Protein AF-0000000072904990 (afdb_homodimer)

pLDDT: mean 93.55, std 6.19, range [60.81, 98.94]

Solvent-accessible surface area (backbone atoms only — not comparable to full-atom va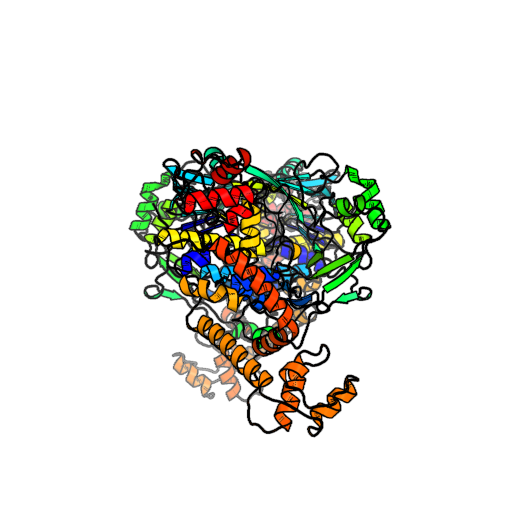lues): 63513 Å² total; per-residue (Å²): 122,60,73,31,51,31,37,27,38,21,38,36,48,10,18,46,27,17,46,50,40,27,10,68,69,68,36,43,26,36,36,30,22,56,42,72,90,55,25,39,53,61,87,66,65,48,59,52,48,26,61,43,32,23,38,34,35,20,39,34,31,22,41,43,46,54,68,19,54,47,45,54,75,18,45,31,25,41,41,72,38,52,73,91,50,56,70,46,58,38,16,47,33,32,32,24,16,41,66,56,36,12,53,50,44,40,34,50,54,65,66,35,65,46,39,46,60,33,45,40,45,68,36,36,69,36,59,62,86,52,28,46,42,28,37,33,31,63,60,68,51,60,36,38,24,59,29,40,37,42,15,51,40,47,18,34,57,9,33,30,32,26,14,92,35,76,42,79,10,34,45,93,57,30,57,44,44,71,48,37,60,55,40,45,48,74,65,68,49,59,70,48,59,40,32,50,66,27,40,33,27,28,39,48,86,36,42,45,64,88,82,42,48,77,45,68,47,62,75,96,54,63,73,67,52,24,90,81,61,56,53,70,64,44,57,70,53,73,68,51,57,31,32,46,43,42,51,36,58,71,31,50,47,57,43,68,76,42,43,68,49,23,29,78,65,52,67,73,46,83,54,39,48,37,82,88,69,46,36,39,63,54,46,48,64,76,42,63,86,54,64,56,48,74,30,37,41,37,57,40,36,91,68,50,49,44,23,38,40,45,69,47,20,32,27,40,30,53,72,55,48,50,52,42,47,30,58,24,76,47,20,62,68,41,44,70,28,32,73,26,28,28,39,32,18,43,24,37,53,31,56,49,31,41,90,48,27,34,35,70,69,32,45,44,36,26,55,16,18,34,28,45,38,38,59,50,63,46,62,10,24,44,35,6,33,47,30,15,43,26,54,42,26,52,76,69,72,44,80,66,75,74,71,44,57,83,64,30,64,61,26,39,52,55,50,47,40,41,53,41,87,76,77,37,50,43,67,75,46,54,82,77,45,94,41,35,81,72,55,24,51,92,45,21,45,74,66,35,23,63,61,12,35,73,75,55,56,29,52,71,71,60,49,49,53,47,53,49,45,54,50,49,38,53,51,50,53,51,48,26,59,73,36,69,48,42,76,84,40,62,61,49,41,51,48,30,57,72,69,71,48,85,74,92,63,65,43,31,48,40,63,52,46,40,39,88,87,45,45,64,66,55,53,48,52,39,48,61,72,67,64,74,81,74,86,78,84,66,58,69,71,50,50,49,48,40,46,50,52,54,50,39,37,70,61,47,53,52,52,48,53,54,41,53,57,47,45,58,32,46,68,38,67,40,63,92,78,60,62,50,82,52,55,73,85,50,52,68,62,26,39,50,47,46,59,67,60,55,48,61,18,48,39,54,44,60,65,30,76,69,35,46,74,64,37,51,54,42,50,47,32,42,76,71,59,79,37,78,106,121,62,72,31,51,31,38,28,39,20,37,36,49,10,20,47,27,16,47,49,40,26,10,68,69,68,36,44,27,36,37,30,21,55,44,72,91,56,26,41,53,60,88,66,64,49,60,52,48,26,60,42,31,23,38,34,34,21,38,32,32,22,39,42,46,55,67,16,56,46,46,55,73,18,44,31,26,40,42,72,41,51,72,91,50,57,69,47,57,39,16,47,32,30,34,25,15,43,66,55,36,13,51,51,45,40,35,50,53,65,68,35,66,47,39,46,60,34,45,39,44,70,35,38,69,37,58,61,86,50,29,45,42,27,37,31,32,62,60,67,50,58,35,37,24,58,30,41,36,45,16,51,41,48,17,34,57,9,34,31,32,25,14,90,36,76,42,77,11,35,46,93,57,31,56,44,42,70,50,35,59,57,40,44,48,74,65,68,50,58,72,49,60,40,32,49,64,26,40,34,26,28,38,47,86,36,41,45,64,87,82,42,47,76,44,67,46,64,76,95,54,62,72,68,52,25,88,79,62,56,53,69,64,44,58,70,52,72,69,51,56,32,32,46,44,44,50,37,59,70,32,49,47,58,43,68,77,42,44,68,48,23,28,79,64,53,65,73,46,82,53,39,47,35,81,88,69,44,36,40,64,56,45,48,63,74,43,60,85,54,62,59,48,73,29,38,42,36,57,38,36,93,68,51,49,44,22,37,41,47,69,46,20,31,27,39,31,52,72,54,47,52,51,42,47,30,57,24,74,47,20,62,68,40,45,70,30,32,73,27,27,28,39,34,19,44,24,37,53,32,54,49,32,40,90,50,28,34,34,70,69,32,45,43,36,27,54,15,21,33,28,44,36,39,57,51,65,44,62,11,24,45,35,6,33,48,29,15,45,27,56,44,28,51,76,67,72,44,80,67,75,73,71,43,57,84,62,30,64,62,25,38,52,54,50,48,40,41,51,42,88,76,78,37,51,43,65,75,46,54,82,76,46,94,40,36,79,73,55,24,50,92,46,20,45,75,67,34,23,62,60,13,37,74,74,55,56,29,51,69,70,60,47,49,52,48,53,49,45,54,49,49,38,53,52,49,53,49,48,27,59,73,35,68,48,44,77,85,40,62,61,50,41,49,48,29,56,73,70,73,48,87,72,94,62,63,41,32,48,40,62,52,44,39,38,89,85,45,46,66,65,56,52,47,53,39,49,62,71,67,64,75,82,75,88,77,85,65,58,69,71,50,50,49,49,40,45,50,52,56,52,39,37,69,61,48,52,53,51,47,54,54,41,55,58,47,44,58,32,46,68,38,68,42,63,92,78,59,63,50,84,53,56,72,82,50,52,69,61,26,41,50,46,46,59,68,60,55,46,59,18,48,39,53,43,60,64,30,75,70,36,48,74,66,36,51,52,42,50,48,32,41,76,69,59,79,37,78,106

Radius of gyration: 35.68 Å; Cα contacts (8 Å, |Δi|>4): 2804; chains: 2; bounding box: 78×119×102 Å

Nearest PDB structures (foldseek):
  3cp8-assembly1_A  TM=9.379E-01  e=1.283E-75  unclassified
  3cp8-assembly2_D  TM=9.480E-01  e=3.274E-68  unclassified
  3ces-assembly1_B  TM=9.425E-01  e=8.306E-63  Escherichia coli
  3ces-assembly1_A  TM=9.396E-01  e=2.523E-62  Escherichia coli
  3g05-assembly1_A  TM=9.430E-01  e=9.443E-57  Escherichia coli O157:H7 str. EDL933

Sequence (1258 aa):
MIEYDVIVVGAGHAGIEASLACARLGFKTAMFTIRLDNIGEMSCNPSIGGPAKSHLVKEIDALGGQMGKNMDKSFIQMRILNTKKGPAVRSLRAQADRKLYANNMKKTVEKQENLDIIQDIVTEILHEGNKVTGIKTKNGLELKTKKLILSTGTFLNGLLYIGDKKLEGGRMGELSAKDLTKSLVELGLEVRRFKTGTSPRIDGRTINFDILEEQPGEIGKPLKYSFSSKDEDVLKRRQLSCYLTRTNQTMHDIVLNNLDKAPMYNGTIHSTGPRYCPSIEDKIVRFSDKSSHHLFLEPEGFDTTEVYISGLSTSFPASYQQQMVNSIKGMENAKIMRYGYAVEYDFVSAQELDYTLETRKVKGLYLAGQINGTSGYEEAAAQGLIAGINASLSLMNKEPLILYRNSSYIATMIDDLITKRIEEPYRMFTARSEYRLILREDNADIRLSKYGHDIGLVSDEEYNKVLEKEKTVKDVVEFLDKTSVGISNTTFRDLLEKYGETTKSGVTLKEFLRRPKVSYEDIKNIVKEMGIGYNLDFRDDIEYQIEVVVKYEGYIKKAYQMIEKAKKLDNWKIPSDFDYDNMKGITGEAKQKLKEKRPYTLGQASNILGVTPADIAVLIMYLDGRLKCMIEYDVIVVGAGHAGIEASLACARLGFKTAMFTIRLDNIGEMSCNPSIGGPAKSHLVKEIDALGGQMGKNMDKSFIQMRILNTKKGPAVRSLRAQADRKLYANNMKKTVEKQENLDIIQDIVTEILHEGNKVTGIKTKNGLELKTKKLILSTGTFLNGLLYIGDKKLEGGRMGELSAKDLTKSLVELGLEVRRFKTGTSPRIDGRTINFDILEEQPGEIGKPLKYSFSSKDEDVLKRRQLSCYLTRTNQTMHDIVLNNLDKAPMYNGTIHSTGPRYCPSIEDKIVRFSDKSSHHLFLEPEGFDTTEVYISGLSTSFPASYQQQMVNSIKGMENAKIMRYGYAVEYDFVSAQELDYTLETRKVKGLYLAGQINGTSGYEEAAAQGLIAGINASLSLMNKEPLILYRNSSYIATMIDDLITKRIEEPYRMFTARSEYRLILREDNADIRLSKYGHDIGLVSDEEYNKVLEKEKTVKDVVEFLDKTSVGISNTTFRDLLEKYGETTKSGVTLKEFLRRPKVSYEDIKNIVKEMGIGYNLDFRDDIEYQIEVVVKYEGYIKKAYQMIEKAKKLDNWKIPSDFDYDNMKGITGEAKQKLKEKRPYTLGQASNILGVTPADIAVLIMYLDGRLKC

InterPro domains:
  IPR002218 tRNA uridine 5-carboxymethylaminomethyl modification enzyme MnmG-related [PTHR11806] (1-623)
  IPR004416 tRNA uridine 5-carboxymethylaminomethyl modification enzyme MnmG [MF_00129] (2-628)
  IPR004416 tRNA uridine 5-carboxymethylaminomethyl modification enzyme MnmG [TIGR00136] (4-624)
  IPR020595 MnmG-related, conserved site [PS01280] (273-287)
  IPR020595 MnmG-related, conserved site [PS01281] (368-391)
  IPR026904 tRNA uridine 5-carboxymethylaminomethyl modification enzyme MnmG, C-terminal [PF13932] (563-624)
  IPR036188 FAD/NAD(P)-binding domain superfamily [G3DSA:3.50.50.60] (1-216)
  IPR036188 FAD/NAD(P)-binding domain superfamily [G3DSA:3.50.50.60] (295-458)
  IPR036188 FAD/NAD(P)-binding domain superfamily [SSF51905] (3-260)
  IPR040131 MnmG, N-terminal domain [PF01134] (5-399)
  IPR044920 tRNA uridine 5-carboxymethylaminomethyl modification enzyme, C-terminal subdomain superfamily [G3DSA:1.10.150.570] (573-624)
  IPR047001 tRNA uridine 5-carboxymethylaminomethyl modification enzyme, C-terminal subdomain [SM01228] (550-621)
  IPR049312 tRNA uridine 5-carboxymethylaminomethyl modification enzyme, C-terminal, N-terninal subdomain [PF21680] (460-558)

Structure (mmCIF, N/CA/C/O backbone):
data_AF-0000000072904990-model_v1
#
loop_
_entity.id
_entity.type
_entity.pdbx_description
1 polymer 'tRNA uridine 5-carboxymethylaminomethyl modification enzyme MnmG'
#
loop_
_atom_site.group_PDB
_atom_site.id
_atom_site.type_symbol
_atom_site.label_atom_id
_atom_site.label_alt_id
_atom_site.label_comp_id
_atom_site.label_asym_id
_atom_site.label_entity_id
_atom_site.label_seq_id
_atom_site.pdbx_PDB_ins_code
_atom_site.Cartn_x
_atom_site.Cartn_y
_atom_site.Cartn_z
_atom_site.occupancy
_atom_site.B_iso_or_equiv
_atom_site.auth_seq_id
_atom_site.auth_comp_id
_atom_site.auth_asym_id
_atom_site.auth_atom_id
_atom_site.pdbx_PDB_model_num
ATOM 1 N N . MET A 1 1 ? 31.734 8.367 5.969 1 61.25 1 MET A N 1
ATOM 2 C CA . MET A 1 1 ? 30.359 8.328 6.445 1 61.25 1 MET A CA 1
ATOM 3 C C . MET A 1 1 ? 29.469 9.219 5.594 1 61.25 1 MET A C 1
ATOM 5 O O . MET A 1 1 ? 29.891 10.289 5.152 1 61.25 1 MET A O 1
ATOM 9 N N . ILE A 1 2 ? 28.266 8.789 5.32 1 83.5 2 ILE A N 1
ATOM 10 C CA . ILE A 1 2 ? 27.328 9.586 4.535 1 83.5 2 ILE A CA 1
ATOM 11 C C . ILE A 1 2 ? 26.797 10.742 5.387 1 83.5 2 ILE A C 1
ATOM 13 O O . ILE A 1 2 ? 26.516 10.562 6.574 1 83.5 2 ILE A O 1
ATOM 17 N N . GLU A 1 3 ? 26.891 11.945 4.848 1 94.38 3 GLU A N 1
ATOM 18 C CA . GLU A 1 3 ? 26.484 13.133 5.594 1 94.38 3 GLU A CA 1
ATOM 19 C C . GLU A 1 3 ? 25.297 13.812 4.93 1 94.38 3 GLU A C 1
ATOM 21 O O . GLU A 1 3 ? 25.234 13.93 3.705 1 94.38 3 GLU A O 1
ATOM 26 N N . TYR A 1 4 ? 24.359 14.172 5.777 1 98.44 4 TYR A N 1
ATOM 27 C CA . TYR A 1 4 ? 23.219 14.969 5.367 1 98.44 4 TYR A CA 1
ATOM 28 C C . TYR A 1 4 ? 23.141 16.266 6.164 1 98.44 4 TYR A C 1
ATOM 30 O O . TYR A 1 4 ? 23.594 16.328 7.309 1 98.44 4 TYR A O 1
ATOM 38 N N . ASP A 1 5 ? 22.578 17.328 5.543 1 98.81 5 ASP A N 1
ATOM 39 C CA . ASP A 1 5 ? 22.312 18.547 6.293 1 98.81 5 ASP A CA 1
ATOM 40 C C . ASP A 1 5 ? 21.234 18.312 7.348 1 98.81 5 ASP A C 1
ATOM 42 O O . ASP A 1 5 ? 21.344 18.812 8.477 1 98.81 5 ASP A O 1
ATOM 46 N N . VAL A 1 6 ? 20.219 17.594 6.934 1 98.94 6 VAL A N 1
ATOM 47 C CA . VAL A 1 6 ? 19.078 17.312 7.809 1 98.94 6 VAL A CA 1
ATOM 48 C C . VAL A 1 6 ? 18.672 15.844 7.691 1 98.94 6 VAL A C 1
ATOM 50 O O . VAL A 1 6 ? 18.625 15.297 6.59 1 98.94 6 VAL A O 1
ATOM 53 N N . ILE A 1 7 ? 18.422 15.188 8.781 1 98.94 7 ILE A N 1
ATOM 54 C CA . ILE A 1 7 ? 17.812 13.859 8.82 1 98.94 7 ILE A CA 1
ATOM 55 C C . ILE A 1 7 ? 16.469 13.93 9.516 1 98.94 7 ILE A C 1
ATOM 57 O O . ILE A 1 7 ? 16.328 14.531 10.586 1 98.94 7 ILE A O 1
ATOM 61 N N . VAL A 1 8 ? 15.461 13.43 8.891 1 98.94 8 VAL A N 1
ATOM 62 C CA . VAL A 1 8 ? 14.117 13.344 9.445 1 98.94 8 VAL A CA 1
ATOM 63 C C . VAL A 1 8 ? 13.781 11.883 9.75 1 98.94 8 VAL A C 1
ATOM 65 O O . VAL A 1 8 ? 13.953 11.008 8.898 1 98.94 8 VAL A O 1
ATOM 68 N N . VAL A 1 9 ? 13.32 11.594 10.969 1 98.88 9 VAL A N 1
ATOM 69 C CA . VAL A 1 9 ? 12.969 10.242 11.383 1 98.88 9 VAL A CA 1
ATOM 70 C C . VAL A 1 9 ? 11.453 10.109 11.477 1 98.88 9 VAL A C 1
ATOM 72 O O . VAL A 1 9 ? 10.828 10.672 12.383 1 98.88 9 VAL A O 1
ATOM 75 N N . GLY A 1 10 ? 10.906 9.344 10.609 1 98.44 10 GLY A N 1
ATOM 76 C CA . GLY A 1 10 ? 9.469 9.188 10.5 1 98.44 10 GLY A CA 1
ATOM 77 C C . GLY A 1 10 ? 8.906 9.75 9.211 1 98.44 10 GLY A C 1
ATOM 78 O O . GLY A 1 10 ? 9.336 10.805 8.75 1 98.44 10 GLY A O 1
ATOM 79 N N . ALA A 1 11 ? 7.949 9.047 8.641 1 98.38 11 ALA A N 1
ATOM 80 C CA . ALA A 1 11 ? 7.391 9.453 7.352 1 98.38 11 ALA A CA 1
ATOM 81 C C . ALA A 1 11 ? 5.871 9.555 7.422 1 98.38 11 ALA A C 1
ATOM 83 O O . ALA A 1 11 ? 5.176 9.258 6.445 1 98.38 11 ALA A O 1
ATOM 84 N N . GLY A 1 12 ? 5.359 9.867 8.609 1 98.12 12 GLY A N 1
ATOM 85 C CA . GLY A 1 12 ? 3.984 10.336 8.719 1 98.12 12 GLY A CA 1
ATOM 86 C C . GLY A 1 12 ? 3.799 11.766 8.234 1 98.12 12 GLY A C 1
ATOM 87 O O . GLY A 1 12 ? 4.652 12.297 7.52 1 98.12 12 GLY A O 1
ATOM 88 N N . HIS A 1 13 ? 2.742 12.375 8.625 1 98.69 13 HIS A N 1
ATOM 89 C CA . HIS A 1 13 ? 2.398 13.703 8.109 1 98.69 13 HIS A CA 1
ATOM 90 C C . HIS A 1 13 ? 3.426 14.742 8.547 1 98.69 13 HIS A C 1
ATOM 92 O O . HIS A 1 13 ? 3.807 15.609 7.754 1 98.69 13 HIS A O 1
ATOM 98 N N . ALA A 1 14 ? 3.879 14.633 9.75 1 98.88 14 ALA A N 1
ATOM 99 C CA . ALA A 1 14 ? 4.887 15.57 10.234 1 98.88 14 ALA A CA 1
ATOM 100 C C . ALA A 1 14 ? 6.203 15.398 9.477 1 98.88 14 ALA A C 1
ATOM 102 O O . ALA A 1 14 ? 6.801 16.375 9.031 1 98.88 14 ALA A O 1
ATOM 103 N N . GLY A 1 15 ? 6.656 14.172 9.352 1 98.94 15 GLY A N 1
ATOM 104 C CA . GLY A 1 15 ? 7.926 13.906 8.695 1 98.94 15 GLY A CA 1
ATOM 105 C C . GLY A 1 15 ? 7.93 14.297 7.227 1 98.94 15 GLY A C 1
ATOM 106 O O . GLY A 1 15 ? 8.938 14.789 6.715 1 98.94 15 GLY A O 1
ATOM 107 N N . ILE A 1 16 ? 6.832 14.078 6.582 1 98.94 16 ILE A N 1
ATOM 108 C CA . ILE A 1 16 ? 6.715 14.406 5.168 1 98.94 16 ILE A CA 1
ATOM 109 C C . ILE A 1 16 ? 6.844 15.914 4.98 1 98.94 16 ILE A C 1
ATOM 111 O O . ILE A 1 16 ? 7.629 16.375 4.148 1 98.94 16 ILE A O 1
ATOM 115 N N . GLU A 1 17 ? 6.082 16.703 5.754 1 98.94 17 GLU A N 1
ATOM 116 C CA . GLU A 1 17 ? 6.137 18.156 5.641 1 98.94 17 GLU A CA 1
ATOM 117 C C . GLU A 1 17 ? 7.527 18.688 5.984 1 98.94 17 GLU A C 1
ATOM 119 O O . GLU A 1 17 ? 8.031 19.609 5.324 1 98.94 17 GLU A O 1
ATOM 124 N N . ALA A 1 18 ? 8.156 18.125 7.027 1 98.94 18 ALA A N 1
ATOM 125 C CA . ALA A 1 18 ? 9.5 18.547 7.426 1 98.94 18 ALA A CA 1
ATOM 126 C C . ALA A 1 18 ? 10.516 18.25 6.32 1 98.94 18 ALA A C 1
ATOM 128 O O . ALA A 1 18 ? 11.312 19.125 5.965 1 98.94 18 ALA A O 1
ATOM 129 N N . SER A 1 19 ? 10.469 17.031 5.797 1 98.94 19 SER A N 1
ATOM 130 C CA . SER A 1 19 ? 11.422 16.625 4.773 1 98.94 19 SER A CA 1
ATOM 131 C C . SER A 1 19 ? 11.281 17.453 3.508 1 98.94 19 SER A C 1
ATOM 133 O O . SER A 1 19 ? 12.281 17.891 2.928 1 98.94 19 SER A O 1
ATOM 135 N N . LEU A 1 20 ? 10.055 17.656 3.107 1 98.94 20 LEU A N 1
ATOM 136 C CA . LEU A 1 20 ? 9.805 18.438 1.896 1 98.94 20 LEU A CA 1
ATOM 137 C C . LEU A 1 20 ? 10.258 19.875 2.072 1 98.94 20 LEU A C 1
ATOM 139 O O . LEU A 1 20 ? 10.844 20.469 1.159 1 98.94 20 LEU A O 1
ATOM 143 N N . ALA A 1 21 ? 9.945 20.453 3.244 1 98.94 21 ALA A N 1
ATOM 144 C CA . ALA A 1 21 ? 10.375 21.828 3.498 1 98.94 21 ALA A CA 1
ATOM 145 C C . ALA A 1 21 ? 11.891 21.969 3.389 1 98.94 21 ALA A C 1
ATOM 147 O O . ALA A 1 21 ? 12.391 22.844 2.684 1 98.94 21 ALA A O 1
ATOM 148 N N . CYS A 1 22 ? 12.633 21.094 4.039 1 98.94 22 CYS A N 1
ATOM 149 C CA . CYS A 1 22 ? 14.094 21.141 4.035 1 98.94 22 CYS A CA 1
ATOM 150 C C . CYS A 1 22 ? 14.641 20.938 2.627 1 98.94 22 CYS A C 1
ATOM 152 O O . CYS A 1 22 ? 15.492 21.703 2.172 1 98.94 22 CYS A O 1
ATOM 154 N N . ALA A 1 23 ? 14.141 19.922 1.959 1 98.94 23 ALA A N 1
ATOM 155 C CA . ALA A 1 23 ? 14.641 19.578 0.629 1 98.94 23 ALA A CA 1
ATOM 156 C C . ALA A 1 23 ? 14.344 20.688 -0.369 1 98.94 23 ALA A C 1
ATOM 158 O O . ALA A 1 23 ? 15.203 21.047 -1.186 1 98.94 23 ALA A O 1
ATOM 159 N N . ARG A 1 24 ? 13.148 21.266 -0.338 1 98.81 24 ARG A N 1
ATOM 160 C CA . ARG A 1 24 ? 12.742 22.312 -1.261 1 98.81 24 ARG A CA 1
ATOM 161 C C . ARG A 1 24 ? 13.547 23.594 -1.027 1 98.81 24 ARG A C 1
ATOM 163 O O . ARG A 1 24 ? 13.719 24.391 -1.944 1 98.81 24 ARG A O 1
ATOM 170 N N . LEU A 1 25 ? 14.016 23.75 0.16 1 98.75 25 LEU A N 1
ATOM 171 C CA . LEU A 1 25 ? 14.836 24.922 0.469 1 98.75 25 LEU A CA 1
ATOM 172 C C . LEU A 1 25 ? 16.297 24.656 0.129 1 98.75 25 LEU A C 1
ATOM 174 O O . LEU A 1 25 ? 17.172 25.484 0.415 1 98.75 25 LEU A O 1
ATOM 178 N N . GLY A 1 26 ? 16.625 23.469 -0.423 1 98.5 26 GLY A N 1
ATOM 179 C CA . GLY A 1 26 ? 17.906 23.203 -1.061 1 98.5 26 GLY A CA 1
ATOM 180 C C . GLY A 1 26 ? 18.844 22.391 -0.202 1 98.5 26 GLY A C 1
ATOM 181 O O . GLY A 1 26 ? 19.984 22.125 -0.592 1 98.5 26 GLY A O 1
ATOM 182 N N . PHE A 1 27 ? 18.422 21.891 0.918 1 98.88 27 PHE A N 1
ATOM 183 C CA . PHE A 1 27 ? 19.312 21.172 1.818 1 98.88 27 PHE A CA 1
ATOM 184 C C . PHE A 1 27 ? 19.281 19.688 1.521 1 98.88 27 PHE A C 1
ATOM 186 O O . PHE A 1 27 ? 18.234 19.125 1.199 1 98.88 27 PHE A O 1
ATOM 193 N N . LYS A 1 28 ? 20.438 19.031 1.598 1 98.69 28 LYS A N 1
ATOM 194 C CA . LYS A 1 28 ? 20.516 17.578 1.481 1 98.69 28 LYS A CA 1
ATOM 195 C C . LYS A 1 28 ? 19.828 16.891 2.65 1 98.69 28 LYS A C 1
ATOM 197 O O . LYS A 1 28 ? 20.328 16.906 3.777 1 98.69 28 LYS A O 1
ATOM 202 N N . THR A 1 29 ? 18.719 16.219 2.359 1 98.88 29 THR A N 1
ATOM 203 C CA . THR A 1 29 ? 17.828 15.703 3.4 1 98.88 29 THR A CA 1
ATOM 204 C C . THR A 1 29 ? 17.625 14.195 3.236 1 98.88 29 THR A C 1
ATOM 206 O O . THR A 1 29 ? 17.484 13.703 2.113 1 98.88 29 THR A O 1
ATOM 209 N N . ALA A 1 30 ? 17.625 13.445 4.34 1 98.81 30 ALA A N 1
ATOM 210 C CA . ALA A 1 30 ? 17.266 12.031 4.352 1 98.81 30 ALA A CA 1
ATOM 211 C C . ALA A 1 30 ? 16.078 11.773 5.273 1 98.81 30 ALA A C 1
ATOM 213 O O . ALA A 1 30 ? 16.016 12.312 6.383 1 98.81 30 ALA A O 1
ATOM 214 N N . MET A 1 31 ? 15.141 11.102 4.781 1 98.81 31 MET A N 1
ATOM 215 C CA . MET A 1 31 ? 13.992 10.68 5.586 1 98.81 31 MET A CA 1
ATOM 216 C C . MET A 1 31 ? 14.031 9.18 5.84 1 98.81 31 MET A C 1
ATOM 218 O O . MET A 1 31 ? 14.133 8.391 4.898 1 98.81 31 MET A O 1
ATOM 222 N N . PHE A 1 32 ? 13.984 8.797 7.09 1 98.69 32 PHE A N 1
ATOM 223 C CA . PHE A 1 32 ? 14 7.395 7.484 1 98.69 32 PHE A CA 1
ATOM 224 C C . PHE A 1 32 ? 12.617 6.941 7.922 1 98.69 32 PHE A C 1
ATOM 226 O O . PHE A 1 32 ? 11.891 7.691 8.586 1 98.69 32 PHE A O 1
ATOM 233 N N . THR A 1 33 ? 12.234 5.793 7.562 1 98.06 33 THR A N 1
ATOM 234 C CA . THR A 1 33 ? 10.992 5.176 8.023 1 98.06 33 THR A CA 1
ATOM 235 C C . THR A 1 33 ? 11.148 3.662 8.125 1 98.06 33 THR A C 1
ATOM 237 O O . THR A 1 33 ? 12.023 3.078 7.484 1 98.06 33 THR A O 1
ATOM 240 N N . ILE A 1 34 ? 10.383 3.082 8.953 1 96.62 34 ILE A N 1
ATOM 241 C CA . ILE A 1 34 ? 10.445 1.646 9.203 1 96.62 34 ILE A CA 1
ATOM 242 C C . ILE A 1 34 ? 10.078 0.89 7.922 1 96.62 34 ILE A C 1
ATOM 244 O O . ILE A 1 34 ? 10.703 -0.124 7.598 1 96.62 34 ILE A O 1
ATOM 248 N N . ARG A 1 35 ? 9.133 1.396 7.203 1 95.81 35 ARG A N 1
ATOM 249 C CA . ARG A 1 35 ? 8.711 0.801 5.938 1 95.81 35 ARG A CA 1
ATOM 250 C C . ARG A 1 35 ? 8.336 1.878 4.926 1 95.81 35 ARG A C 1
ATOM 252 O O . ARG A 1 35 ? 7.473 2.713 5.191 1 95.81 35 ARG A O 1
ATOM 259 N N . LEU A 1 36 ? 8.93 1.813 3.768 1 97 36 LEU A N 1
ATOM 260 C CA . LEU A 1 36 ? 8.711 2.828 2.742 1 97 36 LEU A CA 1
ATOM 261 C C . LEU A 1 36 ? 7.297 2.729 2.174 1 97 36 LEU A C 1
ATOM 263 O O . LEU A 1 36 ? 6.746 3.721 1.69 1 97 36 LEU A O 1
ATOM 267 N N . ASP A 1 37 ? 6.656 1.595 2.33 1 94.88 37 ASP A N 1
ATOM 268 C CA . ASP A 1 37 ? 5.336 1.37 1.755 1 94.88 37 ASP A CA 1
ATOM 269 C C . ASP A 1 37 ? 4.246 2.004 2.619 1 94.88 37 ASP A C 1
ATOM 271 O O . ASP A 1 37 ? 3.094 2.113 2.193 1 94.88 37 ASP A O 1
ATOM 275 N N . ASN A 1 38 ? 4.629 2.529 3.787 1 95.44 38 ASN A N 1
ATOM 276 C CA . ASN A 1 38 ? 3.654 3.088 4.715 1 95.44 38 ASN A CA 1
ATOM 277 C C . ASN A 1 38 ? 3.781 4.605 4.816 1 95.44 38 ASN A C 1
ATOM 279 O O . ASN A 1 38 ? 3.273 5.215 5.762 1 95.44 38 ASN A O 1
ATOM 283 N N . ILE A 1 39 ? 4.441 5.242 3.879 1 97.81 39 ILE A N 1
ATOM 284 C CA . ILE A 1 39 ? 4.602 6.691 3.859 1 97.81 39 ILE A CA 1
ATOM 285 C C . ILE A 1 39 ? 3.236 7.359 3.691 1 97.81 39 ILE A C 1
ATOM 287 O O . ILE A 1 39 ? 2.449 6.969 2.828 1 97.81 39 ILE A O 1
ATOM 291 N N . GLY A 1 40 ? 2.938 8.297 4.523 1 97.56 40 GLY A N 1
ATOM 292 C CA . GLY A 1 40 ? 1.73 9.094 4.398 1 97.56 40 GLY A CA 1
ATOM 293 C C . GLY A 1 40 ? 0.469 8.336 4.762 1 97.56 40 GLY A C 1
ATOM 294 O O . GLY A 1 40 ? -0.631 8.719 4.355 1 97.56 40 GLY A O 1
ATOM 295 N N . GLU A 1 41 ? 0.611 7.281 5.504 1 95.62 41 GLU A N 1
ATOM 296 C CA . GLU A 1 41 ? -0.537 6.465 5.895 1 95.62 41 GLU A CA 1
ATOM 297 C C . GLU A 1 41 ? -1.434 7.215 6.875 1 95.62 41 GLU A C 1
ATOM 299 O O . GLU A 1 41 ? -0.943 7.887 7.785 1 95.62 41 GLU A O 1
ATOM 304 N N . MET A 1 42 ? -2.703 7.152 6.641 1 95.94 42 MET A N 1
ATOM 305 C CA . MET A 1 42 ? -3.705 7.609 7.602 1 95.94 42 MET A CA 1
ATOM 306 C C . MET A 1 42 ? -4.129 6.48 8.531 1 95.94 42 MET A C 1
ATOM 308 O O . MET A 1 42 ? -5.059 5.734 8.219 1 95.94 42 MET A O 1
ATOM 312 N N . SER A 1 43 ? -3.592 6.371 9.602 1 89.81 43 SER A N 1
ATOM 313 C CA . SER A 1 43 ? -3.643 5.195 10.469 1 89.81 43 SER A CA 1
ATOM 314 C C . SER A 1 43 ? -5.02 5.031 11.102 1 89.81 43 SER A C 1
ATOM 316 O O . SER A 1 43 ? -5.438 3.912 11.406 1 89.81 43 SER A O 1
ATOM 318 N N . CYS A 1 44 ? -5.703 6.074 11.391 1 92.12 44 CYS A N 1
ATOM 319 C CA . CYS A 1 44 ? -6.969 6.008 12.109 1 92.12 44 CYS A CA 1
ATOM 320 C C . CYS A 1 44 ? -8.141 6.367 11.195 1 92.12 44 CYS A C 1
ATOM 322 O O . CYS A 1 44 ? -8.578 5.547 10.391 1 92.12 44 CYS A O 1
ATOM 324 N N . ASN A 1 45 ? -8.523 7.602 11.188 1 92.25 45 ASN A N 1
ATOM 325 C CA . ASN A 1 45 ? -9.664 7.996 10.367 1 92.25 45 ASN A CA 1
ATOM 326 C C . ASN A 1 45 ? -9.227 8.406 8.969 1 92.25 45 ASN A C 1
ATOM 328 O O . ASN A 1 45 ? -8.094 8.844 8.766 1 92.25 45 ASN A O 1
ATOM 332 N N . PRO A 1 46 ? -10.078 8.289 7.988 1 96.88 46 PRO A N 1
ATOM 333 C CA . PRO A 1 46 ? -9.742 8.617 6.602 1 96.88 46 PRO A CA 1
ATOM 334 C C . PRO A 1 46 ? -10.094 10.055 6.234 1 96.88 46 PRO A C 1
ATOM 336 O O . PRO A 1 46 ? -10.57 10.312 5.129 1 96.88 46 PRO A O 1
ATOM 339 N N . SER A 1 47 ? -9.938 10.945 7.18 1 97.12 47 SER A N 1
ATOM 340 C CA . SER A 1 47 ? -10.398 12.297 6.879 1 97.12 47 SER A CA 1
ATOM 341 C C . SER A 1 47 ? -9.352 13.336 7.258 1 97.12 47 SER A C 1
ATOM 343 O O . SER A 1 47 ? -8.492 13.078 8.102 1 97.12 47 SER A O 1
ATOM 345 N N . ILE A 1 48 ? -9.406 14.422 6.605 1 97.69 48 ILE A N 1
ATOM 346 C CA . ILE A 1 48 ? -8.633 15.625 6.902 1 97.69 48 ILE A CA 1
ATOM 347 C C . ILE A 1 48 ? -9.57 16.828 6.973 1 97.69 48 ILE A C 1
ATOM 349 O O . ILE A 1 48 ? -10.5 16.953 6.168 1 97.69 48 ILE A O 1
ATOM 353 N N . GLY A 1 49 ? -9.32 17.625 7.965 1 96.88 49 GLY A N 1
ATOM 354 C CA . GLY A 1 49 ? -10.094 18.844 8.086 1 96.88 49 GLY A CA 1
ATOM 355 C C . GLY A 1 49 ? -11.109 18.797 9.211 1 96.88 49 GLY A C 1
ATOM 356 O O . GLY A 1 49 ? -11.016 17.953 10.102 1 96.88 49 GLY A O 1
ATOM 357 N N . GLY A 1 50 ? -12.086 19.719 9.156 1 94.12 50 GLY A N 1
ATOM 358 C CA . GLY A 1 50 ? -13 19.984 10.258 1 94.12 50 GLY A CA 1
ATOM 359 C C . GLY A 1 50 ? -12.641 21.219 11.055 1 94.12 50 GLY A C 1
ATOM 360 O O . GLY A 1 50 ? -11.68 21.922 10.727 1 94.12 50 GLY A O 1
ATOM 361 N N . PRO A 1 51 ? -13.398 21.453 12.023 1 90.56 51 PRO A N 1
ATOM 362 C CA . PRO A 1 51 ? -13.188 22.688 12.781 1 90.56 51 PRO A CA 1
ATOM 363 C C . PRO A 1 51 ? -11.75 22.828 13.289 1 90.56 51 PRO A C 1
ATOM 365 O O . PRO A 1 51 ? -11.227 21.922 13.938 1 90.56 51 PRO A O 1
ATOM 368 N N . ALA A 1 52 ? -11.102 23.922 12.984 1 93.25 52 ALA A N 1
ATOM 369 C CA . ALA A 1 52 ? -9.734 24.297 13.328 1 93.25 52 ALA A CA 1
ATOM 370 C C . ALA A 1 52 ? -8.727 23.484 12.508 1 93.25 52 ALA A C 1
ATOM 372 O O . ALA A 1 52 ? -7.672 24 12.133 1 93.25 52 ALA A O 1
ATOM 373 N N . LYS A 1 53 ? -9.086 22.266 12.234 1 96.56 53 LYS A N 1
ATOM 374 C CA . LYS A 1 53 ? -8.172 21.375 11.508 1 96.56 53 LYS A CA 1
ATOM 375 C C . LYS A 1 53 ? -8.047 21.797 10.047 1 96.56 53 LYS A C 1
ATOM 377 O O . LYS A 1 53 ? -6.957 21.766 9.477 1 96.56 53 LYS A O 1
ATOM 382 N N . SER A 1 54 ? -9.188 22.109 9.461 1 97.12 54 SER A N 1
ATOM 383 C CA . SER A 1 54 ? -9.125 22.594 8.086 1 97.12 54 SER A CA 1
ATOM 384 C C . SER A 1 54 ? -8.359 23.906 7.988 1 97.12 54 SER A C 1
ATOM 386 O O . SER A 1 54 ? -7.688 24.172 6.988 1 97.12 54 SER A O 1
ATOM 388 N N . HIS A 1 55 ? -8.461 24.766 9.031 1 97.12 55 HIS A N 1
ATOM 389 C CA . HIS A 1 55 ? -7.672 25.984 9.094 1 97.12 55 HIS A CA 1
ATOM 390 C C . HIS A 1 55 ? -6.18 25.688 9.055 1 97.12 55 HIS A C 1
ATOM 392 O O . HIS A 1 55 ? -5.43 26.344 8.32 1 97.12 55 HIS A O 1
ATOM 398 N N . LEU A 1 56 ? -5.805 24.672 9.789 1 98.44 56 LEU A N 1
ATOM 399 C CA . LEU A 1 56 ? -4.406 24.266 9.789 1 98.44 56 LEU A CA 1
ATOM 400 C C . LEU A 1 56 ? -3.967 23.828 8.391 1 98.44 56 LEU A C 1
ATOM 402 O O . LEU A 1 56 ? -2.869 24.172 7.949 1 98.44 56 LEU A O 1
ATOM 406 N N . VAL A 1 57 ? -4.824 23.062 7.711 1 98.75 57 VAL A N 1
ATOM 407 C CA . VAL A 1 57 ? -4.484 22.562 6.387 1 98.75 57 VAL A CA 1
ATOM 408 C C . VAL A 1 57 ? -4.285 23.734 5.422 1 98.75 57 VAL A C 1
ATOM 410 O O . VAL A 1 57 ? -3.346 23.734 4.625 1 98.75 57 VAL A O 1
ATOM 413 N N . LYS A 1 58 ? -5.168 24.719 5.496 1 98.19 58 LYS A N 1
ATOM 414 C CA . LYS A 1 58 ? -5.066 25.906 4.645 1 98.19 58 LYS A CA 1
ATOM 415 C C . LYS A 1 58 ? -3.816 26.719 4.977 1 98.19 58 LYS A C 1
ATOM 417 O O . LYS A 1 58 ? -3.184 27.281 4.082 1 98.19 58 LYS A O 1
ATOM 422 N N . GLU A 1 59 ? -3.537 26.797 6.258 1 98.69 59 GLU A N 1
ATOM 423 C CA . GLU A 1 59 ? -2.33 27.516 6.672 1 98.69 59 GLU A CA 1
ATOM 424 C C . GLU A 1 59 ? -1.073 26.781 6.203 1 98.69 59 GLU A C 1
ATOM 426 O O . GLU A 1 59 ? -0.102 27.422 5.789 1 98.69 59 GLU A O 1
ATOM 431 N N . ILE A 1 60 ? -1.042 25.453 6.266 1 98.88 60 ILE A N 1
ATOM 432 C CA . ILE A 1 60 ? 0.049 24.656 5.727 1 98.88 60 ILE A CA 1
ATOM 433 C C . ILE A 1 60 ? 0.233 24.953 4.242 1 98.88 60 ILE A C 1
ATOM 435 O O . ILE A 1 60 ? 1.356 25.156 3.781 1 98.88 60 ILE A O 1
ATOM 439 N N . ASP A 1 61 ? -0.842 25 3.562 1 98.75 61 ASP A N 1
ATOM 440 C CA . ASP A 1 61 ? -0.793 25.281 2.131 1 98.75 61 ASP A CA 1
ATOM 441 C C . ASP A 1 61 ? -0.229 26.688 1.868 1 98.75 61 ASP A C 1
ATOM 443 O O . ASP A 1 61 ? 0.604 26.859 0.978 1 98.75 61 ASP A O 1
ATOM 447 N N . ALA A 1 62 ? -0.701 27.625 2.617 1 98.56 62 ALA A N 1
ATOM 448 C CA . ALA A 1 62 ? -0.286 29.016 2.455 1 98.56 62 ALA A CA 1
ATOM 449 C C . ALA A 1 62 ? 1.219 29.172 2.66 1 98.56 62 ALA A C 1
ATOM 451 O O . ALA A 1 62 ? 1.847 30.047 2.066 1 98.56 62 ALA A O 1
ATOM 452 N N . LEU A 1 63 ? 1.753 28.281 3.465 1 98.75 63 LEU A N 1
ATOM 453 C CA . LEU A 1 63 ? 3.176 28.359 3.775 1 98.75 63 LEU A CA 1
ATOM 454 C C . LEU A 1 63 ? 3.986 27.484 2.826 1 98.75 63 LEU A C 1
ATOM 456 O O . LEU A 1 63 ? 5.215 27.406 2.928 1 98.75 63 LEU A O 1
ATOM 460 N N . GLY A 1 64 ? 3.334 26.797 1.961 1 98.44 64 GLY A N 1
ATOM 461 C CA . GLY A 1 64 ? 4.039 26.016 0.951 1 98.44 64 GLY A CA 1
ATOM 462 C C . GLY A 1 64 ? 4.055 24.531 1.246 1 98.44 64 GLY A C 1
ATOM 463 O O . GLY A 1 64 ? 4.832 23.781 0.645 1 98.44 64 GLY A O 1
ATOM 464 N N . GLY A 1 65 ? 3.217 24.047 2.168 1 98.69 65 GLY A N 1
ATOM 465 C CA . GLY A 1 65 ? 3.17 22.641 2.533 1 98.69 65 GLY A CA 1
ATOM 466 C C . GLY A 1 65 ? 2.451 21.781 1.51 1 98.69 65 GLY A C 1
ATOM 467 O O . GLY A 1 65 ? 1.992 22.281 0.482 1 98.69 65 GLY A O 1
ATOM 468 N N . GLN A 1 66 ? 2.357 20.469 1.757 1 98.81 66 GLN A N 1
ATOM 469 C CA . GLN A 1 66 ? 1.946 19.516 0.74 1 98.81 66 GLN A CA 1
ATOM 470 C C . GLN A 1 66 ? 0.578 18.922 1.064 1 98.81 66 GLN A C 1
ATOM 472 O O . GLN A 1 66 ? -0.133 18.453 0.17 1 98.81 66 GLN A O 1
ATOM 477 N N . MET A 1 67 ? 0.104 18.875 2.281 1 98.81 67 MET A N 1
ATOM 478 C CA . MET A 1 67 ? -1.055 18.125 2.76 1 98.81 67 MET A CA 1
ATOM 479 C C . MET A 1 67 ? -2.307 18.5 1.973 1 98.81 67 MET A C 1
ATOM 481 O O . MET A 1 67 ? -3.031 17.625 1.5 1 98.81 67 MET A O 1
ATOM 485 N N . GLY A 1 68 ? -2.545 19.812 1.842 1 98.56 68 GLY A N 1
ATOM 486 C CA . GLY A 1 68 ? -3.721 20.266 1.118 1 98.56 68 GLY A CA 1
ATOM 487 C C . GLY A 1 68 ? -3.721 19.859 -0.341 1 98.56 68 GLY A C 1
ATOM 488 O O . GLY A 1 68 ? -4.75 19.438 -0.87 1 98.56 68 GLY A O 1
ATOM 489 N N . LYS A 1 69 ? -2.619 20 -1.013 1 98.38 69 LYS A N 1
ATOM 490 C CA . LYS A 1 69 ? -2.469 19.609 -2.412 1 98.38 69 LYS A CA 1
ATOM 491 C C . LYS A 1 69 ? -2.746 18.109 -2.6 1 98.38 69 LYS A C 1
ATOM 493 O O . LYS A 1 69 ? -3.41 17.719 -3.561 1 98.38 69 LYS A O 1
ATOM 498 N N . ASN A 1 70 ? -2.213 17.328 -1.692 1 98.56 70 ASN A N 1
ATOM 499 C CA . ASN A 1 70 ? -2.395 15.875 -1.772 1 98.56 70 ASN A CA 1
ATOM 500 C C . ASN A 1 70 ? -3.852 15.484 -1.55 1 98.56 70 ASN A C 1
ATOM 502 O O . ASN A 1 70 ? -4.367 14.594 -2.227 1 98.56 70 ASN A O 1
ATOM 506 N N . MET A 1 71 ? -4.496 16.094 -0.563 1 98.5 71 MET A N 1
ATOM 507 C CA . MET A 1 71 ? -5.887 15.766 -0.276 1 98.5 71 MET A CA 1
ATOM 508 C C . MET A 1 71 ? -6.777 16.078 -1.473 1 98.5 71 MET A C 1
ATOM 510 O O . MET A 1 71 ? -7.691 15.32 -1.791 1 98.5 71 MET A O 1
ATOM 514 N N . ASP A 1 72 ? -6.52 17.203 -2.154 1 98.12 72 ASP A N 1
ATOM 515 C CA . ASP A 1 72 ? -7.312 17.609 -3.312 1 98.12 72 ASP A CA 1
ATOM 516 C C . ASP A 1 72 ? -7.199 16.578 -4.438 1 98.12 72 ASP A C 1
ATOM 518 O O . ASP A 1 72 ? -8.078 16.5 -5.301 1 98.12 72 ASP A O 1
ATOM 522 N N . LYS A 1 73 ? -6.18 15.75 -4.395 1 97.44 73 LYS A N 1
ATOM 523 C CA . LYS A 1 73 ? -5.969 14.727 -5.414 1 97.44 73 LYS A CA 1
ATOM 524 C C . LYS A 1 73 ? -6.469 13.367 -4.941 1 97.44 73 LYS A C 1
ATOM 526 O O . LYS A 1 73 ? -6.445 12.391 -5.699 1 97.44 73 LYS A O 1
ATOM 531 N N . SER A 1 74 ? -6.949 13.273 -3.691 1 97.88 74 SER A N 1
ATOM 532 C CA . SER A 1 74 ? -7.172 11.938 -3.152 1 97.88 74 SER A CA 1
ATOM 533 C C . SER A 1 74 ? -8.523 11.844 -2.455 1 97.88 74 SER A C 1
ATOM 535 O O . SER A 1 74 ? -8.906 10.766 -1.987 1 97.88 74 SER A O 1
ATOM 537 N N . PHE A 1 75 ? -9.305 12.938 -2.334 1 98 75 PHE A N 1
ATOM 538 C CA . PHE A 1 75 ? -10.531 12.898 -1.549 1 98 75 PHE A CA 1
ATOM 539 C C . PHE A 1 75 ? -11.602 12.07 -2.26 1 98 75 PHE A C 1
ATOM 541 O O . PHE A 1 75 ? -11.57 11.938 -3.484 1 98 75 PHE A O 1
ATOM 548 N N . ILE A 1 76 ? -12.523 11.461 -1.517 1 98 76 ILE A N 1
ATOM 549 C CA . ILE A 1 76 ? -13.664 10.734 -2.053 1 98 76 ILE A CA 1
ATOM 550 C C . ILE A 1 76 ? -14.961 11.406 -1.612 1 98 76 ILE A C 1
ATOM 552 O O . ILE A 1 76 ? -16.047 11.031 -2.053 1 98 76 ILE A O 1
ATOM 556 N N . GLN A 1 77 ? -14.836 12.383 -0.745 1 97.69 77 GLN A N 1
ATOM 557 C CA . GLN A 1 77 ? -15.953 13.234 -0.343 1 97.69 77 GLN A CA 1
ATOM 558 C C . GLN A 1 77 ? -15.453 14.539 0.267 1 97.69 77 GLN A C 1
ATOM 560 O O . GLN A 1 77 ? -14.453 14.547 0.994 1 97.69 77 GLN A O 1
ATOM 565 N N . MET A 1 78 ? -16.141 15.602 0.026 1 96.88 78 MET A N 1
ATOM 566 C CA . MET A 1 78 ? -15.82 16.875 0.659 1 96.88 78 MET A CA 1
ATOM 567 C C . MET A 1 78 ? -17.094 17.641 1.015 1 96.88 78 MET A C 1
ATOM 569 O O . MET A 1 78 ? -18.062 17.641 0.242 1 96.88 78 MET A O 1
ATOM 573 N N . ARG A 1 79 ? -17.078 18.172 2.195 1 95.75 79 ARG A N 1
ATOM 574 C CA . ARG A 1 79 ? -18.203 18.953 2.682 1 95.75 79 ARG A CA 1
ATOM 575 C C . ARG A 1 79 ? -17.734 20.156 3.482 1 95.75 79 ARG A C 1
ATOM 577 O O . ARG A 1 79 ? -16.609 20.172 3.994 1 95.75 79 ARG A O 1
ATOM 584 N N . ILE A 1 80 ? -18.609 21.156 3.514 1 94.81 80 ILE A N 1
ATOM 585 C CA . ILE A 1 80 ? -18.391 22.281 4.41 1 94.81 80 ILE A CA 1
ATOM 586 C C . ILE A 1 80 ? -19.219 22.109 5.68 1 94.81 80 ILE A C 1
ATOM 588 O O . ILE A 1 80 ? -20.438 21.906 5.609 1 94.81 80 ILE A O 1
ATOM 592 N N . LEU A 1 81 ? -18.578 22.172 6.762 1 92.25 81 LEU A N 1
ATOM 593 C CA . LEU A 1 81 ? -19.25 22.062 8.047 1 92.25 81 LEU A CA 1
ATOM 594 C C . LEU A 1 81 ? -19.578 23.438 8.617 1 92.25 81 LEU A C 1
ATOM 596 O O . LEU A 1 81 ? -18.906 24.422 8.289 1 92.25 81 LEU A O 1
ATOM 600 N N . ASN A 1 82 ? -20.625 23.531 9.383 1 89.25 82 ASN A N 1
ATOM 601 C CA . ASN A 1 82 ? -21.031 24.75 10.086 1 89.25 82 ASN A CA 1
ATOM 602 C C . ASN A 1 82 ? -21.438 25.844 9.109 1 89.25 82 ASN A C 1
ATOM 604 O O . ASN A 1 82 ? -21.062 27.016 9.289 1 89.25 82 ASN A O 1
ATOM 608 N N . THR A 1 83 ? -22.219 25.5 8.117 1 85 83 THR A N 1
ATOM 609 C CA . THR A 1 83 ? -22.578 26.422 7.055 1 85 83 THR A CA 1
ATOM 610 C C . THR A 1 83 ? -23.578 27.469 7.562 1 85 83 THR A C 1
ATOM 612 O O . THR A 1 83 ? -23.703 28.547 6.992 1 85 83 THR A O 1
ATOM 615 N N . LYS A 1 84 ? -24.219 27.094 8.555 1 80.81 84 LYS A N 1
ATOM 616 C CA . LYS A 1 84 ? -25.219 28.016 9.102 1 80.81 84 LYS A CA 1
ATOM 617 C C . LYS A 1 84 ? -24.578 29.062 10.008 1 80.81 84 LYS A C 1
ATOM 619 O O . LYS A 1 84 ? -25.203 30.047 10.375 1 80.81 84 LYS A O 1
ATOM 624 N N . LYS A 1 85 ? -23.375 28.797 10.227 1 80.5 85 LYS A N 1
ATOM 625 C CA . LYS A 1 85 ? -22.641 29.734 11.078 1 80.5 85 LYS A CA 1
ATOM 626 C C . LYS A 1 85 ? -21.75 30.656 10.25 1 80.5 85 LYS A C 1
ATOM 628 O O . LYS A 1 85 ? -21.703 30.531 9.016 1 80.5 85 LYS A O 1
ATOM 633 N N . GLY A 1 86 ? -21.141 31.562 10.82 1 79.5 86 GLY A N 1
ATOM 634 C CA . GLY A 1 86 ? -20.297 32.531 10.148 1 79.5 86 GLY A CA 1
ATOM 635 C C . GLY A 1 86 ? -19.031 31.953 9.586 1 79.5 86 GLY A C 1
ATOM 636 O O . GLY A 1 86 ? -18.672 30.812 9.906 1 79.5 86 GLY A O 1
ATOM 637 N N . PRO A 1 87 ? -18.375 32.688 8.734 1 83.19 87 PRO A N 1
ATOM 638 C CA . PRO A 1 87 ? -17.188 32.219 8.039 1 83.19 87 PRO A CA 1
ATOM 639 C C . PRO A 1 87 ? -16.062 31.797 9 1 83.19 87 PRO A C 1
ATOM 641 O O . PRO A 1 87 ? -15.219 30.969 8.648 1 83.19 87 PRO A O 1
ATOM 644 N N . ALA A 1 88 ? -16.125 32.312 10.148 1 81.62 88 ALA A N 1
ATOM 645 C CA . ALA A 1 88 ? -15.062 32.062 11.125 1 81.62 88 ALA A CA 1
ATOM 646 C C . ALA A 1 88 ? -15.031 30.594 11.539 1 81.62 88 ALA A C 1
ATOM 648 O O . ALA A 1 88 ? -13.977 30.047 11.867 1 81.62 88 ALA A O 1
ATOM 649 N N . VAL A 1 89 ? -16.188 29.953 11.414 1 82.94 89 VAL A N 1
ATOM 650 C CA . VAL A 1 89 ? -16.219 28.594 11.938 1 82.94 89 VAL A CA 1
ATOM 651 C C . VAL A 1 89 ? -16.578 27.625 10.828 1 82.94 89 VAL A C 1
ATOM 653 O O . VAL A 1 89 ? -16.656 26.406 11.055 1 82.94 89 VAL A O 1
ATOM 656 N N . ARG A 1 90 ? -16.781 28.125 9.648 1 88.75 90 ARG A N 1
ATOM 657 C CA . ARG A 1 90 ? -16.969 27.234 8.508 1 88.75 90 ARG A CA 1
ATOM 658 C C . ARG A 1 90 ? -15.695 26.438 8.227 1 88.75 90 ARG A C 1
ATOM 660 O O . ARG A 1 90 ? -14.586 26.984 8.297 1 88.75 90 ARG A O 1
ATOM 667 N N . SER A 1 91 ? -15.891 25.156 8.078 1 94.12 91 SER A N 1
ATOM 668 C CA . SER A 1 91 ? -14.703 24.297 7.973 1 94.12 91 SER A CA 1
ATOM 669 C C . SER A 1 91 ? -14.898 23.219 6.906 1 94.12 91 SER A C 1
ATOM 671 O O . SER A 1 91 ? -15.961 22.609 6.816 1 94.12 91 SER A O 1
ATOM 673 N N . LEU A 1 92 ? -13.922 23.125 6.117 1 96.31 92 LEU A N 1
ATOM 674 C CA . LEU A 1 92 ? -13.898 22.062 5.121 1 96.31 92 LEU A CA 1
ATOM 675 C C . LEU A 1 92 ? -13.539 20.719 5.758 1 96.31 92 LEU A C 1
ATOM 677 O O . LEU A 1 92 ? -12.664 20.656 6.625 1 96.31 92 LEU A O 1
ATOM 681 N N . ARG A 1 93 ? -14.219 19.703 5.41 1 97.56 93 ARG A N 1
ATOM 682 C CA . ARG A 1 93 ? -13.875 18.344 5.789 1 97.56 93 ARG A CA 1
ATOM 683 C C . ARG A 1 93 ? -13.891 17.422 4.578 1 97.56 93 ARG A C 1
ATOM 685 O O . ARG A 1 93 ? -14.828 17.438 3.785 1 97.56 93 ARG A O 1
ATOM 692 N N . ALA A 1 94 ? -12.852 16.656 4.438 1 98.06 94 ALA A N 1
ATOM 693 C CA . ALA A 1 94 ? -12.742 15.758 3.299 1 98.06 94 ALA A CA 1
ATOM 694 C C . ALA A 1 94 ? -12.422 14.336 3.754 1 98.06 94 ALA A C 1
ATOM 696 O O . ALA A 1 94 ? -11.617 14.133 4.668 1 98.06 94 ALA A O 1
ATOM 697 N N . GLN A 1 95 ? -13.148 13.367 3.189 1 98.06 95 GLN A N 1
ATOM 698 C CA . GLN A 1 95 ? -12.773 11.961 3.295 1 98.06 95 GLN A CA 1
ATOM 699 C C . GLN A 1 95 ? -11.789 11.57 2.191 1 98.06 95 GLN A C 1
ATOM 701 O O . GLN A 1 95 ? -11.953 11.977 1.039 1 98.06 95 GLN A O 1
ATOM 706 N N . ALA A 1 96 ? -10.828 10.773 2.541 1 98.06 96 ALA A N 1
ATOM 707 C CA . ALA A 1 96 ? -9.789 10.43 1.568 1 98.06 96 ALA A CA 1
ATOM 708 C C . ALA A 1 96 ? -9.906 8.969 1.143 1 98.06 96 ALA A C 1
ATOM 710 O O . ALA A 1 96 ? -10.352 8.125 1.922 1 98.06 96 ALA A O 1
ATOM 711 N N . ASP A 1 97 ? -9.594 8.734 -0.164 1 98 97 ASP A N 1
ATOM 712 C CA . ASP A 1 97 ? -9.086 7.402 -0.482 1 98 97 ASP A CA 1
ATOM 713 C C . ASP A 1 97 ? -7.727 7.164 0.173 1 98 97 ASP A C 1
ATOM 715 O O . ASP A 1 97 ? -6.711 7.688 -0.285 1 98 97 ASP A O 1
ATOM 719 N N . ARG A 1 98 ? -7.684 6.371 1.162 1 97.38 98 ARG A N 1
ATOM 720 C CA . ARG A 1 98 ? -6.508 6.234 2.016 1 97.38 98 ARG A CA 1
ATOM 721 C C . ARG A 1 98 ? -5.312 5.73 1.219 1 97.38 98 ARG A C 1
ATOM 723 O O . ARG A 1 98 ? -4.188 6.199 1.411 1 97.38 98 ARG A O 1
ATOM 730 N N . LYS A 1 99 ? -5.547 4.781 0.389 1 96.38 99 LYS A N 1
ATOM 731 C CA . LYS A 1 99 ? -4.461 4.219 -0.409 1 96.38 99 LYS A CA 1
ATOM 732 C C . LYS A 1 99 ? -3.939 5.238 -1.422 1 96.38 99 LYS A C 1
ATOM 734 O O . LYS A 1 99 ? -2.729 5.387 -1.591 1 96.38 99 LYS A O 1
ATOM 739 N N . LEU A 1 100 ? -4.844 5.895 -2.09 1 96.81 100 LEU A N 1
ATOM 740 C CA . LEU A 1 100 ? -4.449 6.91 -3.061 1 96.81 100 LEU A CA 1
ATOM 741 C C . LEU A 1 100 ? -3.664 8.031 -2.387 1 96.81 100 LEU A C 1
ATOM 743 O O . LEU A 1 100 ? -2.668 8.508 -2.934 1 96.81 100 LEU A O 1
ATOM 747 N N . TYR A 1 101 ? -4.102 8.469 -1.22 1 98.12 101 TYR A N 1
ATOM 748 C CA . TYR A 1 101 ? -3.426 9.516 -0.463 1 98.12 101 TYR A CA 1
ATOM 749 C C . TYR A 1 101 ? -1.99 9.117 -0.142 1 98.12 101 TYR A C 1
ATOM 751 O O . TYR A 1 101 ? -1.053 9.875 -0.417 1 98.12 101 TYR A O 1
ATOM 759 N N . ALA A 1 102 ? -1.804 7.973 0.393 1 97.81 102 ALA A N 1
ATOM 760 C CA . ALA A 1 102 ? -0.483 7.477 0.771 1 97.81 102 ALA A CA 1
ATOM 761 C C . ALA A 1 102 ? 0.413 7.316 -0.454 1 97.81 102 ALA A C 1
ATOM 763 O O . ALA A 1 102 ? 1.578 7.719 -0.437 1 97.81 102 ALA A O 1
ATOM 764 N N . ASN A 1 103 ? -0.11 6.699 -1.533 1 96.81 103 ASN A N 1
ATOM 765 C CA . ASN A 1 103 ? 0.669 6.477 -2.746 1 96.81 103 ASN A CA 1
ATOM 766 C C . ASN A 1 103 ? 1.123 7.793 -3.371 1 96.81 103 ASN A C 1
ATOM 768 O O . ASN A 1 103 ? 2.252 7.902 -3.852 1 96.81 103 ASN A O 1
ATOM 772 N N . ASN A 1 104 ? 0.219 8.781 -3.332 1 97.62 104 ASN A N 1
ATOM 773 C CA . ASN A 1 104 ? 0.565 10.094 -3.877 1 97.62 104 ASN A CA 1
ATOM 774 C C . ASN A 1 104 ? 1.652 10.773 -3.049 1 97.62 104 ASN A C 1
ATOM 776 O O . ASN A 1 104 ? 2.547 11.414 -3.602 1 97.62 104 ASN A O 1
ATOM 780 N N . MET A 1 105 ? 1.532 10.648 -1.761 1 98.38 105 MET A N 1
ATOM 781 C CA . MET A 1 105 ? 2.547 11.25 -0.896 1 98.38 105 MET A CA 1
ATOM 782 C C . MET A 1 105 ? 3.902 10.586 -1.11 1 98.38 105 MET A C 1
ATOM 784 O O . MET A 1 105 ? 4.93 11.266 -1.155 1 98.38 105 MET A O 1
ATOM 788 N N . LYS A 1 106 ? 3.91 9.25 -1.213 1 98.12 106 LYS A N 1
ATOM 789 C CA . LYS A 1 106 ? 5.164 8.539 -1.467 1 98.12 106 LYS A CA 1
ATOM 790 C C . LYS A 1 106 ? 5.793 9 -2.781 1 98.12 106 LYS A C 1
ATOM 792 O O . LYS A 1 106 ? 7 9.234 -2.848 1 98.12 106 LYS A O 1
ATOM 797 N N . LYS A 1 107 ? 4.996 9.055 -3.799 1 97.81 107 LYS A N 1
ATOM 798 C CA . LYS A 1 107 ? 5.477 9.516 -5.098 1 97.81 107 LYS A CA 1
ATOM 799 C C . LYS A 1 107 ? 6.113 10.898 -4.988 1 97.81 107 LYS A C 1
ATOM 801 O O . LYS A 1 107 ? 7.184 11.141 -5.547 1 97.81 107 LYS A O 1
ATOM 806 N N . THR A 1 108 ? 5.465 11.781 -4.207 1 98.5 108 THR A N 1
ATOM 807 C CA . THR A 1 108 ? 5.926 13.156 -4.055 1 98.5 108 THR A CA 1
ATOM 808 C C . THR A 1 108 ? 7.281 13.195 -3.361 1 98.5 108 THR A C 1
ATOM 810 O O . THR A 1 108 ? 8.203 13.859 -3.832 1 98.5 108 THR A O 1
ATOM 813 N N . VAL A 1 109 ? 7.41 12.469 -2.279 1 98.56 109 VAL A N 1
ATOM 814 C CA . VAL A 1 109 ? 8.656 12.547 -1.523 1 98.56 109 VAL A CA 1
ATOM 815 C C . VAL A 1 109 ? 9.766 11.828 -2.287 1 98.56 109 VAL A C 1
ATOM 817 O O . VAL A 1 109 ? 10.93 12.234 -2.225 1 98.56 109 VAL A O 1
ATOM 820 N N . GLU A 1 110 ? 9.453 10.742 -3.021 1 97.69 110 GLU A N 1
ATOM 821 C CA . GLU A 1 110 ? 10.445 10 -3.791 1 97.69 110 GLU A CA 1
ATOM 822 C C . GLU A 1 110 ? 11.031 10.867 -4.906 1 97.69 110 GLU A C 1
ATOM 824 O O . GLU A 1 110 ? 12.211 10.742 -5.238 1 97.69 110 GLU A O 1
ATOM 829 N N . LYS A 1 111 ? 10.25 11.766 -5.43 1 97.56 111 LYS A N 1
ATOM 830 C CA . LYS A 1 111 ? 10.664 12.531 -6.605 1 97.56 111 LYS A CA 1
ATOM 831 C C . LYS A 1 111 ? 11.234 13.883 -6.207 1 97.56 111 LYS A C 1
ATOM 833 O O . LYS A 1 111 ? 11.711 14.641 -7.059 1 97.56 111 LYS A O 1
ATOM 838 N N . GLN A 1 112 ? 11.188 14.203 -4.938 1 98.5 112 GLN A N 1
ATOM 839 C CA . GLN A 1 112 ? 11.648 15.516 -4.477 1 98.5 112 GLN A CA 1
ATOM 840 C C . GLN A 1 112 ? 13.172 15.609 -4.543 1 98.5 112 GLN A C 1
ATOM 842 O O . GLN A 1 112 ? 13.875 14.789 -3.953 1 98.5 112 GLN A O 1
ATOM 847 N N . GLU A 1 113 ? 13.672 16.625 -5.316 1 98 113 GLU A N 1
ATOM 848 C CA . GLU A 1 113 ? 15.109 16.875 -5.363 1 98 113 GLU A CA 1
ATOM 849 C C . GLU A 1 113 ? 15.664 17.141 -3.969 1 98 113 GLU A C 1
ATOM 851 O O . GLU A 1 113 ? 15.016 17.781 -3.143 1 98 113 GLU A O 1
ATOM 856 N N . ASN A 1 114 ? 16.844 16.625 -3.664 1 98.44 114 ASN A N 1
ATOM 857 C CA . ASN A 1 114 ? 17.578 16.812 -2.42 1 98.44 114 ASN A CA 1
ATOM 858 C C . ASN A 1 114 ? 17 15.961 -1.289 1 98.44 114 ASN A C 1
ATOM 860 O O . ASN A 1 114 ? 17.328 16.172 -0.12 1 98.44 114 ASN A O 1
ATOM 864 N N . LEU A 1 115 ? 16.156 15.039 -1.635 1 98.75 115 LEU A N 1
ATOM 865 C CA . LEU A 1 115 ? 15.562 14.195 -0.604 1 98.75 115 LEU A CA 1
ATOM 866 C C . LEU A 1 115 ? 15.82 12.719 -0.89 1 98.75 115 LEU A C 1
ATOM 868 O O . LEU A 1 115 ? 15.453 12.219 -1.951 1 98.75 115 LEU A O 1
ATOM 872 N N . ASP A 1 116 ? 16.5 12.07 0 1 98.38 116 ASP A N 1
ATOM 873 C CA . ASP A 1 116 ? 16.656 10.617 -0.022 1 98.38 116 ASP A CA 1
ATOM 874 C C . ASP A 1 116 ? 15.742 9.945 0.99 1 98.38 116 ASP A C 1
ATOM 876 O O . ASP A 1 116 ? 15.617 10.406 2.127 1 98.38 116 ASP A O 1
ATOM 880 N N . ILE A 1 117 ? 15.039 8.953 0.585 1 98.44 117 ILE A N 1
ATOM 881 C CA . ILE A 1 117 ? 14.195 8.195 1.507 1 98.44 117 ILE A CA 1
ATOM 882 C C . ILE A 1 117 ? 14.789 6.809 1.721 1 98.44 117 ILE A C 1
ATOM 884 O O . ILE A 1 117 ? 15.18 6.137 0.762 1 98.44 117 ILE A O 1
ATOM 888 N N . ILE A 1 118 ? 14.883 6.359 2.963 1 98.25 118 ILE A N 1
ATOM 889 C CA . ILE A 1 118 ? 15.602 5.141 3.311 1 98.25 118 ILE A CA 1
ATOM 890 C C . ILE A 1 118 ? 14.766 4.309 4.277 1 98.25 118 ILE A C 1
ATOM 892 O O . ILE A 1 118 ? 14.227 4.832 5.254 1 98.25 118 ILE A O 1
ATOM 896 N N . GLN A 1 119 ? 14.656 3.059 3.957 1 97.88 119 GLN A N 1
ATOM 897 C CA . GLN A 1 119 ? 13.977 2.145 4.871 1 97.88 119 GLN A CA 1
ATOM 898 C C . GLN A 1 119 ? 14.938 1.627 5.941 1 97.88 119 GLN A C 1
ATOM 900 O O . GLN A 1 119 ? 15.836 0.838 5.648 1 97.88 119 GLN A O 1
ATOM 905 N N . ASP A 1 120 ? 14.703 2.045 7.125 1 97.38 120 ASP A N 1
ATOM 906 C CA . ASP A 1 120 ? 15.5 1.632 8.273 1 97.38 120 ASP A CA 1
ATOM 907 C C . ASP A 1 120 ? 14.898 2.16 9.578 1 97.38 120 ASP A C 1
ATOM 909 O O . ASP A 1 120 ? 14 3.002 9.555 1 97.38 120 ASP A O 1
ATOM 913 N N . ILE A 1 121 ? 15.281 1.555 10.719 1 97.25 121 ILE A N 1
ATOM 914 C CA . ILE A 1 121 ? 14.852 2.012 12.031 1 97.25 121 ILE A CA 1
ATOM 915 C C . ILE A 1 121 ? 16 2.736 12.727 1 97.25 121 ILE A C 1
ATOM 917 O O . ILE A 1 121 ? 17.078 2.168 12.914 1 97.25 121 ILE A O 1
ATOM 921 N N . VAL A 1 122 ? 15.82 3.984 13.023 1 98.38 122 VAL A N 1
ATOM 922 C CA . VAL A 1 122 ? 16.828 4.738 13.766 1 98.38 122 VAL A CA 1
ATOM 923 C C . VAL A 1 122 ? 16.828 4.305 15.227 1 98.38 122 VAL A C 1
ATOM 925 O O . VAL A 1 122 ? 15.781 4.281 15.875 1 98.38 122 VAL A O 1
ATOM 928 N N . THR A 1 123 ? 18.031 4.023 15.805 1 97.81 123 THR A N 1
ATOM 929 C CA . THR A 1 123 ? 18.078 3.406 17.125 1 97.81 123 THR A CA 1
ATOM 930 C C . THR A 1 123 ? 18.766 4.332 18.125 1 97.81 123 THR A C 1
ATOM 932 O O . THR A 1 123 ? 18.562 4.215 19.328 1 97.81 123 THR A O 1
ATOM 935 N N . GLU A 1 124 ? 19.578 5.25 17.594 1 98.44 124 GLU A N 1
ATOM 936 C CA . GLU A 1 124 ? 20.375 6.066 18.5 1 98.44 124 GLU A CA 1
ATOM 937 C C . GLU A 1 124 ? 20.625 7.453 17.922 1 98.44 124 GLU A C 1
ATOM 939 O O . GLU A 1 124 ? 20.828 7.602 16.719 1 98.44 124 GLU A O 1
ATOM 944 N N . ILE A 1 125 ? 20.609 8.469 18.812 1 98.62 125 ILE A N 1
ATOM 945 C CA . ILE A 1 125 ? 21.031 9.82 18.469 1 98.62 125 ILE A CA 1
ATOM 946 C C . ILE A 1 125 ? 22.5 10.023 18.859 1 98.62 125 ILE A C 1
ATOM 948 O O . ILE A 1 125 ? 22.859 9.836 20.031 1 98.62 125 ILE A O 1
ATOM 952 N N . LEU A 1 126 ? 23.281 10.344 17.891 1 98.38 126 LEU A N 1
ATOM 953 C CA . LEU A 1 126 ? 24.672 10.688 18.172 1 98.38 126 LEU A CA 1
ATOM 954 C C . LEU A 1 126 ? 24.797 12.164 18.516 1 98.38 126 LEU A C 1
ATOM 956 O O . LEU A 1 126 ? 24.141 13.016 17.906 1 98.38 126 LEU A O 1
ATOM 960 N N . HIS A 1 127 ? 25.656 12.484 19.531 1 97.75 127 HIS A N 1
ATOM 961 C CA . HIS A 1 127 ? 25.797 13.867 19.969 1 97.75 127 HIS A CA 1
ATOM 962 C C . HIS A 1 127 ? 27.172 14.117 20.578 1 97.75 127 HIS A C 1
ATOM 964 O O . HIS A 1 127 ? 27.844 13.18 21.016 1 97.75 127 HIS A O 1
ATOM 970 N N . GLU A 1 128 ? 27.672 15.211 20.484 1 97.5 128 GLU A N 1
ATOM 971 C CA . GLU A 1 128 ? 28.812 15.766 21.203 1 97.5 128 GLU A CA 1
ATOM 972 C C . GLU A 1 128 ? 28.375 16.844 22.188 1 97.5 128 GLU A C 1
ATOM 974 O O . GLU A 1 128 ? 28.047 17.969 21.781 1 97.5 128 GLU A O 1
ATOM 979 N N . GLY A 1 129 ? 28.453 16.5 23.453 1 94.62 129 GLY A N 1
ATOM 980 C CA . GLY A 1 129 ? 27.812 17.375 24.406 1 94.62 129 GLY A CA 1
ATOM 981 C C . GLY A 1 129 ? 26.312 17.5 24.203 1 94.62 129 GLY A C 1
ATOM 982 O O . GLY A 1 129 ? 25.609 16.5 24.141 1 94.62 129 GLY A O 1
ATOM 983 N N . ASN A 1 130 ? 25.891 18.734 24.031 1 94.69 130 ASN A N 1
ATOM 984 C CA . ASN A 1 130 ? 24.453 18.969 23.844 1 94.69 130 ASN A CA 1
ATOM 985 C C . ASN A 1 130 ? 24.141 19.328 22.406 1 94.69 130 ASN A C 1
ATOM 987 O O . ASN A 1 130 ? 23.25 20.141 22.141 1 94.69 130 ASN A O 1
ATOM 991 N N . LYS A 1 131 ? 24.922 18.797 21.531 1 97.81 131 LYS A N 1
ATOM 992 C CA . LYS A 1 131 ? 24.703 19.047 20.109 1 97.81 131 LYS A CA 1
ATOM 993 C C . LYS A 1 131 ? 24.609 17.734 19.328 1 97.81 131 LYS A C 1
ATOM 995 O O . LYS A 1 131 ? 25.469 16.875 19.453 1 97.81 131 LYS A O 1
ATOM 1000 N N . VAL A 1 132 ? 23.594 17.641 18.531 1 98 132 VAL A N 1
ATOM 1001 C CA . VAL A 1 132 ? 23.422 16.453 17.703 1 98 132 VAL A CA 1
ATOM 1002 C C . VAL A 1 132 ? 24.5 16.406 16.625 1 98 132 VAL A C 1
ATOM 1004 O O . VAL A 1 132 ? 24.859 17.438 16.047 1 98 132 VAL A O 1
ATOM 1007 N N . THR A 1 133 ? 24.984 15.156 16.312 1 98.38 133 THR A N 1
ATOM 1008 C CA . THR A 1 133 ? 26 15.008 15.273 1 98.38 133 THR A CA 1
ATOM 1009 C C . THR A 1 133 ? 25.609 13.922 14.273 1 98.38 133 THR A C 1
ATOM 1011 O O . THR A 1 133 ? 26.203 13.805 13.203 1 98.38 133 THR A O 1
ATOM 1014 N N . GLY A 1 134 ? 24.625 13.109 14.641 1 98.38 134 GLY A N 1
ATOM 1015 C CA . GLY A 1 134 ? 24.25 12.055 13.711 1 98.38 134 GLY A CA 1
ATOM 1016 C C . GLY A 1 134 ? 23.297 11.039 14.312 1 98.38 134 GLY A C 1
ATOM 1017 O O . GLY A 1 134 ? 22.609 11.328 15.305 1 98.38 134 GLY A O 1
ATOM 1018 N N . ILE A 1 135 ? 23.125 9.883 13.57 1 98.56 135 ILE A N 1
ATOM 1019 C CA . ILE A 1 135 ? 22.25 8.82 14.047 1 98.56 135 ILE A CA 1
ATOM 1020 C C . ILE A 1 135 ? 22.875 7.457 13.766 1 98.56 135 ILE A C 1
ATOM 1022 O O . ILE A 1 135 ? 23.812 7.352 12.961 1 98.56 135 ILE A O 1
ATOM 1026 N N . LYS A 1 136 ? 22.438 6.457 14.469 1 97.94 136 LYS A N 1
ATOM 1027 C CA . LYS A 1 136 ? 22.656 5.051 14.133 1 97.94 136 LYS A CA 1
ATOM 1028 C C . LYS A 1 136 ? 21.344 4.352 13.812 1 97.94 136 LYS A C 1
ATOM 1030 O O . LYS A 1 136 ? 20.281 4.77 14.281 1 97.94 136 LYS A O 1
ATOM 1035 N N . THR A 1 137 ? 21.422 3.342 12.977 1 96.75 137 THR A N 1
ATOM 1036 C CA . THR A 1 137 ? 20.219 2.643 12.57 1 96.75 137 THR A CA 1
ATOM 1037 C C . THR A 1 137 ? 20.312 1.152 12.875 1 96.75 137 THR A C 1
ATOM 1039 O O . THR A 1 137 ? 21.391 0.659 13.227 1 96.75 137 THR A O 1
ATOM 1042 N N . LYS A 1 138 ? 19.234 0.499 12.766 1 95.31 138 LYS A N 1
ATOM 1043 C CA . LYS A 1 138 ? 19.125 -0.925 13.07 1 95.31 138 LYS A CA 1
ATOM 1044 C C . LYS A 1 138 ? 19.938 -1.76 12.086 1 95.31 138 LYS A C 1
ATOM 1046 O O . LYS A 1 138 ? 20.484 -2.805 12.445 1 95.31 138 LYS A O 1
ATOM 1051 N N . ASN A 1 139 ? 20.078 -1.276 10.844 1 93.19 139 ASN A N 1
ATOM 1052 C CA . ASN A 1 139 ? 20.828 -1.991 9.82 1 93.19 139 ASN A CA 1
ATOM 1053 C C . ASN A 1 139 ? 22.328 -1.746 9.961 1 93.19 139 ASN A C 1
ATOM 1055 O O . ASN A 1 139 ? 23.125 -2.281 9.188 1 93.19 139 ASN A O 1
ATOM 1059 N N . GLY A 1 140 ? 22.719 -0.906 10.867 1 92.69 140 GLY A N 1
ATOM 1060 C CA . GLY A 1 140 ? 24.125 -0.701 11.172 1 92.69 140 GLY A CA 1
ATOM 1061 C C . GLY A 1 140 ? 24.703 0.534 10.508 1 92.69 140 GLY A C 1
ATOM 1062 O O . GLY A 1 140 ? 25.922 0.699 10.461 1 92.69 140 GLY A O 1
ATOM 1063 N N . LEU A 1 141 ? 23.891 1.379 10.062 1 94.88 141 LEU A N 1
ATOM 1064 C CA . LEU A 1 141 ? 24.359 2.621 9.461 1 94.88 141 LEU A CA 1
ATOM 1065 C C . LEU A 1 141 ? 24.672 3.662 10.531 1 94.88 141 LEU A C 1
ATOM 1067 O O . LEU A 1 141 ? 23.984 3.713 11.562 1 94.88 141 LEU A O 1
ATOM 1071 N N . GLU A 1 142 ? 25.656 4.371 10.336 1 96.5 142 GLU A N 1
ATOM 1072 C CA . GLU A 1 142 ? 26 5.578 11.086 1 96.5 142 GLU A CA 1
ATOM 1073 C C . GLU A 1 142 ? 26.094 6.789 10.164 1 96.5 142 GLU A C 1
ATOM 1075 O O . GLU A 1 142 ? 26.953 6.828 9.273 1 96.5 142 GLU A O 1
ATOM 1080 N N . LEU A 1 143 ? 25.219 7.73 10.367 1 97.81 143 LEU A N 1
ATOM 1081 C CA . LEU A 1 143 ? 25.172 8.898 9.492 1 97.81 143 LEU A CA 1
ATOM 1082 C C . LEU A 1 143 ? 25.375 10.18 10.289 1 97.81 143 LEU A C 1
ATOM 1084 O O . LEU A 1 143 ? 24.922 10.297 11.43 1 97.81 143 LEU A O 1
ATOM 1088 N N . LYS A 1 144 ? 26.031 11.117 9.703 1 98.19 144 LYS A N 1
ATOM 1089 C CA . LYS A 1 144 ? 26.219 12.438 10.289 1 98.19 144 LYS A CA 1
ATOM 1090 C C . LYS A 1 144 ? 25.141 13.414 9.805 1 98.19 144 LYS A C 1
ATOM 1092 O O . LYS A 1 144 ? 24.656 13.297 8.68 1 98.19 144 LYS A O 1
ATOM 1097 N N . THR A 1 145 ? 24.797 14.305 10.648 1 98.62 145 THR A N 1
ATOM 1098 C CA . THR A 1 145 ? 23.844 15.359 10.266 1 98.62 145 THR A CA 1
ATOM 1099 C C . THR A 1 145 ? 24.047 16.594 11.141 1 98.62 145 THR A C 1
ATOM 1101 O O . THR A 1 145 ? 24.578 16.5 12.25 1 98.62 145 THR A O 1
ATOM 1104 N N . LYS A 1 146 ? 23.656 17.703 10.602 1 98.44 146 LYS A N 1
ATOM 1105 C CA . LYS A 1 146 ? 23.703 18.953 11.352 1 98.44 146 LYS A CA 1
ATOM 1106 C C . LYS A 1 146 ? 22.406 19.172 12.125 1 98.44 146 LYS A C 1
ATOM 1108 O O . LYS A 1 146 ? 22.422 19.75 13.219 1 98.44 146 LYS A O 1
ATOM 1113 N N . LYS A 1 147 ? 21.312 18.812 11.531 1 98.88 147 LYS A N 1
ATOM 1114 C CA . LYS A 1 147 ? 19.984 18.922 12.133 1 98.88 147 LYS A CA 1
ATOM 1115 C C . LYS A 1 147 ? 19.25 17.594 12.086 1 98.88 147 LYS A C 1
ATOM 1117 O O . LYS A 1 147 ? 19.328 16.859 11.086 1 98.88 147 LYS A O 1
ATOM 1122 N N . LEU A 1 148 ? 18.625 17.234 13.195 1 98.94 148 LEU A N 1
ATOM 1123 C CA . LEU A 1 148 ? 17.812 16.031 13.312 1 98.94 148 LEU A CA 1
ATOM 1124 C C . LEU A 1 148 ? 16.391 16.359 13.703 1 98.94 148 LEU A C 1
ATOM 1126 O O . LEU A 1 148 ? 16.156 17.078 14.688 1 98.94 148 LEU A O 1
ATOM 1130 N N . ILE A 1 149 ? 15.383 15.938 12.93 1 98.94 149 ILE A N 1
ATOM 1131 C CA . ILE A 1 149 ? 13.969 16.141 13.242 1 98.94 149 ILE A CA 1
ATOM 1132 C C . ILE A 1 149 ? 13.312 14.789 13.523 1 98.94 149 ILE A C 1
ATOM 1134 O O . ILE A 1 149 ? 13.273 13.914 12.656 1 98.94 149 ILE A O 1
ATOM 1138 N N . LEU A 1 150 ? 12.797 14.617 14.719 1 98.94 150 LEU A N 1
ATOM 1139 C CA . LEU A 1 150 ? 12.109 13.383 15.086 1 98.94 150 LEU A CA 1
ATOM 1140 C C . LEU A 1 150 ? 10.594 13.539 14.93 1 98.94 150 LEU A C 1
ATOM 1142 O O . LEU A 1 150 ? 9.992 14.422 15.547 1 98.94 150 LEU A O 1
ATOM 1146 N N . SER A 1 151 ? 10.008 12.82 14.102 1 98.69 151 SER A N 1
ATOM 1147 C CA . SER A 1 151 ? 8.578 12.727 13.844 1 98.69 151 SER A CA 1
ATOM 1148 C C . SER A 1 151 ? 8.094 11.281 13.922 1 98.69 151 SER A C 1
ATOM 1150 O O . SER A 1 151 ? 7.562 10.742 12.945 1 98.69 151 SER A O 1
ATOM 1152 N N . THR A 1 152 ? 8.039 10.68 15.062 1 98.12 152 THR A N 1
ATOM 1153 C CA . THR A 1 152 ? 7.992 9.234 15.242 1 98.12 152 THR A CA 1
ATOM 1154 C C . THR A 1 152 ? 6.562 8.766 15.5 1 98.12 152 THR A C 1
ATOM 1156 O O . THR A 1 152 ? 6.32 7.574 15.688 1 98.12 152 THR A O 1
ATOM 1159 N N . GLY A 1 153 ? 5.602 9.633 15.539 1 96.44 153 GLY A N 1
ATOM 1160 C CA . GLY A 1 153 ? 4.211 9.25 15.727 1 96.44 153 GLY A CA 1
ATOM 1161 C C . GLY A 1 153 ? 3.982 8.422 16.969 1 96.44 153 GLY A C 1
ATOM 1162 O O . GLY A 1 153 ? 4.43 8.789 18.062 1 96.44 153 GLY A O 1
ATOM 1163 N N . THR A 1 154 ? 3.305 7.293 16.875 1 96.12 154 THR A N 1
ATOM 1164 C CA . THR A 1 154 ? 2.953 6.441 18 1 96.12 154 THR A CA 1
ATOM 1165 C C . THR A 1 154 ? 3.928 5.273 18.125 1 96.12 154 THR A C 1
ATOM 1167 O O . THR A 1 154 ? 3.594 4.234 18.703 1 96.12 154 THR A O 1
ATOM 1170 N N . PHE A 1 155 ? 5.051 5.367 17.625 1 97.69 155 PHE A N 1
ATOM 1171 C CA . PHE A 1 155 ? 5.875 4.18 17.422 1 97.69 155 PHE A CA 1
ATOM 1172 C C . PHE A 1 155 ? 6.883 4.031 18.562 1 97.69 155 PHE A C 1
ATOM 1174 O O . PHE A 1 155 ? 7.391 2.936 18.812 1 97.69 155 PHE A O 1
ATOM 1181 N N . LEU A 1 156 ? 7.273 5.156 19.25 1 98.06 156 LEU A N 1
ATOM 1182 C CA . LEU A 1 156 ? 8.25 5.047 20.328 1 98.06 156 LEU A CA 1
ATOM 1183 C C . LEU A 1 156 ? 7.707 4.203 21.469 1 98.06 156 LEU A C 1
ATOM 1185 O O . LEU A 1 156 ? 6.758 4.609 22.141 1 98.06 156 LEU A O 1
ATOM 1189 N N . ASN A 1 157 ? 8.234 3.047 21.641 1 97.44 157 ASN A N 1
ATOM 1190 C CA . ASN A 1 157 ? 7.793 2.078 22.641 1 97.44 157 ASN A CA 1
ATOM 1191 C C . ASN A 1 157 ? 6.285 1.846 22.562 1 97.44 157 ASN A C 1
ATOM 1193 O O . ASN A 1 157 ? 5.602 1.863 23.594 1 97.44 157 ASN A O 1
ATOM 1197 N N . GLY A 1 158 ? 5.848 1.646 21.391 1 96.5 158 GLY A N 1
ATOM 1198 C CA . GLY A 1 158 ? 4.422 1.473 21.156 1 96.5 158 GLY A CA 1
ATOM 1199 C C . GLY A 1 158 ? 3.889 0.154 21.688 1 96.5 158 GLY A C 1
ATOM 1200 O O . GLY A 1 158 ? 4.496 -0.896 21.469 1 96.5 158 GLY A O 1
ATOM 1201 N N . LEU A 1 159 ? 2.742 0.223 22.391 1 95.88 159 LEU A N 1
ATOM 1202 C CA . LEU A 1 159 ? 2.033 -0.938 22.922 1 95.88 159 LEU A CA 1
ATOM 1203 C C . LEU A 1 159 ? 0.558 -0.896 22.547 1 95.88 159 LEU A C 1
ATOM 1205 O O . LEU A 1 159 ? -0.112 0.12 22.734 1 95.88 159 LEU A O 1
ATOM 1209 N N . LEU A 1 160 ? 0.106 -1.976 22 1 95.88 160 LEU A N 1
ATOM 1210 C CA . LEU A 1 160 ? -1.274 -2.068 21.531 1 95.88 160 LEU A CA 1
ATOM 1211 C C . LEU A 1 160 ? -2.111 -2.912 22.484 1 95.88 160 LEU A C 1
ATOM 1213 O O . LEU A 1 160 ? -1.635 -3.92 23.016 1 95.88 160 LEU A O 1
ATOM 1217 N N . TYR A 1 161 ? -3.365 -2.471 22.641 1 95.12 161 TYR A N 1
ATOM 1218 C CA . TYR A 1 161 ? -4.262 -3.158 23.562 1 95.12 161 TYR A CA 1
ATOM 1219 C C . TYR A 1 161 ? -5.578 -3.512 22.891 1 95.12 161 TYR A C 1
ATOM 1221 O O . TYR A 1 161 ? -6.211 -2.658 22.266 1 95.12 161 TYR A O 1
ATOM 1229 N N . ILE A 1 162 ? -6.016 -4.695 23 1 95.44 162 ILE A N 1
ATOM 1230 C CA . ILE A 1 162 ? -7.344 -5.203 22.656 1 95.44 162 ILE A CA 1
ATOM 1231 C C . ILE A 1 162 ? -7.855 -6.102 23.781 1 95.44 162 ILE A C 1
ATOM 1233 O O . ILE A 1 162 ? -7.488 -7.273 23.859 1 95.44 162 ILE A O 1
ATOM 1237 N N . GLY A 1 163 ? -8.766 -5.555 24.516 1 93.69 163 GLY A N 1
ATOM 1238 C CA . GLY A 1 163 ? -9.148 -6.27 25.719 1 93.69 163 GLY A CA 1
ATOM 1239 C C . GLY A 1 163 ? -7.977 -6.547 26.656 1 93.69 163 GLY A C 1
ATOM 1240 O O . GLY A 1 163 ? -7.246 -5.625 27.031 1 93.69 163 GLY A O 1
ATOM 1241 N N . ASP A 1 164 ? -7.719 -7.805 26.922 1 91.88 164 ASP A N 1
ATOM 1242 C CA . ASP A 1 164 ? -6.645 -8.203 27.828 1 91.88 164 ASP A CA 1
ATOM 1243 C C . ASP A 1 164 ? -5.371 -8.531 27.047 1 91.88 164 ASP A C 1
ATOM 1245 O O . ASP A 1 164 ? -4.355 -8.906 27.641 1 91.88 164 ASP A O 1
ATOM 1249 N N . LYS A 1 165 ? -5.43 -8.398 25.781 1 93.62 165 LYS A N 1
ATOM 1250 C CA . LYS A 1 165 ? -4.27 -8.695 24.938 1 93.62 165 LYS A CA 1
ATOM 1251 C C . LYS A 1 165 ? -3.375 -7.469 24.781 1 93.62 165 LYS A C 1
ATOM 1253 O O . LYS A 1 165 ? -3.869 -6.363 24.562 1 93.62 165 LYS A O 1
ATOM 1258 N N . LYS A 1 166 ? -2.098 -7.68 24.969 1 93 166 LYS A N 1
ATOM 1259 C CA . LYS A 1 166 ? -1.073 -6.652 24.812 1 93 166 LYS A CA 1
ATOM 1260 C C . LYS A 1 166 ? -0.044 -7.047 23.766 1 93 166 LYS A C 1
ATOM 1262 O O . LYS A 1 166 ? 0.519 -8.141 23.812 1 93 166 LYS A O 1
ATOM 1267 N N . LEU A 1 167 ? 0.155 -6.145 22.812 1 92.5 167 LEU A N 1
ATOM 1268 C CA . LEU A 1 167 ? 1.102 -6.414 21.734 1 92.5 167 LEU A CA 1
ATOM 1269 C C . LEU A 1 167 ? 2.039 -5.227 21.531 1 92.5 167 LEU A C 1
ATOM 1271 O O . LEU A 1 167 ? 1.622 -4.074 21.641 1 92.5 167 LEU A O 1
ATOM 1275 N N . GLU A 1 168 ? 3.266 -5.551 21.203 1 93.56 168 GLU A N 1
ATOM 1276 C CA . GLU A 1 168 ? 4.188 -4.488 20.812 1 93.56 168 GLU A CA 1
ATOM 1277 C C . GLU A 1 168 ? 3.928 -4.039 19.375 1 93.56 168 GLU A C 1
ATOM 1279 O O . GLU A 1 168 ? 3.727 -4.871 18.484 1 93.56 168 GLU A O 1
ATOM 1284 N N . GLY A 1 169 ? 3.875 -2.746 19.188 1 94.44 169 GLY A N 1
ATOM 1285 C CA . GLY A 1 169 ? 3.674 -2.184 17.859 1 94.44 169 GLY A CA 1
ATOM 1286 C C . GLY A 1 169 ? 3.305 -0.713 17.891 1 94.44 169 GLY A C 1
ATOM 1287 O O . GLY A 1 169 ? 2.676 -0.242 18.844 1 94.44 169 GLY A O 1
ATOM 1288 N N . GLY A 1 170 ? 3.678 -0.031 16.891 1 93.06 170 GLY A N 1
ATOM 1289 C CA . GLY A 1 170 ? 3.238 1.348 16.75 1 93.06 170 GLY A CA 1
ATOM 1290 C C . GLY A 1 170 ? 1.865 1.473 16.109 1 93.06 170 GLY A C 1
ATOM 1291 O O . GLY A 1 170 ? 1.167 2.467 16.312 1 93.06 170 GLY A O 1
ATOM 1292 N N . ARG A 1 171 ? 1.541 0.562 15.258 1 92.25 171 ARG A N 1
ATOM 1293 C CA . ARG A 1 171 ? 0.249 0.296 14.641 1 92.25 171 ARG A CA 1
ATOM 1294 C C . ARG A 1 171 ? -0.018 -1.203 14.547 1 92.25 171 ARG A C 1
ATOM 1296 O O . ARG A 1 171 ? 0.913 -2.01 14.602 1 92.25 171 ARG A O 1
ATOM 1303 N N . MET A 1 172 ? -1.275 -1.487 14.438 1 90.19 172 MET A N 1
ATOM 1304 C CA . MET A 1 172 ? -1.587 -2.912 14.367 1 90.19 172 MET A CA 1
ATOM 1305 C C . MET A 1 172 ? -0.877 -3.57 13.188 1 90.19 172 MET A C 1
ATOM 1307 O O . MET A 1 172 ? -1.027 -3.133 12.047 1 90.19 172 MET A O 1
ATOM 1311 N N . GLY A 1 173 ? -0.075 -4.57 13.492 1 91.25 173 GLY A N 1
ATOM 1312 C CA . GLY A 1 173 ? 0.626 -5.316 12.461 1 91.25 173 GLY A CA 1
ATOM 1313 C C . GLY A 1 173 ? 1.986 -4.734 12.125 1 91.25 173 GLY A C 1
ATOM 1314 O O . GLY A 1 173 ? 2.695 -5.258 11.266 1 91.25 173 GLY A O 1
ATOM 1315 N N . GLU A 1 174 ? 2.428 -3.668 12.766 1 92.88 174 GLU A N 1
ATOM 1316 C CA . GLU A 1 174 ? 3.701 -3.014 12.484 1 92.88 174 GLU A CA 1
ATOM 1317 C C . GLU A 1 174 ? 4.613 -3.037 13.711 1 92.88 174 GLU A C 1
ATOM 1319 O O . GLU A 1 174 ? 4.145 -3.189 14.836 1 92.88 174 GLU A O 1
ATOM 1324 N N . LEU A 1 175 ? 5.855 -2.82 13.477 1 93.12 175 LEU A N 1
ATOM 1325 C CA . LEU A 1 175 ? 6.875 -2.846 14.516 1 93.12 175 LEU A CA 1
ATOM 1326 C C . LEU A 1 175 ? 6.77 -1.614 15.414 1 93.12 175 LEU A C 1
ATOM 1328 O O . LEU A 1 175 ? 6.223 -0.589 15 1 93.12 175 LEU A O 1
ATOM 1332 N N . SER A 1 176 ? 7.273 -1.738 16.594 1 93.5 176 SER A N 1
ATOM 1333 C CA . SER A 1 176 ? 7.543 -0.62 17.484 1 93.5 176 SER A CA 1
ATOM 1334 C C . SER A 1 176 ? 9 -0.185 17.406 1 93.5 176 SER A C 1
ATOM 1336 O O . SER A 1 176 ? 9.875 -0.978 17.031 1 93.5 176 SER A O 1
ATOM 1338 N N . ALA A 1 177 ? 9.234 1.071 17.609 1 94.5 177 ALA A N 1
ATOM 1339 C CA . ALA A 1 177 ? 10.602 1.56 17.75 1 94.5 177 ALA A CA 1
ATOM 1340 C C . ALA A 1 177 ? 11.031 1.564 19.203 1 94.5 177 ALA A C 1
ATOM 1342 O O . ALA A 1 177 ? 10.727 2.5 19.953 1 94.5 177 ALA A O 1
ATOM 1343 N N . LYS A 1 178 ? 11.875 0.697 19.656 1 93.06 178 LYS A N 1
ATOM 1344 C CA . LYS A 1 178 ? 12.109 0.462 21.078 1 93.06 178 LYS A CA 1
ATOM 1345 C C . LYS A 1 178 ? 13.414 1.118 21.531 1 93.06 178 LYS A C 1
ATOM 1347 O O . LYS A 1 178 ? 13.609 1.362 22.719 1 93.06 178 LYS A O 1
ATOM 1352 N N . ASP A 1 179 ? 14.273 1.473 20.688 1 94.94 179 ASP A N 1
ATOM 1353 C CA . ASP A 1 179 ? 15.633 1.812 21.078 1 94.94 179 ASP A CA 1
ATOM 1354 C C . ASP A 1 179 ? 15.812 3.322 21.203 1 94.94 179 ASP A C 1
ATOM 1356 O O . ASP A 1 179 ? 16.578 3.797 22.047 1 94.94 179 ASP A O 1
ATOM 1360 N N . LEU A 1 180 ? 15.078 4.066 20.5 1 97 180 LEU A N 1
ATOM 1361 C CA . LEU A 1 180 ? 15.367 5.488 20.312 1 97 180 LEU A CA 1
ATOM 1362 C C . LEU A 1 180 ? 15.031 6.273 21.578 1 97 180 LEU A C 1
ATOM 1364 O O . LEU A 1 180 ? 15.656 7.301 21.859 1 97 180 LEU A O 1
ATOM 1368 N N . THR A 1 181 ? 14.023 5.848 22.391 1 97.62 181 THR A N 1
ATOM 1369 C CA . THR A 1 181 ? 13.594 6.539 23.594 1 97.62 181 THR A CA 1
ATOM 1370 C C . THR A 1 181 ? 14.758 6.668 24.578 1 97.62 181 THR A C 1
ATOM 1372 O O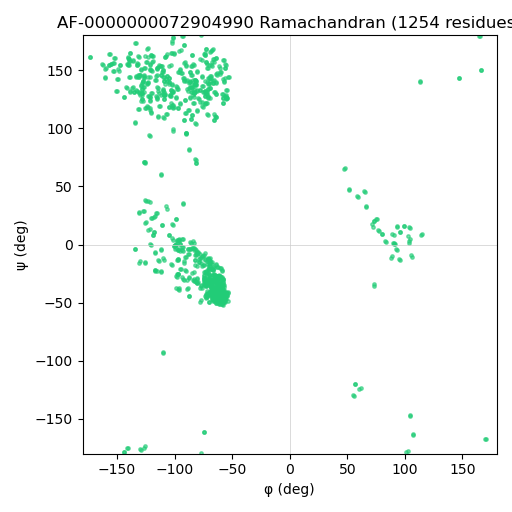 . THR A 1 181 ? 14.875 7.672 25.281 1 97.62 181 THR A O 1
ATOM 1375 N N . LYS A 1 182 ? 15.602 5.707 24.625 1 97.31 182 LYS A N 1
ATOM 1376 C CA . LYS A 1 182 ? 16.766 5.73 25.516 1 97.31 182 LYS A CA 1
ATOM 1377 C C . LYS A 1 182 ? 17.641 6.941 25.25 1 97.31 182 LYS A C 1
ATOM 1379 O O . LYS A 1 182 ? 18.125 7.594 26.172 1 97.31 182 LYS A O 1
ATOM 1384 N N . SER A 1 183 ? 17.859 7.207 24 1 97.25 183 SER A N 1
ATOM 1385 C CA . SER A 1 183 ? 18.656 8.375 23.625 1 97.25 183 SER A CA 1
ATOM 1386 C C . SER A 1 183 ? 18.016 9.664 24.125 1 97.25 183 SER A C 1
ATOM 1388 O O . SER A 1 183 ? 18.703 10.578 24.578 1 97.25 183 SER A O 1
ATOM 1390 N N . LEU A 1 184 ? 16.719 9.766 24.031 1 97.94 184 LEU A N 1
ATOM 1391 C CA . LEU A 1 184 ? 15.984 10.969 24.438 1 97.94 184 LEU A CA 1
ATOM 1392 C C . LEU A 1 184 ? 16.125 11.195 25.938 1 97.94 184 LEU A C 1
ATOM 1394 O O . LEU A 1 184 ? 16.344 12.328 26.375 1 97.94 184 LEU A O 1
ATOM 1398 N N . VAL A 1 185 ? 16.031 10.133 26.672 1 97.69 185 VAL A N 1
ATOM 1399 C CA . VAL A 1 185 ? 16.141 10.211 28.125 1 97.69 185 VAL A CA 1
ATOM 1400 C C . VAL A 1 185 ? 17.578 10.578 28.516 1 97.69 185 VAL A C 1
ATOM 1402 O O . VAL A 1 185 ? 17.797 11.406 29.406 1 97.69 185 VAL A O 1
ATOM 1405 N N . GLU A 1 186 ? 18.516 9.977 27.859 1 96.75 186 GLU A N 1
ATOM 1406 C CA . GLU A 1 186 ? 19.922 10.242 28.141 1 96.75 186 GLU A CA 1
ATOM 1407 C C . GLU A 1 186 ? 20.281 11.703 27.844 1 96.75 186 GLU A C 1
ATOM 1409 O O . GLU A 1 186 ? 21.141 12.273 28.5 1 96.75 186 GLU A O 1
ATOM 1414 N N . LEU A 1 187 ? 19.609 12.273 26.969 1 97.44 187 LEU A N 1
ATOM 1415 C CA . LEU A 1 187 ? 19.844 13.664 26.594 1 97.44 187 LEU A CA 1
ATOM 1416 C C . LEU A 1 187 ? 19.125 14.617 27.547 1 97.44 187 LEU A C 1
ATOM 1418 O O . LEU A 1 187 ? 19.203 15.836 27.375 1 97.44 187 LEU A O 1
ATOM 1422 N N . GLY A 1 188 ? 18.375 14.094 28.484 1 96.69 188 GLY A N 1
ATOM 1423 C CA . GLY A 1 188 ? 17.781 14.883 29.562 1 96.69 188 GLY A CA 1
ATOM 1424 C C . GLY A 1 188 ? 16.391 15.359 29.234 1 96.69 188 GLY A C 1
ATOM 1425 O O . GLY A 1 188 ? 15.859 16.25 29.922 1 96.69 188 GLY A O 1
ATOM 1426 N N . LEU A 1 189 ? 15.727 14.812 28.25 1 97.62 189 LEU A N 1
ATOM 1427 C CA . LEU A 1 189 ? 14.375 15.234 27.875 1 97.62 189 LEU A CA 1
ATOM 1428 C C . LEU A 1 189 ? 13.336 14.508 28.719 1 97.62 189 LEU A C 1
ATOM 1430 O O . LEU A 1 189 ? 13.516 13.344 29.078 1 97.62 189 LEU A O 1
ATOM 1434 N N . GLU A 1 190 ? 12.266 15.195 29.016 1 97.06 190 GLU A N 1
ATOM 1435 C CA . GLU A 1 190 ? 11.172 14.586 29.766 1 97.06 190 GLU A CA 1
ATOM 1436 C C . GLU A 1 190 ? 10.273 13.75 28.859 1 97.06 190 GLU A C 1
ATOM 1438 O O . GLU A 1 190 ? 9.57 14.289 28 1 97.06 190 GLU A O 1
ATOM 1443 N N . VAL A 1 191 ? 10.281 12.477 29.109 1 96.94 191 VAL A N 1
ATOM 1444 C CA . VAL A 1 191 ? 9.484 11.555 28.312 1 96.94 191 VAL A CA 1
ATOM 1445 C C . VAL A 1 191 ? 8.336 11 29.141 1 96.94 191 VAL A C 1
ATOM 1447 O O . VAL A 1 191 ? 8.531 10.594 30.297 1 96.94 191 VAL A O 1
ATOM 1450 N N . ARG A 1 192 ? 7.137 11.062 28.625 1 95.38 192 ARG A N 1
ATOM 1451 C CA . ARG A 1 192 ? 5.926 10.508 29.234 1 95.38 192 ARG A CA 1
ATOM 1452 C C . ARG A 1 192 ? 5.164 9.656 28.219 1 95.38 192 ARG A C 1
ATOM 1454 O O . ARG A 1 192 ? 5.66 9.383 27.125 1 95.38 192 ARG A O 1
ATOM 1461 N N . ARG A 1 193 ? 4.016 9.172 28.641 1 94.62 193 ARG A N 1
ATOM 1462 C CA . ARG A 1 193 ? 3.252 8.297 27.75 1 94.62 193 ARG A CA 1
ATOM 1463 C C . ARG A 1 193 ? 1.813 8.781 27.625 1 94.62 193 ARG A C 1
ATOM 1465 O O . ARG A 1 193 ? 1.223 9.273 28.578 1 94.62 193 ARG A O 1
ATOM 1472 N N . PHE A 1 194 ? 1.294 8.727 26.453 1 94.06 194 PHE A N 1
ATOM 1473 C CA . PHE A 1 194 ? -0.108 8.984 26.141 1 94.06 194 PHE A CA 1
ATOM 1474 C C . PHE A 1 194 ? -0.745 7.762 25.484 1 94.06 194 PHE A C 1
ATOM 1476 O O . PHE A 1 194 ? -0.046 6.824 25.109 1 94.06 194 PHE A O 1
ATOM 1483 N N . LYS A 1 195 ? -2.021 7.742 25.469 1 91.69 195 LYS A N 1
ATOM 1484 C CA . LYS A 1 195 ? -2.781 6.684 24.828 1 91.69 195 LYS A CA 1
ATOM 1485 C C . LYS A 1 195 ? -3.797 7.258 23.844 1 91.69 195 LYS A C 1
ATOM 1487 O O . LYS A 1 195 ? -4.398 8.297 24.094 1 91.69 195 LYS A O 1
ATOM 1492 N N . THR A 1 196 ? -3.961 6.609 22.719 1 90.62 196 THR A N 1
ATOM 1493 C CA . THR A 1 196 ? -5.008 6.918 21.75 1 90.62 196 THR A CA 1
ATOM 1494 C C . THR A 1 196 ? -5.664 5.645 21.234 1 90.62 196 THR A C 1
ATOM 1496 O O . THR A 1 196 ? -5.113 4.551 21.391 1 90.62 196 THR A O 1
ATOM 1499 N N . GLY A 1 197 ? -6.898 5.812 20.734 1 90.44 197 GLY A N 1
ATOM 1500 C CA . GLY A 1 197 ? -7.641 4.66 20.25 1 90.44 197 GLY A CA 1
ATOM 1501 C C . GLY A 1 197 ? -8.094 4.797 18.812 1 90.44 197 GLY A C 1
ATOM 1502 O O . GLY A 1 197 ? -8.203 5.914 18.297 1 90.44 197 GLY A O 1
ATOM 1503 N N . THR A 1 198 ? -8.328 3.646 18.234 1 92.56 198 THR A N 1
ATOM 1504 C CA . THR A 1 198 ? -8.844 3.604 16.875 1 92.56 198 THR A CA 1
ATOM 1505 C C . THR A 1 198 ? -10.078 2.709 16.781 1 92.56 198 THR A C 1
ATOM 1507 O O . THR A 1 198 ? -10.234 1.783 17.578 1 92.56 198 THR A O 1
ATOM 1510 N N . SER A 1 199 ? -10.953 3.025 15.852 1 96.25 199 SER A N 1
ATOM 1511 C CA . SER A 1 199 ? -12.195 2.295 15.617 1 96.25 199 SER A CA 1
ATOM 1512 C C . SER A 1 199 ? -11.953 1.08 14.727 1 96.25 199 SER A C 1
ATOM 1514 O O . SER A 1 199 ? -10.984 1.038 13.969 1 96.25 199 SER A O 1
ATOM 1516 N N . PRO A 1 200 ? -12.844 0.092 14.867 1 97.12 200 PRO A N 1
ATOM 1517 C CA . PRO A 1 200 ? -12.766 -1.024 13.922 1 97.12 200 PRO A CA 1
ATOM 1518 C C . PRO A 1 200 ? -13.094 -0.609 12.484 1 97.12 200 PRO A C 1
ATOM 1520 O O . PRO A 1 200 ? -13.695 0.448 12.273 1 97.12 200 PRO A O 1
ATOM 1523 N N . ARG A 1 201 ? -12.656 -1.408 11.523 1 98.12 201 ARG A N 1
ATOM 1524 C CA . ARG A 1 201 ? -13.07 -1.31 10.125 1 98.12 201 ARG A CA 1
ATOM 1525 C C . ARG A 1 201 ? -13.969 -2.479 9.742 1 98.12 201 ARG A C 1
ATOM 1527 O O . ARG A 1 201 ? -13.727 -3.617 10.141 1 98.12 201 ARG A O 1
ATOM 1534 N N . ILE A 1 202 ? -14.961 -2.115 8.945 1 97.81 202 ILE A N 1
ATOM 1535 C CA . ILE A 1 202 ? -16 -3.098 8.641 1 97.81 202 ILE A CA 1
ATOM 1536 C C . ILE A 1 202 ? -16.047 -3.35 7.137 1 97.81 202 ILE A C 1
ATOM 1538 O O . ILE A 1 202 ? -15.656 -2.49 6.344 1 97.81 202 ILE A O 1
ATOM 1542 N N . ASP A 1 203 ? -16.438 -4.598 6.836 1 98.25 203 ASP A N 1
ATOM 1543 C CA . ASP A 1 203 ? -16.703 -4.922 5.438 1 98.25 203 ASP A CA 1
ATOM 1544 C C . ASP A 1 203 ? -18 -4.254 4.957 1 98.25 203 ASP A C 1
ATOM 1546 O O . ASP A 1 203 ? -19.094 -4.648 5.359 1 98.25 203 ASP A O 1
ATOM 1550 N N . GLY A 1 204 ? -17.875 -3.311 4.07 1 98.12 204 GLY A N 1
ATOM 1551 C CA . GLY A 1 204 ? -19 -2.533 3.584 1 98.12 204 GLY A CA 1
ATOM 1552 C C . GLY A 1 204 ? -20.062 -3.381 2.908 1 98.12 204 GLY A C 1
ATOM 1553 O O . GLY A 1 204 ? -21.234 -3 2.865 1 98.12 204 GLY A O 1
ATOM 1554 N N . ARG A 1 205 ? -19.75 -4.621 2.434 1 97 205 ARG A N 1
ATOM 1555 C CA . ARG A 1 205 ? -20.688 -5.516 1.767 1 97 205 ARG A CA 1
ATOM 1556 C C . ARG A 1 205 ? -21.734 -6.051 2.75 1 97 205 ARG A C 1
ATOM 1558 O O . ARG A 1 205 ? -22.797 -6.523 2.342 1 97 205 ARG A O 1
ATOM 1565 N N . THR A 1 206 ? -21.375 -5.938 3.967 1 97.94 206 THR A N 1
ATOM 1566 C CA . THR A 1 206 ? -22.203 -6.566 4.984 1 97.94 206 THR A CA 1
ATOM 1567 C C . THR A 1 206 ? -23.031 -5.523 5.73 1 97.94 206 THR A C 1
ATOM 1569 O O . THR A 1 206 ? -23.641 -5.828 6.762 1 97.94 206 THR A O 1
ATOM 1572 N N . ILE A 1 207 ? -23.031 -4.285 5.277 1 98.31 207 ILE A N 1
ATOM 1573 C CA . ILE A 1 207 ? -23.812 -3.203 5.855 1 98.31 207 ILE A CA 1
ATOM 1574 C C . ILE A 1 207 ? -25.094 -3.012 5.055 1 98.31 207 ILE A C 1
ATOM 1576 O O . ILE A 1 207 ? -25.078 -3.059 3.82 1 98.31 207 ILE A O 1
ATOM 1580 N N . ASN A 1 208 ? -26.203 -2.881 5.691 1 98.44 208 ASN A N 1
ATOM 1581 C CA . ASN A 1 208 ? -27.469 -2.543 5.035 1 98.44 208 ASN A CA 1
ATOM 1582 C C . ASN A 1 208 ? -27.641 -1.033 4.914 1 98.44 208 ASN A C 1
ATOM 1584 O O . ASN A 1 208 ? -28.422 -0.436 5.652 1 98.44 208 ASN A O 1
ATOM 1588 N N . PHE A 1 209 ? -27.078 -0.437 3.967 1 98 209 PHE A N 1
ATOM 1589 C CA . PHE A 1 209 ? -27.062 1.009 3.783 1 98 209 PHE A CA 1
ATOM 1590 C C . PHE A 1 209 ? -28.453 1.529 3.463 1 98 209 PHE A C 1
ATOM 1592 O O . PHE A 1 209 ? -28.766 2.701 3.703 1 98 209 PHE A O 1
ATOM 1599 N N . ASP A 1 210 ? -29.344 0.734 2.996 1 97.44 210 ASP A N 1
ATOM 1600 C CA . ASP A 1 210 ? -30.656 1.136 2.504 1 97.44 210 ASP A CA 1
ATOM 1601 C C . ASP A 1 210 ? -31.516 1.711 3.631 1 97.44 210 ASP A C 1
ATOM 1603 O O . ASP A 1 210 ? -32.406 2.531 3.385 1 97.44 210 ASP A O 1
ATOM 1607 N N . ILE A 1 211 ? -31.234 1.264 4.785 1 98.06 211 ILE A N 1
ATOM 1608 C CA . ILE A 1 211 ? -32.094 1.673 5.887 1 98.06 211 ILE A CA 1
ATOM 1609 C C . ILE A 1 211 ? -31.453 2.818 6.656 1 98.06 211 ILE A C 1
ATOM 1611 O O . ILE A 1 211 ? -31.969 3.262 7.684 1 98.06 211 ILE A O 1
ATOM 1615 N N . LEU A 1 212 ? -30.234 3.246 6.211 1 98.38 212 LEU A N 1
ATOM 1616 C CA . LEU A 1 212 ? -29.5 4.285 6.922 1 98.38 212 LEU A CA 1
ATOM 1617 C C . LEU A 1 212 ? -29.672 5.637 6.234 1 98.38 212 LEU A C 1
ATOM 1619 O O . LEU A 1 212 ? -30.094 5.703 5.082 1 98.38 212 LEU A O 1
ATOM 1623 N N . GLU A 1 213 ? -29.312 6.66 6.969 1 98 213 GLU A N 1
ATOM 1624 C CA . GLU A 1 213 ? -29.359 8.008 6.41 1 98 213 GLU A CA 1
ATOM 1625 C C . GLU A 1 213 ? -28.094 8.32 5.621 1 98 213 GLU A C 1
ATOM 1627 O O . GLU A 1 213 ? -26.984 8.242 6.16 1 98 213 GLU A O 1
ATOM 1632 N N . GLU A 1 214 ? -28.266 8.617 4.43 1 98 214 GLU A N 1
ATOM 1633 C CA . GLU A 1 214 ? -27.156 8.922 3.547 1 98 214 GLU A CA 1
ATOM 1634 C C . GLU A 1 214 ? -26.688 10.367 3.732 1 98 214 GLU A C 1
ATOM 1636 O O . GLU A 1 214 ? -27.5 11.273 3.9 1 98 214 GLU A O 1
ATOM 1641 N N . GLN A 1 215 ? -25.406 10.562 3.754 1 97 215 GLN A N 1
ATOM 1642 C CA . GLN A 1 215 ? -24.766 11.875 3.762 1 97 215 GLN A CA 1
ATOM 1643 C C . GLN A 1 215 ? -23.828 12.047 2.572 1 97 215 GLN A C 1
ATOM 1645 O O . GLN A 1 215 ? -22.641 11.766 2.678 1 97 215 GLN A O 1
ATOM 1650 N N . PRO A 1 216 ? -24.328 12.602 1.5 1 96.81 216 PRO A N 1
ATOM 1651 C CA . PRO A 1 216 ? -23.5 12.773 0.301 1 96.81 216 PRO A CA 1
ATOM 1652 C C . PRO A 1 216 ? -22.516 13.93 0.422 1 96.81 216 PRO A C 1
ATOM 1654 O O . PRO A 1 216 ? -22.688 14.805 1.274 1 96.81 216 PRO A O 1
ATOM 1657 N N . GLY A 1 217 ? -21.5 13.883 -0.363 1 95.5 217 GLY A N 1
ATOM 1658 C CA . GLY A 1 217 ? -20.625 15.039 -0.489 1 95.5 217 GLY A CA 1
ATOM 1659 C C . GLY A 1 217 ? -21.25 16.188 -1.263 1 95.5 217 GLY A C 1
ATOM 1660 O O . GLY A 1 217 ? -22.328 16.031 -1.852 1 95.5 217 GLY A O 1
ATOM 1661 N N . GLU A 1 218 ? -20.609 17.25 -1.181 1 93.62 218 GLU A N 1
ATOM 1662 C CA . GLU A 1 218 ? -21.109 18.422 -1.922 1 93.62 218 GLU A CA 1
ATOM 1663 C C . GLU A 1 218 ? -20.625 18.375 -3.371 1 93.62 218 GLU A C 1
ATOM 1665 O O . GLU A 1 218 ? -19.438 18.203 -3.637 1 93.62 218 GLU A O 1
ATOM 1670 N N . ILE A 1 219 ? -21.578 18.516 -4.262 1 90.12 219 ILE A N 1
ATOM 1671 C CA . ILE A 1 219 ? -21.266 18.484 -5.688 1 90.12 219 ILE A CA 1
ATOM 1672 C C . ILE A 1 219 ? -21.562 19.844 -6.305 1 90.12 219 ILE A C 1
ATOM 1674 O O . ILE A 1 219 ? -22.406 20.594 -5.793 1 90.12 219 ILE A O 1
ATOM 1678 N N . GLY A 1 220 ? -20.906 20.25 -7.359 1 86.31 220 GLY A N 1
ATOM 1679 C CA . GLY A 1 220 ? -21.203 21.453 -8.109 1 86.31 220 GLY A CA 1
ATOM 1680 C C . GLY A 1 220 ? -20.359 22.641 -7.684 1 86.31 220 GLY A C 1
ATOM 1681 O O . GLY A 1 220 ? -20.375 23.688 -8.344 1 86.31 220 GLY A O 1
ATOM 1682 N N . LYS A 1 221 ? -19.688 22.547 -6.559 1 88.12 221 LYS A N 1
ATOM 1683 C CA . LYS A 1 221 ? -18.781 23.594 -6.109 1 88.12 221 LYS A CA 1
ATOM 1684 C C . LYS A 1 221 ? -17.344 23.062 -6.043 1 88.12 221 LYS A C 1
ATOM 1686 O O . LYS A 1 221 ? -17.109 21.922 -5.645 1 88.12 221 LYS A O 1
ATOM 1691 N N . PRO A 1 222 ? -16.453 23.891 -6.426 1 92.44 222 PRO A N 1
ATOM 1692 C CA . PRO A 1 222 ? -15.055 23.469 -6.387 1 92.44 222 PRO A CA 1
ATOM 1693 C C . PRO A 1 222 ? -14.438 23.594 -4.996 1 92.44 222 PRO A C 1
ATOM 1695 O O . PRO A 1 222 ? -13.531 24.406 -4.797 1 92.44 222 PRO A O 1
ATOM 1698 N N . LEU A 1 223 ? -14.852 22.781 -4.098 1 94.12 223 LEU A N 1
ATOM 1699 C CA . LEU A 1 223 ? -14.25 22.75 -2.768 1 94.12 223 LEU A CA 1
ATOM 1700 C C . LEU A 1 223 ? -12.844 22.156 -2.814 1 94.12 223 LEU A C 1
ATOM 1702 O O . LEU A 1 223 ? -12.625 21.125 -3.436 1 94.12 223 LEU A O 1
ATOM 1706 N N . LYS A 1 224 ? -11.922 22.891 -2.262 1 95.94 224 LYS A N 1
ATOM 1707 C CA . LYS A 1 224 ? -10.539 22.438 -2.277 1 95.94 224 LYS A CA 1
ATOM 1708 C C . LYS A 1 224 ? -9.758 23 -1.097 1 95.94 224 LYS A C 1
ATOM 1710 O O . LYS A 1 224 ? -10.125 24.031 -0.542 1 95.94 224 LYS A O 1
ATOM 1715 N N . TYR A 1 225 ? -8.711 22.328 -0.726 1 97.38 225 TYR A N 1
ATOM 1716 C CA . TYR A 1 225 ? -7.844 22.781 0.353 1 97.38 225 TYR A CA 1
ATOM 1717 C C . TYR A 1 225 ? -6.762 23.719 -0.176 1 97.38 225 TYR A C 1
ATOM 1719 O O . TYR A 1 225 ? -6.473 24.75 0.434 1 97.38 225 TYR A O 1
ATOM 1727 N N . SER A 1 226 ? -6.184 23.328 -1.274 1 97.25 226 SER A N 1
ATOM 1728 C CA . SER A 1 226 ? -5.035 24.078 -1.765 1 97.25 226 SER A CA 1
ATOM 1729 C C . SER A 1 226 ? -5.469 25.203 -2.701 1 97.25 226 SER A C 1
ATOM 1731 O O . SER A 1 226 ? -6.309 25 -3.578 1 97.25 226 SER A O 1
ATOM 1733 N N . PHE A 1 227 ? -4.812 26.312 -2.578 1 91 227 PHE A N 1
ATOM 1734 C CA . PHE A 1 227 ? -5.078 27.453 -3.434 1 91 227 PHE A CA 1
ATOM 1735 C C . PHE A 1 227 ? -4.527 27.234 -4.836 1 91 227 PHE A C 1
ATOM 1737 O O . PHE A 1 227 ? -4.914 27.922 -5.781 1 91 227 PHE A O 1
ATOM 1744 N N . SER A 1 228 ? -3.734 26.25 -4.965 1 91.75 228 SER A N 1
ATOM 1745 C CA . SER A 1 228 ? -3.08 25.984 -6.242 1 91.75 228 SER A CA 1
ATOM 1746 C C . SER A 1 228 ? -3.822 24.922 -7.043 1 91.75 228 SER A C 1
ATOM 1748 O O . SER A 1 228 ? -3.549 24.734 -8.227 1 91.75 228 SER A O 1
ATOM 1750 N N . SER A 1 229 ? -4.734 24.234 -6.43 1 94.12 229 SER A N 1
ATOM 1751 C CA . SER A 1 229 ? -5.484 23.203 -7.137 1 94.12 229 SER A CA 1
ATOM 1752 C C . SER A 1 229 ? -6.449 23.812 -8.148 1 94.12 229 SER A C 1
ATOM 1754 O O . SER A 1 229 ? -7.082 24.844 -7.875 1 94.12 229 SER A O 1
ATOM 1756 N N . LYS A 1 230 ? -6.621 23.172 -9.289 1 92.69 230 LYS A N 1
ATOM 1757 C CA . LYS A 1 230 ? -7.547 23.656 -10.312 1 92.69 230 LYS A CA 1
ATOM 1758 C C . LYS A 1 230 ? -8.977 23.25 -9.992 1 92.69 230 LYS A C 1
ATOM 1760 O O . LYS A 1 230 ? -9.227 22.125 -9.531 1 92.69 230 LYS A O 1
ATOM 1765 N N . ASP A 1 231 ? -9.828 24.156 -10.25 1 92.38 231 ASP A N 1
ATOM 1766 C CA . ASP A 1 231 ? -11.242 23.875 -10 1 92.38 231 ASP A CA 1
ATOM 1767 C C . ASP A 1 231 ? -11.711 22.656 -10.789 1 92.38 231 ASP A C 1
ATOM 1769 O O . ASP A 1 231 ? -12.445 21.812 -10.266 1 92.38 231 ASP A O 1
ATOM 1773 N N . GLU A 1 232 ? -11.289 22.5 -11.984 1 92.25 232 GLU A N 1
ATOM 1774 C CA . GLU A 1 232 ? -11.719 21.422 -12.859 1 92.25 232 GLU A CA 1
ATOM 1775 C C . GLU A 1 232 ? -11.32 20.062 -12.297 1 92.25 232 GLU A C 1
ATOM 1777 O O . GLU A 1 232 ? -12.047 19.078 -12.445 1 92.25 232 GLU A O 1
ATOM 1782 N N . ASP A 1 233 ? -10.219 20.031 -11.641 1 91 233 ASP A N 1
ATOM 1783 C CA . ASP A 1 233 ? -9.695 18.781 -11.117 1 91 233 ASP A CA 1
ATOM 1784 C C . ASP A 1 233 ? -10.531 18.281 -9.945 1 91 233 ASP A C 1
ATOM 1786 O O . ASP A 1 233 ? -10.711 17.062 -9.773 1 91 233 ASP A O 1
ATOM 1790 N N . VAL A 1 234 ? -11.07 19.156 -9.18 1 93.12 234 VAL A N 1
ATOM 1791 C CA . VAL A 1 234 ? -11.828 18.75 -8 1 93.12 234 VAL A CA 1
ATOM 1792 C C . VAL A 1 234 ? -13.297 18.547 -8.375 1 93.12 234 VAL A C 1
ATOM 1794 O O . VAL A 1 234 ? -14 17.766 -7.738 1 93.12 234 VAL A O 1
ATOM 1797 N N . LEU A 1 235 ? -13.812 19.312 -9.391 1 92.81 235 LEU A N 1
ATOM 1798 C CA . LEU A 1 235 ? -15.211 19.234 -9.797 1 92.81 235 LEU A CA 1
ATOM 1799 C C . LEU A 1 235 ? -15.5 17.906 -10.492 1 92.81 235 LEU A C 1
ATOM 1801 O O . LEU A 1 235 ? -16.625 17.391 -10.414 1 92.81 235 LEU A O 1
ATOM 1805 N N . LYS A 1 236 ? -14.578 17.328 -11.141 1 91.81 236 LYS A N 1
ATOM 1806 C CA . LYS A 1 236 ? -14.766 16.125 -11.945 1 91.81 236 LYS A CA 1
ATOM 1807 C C . LYS A 1 236 ? -14.57 14.867 -11.102 1 91.81 236 LYS A C 1
ATOM 1809 O O . LYS A 1 236 ? -14.898 13.758 -11.547 1 91.81 236 LYS A O 1
ATOM 1814 N N . ARG A 1 237 ? -14.219 15.07 -9.93 1 93.31 237 ARG A N 1
ATOM 1815 C CA . ARG A 1 237 ? -13.883 13.891 -9.141 1 93.31 237 ARG A CA 1
ATOM 1816 C C . ARG A 1 237 ? -15.141 13.211 -8.617 1 93.31 237 ARG A C 1
ATOM 1818 O O . ARG A 1 237 ? -16.062 13.875 -8.148 1 93.31 237 ARG A O 1
ATOM 1825 N N . ARG A 1 238 ? -15.211 11.812 -8.789 1 94.25 238 ARG A N 1
ATOM 1826 C CA . ARG A 1 238 ? -16.297 11.016 -8.227 1 94.25 238 ARG A CA 1
ATOM 1827 C C . ARG A 1 238 ? -16.281 11.078 -6.703 1 94.25 238 ARG A C 1
ATOM 1829 O O . ARG A 1 238 ? -15.227 11.203 -6.086 1 94.25 238 ARG A O 1
ATOM 1836 N N . GLN A 1 239 ? -17.484 11.031 -6.078 1 96.81 239 GLN A N 1
ATOM 1837 C CA . GLN A 1 239 ? -17.562 11.062 -4.621 1 96.81 239 GLN A CA 1
ATOM 1838 C C . GLN A 1 239 ? -18.375 9.875 -4.09 1 96.81 239 GLN A C 1
ATOM 1840 O O . GLN A 1 239 ? -19.172 9.281 -4.824 1 96.81 239 GLN A O 1
ATOM 1845 N N . LEU A 1 240 ? -18.078 9.461 -2.906 1 97.75 240 LEU A N 1
ATOM 1846 C CA . LEU A 1 240 ? -18.812 8.445 -2.17 1 97.75 240 LEU A CA 1
ATOM 1847 C C . LEU A 1 240 ? -19.547 9.055 -0.982 1 97.75 240 LEU A C 1
ATOM 1849 O O . LEU A 1 240 ? -19.078 10.023 -0.387 1 97.75 240 LEU A O 1
ATOM 1853 N N . SER A 1 241 ? -20.688 8.477 -0.643 1 98 241 SER A N 1
ATOM 1854 C CA . SER A 1 241 ? -21.453 8.969 0.491 1 98 241 SER A CA 1
ATOM 1855 C C . SER A 1 241 ? -20.984 8.336 1.797 1 98 241 SER A C 1
ATOM 1857 O O . SER A 1 241 ? -20.469 7.215 1.801 1 98 241 SER A O 1
ATOM 1859 N N . CYS A 1 242 ? -21.094 9.047 2.809 1 98 242 CYS A N 1
ATOM 1860 C CA . CYS A 1 242 ? -21.078 8.5 4.16 1 98 242 CYS A CA 1
ATOM 1861 C C . CYS A 1 242 ? -22.5 8.195 4.637 1 98 242 CYS A C 1
ATOM 1863 O O . CYS A 1 242 ? -23.469 8.516 3.949 1 98 242 CYS A O 1
ATOM 1865 N N . TYR A 1 243 ? -22.609 7.543 5.773 1 98.5 243 TYR A N 1
ATOM 1866 C CA . TYR A 1 243 ? -23.922 7.18 6.305 1 98.5 243 TYR A CA 1
ATOM 1867 C C . TYR A 1 243 ? -23.969 7.375 7.816 1 98.5 243 TYR A C 1
ATOM 1869 O O . TYR A 1 243 ? -22.969 7.191 8.508 1 98.5 243 TYR A O 1
ATOM 1877 N N . LEU A 1 244 ? -25.125 7.797 8.234 1 98.06 244 LEU A N 1
ATOM 1878 C CA . LEU A 1 244 ? -25.328 8.07 9.656 1 98.06 244 LEU A CA 1
ATOM 1879 C C . LEU A 1 244 ? -26.109 6.934 10.32 1 98.06 244 LEU A C 1
ATOM 1881 O O . LEU A 1 244 ? -27.062 6.414 9.758 1 98.06 244 LEU A O 1
ATOM 1885 N N . THR A 1 245 ? -25.578 6.5 11.414 1 97.88 245 THR A N 1
ATOM 1886 C CA . THR A 1 245 ? -26.266 5.586 12.32 1 97.88 245 THR A CA 1
ATOM 1887 C C . THR A 1 245 ? -26 5.965 13.773 1 97.88 245 THR A C 1
ATOM 1889 O O . THR A 1 245 ? -25.562 7.078 14.062 1 97.88 245 THR A O 1
ATOM 1892 N N . ARG A 1 246 ? -26.484 5.148 14.719 1 97.75 246 ARG A N 1
ATOM 1893 C CA . ARG A 1 246 ? -26.391 5.523 16.125 1 97.75 246 ARG A CA 1
ATOM 1894 C C . ARG A 1 246 ? -26.25 4.289 17.016 1 97.75 246 ARG A C 1
ATOM 1896 O O . ARG A 1 246 ? -26.719 3.207 16.656 1 97.75 246 ARG A O 1
ATOM 1903 N N . THR A 1 247 ? -25.562 4.516 18.109 1 97.75 247 THR A N 1
ATOM 1904 C CA . THR A 1 247 ? -25.625 3.482 19.141 1 97.75 247 THR A CA 1
ATOM 1905 C C . THR A 1 247 ? -27.016 3.381 19.734 1 97.75 247 THR A C 1
ATOM 1907 O O . THR A 1 247 ? -27.891 4.195 19.422 1 97.75 247 THR A O 1
ATOM 1910 N N . ASN A 1 248 ? -27.281 2.369 20.484 1 97.75 248 ASN A N 1
ATOM 1911 C CA . ASN A 1 248 ? -28.562 2.156 21.125 1 97.75 248 ASN A CA 1
ATOM 1912 C C . ASN A 1 248 ? -28.406 1.524 22.5 1 97.75 248 ASN A C 1
ATOM 1914 O O . ASN A 1 248 ? -27.281 1.299 22.969 1 97.75 248 ASN A O 1
ATOM 1918 N N . GLN A 1 249 ? -29.484 1.285 23.094 1 97 249 GLN A N 1
ATOM 1919 C CA . GLN A 1 249 ? -29.453 0.785 24.469 1 97 249 GLN A CA 1
ATOM 1920 C C . GLN A 1 249 ? -28.828 -0.605 24.531 1 97 249 GLN A C 1
ATOM 1922 O O . GLN A 1 249 ? -28.109 -0.923 25.469 1 97 249 GLN A O 1
ATOM 1927 N N . THR A 1 250 ? -29.125 -1.402 23.641 1 97.5 250 THR A N 1
ATOM 1928 C CA . THR A 1 250 ? -28.562 -2.746 23.609 1 97.5 250 THR A CA 1
ATOM 1929 C C . THR A 1 250 ? -27.031 -2.689 23.594 1 97.5 250 THR A C 1
ATOM 1931 O O . THR A 1 250 ? -26.375 -3.412 24.344 1 97.5 250 THR A O 1
ATOM 1934 N N . MET A 1 251 ? -26.531 -1.844 22.781 1 97.31 251 MET A N 1
ATOM 1935 C CA . MET A 1 251 ? -25.078 -1.68 22.688 1 97.31 251 MET A CA 1
ATOM 1936 C C . MET A 1 251 ? -24.516 -1.127 24 1 97.31 251 MET A C 1
ATOM 1938 O O . MET A 1 251 ? -23.469 -1.574 24.469 1 97.31 251 MET A O 1
ATOM 1942 N N . HIS A 1 252 ? -25.188 -0.142 24.531 1 97.62 252 HIS A N 1
ATOM 1943 C CA . HIS A 1 252 ? -24.75 0.428 25.812 1 97.62 252 HIS A CA 1
ATOM 1944 C C . HIS A 1 252 ? -24.719 -0.634 26.906 1 97.62 252 HIS A C 1
ATOM 1946 O O . HIS A 1 252 ? -23.797 -0.653 27.719 1 97.62 252 HIS A O 1
ATOM 1952 N N . ASP A 1 253 ? -25.672 -1.518 26.891 1 97.12 253 ASP A N 1
ATOM 1953 C CA . ASP A 1 253 ? -25.719 -2.596 27.875 1 97.12 253 ASP A CA 1
ATOM 1954 C C . ASP A 1 253 ? -24.516 -3.533 27.719 1 97.12 253 ASP A C 1
ATOM 1956 O O . ASP A 1 253 ? -23.953 -4.004 28.719 1 97.12 253 ASP A O 1
ATOM 1960 N N . ILE A 1 254 ? -24.188 -3.816 26.5 1 96.88 254 ILE A N 1
ATOM 1961 C CA . ILE A 1 254 ? -23.016 -4.648 26.234 1 96.88 254 ILE A CA 1
ATOM 1962 C C . ILE A 1 254 ? -21.781 -4.012 26.859 1 96.88 254 ILE A C 1
ATOM 1964 O O . ILE A 1 254 ? -20.969 -4.695 27.5 1 96.88 254 ILE A O 1
ATOM 1968 N N . VAL A 1 255 ? -21.641 -2.74 26.719 1 96.69 255 VAL A N 1
ATOM 1969 C CA . VAL A 1 255 ? -20.484 -2.008 27.234 1 96.69 255 VAL A CA 1
ATOM 1970 C C . VAL A 1 255 ? -20.531 -1.97 28.766 1 96.69 255 VAL A C 1
ATOM 1972 O O . VAL A 1 255 ? -19.562 -2.348 29.422 1 96.69 255 VAL A O 1
ATOM 1975 N N . LEU A 1 256 ? -21.656 -1.597 29.312 1 95.94 256 LEU A N 1
ATOM 1976 C CA . LEU A 1 256 ? -21.781 -1.379 30.75 1 95.94 256 LEU A CA 1
ATOM 1977 C C . LEU A 1 256 ? -21.656 -2.691 31.516 1 95.94 256 LEU A C 1
ATOM 1979 O O . LEU A 1 256 ? -21.078 -2.725 32.625 1 95.94 256 LEU A O 1
ATOM 1983 N N . ASN A 1 257 ? -22.141 -3.746 30.938 1 96.31 257 ASN A N 1
ATOM 1984 C CA . ASN A 1 257 ? -22.109 -5.047 31.594 1 96.31 257 ASN A CA 1
ATOM 1985 C C . ASN A 1 257 ? -20.719 -5.68 31.516 1 96.31 257 ASN A C 1
ATOM 1987 O O . ASN A 1 257 ? -20.453 -6.672 32.188 1 96.31 257 ASN A O 1
ATOM 1991 N N . ASN A 1 258 ? -19.828 -5.105 30.688 1 96.12 258 ASN A N 1
ATOM 1992 C CA . ASN A 1 258 ? -18.516 -5.703 30.5 1 96.12 258 ASN A CA 1
ATOM 1993 C C . ASN A 1 258 ? -17.406 -4.668 30.656 1 96.12 258 ASN A C 1
ATOM 1995 O O . ASN A 1 258 ? -16.344 -4.785 30.016 1 96.12 258 ASN A O 1
ATOM 1999 N N . LEU A 1 259 ? -17.562 -3.672 31.359 1 94.06 259 LEU A N 1
ATOM 2000 C CA . LEU A 1 259 ? -16.609 -2.58 31.516 1 94.06 259 LEU A CA 1
ATOM 2001 C C . LEU A 1 259 ? -15.281 -3.094 32.062 1 94.06 259 LEU A C 1
ATOM 2003 O O . LEU A 1 259 ? -14.219 -2.541 31.766 1 94.06 259 LEU A O 1
ATOM 2007 N N . ASP A 1 260 ? -15.367 -4.141 32.781 1 92.44 260 ASP A N 1
ATOM 2008 C CA . ASP A 1 260 ? -14.18 -4.723 33.406 1 92.44 260 ASP A CA 1
ATOM 2009 C C . ASP A 1 260 ? -13.266 -5.359 32.344 1 92.44 260 ASP A C 1
ATOM 2011 O O . ASP A 1 260 ? -12.102 -5.645 32.625 1 92.44 260 ASP A O 1
ATOM 2015 N N . LYS A 1 261 ? -13.742 -5.57 31.203 1 93.25 261 LYS A N 1
ATOM 2016 C CA . LYS A 1 261 ? -12.953 -6.176 30.141 1 93.25 261 LYS A CA 1
ATOM 2017 C C . LYS A 1 261 ? -12.234 -5.113 29.297 1 93.25 261 LYS A C 1
ATOM 2019 O O . LYS A 1 261 ? -11.352 -5.43 28.516 1 93.25 261 LYS A O 1
ATOM 2024 N N . ALA A 1 262 ? -12.555 -3.893 29.469 1 90.31 262 ALA A N 1
ATOM 2025 C CA . ALA A 1 262 ? -11.906 -2.789 28.766 1 90.31 262 ALA A CA 1
ATOM 2026 C C . ALA A 1 262 ? -10.609 -2.387 29.469 1 90.31 262 ALA A C 1
ATOM 2028 O O . ALA A 1 262 ? -10.594 -2.146 30.672 1 90.31 262 ALA A O 1
ATOM 2029 N N . PRO A 1 263 ? -9.586 -2.275 28.688 1 87.69 263 PRO A N 1
ATOM 2030 C CA . PRO A 1 263 ? -8.281 -1.951 29.281 1 87.69 263 PRO A CA 1
ATOM 2031 C C . PRO A 1 263 ? -8.289 -0.639 30.062 1 87.69 263 PRO A C 1
ATOM 2033 O O . PRO A 1 263 ? -7.562 -0.496 31.047 1 87.69 263 PRO A O 1
ATOM 2036 N N . MET A 1 264 ? -9.07 0.274 29.719 1 80 264 MET A N 1
ATOM 2037 C CA . MET A 1 264 ? -9.141 1.574 30.375 1 80 264 MET A CA 1
ATOM 2038 C C . MET A 1 264 ? -9.742 1.447 31.766 1 80 264 MET A C 1
ATOM 2040 O O . MET A 1 264 ? -9.539 2.312 32.625 1 80 264 MET A O 1
ATOM 2044 N N . TYR A 1 265 ? -10.445 0.438 32 1 82.12 265 TYR A N 1
ATOM 2045 C CA . TYR A 1 265 ? -11.211 0.317 33.219 1 82.12 265 TYR A CA 1
ATOM 2046 C C . TYR A 1 265 ? -10.688 -0.828 34.094 1 82.12 265 TYR A C 1
ATOM 2048 O O . TYR A 1 265 ? -11 -0.913 35.281 1 82.12 265 TYR A O 1
ATOM 2056 N N . ASN A 1 266 ? -9.883 -1.624 33.5 1 78.06 266 ASN A N 1
ATOM 2057 C CA . ASN A 1 266 ? -9.438 -2.783 34.25 1 78.06 266 ASN A CA 1
ATOM 2058 C C . ASN A 1 266 ? -8.023 -2.586 34.812 1 78.06 266 ASN A C 1
ATOM 2060 O O . ASN A 1 266 ? -7.395 -3.537 35.25 1 78.06 266 ASN A O 1
ATOM 2064 N N . GLY A 1 267 ? -7.477 -1.431 34.625 1 74.12 267 GLY A N 1
ATOM 2065 C CA . GLY A 1 267 ? -6.188 -1.106 35.219 1 74.12 267 GLY A CA 1
ATOM 2066 C C . GLY A 1 267 ? -5.016 -1.441 34.312 1 74.12 267 GLY A C 1
ATOM 2067 O O . GLY A 1 267 ? -3.859 -1.217 34.656 1 74.12 267 GLY A O 1
ATOM 2068 N N . THR A 1 268 ? -5.254 -1.929 33.188 1 76.75 268 THR A N 1
ATOM 2069 C CA . THR A 1 268 ? -4.191 -2.303 32.281 1 76.75 268 THR A CA 1
ATOM 2070 C C . THR A 1 268 ? -3.514 -1.061 31.703 1 76.75 268 THR A C 1
ATOM 2072 O O . THR A 1 268 ? -2.291 -1.033 31.547 1 76.75 268 THR A O 1
ATOM 2075 N N . ILE A 1 269 ? -4.289 -0.141 31.375 1 77.75 269 ILE A N 1
ATOM 2076 C CA . ILE A 1 269 ? -3.75 1.104 30.844 1 77.75 269 ILE A CA 1
ATOM 2077 C C . ILE A 1 269 ? -3.807 2.193 31.906 1 77.75 269 ILE A C 1
ATOM 2079 O O . ILE A 1 269 ? -4.859 2.436 32.5 1 77.75 269 ILE A O 1
ATOM 2083 N N . HIS A 1 270 ? -2.625 2.779 32.062 1 74.12 270 HIS A N 1
ATOM 2084 C CA . HIS A 1 270 ? -2.561 3.816 33.094 1 74.12 270 HIS A CA 1
ATOM 2085 C C . HIS A 1 270 ? -2.355 5.195 32.469 1 74.12 270 HIS A C 1
ATOM 2087 O O . HIS A 1 270 ? -2.508 6.215 33.125 1 74.12 270 HIS A O 1
ATOM 2093 N N . SER A 1 271 ? -2.207 5.148 31.25 1 79.06 271 SER A N 1
ATOM 2094 C CA . SER A 1 271 ? -1.934 6.422 30.578 1 79.06 271 SER A CA 1
ATOM 2095 C C . SER A 1 271 ? -3.227 7.156 30.25 1 79.06 271 SER A C 1
ATOM 2097 O O . SER A 1 271 ? -4.293 6.543 30.156 1 79.06 271 SER A O 1
ATOM 2099 N N . THR A 1 272 ? -3.127 8.445 30.156 1 75.62 272 THR A N 1
ATOM 2100 C CA . THR A 1 272 ? -4.301 9.289 29.938 1 75.62 272 THR A CA 1
ATOM 2101 C C . THR A 1 272 ? -4.625 9.391 28.438 1 75.62 272 THR A C 1
ATOM 2103 O O . THR A 1 272 ? -3.721 9.523 27.609 1 75.62 272 THR A O 1
ATOM 2106 N N . GLY A 1 273 ? -5.891 9.25 28.172 1 76.06 273 GLY A N 1
ATOM 2107 C CA . GLY A 1 273 ? -6.387 9.406 26.812 1 76.06 273 GLY A CA 1
ATOM 2108 C C . GLY A 1 273 ? -7.039 10.758 26.562 1 76.06 273 GLY A C 1
ATOM 2109 O O . GLY A 1 273 ? -7.121 11.586 27.469 1 76.06 273 GLY A O 1
ATOM 2110 N N . PRO A 1 274 ? -7.453 10.922 25.328 1 70.38 274 PRO A N 1
ATOM 2111 C CA . PRO A 1 274 ? -8.07 12.211 25 1 70.38 274 PRO A CA 1
ATOM 2112 C C . PRO A 1 274 ? -9.43 12.406 25.672 1 70.38 274 PRO A C 1
ATOM 2114 O O . PRO A 1 274 ? -10.258 11.492 25.656 1 70.38 274 PRO A O 1
ATOM 2117 N N . ARG A 1 275 ? -9.703 13.562 26.125 1 61 275 ARG A N 1
ATOM 2118 C CA . ARG A 1 275 ? -10.961 13.906 26.781 1 61 275 ARG A CA 1
ATOM 2119 C C . ARG A 1 275 ? -12.055 14.188 25.766 1 61 275 ARG A C 1
ATOM 2121 O O . ARG A 1 275 ? -13.219 13.844 25.984 1 61 275 ARG A O 1
ATOM 2128 N N . TYR A 1 276 ? -11.609 14.703 24.688 1 63.47 276 TYR A N 1
ATOM 2129 C CA . TYR A 1 276 ? -12.594 15.219 23.75 1 63.47 276 TYR A CA 1
ATOM 2130 C C . TYR A 1 276 ? -13.008 14.148 22.75 1 63.47 276 TYR A C 1
ATOM 2132 O O . TYR A 1 276 ? -14.031 14.273 22.078 1 63.47 276 TYR A O 1
ATOM 2140 N N . CYS A 1 277 ? -12.266 13.211 22.547 1 71.19 277 CYS A N 1
ATOM 2141 C CA . CYS A 1 277 ? -12.602 12.055 21.719 1 71.19 277 CYS A CA 1
ATOM 2142 C C . CYS A 1 277 ? -12.398 10.758 22.5 1 71.19 277 CYS A C 1
ATOM 2144 O O . CYS A 1 277 ? -11.586 9.914 22.109 1 71.19 277 CYS A O 1
ATOM 2146 N N . PRO A 1 278 ? -13.211 10.586 23.375 1 78.5 278 PRO A N 1
ATOM 2147 C CA . PRO A 1 278 ? -13.07 9.398 24.219 1 78.5 278 PRO A CA 1
ATOM 2148 C C . PRO A 1 278 ? -13.469 8.109 23.5 1 78.5 278 PRO A C 1
ATOM 2150 O O . PRO A 1 278 ? -14.133 8.156 22.453 1 78.5 278 PRO A O 1
ATOM 2153 N N . SER A 1 279 ? -13.047 7.086 24.078 1 90.75 279 SER A N 1
ATOM 2154 C CA . SER A 1 279 ? -13.523 5.793 23.609 1 90.75 279 SER A CA 1
ATOM 2155 C C . SER A 1 279 ? -15.023 5.645 23.828 1 90.75 279 SER A C 1
ATOM 2157 O O . SER A 1 279 ? -15.617 6.398 24.594 1 90.75 279 SER A O 1
ATOM 2159 N N . ILE A 1 280 ? -15.586 4.781 23.141 1 93.81 280 ILE A N 1
ATOM 2160 C CA . ILE A 1 280 ? -17.031 4.621 23.234 1 93.81 280 ILE A CA 1
ATOM 2161 C C . ILE A 1 280 ? -17.422 4.188 24.641 1 93.81 280 ILE A C 1
ATOM 2163 O O . ILE A 1 280 ? -18.484 4.555 25.156 1 93.81 280 ILE A O 1
ATOM 2167 N N . GLU A 1 281 ? -16.625 3.371 25.312 1 93.19 281 GLU A N 1
ATOM 2168 C CA . GLU A 1 281 ? -16.906 2.975 26.688 1 93.19 281 GLU A CA 1
ATOM 2169 C C . GLU A 1 281 ? -16.859 4.176 27.625 1 93.19 281 GLU A C 1
ATOM 2171 O O . GLU A 1 281 ? -17.734 4.324 28.484 1 93.19 281 GLU A O 1
ATOM 2176 N N . ASP A 1 282 ? -15.844 5.051 27.422 1 89.88 282 ASP A N 1
ATOM 2177 C CA . ASP A 1 282 ? -15.758 6.27 28.234 1 89.88 282 ASP A CA 1
ATOM 2178 C C . ASP A 1 282 ? -16.938 7.191 27.969 1 89.88 282 ASP A C 1
ATOM 2180 O O . ASP A 1 282 ? -17.453 7.832 28.891 1 89.88 282 ASP A O 1
ATOM 2184 N N . LYS A 1 283 ? -17.312 7.309 26.75 1 90.56 283 LYS A N 1
ATOM 2185 C CA . LYS A 1 283 ? -18.438 8.164 26.375 1 90.56 283 LYS A CA 1
ATOM 2186 C C . LYS A 1 283 ? -19.719 7.691 27.031 1 90.56 283 LYS A C 1
ATOM 2188 O O . LYS A 1 283 ? -20.5 8.508 27.531 1 90.56 283 LYS A O 1
ATOM 2193 N N . ILE A 1 284 ? -19.969 6.426 27.016 1 93.62 284 ILE A N 1
ATOM 2194 C CA . ILE A 1 284 ? -21.188 5.844 27.562 1 93.62 284 ILE A CA 1
ATOM 2195 C C . ILE A 1 284 ? -21.203 6.031 29.078 1 93.62 284 ILE A C 1
ATOM 2197 O O . ILE A 1 284 ? -22.25 6.301 29.672 1 93.62 284 ILE A O 1
ATOM 2201 N N . VAL A 1 285 ? -20.047 5.91 29.719 1 90.81 285 VAL A N 1
ATOM 2202 C CA . VAL A 1 285 ? -19.953 6.07 31.156 1 90.81 285 VAL A CA 1
ATOM 2203 C C . VAL A 1 285 ? -20.125 7.539 31.531 1 90.81 285 VAL A C 1
ATOM 2205 O O . VAL A 1 285 ? -20.859 7.863 32.469 1 90.81 285 VAL A O 1
ATOM 2208 N N . ARG A 1 286 ? -19.484 8.422 30.828 1 89.25 286 ARG A N 1
ATOM 2209 C CA . ARG A 1 286 ? -19.516 9.852 31.125 1 89.25 286 ARG A CA 1
ATOM 2210 C C . ARG A 1 286 ? -20.891 10.438 30.875 1 89.25 286 ARG A C 1
ATOM 2212 O O . ARG A 1 286 ? -21.344 11.312 31.609 1 89.25 286 ARG A O 1
ATOM 2219 N N . PHE A 1 287 ? -21.516 9.984 29.781 1 90.69 287 PHE A N 1
ATOM 2220 C CA . PHE A 1 287 ? -22.828 10.484 29.406 1 90.69 287 PHE A CA 1
ATOM 2221 C C . PHE A 1 287 ? -23.891 9.398 29.562 1 90.69 287 PHE A C 1
ATOM 2223 O O . PHE A 1 287 ? -24.609 9.094 28.609 1 90.69 287 PHE A O 1
ATOM 2230 N N . SER A 1 288 ? -24.047 8.945 30.672 1 89.06 288 SER A N 1
ATOM 2231 C CA . SER A 1 288 ? -24.891 7.793 30.984 1 89.06 288 SER A CA 1
ATOM 2232 C C . SER A 1 288 ? -26.359 8.125 30.797 1 89.06 288 SER A C 1
ATOM 2234 O O . SER A 1 288 ? -27.188 7.227 30.672 1 89.06 288 SER A O 1
ATOM 2236 N N . ASP A 1 289 ? -26.609 9.391 30.719 1 90.5 289 ASP A N 1
ATOM 2237 C CA . ASP A 1 289 ? -27.984 9.828 30.547 1 90.5 289 ASP A CA 1
ATOM 2238 C C . ASP A 1 289 ? -28.438 9.727 29.094 1 90.5 289 ASP A C 1
ATOM 2240 O O . ASP A 1 289 ? -29.625 9.734 28.812 1 90.5 289 ASP A O 1
ATOM 2244 N N . LYS A 1 290 ? -27.516 9.641 28.219 1 92.56 290 LYS A N 1
ATOM 2245 C CA . LYS A 1 290 ? -27.844 9.547 26.797 1 92.56 290 LYS A CA 1
ATOM 2246 C C . LYS A 1 290 ? -28.078 8.094 26.375 1 92.56 290 LYS A C 1
ATOM 2248 O O . LYS A 1 290 ? -27.328 7.199 26.781 1 92.56 290 LYS A O 1
ATOM 2253 N N . SER A 1 291 ? -29.094 7.914 25.641 1 93.75 291 SER A N 1
ATOM 2254 C CA . SER A 1 291 ? -29.438 6.555 25.234 1 93.75 291 SER A CA 1
ATOM 2255 C C . SER A 1 291 ? -28.828 6.219 23.875 1 93.75 291 SER A C 1
ATOM 2257 O O . SER A 1 291 ? -28.891 5.078 23.422 1 93.75 291 SER A O 1
ATOM 2259 N N . SER A 1 292 ? -28.219 7.246 23.312 1 96.25 292 SER A N 1
ATOM 2260 C CA . SER A 1 292 ? -27.672 7.012 21.984 1 96.25 292 SER A CA 1
ATOM 2261 C C . SER A 1 292 ? -26.609 8.039 21.641 1 96.25 292 SER A C 1
ATOM 2263 O O . SER A 1 292 ? -26.594 9.148 22.188 1 96.25 292 SER A O 1
ATOM 2265 N N . HIS A 1 293 ? -25.703 7.633 20.828 1 95.56 293 HIS A N 1
ATOM 2266 C CA . HIS A 1 293 ? -24.672 8.492 20.266 1 95.56 293 HIS A CA 1
ATOM 2267 C C . HIS A 1 293 ? -24.578 8.336 18.75 1 95.56 293 HIS A C 1
ATOM 2269 O O . HIS A 1 293 ? -24.734 7.227 18.234 1 95.56 293 HIS A O 1
ATOM 2275 N N . HIS A 1 294 ? -24.266 9.391 18.062 1 95.56 294 HIS A N 1
ATOM 2276 C CA . HIS A 1 294 ? -24.141 9.367 16.609 1 95.56 294 HIS A CA 1
ATOM 2277 C C . HIS A 1 294 ? -22.891 8.633 16.172 1 95.56 294 HIS A C 1
ATOM 2279 O O . HIS A 1 294 ? -21.844 8.758 16.797 1 95.56 294 HIS A O 1
ATOM 2285 N N . LEU A 1 295 ? -22.984 7.879 15.148 1 97.5 295 LEU A N 1
ATOM 2286 C CA . LEU A 1 295 ? -21.875 7.238 14.445 1 97.5 295 LEU A CA 1
ATOM 2287 C C . LEU A 1 295 ? -21.922 7.559 12.953 1 97.5 295 LEU A C 1
ATOM 2289 O O . LEU A 1 295 ? -23 7.664 12.367 1 97.5 295 LEU A O 1
ATOM 2293 N N . PHE A 1 296 ? -20.828 7.727 12.336 1 97.5 296 PHE A N 1
ATOM 2294 C CA . PHE A 1 296 ? -20.734 7.926 10.891 1 97.5 296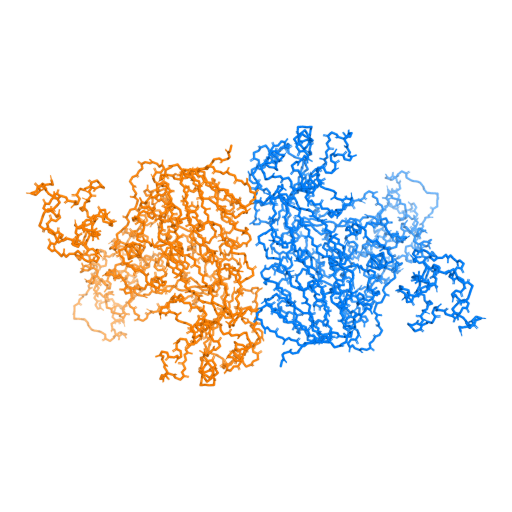 PHE A CA 1
ATOM 2295 C C . PHE A 1 296 ? -19.984 6.77 10.234 1 97.5 296 PHE A C 1
ATOM 2297 O O . PHE A 1 296 ? -18.906 6.383 10.695 1 97.5 296 PHE A O 1
ATOM 2304 N N . LEU A 1 297 ? -20.562 6.148 9.281 1 98.56 297 LEU A N 1
ATOM 2305 C CA . LEU A 1 297 ? -19.906 5.141 8.461 1 98.56 297 LEU A CA 1
ATOM 2306 C C . LEU A 1 297 ? -19.203 5.789 7.27 1 98.56 297 LEU A C 1
ATOM 2308 O O . LEU A 1 297 ? -19.859 6.355 6.395 1 98.56 297 LEU A O 1
ATOM 2312 N N . GLU A 1 298 ? -17.891 5.66 7.258 1 98.44 298 GLU A N 1
ATOM 2313 C CA . GLU A 1 298 ? -17.078 6.387 6.289 1 98.44 298 GLU A CA 1
ATOM 2314 C C . GLU A 1 298 ? -16.281 5.43 5.41 1 98.44 298 GLU A C 1
ATOM 2316 O O . GLU A 1 298 ? -15.305 4.816 5.875 1 98.44 298 GLU A O 1
ATOM 2321 N N . PRO A 1 299 ? -16.594 5.371 4.082 1 98.12 299 PRO A N 1
ATOM 2322 C CA . PRO A 1 299 ? -15.797 4.531 3.184 1 98.12 299 PRO A CA 1
ATOM 2323 C C . PRO A 1 299 ? -14.328 4.938 3.141 1 98.12 299 PRO A C 1
ATOM 2325 O O . PRO A 1 299 ? -14.016 6.129 3.191 1 98.12 299 PRO A O 1
ATOM 2328 N N . GLU A 1 300 ? -13.43 3.986 2.934 1 97.56 300 GLU A N 1
ATOM 2329 C CA . GLU A 1 300 ? -12 4.273 3.014 1 97.56 300 GLU A CA 1
ATOM 2330 C C . GLU A 1 300 ? -11.391 4.438 1.625 1 97.56 300 GLU A C 1
ATOM 2332 O O . GLU A 1 300 ? -10.188 4.648 1.493 1 97.56 300 GLU A O 1
ATOM 2337 N N . GLY A 1 301 ? -12.18 4.281 0.558 1 97.19 301 GLY A N 1
ATOM 2338 C CA . GLY A 1 301 ? -11.664 4.473 -0.788 1 97.19 301 GLY A CA 1
ATOM 2339 C C . GLY A 1 301 ? -12.57 3.898 -1.861 1 97.19 301 GLY A C 1
ATOM 2340 O O . GLY A 1 301 ? -13.586 3.281 -1.555 1 97.19 301 GLY A O 1
ATOM 2341 N N . PHE A 1 302 ? -12.164 4.047 -3.154 1 96.44 302 PHE A N 1
ATOM 2342 C CA . PHE A 1 302 ? -12.945 3.6 -4.301 1 96.44 302 PHE A CA 1
ATOM 2343 C C . PHE A 1 302 ? -12.773 2.102 -4.523 1 96.44 302 PHE A C 1
ATOM 2345 O O . PHE A 1 302 ? -13.68 1.43 -5.016 1 96.44 302 PHE A O 1
ATOM 2352 N N . ASP A 1 303 ? -11.602 1.596 -4.133 1 94.69 303 ASP A N 1
ATOM 2353 C CA . ASP A 1 303 ? -11.258 0.235 -4.539 1 94.69 303 ASP A CA 1
ATOM 2354 C C . ASP A 1 303 ? -11.141 -0.686 -3.326 1 94.69 303 ASP A C 1
ATOM 2356 O O . ASP A 1 303 ? -10.336 -1.619 -3.324 1 94.69 303 ASP A O 1
ATOM 2360 N N . THR A 1 304 ? -11.828 -0.393 -2.277 1 97.19 304 THR A N 1
ATOM 2361 C CA . THR A 1 304 ? -11.906 -1.216 -1.075 1 97.19 304 THR A CA 1
ATOM 2362 C C . THR A 1 304 ? -13.328 -1.229 -0.521 1 97.19 304 THR A C 1
ATOM 2364 O O . THR A 1 304 ? -14.102 -0.309 -0.774 1 97.19 304 THR A O 1
ATOM 2367 N N . THR A 1 305 ? -13.656 -2.252 0.186 1 97.5 305 THR A N 1
ATOM 2368 C CA . THR A 1 305 ? -14.969 -2.346 0.805 1 97.5 305 THR A CA 1
ATOM 2369 C C . THR A 1 305 ? -14.914 -1.919 2.27 1 97.5 305 THR A C 1
ATOM 2371 O O . THR A 1 305 ? -15.922 -1.951 2.971 1 97.5 305 THR A O 1
ATOM 2374 N N . GLU A 1 306 ? -13.758 -1.486 2.729 1 97.75 306 GLU A N 1
ATOM 2375 C CA . GLU A 1 306 ? -13.586 -1.137 4.133 1 97.75 306 GLU A CA 1
ATOM 2376 C C . GLU A 1 306 ? -14.344 0.14 4.484 1 97.75 306 GLU A C 1
ATOM 2378 O O . GLU A 1 306 ? -14.359 1.094 3.703 1 97.75 306 GLU A O 1
ATOM 2383 N N . VAL A 1 307 ? -14.961 0.109 5.598 1 98.56 307 VAL A N 1
ATOM 2384 C CA . VAL A 1 307 ? -15.703 1.251 6.117 1 98.56 307 VAL A CA 1
ATOM 2385 C C . VAL A 1 307 ? -15.266 1.55 7.547 1 98.56 307 VAL A C 1
ATOM 2387 O O . VAL A 1 307 ? -15.25 0.657 8.398 1 98.56 307 VAL A O 1
ATOM 2390 N N . TYR A 1 308 ? -14.867 2.74 7.777 1 98.31 308 TYR A N 1
ATOM 2391 C CA . TYR A 1 308 ? -14.492 3.24 9.094 1 98.31 308 TYR A CA 1
ATOM 2392 C C . TYR A 1 308 ? -15.727 3.662 9.891 1 98.31 308 TYR A C 1
ATOM 2394 O O . TYR A 1 308 ? -16.609 4.332 9.359 1 98.31 308 TYR A O 1
ATOM 2402 N N . ILE A 1 309 ? -15.742 3.316 11.172 1 98.06 309 ILE A N 1
ATOM 2403 C CA . ILE A 1 309 ? -16.844 3.75 12.023 1 98.06 309 ILE A CA 1
ATOM 2404 C C . ILE A 1 309 ? -16.406 4.938 12.875 1 98.06 309 ILE A C 1
ATOM 2406 O O . ILE A 1 309 ? -15.891 4.758 13.984 1 98.06 309 ILE A O 1
ATOM 2410 N N . SER A 1 310 ? -16.734 6.07 12.445 1 96.69 310 SER A N 1
ATOM 2411 C CA . SER A 1 310 ? -16.422 7.258 13.234 1 96.69 310 SER A CA 1
ATOM 2412 C C . SER A 1 310 ? -17.25 7.324 14.508 1 96.69 310 SER A C 1
ATOM 2414 O O . SER A 1 310 ? -18.484 7.195 14.453 1 96.69 310 SER A O 1
ATOM 2416 N N . GLY A 1 311 ? -16.609 7.453 15.602 1 94.94 311 GLY A N 1
ATOM 2417 C CA . GLY A 1 311 ? -17.312 7.594 16.875 1 94.94 311 GLY A CA 1
ATOM 2418 C C . GLY A 1 311 ? -17.297 6.324 17.703 1 94.94 311 GLY A C 1
ATOM 2419 O O . GLY A 1 311 ? -17.797 6.309 18.828 1 94.94 311 GLY A O 1
ATOM 2420 N N . LEU A 1 312 ? -16.641 5.281 17.188 1 96.88 312 LEU A N 1
ATOM 2421 C CA . LEU A 1 312 ? -16.672 4.016 17.906 1 96.88 312 LEU A CA 1
ATOM 2422 C C . LEU A 1 312 ? -15.266 3.551 18.266 1 96.88 312 LEU A C 1
ATOM 2424 O O . LEU A 1 312 ? -14.938 2.375 18.109 1 96.88 312 LEU A O 1
ATOM 2428 N N . SER A 1 313 ? -14.422 4.438 18.594 1 95.25 313 SER A N 1
ATOM 2429 C CA . SER A 1 313 ? -13.109 4.043 19.094 1 95.25 313 SER A CA 1
ATOM 2430 C C . SER A 1 313 ? -13.219 3.154 20.328 1 95.25 313 SER A C 1
ATOM 2432 O O . SER A 1 313 ? -13.945 3.482 21.266 1 95.25 313 SER A O 1
ATOM 2434 N N . THR A 1 314 ? -12.531 2.025 20.297 1 95.44 314 THR A N 1
ATOM 2435 C CA . THR A 1 314 ? -12.672 1.08 21.391 1 95.44 314 THR A CA 1
ATOM 2436 C C . THR A 1 314 ? -11.453 0.168 21.484 1 95.44 314 THR A C 1
ATOM 2438 O O . THR A 1 314 ? -10.711 0.018 20.5 1 95.44 314 THR A O 1
ATOM 2441 N N . SER A 1 315 ? -11.219 -0.339 22.672 1 94.69 315 SER A N 1
ATOM 2442 C CA . SER A 1 315 ? -10.18 -1.333 22.891 1 94.69 315 SER A CA 1
ATOM 2443 C C . SER A 1 315 ? -10.734 -2.58 23.562 1 94.69 315 SER A C 1
ATOM 2445 O O . SER A 1 315 ? -9.992 -3.328 24.219 1 94.69 315 SER A O 1
ATOM 2447 N N . PHE A 1 316 ? -12.062 -2.773 23.5 1 95.69 316 PHE A N 1
ATOM 2448 C CA . PHE A 1 316 ? -12.703 -3.977 24.016 1 95.69 316 PHE A CA 1
ATOM 2449 C C . PHE A 1 316 ? -12.117 -5.223 23.359 1 95.69 316 PHE A C 1
ATOM 2451 O O . PHE A 1 316 ? -11.516 -5.148 22.297 1 95.69 316 PHE A O 1
ATOM 2458 N N . PRO A 1 317 ? -12.32 -6.328 24.078 1 95.81 317 PRO A N 1
ATOM 2459 C CA . PRO A 1 317 ? -11.938 -7.57 23.391 1 95.81 317 PRO A CA 1
ATOM 2460 C C . PRO A 1 317 ? -12.641 -7.75 22.047 1 95.81 317 PRO A C 1
ATOM 2462 O O . PRO A 1 317 ? -13.781 -7.309 21.891 1 95.81 317 PRO A O 1
ATOM 2465 N N . ALA A 1 318 ? -12.031 -8.43 21.156 1 95.88 318 ALA A N 1
ATOM 2466 C CA . ALA A 1 318 ? -12.469 -8.562 19.766 1 95.88 318 ALA A CA 1
ATOM 2467 C C . ALA A 1 318 ? -13.898 -9.102 19.703 1 95.88 318 ALA A C 1
ATOM 2469 O O . ALA A 1 318 ? -14.719 -8.609 18.922 1 95.88 318 ALA A O 1
ATOM 2470 N N . SER A 1 319 ? -14.219 -10.102 20.484 1 94.88 319 SER A N 1
ATOM 2471 C CA . SER A 1 319 ? -15.547 -10.711 20.453 1 94.88 319 SER A CA 1
ATOM 2472 C C . SER A 1 319 ? -16.625 -9.719 20.844 1 94.88 319 SER A C 1
ATOM 2474 O O . SER A 1 319 ? -17.719 -9.703 20.266 1 94.88 319 SER A O 1
ATOM 2476 N N . TYR A 1 320 ? -16.297 -8.859 21.828 1 96.12 320 TYR A N 1
ATOM 2477 C CA . TYR A 1 320 ? -17.25 -7.855 22.281 1 96.12 320 TYR A CA 1
ATOM 2478 C C . TYR A 1 320 ? -17.406 -6.746 21.25 1 96.12 320 TYR A C 1
ATOM 2480 O O . TYR A 1 320 ? -18.484 -6.18 21.094 1 96.12 320 TYR A O 1
ATOM 2488 N N . GLN A 1 321 ? -16.297 -6.43 20.594 1 97.5 321 GLN A N 1
ATOM 2489 C CA . GLN A 1 321 ? -16.406 -5.449 19.516 1 97.5 321 GLN A CA 1
ATOM 2490 C C . GLN A 1 321 ? -17.391 -5.91 18.453 1 97.5 321 GLN A C 1
ATOM 2492 O O . GLN A 1 321 ? -18.203 -5.117 17.969 1 97.5 321 GLN A O 1
ATOM 2497 N N . GLN A 1 322 ? -17.328 -7.191 18.078 1 97 322 GLN A N 1
ATOM 2498 C CA . GLN A 1 322 ? -18.25 -7.746 17.094 1 97 322 GLN A CA 1
ATOM 2499 C C . GLN A 1 322 ? -19.703 -7.645 17.578 1 97 322 GLN A C 1
ATOM 2501 O O . GLN A 1 322 ? -20.594 -7.301 16.797 1 97 322 GLN A O 1
ATOM 2506 N N . GLN A 1 323 ? -19.906 -7.957 18.859 1 96.88 323 GLN A N 1
ATOM 2507 C CA . GLN A 1 323 ? -21.234 -7.867 19.438 1 96.88 323 GLN A CA 1
ATOM 2508 C C . GLN A 1 323 ? -21.75 -6.434 19.391 1 96.88 323 GLN A C 1
ATOM 2510 O O . GLN A 1 323 ? -22.922 -6.195 19.047 1 96.88 323 GLN A O 1
ATOM 2515 N N . MET A 1 324 ? -20.891 -5.484 19.797 1 97.88 324 MET A N 1
ATOM 2516 C CA . MET A 1 324 ? -21.25 -4.07 19.781 1 97.88 324 MET A CA 1
ATOM 2517 C C . MET A 1 324 ? -21.688 -3.641 18.375 1 97.88 324 MET A C 1
ATOM 2519 O O . MET A 1 324 ? -22.766 -3.057 18.203 1 97.88 324 MET A O 1
ATOM 2523 N N . VAL A 1 325 ? -20.891 -4.035 17.391 1 98.19 325 VAL A N 1
ATOM 2524 C CA . VAL A 1 325 ? -21.125 -3.639 16 1 98.19 325 VAL A CA 1
ATOM 2525 C C . VAL A 1 325 ? -22.438 -4.25 15.508 1 98.19 325 VAL A C 1
ATOM 2527 O O . VAL A 1 325 ? -23.25 -3.566 14.883 1 98.19 325 VAL A O 1
ATOM 2530 N N . ASN A 1 326 ? -22.688 -5.473 15.836 1 98.12 326 ASN A N 1
ATOM 2531 C CA . ASN A 1 326 ? -23.859 -6.188 15.328 1 98.12 326 ASN A CA 1
ATOM 2532 C C . ASN A 1 326 ? -25.141 -5.738 16.031 1 98.12 326 ASN A C 1
ATOM 2534 O O . ASN A 1 326 ? -26.234 -6.094 15.609 1 98.12 326 ASN A O 1
ATOM 2538 N N . SER A 1 327 ? -25.016 -4.973 17.078 1 98.06 327 SER A N 1
ATOM 2539 C CA . SER A 1 327 ? -26.188 -4.453 17.781 1 98.06 327 SER A CA 1
ATOM 2540 C C . SER A 1 327 ? -26.656 -3.133 17.172 1 98.06 327 SER A C 1
ATOM 2542 O O . SER A 1 327 ? -27.719 -2.633 17.516 1 98.06 327 SER A O 1
ATOM 2544 N N . ILE A 1 328 ? -25.938 -2.555 16.281 1 98.12 328 ILE A N 1
ATOM 2545 C CA . ILE A 1 328 ? -26.219 -1.23 15.727 1 98.12 328 ILE A CA 1
ATOM 2546 C C . ILE A 1 328 ? -27.078 -1.357 14.477 1 98.12 328 ILE A C 1
ATOM 2548 O O . ILE A 1 328 ? -26.859 -2.258 13.656 1 98.12 328 ILE A O 1
ATOM 2552 N N . LYS A 1 329 ? -27.969 -0.429 14.305 1 98.06 329 LYS A N 1
ATOM 2553 C CA . LYS A 1 329 ? -28.859 -0.409 13.148 1 98.06 329 LYS A CA 1
ATOM 2554 C C . LYS A 1 329 ? -28.078 -0.415 11.844 1 98.06 329 LYS A C 1
ATOM 2556 O O . LYS A 1 329 ? -27.172 0.408 11.648 1 98.06 329 LYS A O 1
ATOM 2561 N N . GLY A 1 330 ? -28.391 -1.319 10.938 1 98.25 330 GLY A N 1
ATOM 2562 C CA . GLY A 1 330 ? -27.766 -1.43 9.633 1 98.25 330 GLY A CA 1
ATOM 2563 C C . GLY A 1 330 ? -26.531 -2.32 9.641 1 98.25 330 GLY A C 1
ATOM 2564 O O . GLY A 1 330 ? -26.031 -2.715 8.586 1 98.25 330 GLY A O 1
ATOM 2565 N N . MET A 1 331 ? -26.094 -2.676 10.836 1 98.25 331 MET A N 1
ATOM 2566 C CA . MET A 1 331 ? -24.844 -3.424 10.945 1 98.25 331 MET A CA 1
ATOM 2567 C C . MET A 1 331 ? -25.062 -4.77 11.625 1 98.25 331 MET A C 1
ATOM 2569 O O . MET A 1 331 ? -24.141 -5.355 12.188 1 98.25 331 MET A O 1
ATOM 2573 N N . GLU A 1 332 ? -26.234 -5.293 11.617 1 98.12 332 GLU A N 1
ATOM 2574 C CA . GLU A 1 332 ? -26.609 -6.523 12.305 1 98.12 332 GLU A CA 1
ATOM 2575 C C . GLU A 1 332 ? -25.812 -7.711 11.797 1 98.12 332 GLU A C 1
ATOM 2577 O O . GLU A 1 332 ? -25.531 -8.648 12.547 1 98.12 332 GLU A O 1
ATOM 2582 N N . ASN A 1 333 ? -25.375 -7.645 10.586 1 96.56 333 ASN A N 1
ATOM 2583 C CA . ASN A 1 333 ? -24.609 -8.734 9.984 1 96.56 333 ASN A CA 1
ATOM 2584 C C . ASN A 1 333 ? -23.203 -8.281 9.594 1 96.56 333 ASN A C 1
ATOM 2586 O O . ASN A 1 333 ? -22.5 -8.977 8.852 1 96.56 333 ASN A O 1
ATOM 2590 N N . ALA A 1 334 ? -22.844 -7.098 10.055 1 97.5 334 ALA A N 1
ATOM 2591 C CA . ALA A 1 334 ? -21.578 -6.508 9.641 1 97.5 334 ALA A CA 1
ATOM 2592 C C . ALA A 1 334 ? -20.391 -7.312 10.172 1 97.5 334 ALA A C 1
ATOM 2594 O O . ALA A 1 334 ? -20.422 -7.797 11.305 1 97.5 334 ALA A O 1
ATOM 2595 N N . LYS A 1 335 ? -19.406 -7.469 9.344 1 97.19 335 LYS A N 1
ATOM 2596 C CA . LYS A 1 335 ? -18.188 -8.195 9.703 1 97.19 335 LYS A CA 1
ATOM 2597 C C . LYS A 1 335 ? -17 -7.25 9.852 1 97.19 335 LYS A C 1
ATOM 2599 O O . LYS A 1 335 ? -16.766 -6.406 8.992 1 97.19 335 LYS A O 1
ATOM 2604 N N . ILE A 1 336 ? -16.297 -7.434 10.969 1 97.81 336 ILE A N 1
ATOM 2605 C CA . ILE A 1 336 ? -15.133 -6.586 11.227 1 97.81 336 ILE A CA 1
ATOM 2606 C C . ILE A 1 336 ? -13.914 -7.129 10.484 1 97.81 336 ILE A C 1
ATOM 2608 O O . ILE A 1 336 ? -13.617 -8.328 10.562 1 97.81 336 ILE A O 1
ATOM 2612 N N . MET A 1 337 ? -13.195 -6.281 9.758 1 98.06 337 MET A N 1
ATOM 2613 C CA . MET A 1 337 ? -11.977 -6.633 9.039 1 98.06 337 MET A CA 1
ATOM 2614 C C . MET A 1 337 ? -10.742 -6.289 9.859 1 98.06 337 MET A C 1
ATOM 2616 O O . MET A 1 337 ? -9.727 -6.992 9.789 1 98.06 337 MET A O 1
ATOM 2620 N N . ARG A 1 338 ? -10.805 -5.184 10.555 1 97.75 338 ARG A N 1
ATOM 2621 C CA . ARG A 1 338 ? -9.797 -4.711 11.492 1 97.75 338 ARG A CA 1
ATOM 2622 C C . ARG A 1 338 ? -10.43 -4.359 12.836 1 97.75 338 ARG A C 1
ATOM 2624 O O . ARG A 1 338 ? -11.305 -3.5 12.914 1 97.75 338 ARG A O 1
ATOM 2631 N N . TYR A 1 339 ? -9.977 -4.93 13.852 1 97.56 339 TYR A N 1
ATOM 2632 C CA . TYR A 1 339 ? -10.531 -4.633 15.164 1 97.56 339 TYR A CA 1
ATOM 2633 C C . TYR A 1 339 ? -9.953 -3.342 15.727 1 97.56 339 TYR A C 1
ATOM 2635 O O . TYR A 1 339 ? -8.82 -2.969 15.398 1 97.56 339 TYR A O 1
ATOM 2643 N N . GLY A 1 340 ? -10.773 -2.648 16.516 1 96.94 340 GLY A N 1
ATOM 2644 C CA . GLY A 1 340 ? -10.297 -1.464 17.219 1 96.94 340 GLY A CA 1
ATOM 2645 C C . GLY A 1 340 ? -9.281 -1.775 18.297 1 96.94 340 GLY A C 1
ATOM 2646 O O . GLY A 1 340 ? -9.25 -2.891 18.812 1 96.94 340 GLY A O 1
ATOM 2647 N N . TYR A 1 341 ? -8.43 -0.8 18.594 1 95.75 341 TYR A N 1
ATOM 2648 C CA . TYR A 1 341 ? -7.41 -0.993 19.609 1 95.75 341 TYR A CA 1
ATOM 2649 C C . TYR A 1 341 ? -6.961 0.343 20.188 1 95.75 341 TYR A C 1
ATOM 2651 O O . TYR A 1 341 ? -7.27 1.402 19.641 1 95.75 341 TYR A O 1
ATOM 2659 N N . ALA A 1 342 ? -6.328 0.296 21.281 1 94.56 342 ALA A N 1
ATOM 2660 C CA . ALA A 1 342 ? -5.633 1.443 21.859 1 94.56 342 ALA A CA 1
ATOM 2661 C C . ALA A 1 342 ? -4.121 1.296 21.719 1 94.56 342 ALA A C 1
ATOM 2663 O O . ALA A 1 342 ? -3.594 0.181 21.75 1 94.56 342 ALA A O 1
ATOM 2664 N N . VAL A 1 343 ? -3.459 2.354 21.516 1 94.75 343 VAL A N 1
ATOM 2665 C CA . VAL A 1 343 ? -2.002 2.354 21.438 1 94.75 343 VAL A CA 1
ATOM 2666 C C . VAL A 1 343 ? -1.425 3.299 22.484 1 94.75 343 VAL A C 1
ATOM 2668 O O . VAL A 1 343 ? -1.896 4.43 22.641 1 94.75 343 VAL A O 1
ATOM 2671 N N . GLU A 1 344 ? -0.545 2.826 23.234 1 95.12 344 GLU A N 1
ATOM 2672 C CA . GLU A 1 344 ? 0.257 3.619 24.156 1 95.12 344 GLU A CA 1
ATOM 2673 C C . GLU A 1 344 ? 1.658 3.863 23.609 1 95.12 344 GLU A C 1
ATOM 2675 O O . GLU A 1 344 ? 2.266 2.967 23.031 1 95.12 344 GLU A O 1
ATOM 2680 N N . TYR A 1 345 ? 2.143 5.055 23.766 1 96.25 345 TYR A N 1
ATOM 2681 C CA . TYR A 1 345 ? 3.42 5.414 23.156 1 96.25 345 TYR A CA 1
ATOM 2682 C C . TYR A 1 345 ? 4.117 6.508 23.953 1 96.25 345 TYR A C 1
ATOM 2684 O O . TYR A 1 345 ? 3.475 7.23 24.719 1 96.25 345 TYR A O 1
ATOM 2692 N N . ASP A 1 346 ? 5.371 6.633 23.75 1 97.38 346 ASP A N 1
ATOM 2693 C CA . ASP A 1 346 ? 6.164 7.672 24.406 1 97.38 346 ASP A CA 1
ATOM 2694 C C . ASP A 1 346 ? 6.062 8.992 23.641 1 97.38 346 ASP A C 1
ATOM 2696 O O . ASP A 1 346 ? 6.055 9.016 22.406 1 97.38 346 ASP A O 1
ATOM 2700 N N . PHE A 1 347 ? 5.922 10.062 24.391 1 97.12 347 PHE A N 1
ATOM 2701 C CA . PHE A 1 347 ? 6.051 11.406 23.844 1 97.12 347 PHE A CA 1
ATOM 2702 C C . PHE A 1 347 ? 6.98 12.258 24.703 1 97.12 347 PHE A C 1
ATOM 2704 O O . PHE A 1 347 ? 7.355 11.844 25.797 1 97.12 347 PHE A O 1
ATOM 2711 N N . VAL A 1 348 ? 7.48 13.336 24.172 1 97.94 348 VAL A N 1
ATOM 2712 C CA . VAL A 1 348 ? 8.336 14.289 24.875 1 97.94 348 VAL A CA 1
ATOM 2713 C C . VAL A 1 348 ? 7.527 15.531 25.25 1 97.94 348 VAL A C 1
ATOM 2715 O O . VAL A 1 348 ? 6.801 16.078 24.422 1 97.94 348 VAL A O 1
ATOM 2718 N N . SER A 1 349 ? 7.676 15.945 26.5 1 96 349 SER A N 1
ATOM 2719 C CA . SER A 1 349 ? 7 17.172 26.891 1 96 349 SER A CA 1
ATOM 2720 C C . SER A 1 349 ? 7.387 18.328 25.969 1 96 349 SER A C 1
ATOM 2722 O O . SER A 1 349 ? 8.57 18.656 25.844 1 96 349 SER A O 1
ATOM 2724 N N . ALA A 1 350 ? 6.344 18.969 25.438 1 95.5 350 ALA A N 1
ATOM 2725 C CA . ALA A 1 350 ? 6.613 20.047 24.484 1 95.5 350 ALA A CA 1
ATOM 2726 C C . ALA A 1 350 ? 7.219 21.266 25.188 1 95.5 350 ALA A C 1
ATOM 2728 O O . ALA A 1 350 ? 7.77 22.141 24.547 1 95.5 350 ALA A O 1
ATOM 2729 N N . GLN A 1 351 ? 7.152 21.25 26.438 1 92.38 351 GLN A N 1
ATOM 2730 C CA . GLN A 1 351 ? 7.762 22.328 27.203 1 92.38 351 GLN A CA 1
ATOM 2731 C C . GLN A 1 351 ? 9.281 22.297 27.078 1 92.38 351 GLN A C 1
ATOM 2733 O O . GLN A 1 351 ? 9.961 23.266 27.422 1 92.38 351 GLN A O 1
ATOM 2738 N N . GLU A 1 352 ? 9.789 21.203 26.641 1 94.62 352 GLU A N 1
ATOM 2739 C CA . GLU A 1 352 ? 11.219 21.062 26.375 1 94.62 352 GLU A CA 1
ATOM 2740 C C . GLU A 1 352 ? 11.625 21.797 25.109 1 94.62 352 GLU A C 1
ATOM 2742 O O . GLU A 1 352 ? 12.82 21.969 24.844 1 94.62 352 GLU A O 1
ATOM 2747 N N . LEU A 1 353 ? 10.68 22.312 24.359 1 97 353 LEU A N 1
ATOM 2748 C CA . LEU A 1 353 ? 10.953 22.906 23.047 1 97 353 LEU A CA 1
ATOM 2749 C C . LEU A 1 353 ? 10.898 24.438 23.125 1 97 353 LEU A C 1
ATOM 2751 O O . LEU A 1 353 ? 10.289 25 24.031 1 97 353 LEU A O 1
ATOM 2755 N N . ASP A 1 354 ? 11.609 25.031 22.234 1 94.06 354 ASP A N 1
ATOM 2756 C CA . ASP A 1 354 ? 11.383 26.438 21.953 1 94.06 354 ASP A CA 1
ATOM 2757 C 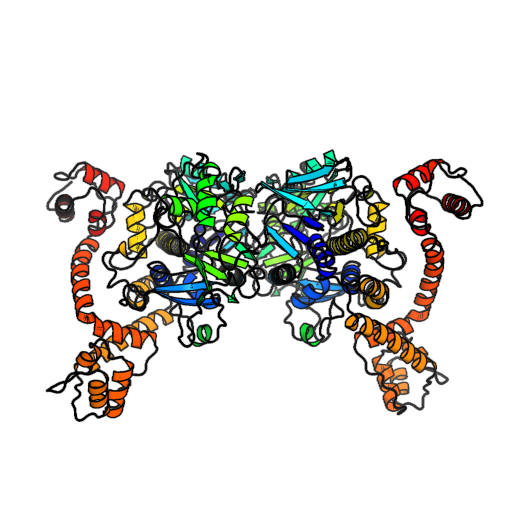C . ASP A 1 354 ? 10.398 26.641 20.812 1 94.06 354 ASP A C 1
ATOM 2759 O O . ASP A 1 354 ? 9.891 25.656 20.25 1 94.06 354 ASP A O 1
ATOM 2763 N N . TYR A 1 355 ? 10.07 27.875 20.438 1 94.12 355 TYR A N 1
ATOM 2764 C CA . TYR A 1 355 ? 9.016 28.188 19.484 1 94.12 355 TYR A CA 1
ATOM 2765 C C . TYR A 1 355 ? 9.43 27.781 18.062 1 94.12 355 TYR A C 1
ATOM 2767 O O . TYR A 1 355 ? 8.586 27.719 17.156 1 94.12 355 TYR A O 1
ATOM 2775 N N . THR A 1 356 ? 10.68 27.469 17.859 1 97.44 356 THR A N 1
ATOM 2776 C CA . THR A 1 356 ? 11.148 26.938 16.578 1 97.44 356 THR A CA 1
ATOM 2777 C C . THR A 1 356 ? 10.891 25.438 16.469 1 97.44 356 THR A C 1
ATOM 2779 O O . THR A 1 356 ? 11.031 24.859 15.398 1 97.44 356 THR A O 1
ATOM 2782 N N . LEU A 1 357 ? 10.562 24.781 17.547 1 98.56 357 LEU A N 1
ATOM 2783 C CA . LEU A 1 357 ? 10.344 23.359 17.766 1 98.56 357 LEU A CA 1
ATOM 2784 C C . LEU A 1 357 ? 11.672 22.625 17.938 1 98.56 357 LEU A C 1
ATOM 2786 O O . LEU A 1 357 ? 11.711 21.391 17.938 1 98.56 357 LEU A O 1
ATOM 2790 N N . GLU A 1 358 ? 12.766 23.391 18.047 1 98.62 358 GLU A N 1
ATOM 2791 C CA . GLU A 1 358 ? 14.039 22.828 18.5 1 98.62 358 GLU A CA 1
ATOM 2792 C C . GLU A 1 358 ? 14.031 22.609 20.016 1 98.62 358 GLU A C 1
ATOM 2794 O O . GLU A 1 358 ? 13.453 23.406 20.766 1 98.62 358 GLU A O 1
ATOM 2799 N N . THR A 1 359 ? 14.664 21.562 20.438 1 98.12 359 THR A N 1
ATOM 2800 C CA . THR A 1 359 ? 14.766 21.328 21.875 1 98.12 359 THR A CA 1
ATOM 2801 C C . THR A 1 359 ? 15.672 22.375 22.531 1 98.12 359 THR A C 1
ATOM 2803 O O . THR A 1 359 ? 16.672 22.797 21.938 1 98.12 359 THR A O 1
ATOM 2806 N N . ARG A 1 360 ? 15.352 22.75 23.719 1 94.94 360 ARG A N 1
ATOM 2807 C CA . ARG A 1 360 ? 16.141 23.734 24.453 1 94.94 360 ARG A CA 1
ATOM 2808 C C . ARG A 1 360 ? 17.438 23.125 24.953 1 94.94 360 ARG A C 1
ATOM 2810 O O . ARG A 1 360 ? 18.469 23.812 25.016 1 94.94 360 ARG A O 1
ATOM 2817 N N . LYS A 1 361 ? 17.453 21.875 25.266 1 96 361 LYS A N 1
ATOM 2818 C CA . LYS A 1 361 ? 18.578 21.203 25.922 1 96 361 LYS A CA 1
ATOM 2819 C C . LYS A 1 361 ? 19.578 20.688 24.891 1 96 361 LYS A C 1
ATOM 2821 O O . LYS A 1 361 ? 20.766 20.547 25.203 1 96 361 LYS A O 1
ATOM 2826 N N . VAL A 1 362 ? 19.109 20.391 23.75 1 97.62 362 VAL A N 1
ATOM 2827 C CA . VAL A 1 362 ? 19.969 19.766 22.75 1 97.62 362 VAL A CA 1
ATOM 2828 C C . VAL A 1 362 ? 19.922 20.578 21.453 1 97.62 362 VAL A C 1
ATOM 2830 O O . VAL A 1 362 ? 18.891 20.625 20.781 1 97.62 362 VAL A O 1
ATOM 2833 N N . LYS A 1 363 ? 21.078 21.125 21.047 1 97.94 363 LYS A N 1
ATOM 2834 C CA . LYS A 1 363 ? 21.156 21.922 19.828 1 97.94 363 LYS A CA 1
ATOM 2835 C C . LYS A 1 363 ? 21.062 21.031 18.594 1 97.94 363 LYS A C 1
ATOM 2837 O O . LYS A 1 363 ? 21.703 19.984 18.516 1 97.94 363 LYS A O 1
ATOM 2842 N N . GLY A 1 364 ? 20.172 21.438 17.656 1 98.62 364 GLY A N 1
ATOM 2843 C CA . GLY A 1 364 ? 20.062 20.719 16.406 1 98.62 364 GLY A CA 1
ATOM 2844 C C . GLY A 1 364 ? 19 19.641 16.422 1 98.62 364 GLY A C 1
ATOM 2845 O O . GLY A 1 364 ? 18.734 19.016 15.391 1 98.62 364 GLY A O 1
ATOM 2846 N N . LEU A 1 365 ? 18.391 19.422 17.547 1 98.88 365 LEU A N 1
ATOM 2847 C CA . LEU A 1 365 ? 17.344 18.406 17.672 1 98.88 365 LEU A CA 1
ATOM 2848 C C . LEU A 1 365 ? 15.961 19.047 17.656 1 98.88 365 LEU A C 1
ATOM 2850 O O . LEU A 1 365 ? 15.641 19.859 18.547 1 98.88 365 LEU A O 1
ATOM 2854 N N . TYR A 1 366 ? 15.172 18.719 16.672 1 98.94 366 TYR A N 1
ATOM 2855 C CA . TYR A 1 366 ? 13.797 19.188 16.531 1 98.94 366 TYR A CA 1
ATOM 2856 C C . TYR A 1 366 ? 12.805 18.047 16.719 1 98.94 366 TYR A C 1
ATOM 2858 O O . TYR A 1 366 ? 13.102 16.906 16.375 1 98.94 366 TYR A O 1
ATOM 2866 N N . LEU A 1 367 ? 11.664 18.328 17.281 1 98.88 367 LEU A N 1
ATOM 2867 C CA . LEU A 1 367 ? 10.57 17.375 17.422 1 98.88 367 LEU A CA 1
ATOM 2868 C C . LEU A 1 367 ? 9.297 17.906 16.781 1 98.88 367 LEU A C 1
ATOM 2870 O O . LEU A 1 367 ? 8.992 19.094 16.906 1 98.88 367 LEU A O 1
ATOM 2874 N N . ALA A 1 368 ? 8.539 17.031 16.094 1 98.81 368 ALA A N 1
ATOM 2875 C CA . ALA A 1 368 ? 7.336 17.484 15.406 1 98.81 368 ALA A CA 1
ATOM 2876 C C . ALA A 1 368 ? 6.301 16.359 15.32 1 98.81 368 ALA A C 1
ATOM 2878 O O . ALA A 1 368 ? 6.617 15.242 14.914 1 98.81 368 ALA A O 1
ATOM 2879 N N . GLY A 1 369 ? 5.105 16.688 15.664 1 98.31 369 GLY A N 1
ATOM 2880 C CA . GLY A 1 369 ? 4 15.75 15.531 1 98.31 369 GLY A CA 1
ATOM 2881 C C . GLY A 1 369 ? 3.57 15.148 16.859 1 98.31 369 GLY A C 1
ATOM 2882 O O . GLY A 1 369 ? 3.613 15.812 17.891 1 98.31 369 GLY A O 1
ATOM 2883 N N . GLN A 1 370 ? 3.137 13.938 16.797 1 96.88 370 GLN A N 1
ATOM 2884 C CA . GLN A 1 370 ? 2.547 13.281 17.969 1 96.88 370 GLN A CA 1
ATOM 2885 C C . GLN A 1 370 ? 3.588 13.078 19.062 1 96.88 370 GLN A C 1
ATOM 2887 O O . GLN A 1 370 ? 3.238 12.938 20.234 1 96.88 370 GLN A O 1
ATOM 2892 N N . ILE A 1 371 ? 4.836 13.109 18.719 1 98.19 371 ILE A N 1
ATOM 2893 C CA . ILE A 1 371 ? 5.906 13.008 19.703 1 98.19 371 ILE A CA 1
ATOM 2894 C C . ILE A 1 371 ? 5.859 14.203 20.641 1 98.19 371 ILE A C 1
ATOM 2896 O O . ILE A 1 371 ? 6.41 14.148 21.75 1 98.19 371 ILE A O 1
ATOM 2900 N N . ASN A 1 372 ? 5.16 15.273 20.266 1 98.12 372 ASN A N 1
ATOM 2901 C CA . ASN A 1 372 ? 5.023 16.453 21.109 1 98.12 372 ASN A CA 1
ATOM 2902 C C . ASN A 1 372 ? 3.721 16.422 21.891 1 98.12 372 ASN A C 1
ATOM 2904 O O . ASN A 1 372 ? 3.34 17.422 22.516 1 98.12 372 ASN A O 1
ATOM 2908 N N . GLY A 1 373 ? 2.969 15.344 21.766 1 96.06 373 GLY A N 1
ATOM 2909 C CA . GLY A 1 373 ? 1.765 15.172 22.562 1 96.06 373 GLY A CA 1
ATOM 2910 C C . GLY A 1 373 ? 0.504 15.617 21.844 1 96.06 373 GLY A C 1
ATOM 2911 O O . GLY A 1 373 ? -0.547 15.781 22.469 1 96.06 373 GLY A O 1
ATOM 2912 N N . THR A 1 374 ? 0.591 15.875 20.609 1 95.69 374 THR A N 1
ATOM 2913 C CA . THR A 1 374 ? -0.596 16.219 19.828 1 95.69 374 THR A CA 1
ATOM 2914 C C . THR A 1 374 ? -1.216 14.969 19.203 1 95.69 374 THR A C 1
ATOM 2916 O O . THR A 1 374 ? -0.551 13.938 19.078 1 95.69 374 THR A O 1
ATOM 2919 N N . SER A 1 375 ? -2.473 15.094 18.922 1 92.56 375 SER A N 1
ATOM 2920 C CA . SER A 1 375 ? -3.145 14.039 18.172 1 92.56 375 SER A CA 1
ATOM 2921 C C . SER A 1 375 ? -3.936 14.602 17 1 92.56 375 SER A C 1
ATOM 2923 O O . SER A 1 375 ? -4.824 15.438 17.188 1 92.56 375 SER A O 1
ATOM 2925 N N . GLY A 1 376 ? -3.535 14.227 15.82 1 94.81 376 GLY A N 1
ATOM 2926 C CA . GLY A 1 376 ? -4.145 14.672 14.578 1 94.81 376 GLY A CA 1
ATOM 2927 C C . GLY A 1 376 ? -3.15 14.797 13.438 1 94.81 376 GLY A C 1
ATOM 2928 O O . GLY A 1 376 ? -2.01 15.211 13.648 1 94.81 376 GLY A O 1
ATOM 2929 N N . TYR A 1 377 ? -3.658 14.445 12.281 1 97.81 377 TYR A N 1
ATOM 2930 C CA . TYR A 1 377 ? -2.803 14.531 11.109 1 97.81 377 TYR A CA 1
ATOM 2931 C C . TYR A 1 377 ? -2.408 15.969 10.82 1 97.81 377 TYR A C 1
ATOM 2933 O O . TYR A 1 377 ? -1.254 16.25 10.484 1 97.81 377 TYR A O 1
ATOM 2941 N N . GLU A 1 378 ? -3.389 16.891 10.922 1 98.5 378 GLU A N 1
ATOM 2942 C CA . GLU A 1 378 ? -3.182 18.297 10.594 1 98.5 378 GLU A CA 1
ATOM 2943 C C . GLU A 1 378 ? -2.217 18.953 11.578 1 98.5 378 GLU A C 1
ATOM 2945 O O . GLU A 1 378 ? -1.321 19.688 11.172 1 98.5 378 GLU A O 1
ATOM 2950 N N . GLU A 1 379 ? -2.434 18.656 12.875 1 98.19 379 GLU A N 1
ATOM 2951 C CA . GLU A 1 379 ? -1.512 19.141 13.898 1 98.19 379 GLU A CA 1
ATOM 2952 C C . GLU A 1 379 ? -0.088 18.672 13.633 1 98.19 379 GLU A C 1
ATOM 2954 O O . GLU A 1 379 ? 0.863 19.453 13.727 1 98.19 379 GLU A O 1
ATOM 2959 N N . ALA A 1 380 ? 0.008 17.391 13.305 1 98.62 380 ALA A N 1
ATOM 2960 C CA . ALA A 1 380 ? 1.318 16.812 13.039 1 98.62 380 ALA A CA 1
ATOM 2961 C C . ALA A 1 380 ? 1.97 17.469 11.82 1 98.62 380 ALA A C 1
ATOM 2963 O O . ALA A 1 380 ? 3.141 17.844 11.867 1 98.62 380 ALA A O 1
ATOM 2964 N N . ALA A 1 381 ? 1.241 17.609 10.781 1 98.88 381 ALA A N 1
ATOM 2965 C CA . ALA A 1 381 ? 1.762 18.188 9.539 1 98.88 381 ALA A CA 1
ATOM 2966 C C . ALA A 1 381 ? 2.229 19.625 9.766 1 98.88 381 ALA A C 1
ATOM 2968 O O . ALA A 1 381 ? 3.283 20.016 9.266 1 98.88 381 ALA A O 1
ATOM 2969 N N . ALA A 1 382 ? 1.441 20.359 10.477 1 98.88 382 ALA A N 1
ATOM 2970 C CA . ALA A 1 382 ? 1.783 21.75 10.75 1 98.88 382 ALA A CA 1
ATOM 2971 C C . ALA A 1 382 ? 3.1 21.859 11.516 1 98.88 382 ALA A C 1
ATOM 2973 O O . ALA A 1 382 ? 3.955 22.688 11.188 1 98.88 382 ALA A O 1
ATOM 2974 N N . GLN A 1 383 ? 3.236 21.031 12.516 1 98.88 383 GLN A N 1
ATOM 2975 C CA . GLN A 1 383 ? 4.477 21.016 13.281 1 98.88 383 GLN A CA 1
ATOM 2976 C C . GLN A 1 383 ? 5.664 20.641 12.398 1 98.88 383 GLN A C 1
ATOM 2978 O O . GLN A 1 383 ? 6.734 21.234 12.5 1 98.88 383 GLN A O 1
ATOM 2983 N N . GLY A 1 384 ? 5.434 19.625 11.578 1 98.94 384 GLY A N 1
ATOM 2984 C CA . GLY A 1 384 ? 6.496 19.188 10.68 1 98.94 384 GLY A CA 1
ATOM 2985 C C . GLY A 1 384 ? 6.984 20.312 9.766 1 98.94 384 GLY A C 1
ATOM 2986 O O . GLY A 1 384 ? 8.188 20.5 9.602 1 98.94 384 GLY A O 1
ATOM 2987 N N . LEU A 1 385 ? 6.055 20.984 9.172 1 98.94 385 LEU A N 1
ATOM 2988 C CA . LEU A 1 385 ? 6.383 22.094 8.281 1 98.94 385 LEU A CA 1
ATOM 2989 C C . LEU A 1 385 ? 7.219 23.141 9 1 98.94 385 LEU A C 1
ATOM 2991 O O . LEU A 1 385 ? 8.258 23.578 8.5 1 98.94 385 LEU A O 1
ATOM 2995 N N . ILE A 1 386 ? 6.801 23.531 10.195 1 98.94 386 ILE A N 1
ATOM 2996 C CA . ILE A 1 386 ? 7.477 24.594 10.953 1 98.94 386 ILE A CA 1
ATOM 2997 C C . ILE A 1 386 ? 8.859 24.109 11.375 1 98.94 386 ILE A C 1
ATOM 2999 O O . ILE A 1 386 ? 9.836 24.859 11.289 1 98.94 386 ILE A O 1
ATOM 3003 N N . ALA A 1 387 ? 8.961 22.844 11.836 1 98.94 387 ALA A N 1
ATOM 3004 C CA . ALA A 1 387 ? 10.258 22.281 12.219 1 98.94 387 ALA A CA 1
ATOM 3005 C C . ALA A 1 387 ? 11.227 22.266 11.039 1 98.94 387 ALA A C 1
ATOM 3007 O O . ALA A 1 387 ? 12.391 22.641 11.18 1 98.94 387 ALA A O 1
ATOM 3008 N N . GLY A 1 388 ? 10.734 21.828 9.883 1 98.94 388 GLY A N 1
ATOM 3009 C CA . GLY A 1 388 ? 11.57 21.812 8.688 1 98.94 388 GLY A CA 1
ATOM 3010 C C . GLY A 1 388 ? 12.039 23.203 8.273 1 98.94 388 GLY A C 1
ATOM 3011 O O . GLY A 1 388 ? 13.203 23.391 7.93 1 98.94 388 GLY A O 1
ATOM 3012 N N . ILE A 1 389 ? 11.133 24.141 8.289 1 98.94 389 ILE A N 1
ATOM 3013 C CA . ILE A 1 389 ? 11.438 25.531 7.941 1 98.94 389 ILE A CA 1
ATOM 3014 C C . ILE A 1 389 ? 12.531 26.062 8.867 1 98.94 389 ILE A C 1
ATOM 3016 O O . ILE A 1 389 ? 13.547 26.578 8.398 1 98.94 389 ILE A O 1
ATOM 3020 N N . ASN A 1 390 ? 12.32 25.906 10.141 1 98.88 390 ASN A N 1
ATOM 3021 C CA . ASN A 1 390 ? 13.234 26.531 11.094 1 98.88 390 ASN A CA 1
ATOM 3022 C C . ASN A 1 390 ? 14.578 25.797 11.133 1 98.88 390 ASN A C 1
ATOM 3024 O O . ASN A 1 390 ? 15.625 26.422 11.336 1 98.88 390 ASN A O 1
ATOM 3028 N N . ALA A 1 391 ? 14.578 24.469 10.977 1 98.94 391 ALA A N 1
ATOM 3029 C CA . ALA A 1 391 ? 15.852 23.766 10.812 1 98.94 391 ALA A CA 1
ATOM 3030 C C . ALA A 1 391 ? 16.625 24.328 9.625 1 98.94 391 ALA A C 1
ATOM 3032 O O . ALA A 1 391 ? 17.844 24.547 9.711 1 98.94 391 ALA A O 1
ATOM 3033 N N . SER A 1 392 ? 15.969 24.578 8.547 1 98.88 392 SER A N 1
ATOM 3034 C CA . SER A 1 392 ? 16.594 25.094 7.332 1 98.88 392 SER A CA 1
ATOM 3035 C C . SER A 1 392 ? 17.094 26.516 7.527 1 98.88 392 SER A C 1
ATOM 3037 O O . SER A 1 392 ? 18.203 26.844 7.121 1 98.88 392 SER A O 1
ATOM 3039 N N . LEU A 1 393 ? 16.219 27.359 8.117 1 98.81 393 LEU A N 1
ATOM 3040 C CA . LEU A 1 393 ? 16.609 28.734 8.367 1 98.81 393 LEU A CA 1
ATOM 3041 C C . LEU A 1 393 ? 17.844 28.797 9.266 1 98.81 393 LEU A C 1
ATOM 3043 O O . LEU A 1 393 ? 18.719 29.641 9.062 1 98.81 393 LEU A O 1
ATOM 3047 N N . SER A 1 394 ? 17.844 27.938 10.25 1 98.62 394 SER A N 1
ATOM 3048 C CA . SER A 1 394 ? 19.016 27.859 11.117 1 98.62 394 SER A CA 1
ATOM 3049 C C . SER A 1 394 ? 20.281 27.516 10.328 1 98.62 394 SER A C 1
ATOM 3051 O O . SER A 1 394 ? 21.344 28.078 10.562 1 98.62 394 SER A O 1
ATOM 3053 N N . LEU A 1 395 ? 20.188 26.594 9.414 1 98.56 395 LEU A N 1
ATOM 3054 C CA . LEU A 1 395 ? 21.312 26.203 8.562 1 98.56 395 LEU A CA 1
ATOM 3055 C C . LEU A 1 395 ? 21.766 27.375 7.688 1 98.56 395 LEU A C 1
ATOM 3057 O O . LEU A 1 395 ? 22.938 27.469 7.34 1 98.56 395 LEU A O 1
ATOM 3061 N N . MET A 1 396 ? 20.828 28.25 7.375 1 98.06 396 MET A N 1
ATOM 3062 C CA . MET A 1 396 ? 21.125 29.422 6.551 1 98.06 396 MET A CA 1
ATOM 3063 C C . MET A 1 396 ? 21.609 30.578 7.406 1 98.06 396 MET A C 1
ATOM 3065 O O . MET A 1 396 ? 21.906 31.656 6.887 1 98.06 396 MET A O 1
ATOM 3069 N N . ASN A 1 397 ? 21.625 30.422 8.68 1 97.56 397 ASN A N 1
ATOM 3070 C CA . ASN A 1 397 ? 21.953 31.484 9.625 1 97.56 397 ASN A CA 1
ATOM 3071 C C . ASN A 1 397 ? 21 32.656 9.484 1 97.56 397 ASN A C 1
ATOM 3073 O O . ASN A 1 397 ? 21.438 33.812 9.461 1 97.56 397 ASN A O 1
ATOM 3077 N N . LYS A 1 398 ? 19.797 32.344 9.312 1 97.69 398 LYS A N 1
ATOM 3078 C CA . LYS A 1 398 ? 18.734 33.344 9.242 1 97.69 398 LYS A CA 1
ATOM 3079 C C . LYS A 1 398 ? 17.859 33.312 10.5 1 97.69 398 LYS A C 1
ATOM 3081 O O . LYS A 1 398 ? 17.891 32.344 11.258 1 97.69 398 LYS A O 1
ATOM 3086 N N . GLU A 1 399 ? 17.141 34.406 10.688 1 95.44 399 GLU A N 1
ATOM 3087 C CA . GLU A 1 399 ? 16.188 34.438 11.805 1 95.44 399 GLU A CA 1
ATOM 3088 C C . GLU A 1 399 ? 15.086 33.406 11.633 1 95.44 399 GLU A C 1
ATOM 3090 O O . GLU A 1 399 ? 14.617 33.188 10.516 1 95.44 399 GLU A O 1
ATOM 3095 N N . PRO A 1 400 ? 14.719 32.781 12.711 1 96.75 400 PRO A N 1
ATOM 3096 C CA . PRO A 1 400 ? 13.656 31.781 12.602 1 96.75 400 PRO A CA 1
ATOM 3097 C C . PRO A 1 400 ? 12.305 32.375 12.258 1 96.75 400 PRO A C 1
ATOM 3099 O O . PRO A 1 400 ? 12.102 33.594 12.414 1 96.75 400 PRO A O 1
ATOM 3102 N N . LEU A 1 401 ? 11.484 31.562 11.711 1 97.25 401 LEU A N 1
ATOM 3103 C CA . LEU A 1 401 ? 10.094 31.938 11.5 1 97.25 401 LEU A CA 1
ATOM 3104 C C . LEU A 1 401 ? 9.258 31.656 12.742 1 97.25 401 LEU A C 1
ATOM 3106 O O . LEU A 1 401 ? 9.016 30.5 13.086 1 97.25 401 LEU A O 1
ATOM 3110 N N . ILE A 1 402 ? 8.875 32.688 13.398 1 94.81 402 ILE A N 1
ATOM 3111 C CA . ILE A 1 402 ? 8 32.594 14.562 1 94.81 402 ILE A CA 1
ATOM 3112 C C . ILE A 1 402 ? 6.656 33.25 14.25 1 94.81 402 ILE A C 1
ATOM 3114 O O . ILE A 1 402 ? 6.582 34.469 14.078 1 94.81 402 ILE A O 1
ATOM 3118 N N . LEU A 1 403 ? 5.668 32.406 14.164 1 94.12 403 LEU A N 1
ATOM 3119 C CA . LEU A 1 403 ? 4.32 32.938 13.938 1 94.12 403 LEU A CA 1
ATOM 3120 C C . LEU A 1 403 ? 3.666 33.344 15.25 1 94.12 403 LEU A C 1
ATOM 3122 O O . LEU A 1 403 ? 4.086 32.875 16.328 1 94.12 403 LEU A O 1
ATOM 3126 N N . TYR A 1 404 ? 2.637 34.125 15.117 1 90.12 404 TYR A N 1
ATOM 3127 C CA . TYR A 1 404 ? 1.991 34.625 16.328 1 90.12 404 TYR A CA 1
ATOM 3128 C C . TYR A 1 404 ? 0.539 34.188 16.391 1 90.12 404 TYR A C 1
ATOM 3130 O O . TYR A 1 404 ? -0.071 33.844 15.375 1 90.12 404 TYR A O 1
ATOM 3138 N N . ARG A 1 405 ? -0.005 34.156 17.531 1 90.31 405 ARG A N 1
ATOM 3139 C CA . ARG A 1 405 ? -1.355 33.656 17.781 1 90.31 405 ARG A CA 1
ATOM 3140 C C . ARG A 1 405 ? -2.381 34.438 16.953 1 90.31 405 ARG A C 1
ATOM 3142 O O . ARG A 1 405 ? -3.391 33.875 16.531 1 90.31 405 ARG A O 1
ATOM 3149 N N . ASN A 1 406 ? -2.064 35.688 16.719 1 90.56 406 ASN A N 1
ATOM 3150 C CA . ASN A 1 406 ? -3.018 36.531 15.984 1 90.56 406 ASN A CA 1
ATOM 3151 C C . ASN A 1 406 ? -2.863 36.344 14.477 1 90.56 406 ASN A C 1
ATOM 3153 O O . ASN A 1 406 ? -3.627 36.906 13.695 1 90.56 406 ASN A O 1
ATOM 3157 N N . SER A 1 407 ? -1.998 35.469 14.078 1 92.44 407 SER A N 1
ATOM 3158 C CA . SER A 1 407 ? -1.769 35.312 12.648 1 92.44 407 SER A CA 1
ATOM 3159 C C . SER A 1 407 ? -2.156 33.906 12.172 1 92.44 407 SER A C 1
ATOM 3161 O O . SER A 1 407 ? -2.391 33.719 10.977 1 92.44 407 SER A O 1
ATOM 3163 N N . SER A 1 408 ? -2.164 32.969 13.102 1 96.06 408 SER A N 1
ATOM 3164 C CA . SER A 1 408 ? -2.418 31.625 12.602 1 96.06 408 SER A CA 1
ATOM 3165 C C . SER A 1 408 ? -2.83 30.688 13.734 1 96.06 408 SER A C 1
ATOM 3167 O O . SER A 1 408 ? -2.484 30.906 14.891 1 96.06 408 SER A O 1
ATOM 3169 N N . TYR A 1 409 ? -3.551 29.641 13.383 1 96.94 409 TYR A N 1
ATOM 3170 C CA . TYR A 1 409 ? -3.838 28.531 14.281 1 96.94 409 TYR A CA 1
ATOM 3171 C C . TYR A 1 409 ? -2.578 27.719 14.57 1 96.94 409 TYR A C 1
ATOM 3173 O O . TYR A 1 409 ? -2.42 27.172 15.664 1 96.94 409 TYR A O 1
ATOM 3181 N N . ILE A 1 410 ? -1.624 27.656 13.641 1 98.44 410 ILE A N 1
ATOM 3182 C CA . ILE A 1 410 ? -0.346 26.984 13.852 1 98.44 410 ILE A CA 1
ATOM 3183 C C . ILE A 1 410 ? 0.361 27.594 15.062 1 98.44 410 ILE A C 1
ATOM 3185 O O . ILE A 1 410 ? 0.845 26.859 15.93 1 98.44 410 ILE A O 1
ATOM 3189 N N . ALA A 1 411 ? 0.372 28.906 15.102 1 96.62 411 ALA A N 1
ATOM 3190 C CA . ALA A 1 411 ? 1.022 29.594 16.219 1 96.62 411 ALA A CA 1
ATOM 3191 C C . ALA A 1 411 ? 0.291 29.328 17.531 1 96.62 411 ALA A C 1
ATOM 3193 O O . ALA A 1 411 ? 0.921 29.188 18.578 1 96.62 411 ALA A O 1
ATOM 3194 N N . THR A 1 412 ? -1.045 29.328 17.438 1 94.5 412 THR A N 1
ATOM 3195 C CA . THR A 1 412 ? -1.839 29.031 18.625 1 94.5 412 THR A CA 1
ATOM 3196 C C . THR A 1 412 ? -1.485 27.656 19.188 1 94.5 412 THR A C 1
ATOM 3198 O O . THR A 1 412 ? -1.271 27.516 20.391 1 94.5 412 THR A O 1
ATOM 3201 N N . MET A 1 413 ? -1.423 26.719 18.359 1 96.88 413 MET A N 1
ATOM 3202 C CA . MET A 1 413 ? -1.106 25.344 18.75 1 96.88 413 MET A CA 1
ATOM 3203 C C . MET A 1 413 ? 0.282 25.266 19.375 1 96.88 413 MET A C 1
ATOM 3205 O O . MET A 1 413 ? 0.448 24.703 20.469 1 96.88 413 MET A O 1
ATOM 3209 N N . ILE A 1 414 ? 1.302 25.812 18.688 1 97.12 414 ILE A N 1
ATOM 3210 C CA . ILE A 1 414 ? 2.68 25.719 19.156 1 97.12 414 ILE A CA 1
ATOM 3211 C C . ILE A 1 414 ? 2.811 26.453 20.5 1 97.12 414 ILE A C 1
ATOM 3213 O O . ILE A 1 414 ? 3.457 25.953 21.422 1 97.12 414 ILE A O 1
ATOM 3217 N N . ASP A 1 415 ? 2.162 27.594 20.625 1 94 415 ASP A N 1
ATOM 3218 C CA . ASP A 1 415 ? 2.191 28.359 21.859 1 94 415 ASP A CA 1
ATOM 3219 C C . ASP A 1 415 ? 1.567 27.562 23.016 1 94 415 ASP A C 1
ATOM 3221 O O . ASP A 1 415 ? 2.119 27.516 24.109 1 94 415 ASP A O 1
ATOM 3225 N N . ASP A 1 416 ? 0.406 26.984 22.781 1 92.44 416 ASP A N 1
ATOM 3226 C CA . ASP A 1 416 ? -0.253 26.172 23.781 1 92.44 416 ASP A CA 1
ATOM 3227 C C . ASP A 1 416 ? 0.644 25.016 24.219 1 92.44 416 ASP A C 1
ATOM 3229 O O . ASP A 1 416 ? 0.752 24.719 25.422 1 92.44 416 ASP A O 1
ATOM 3233 N N . LEU A 1 417 ? 1.241 24.344 23.312 1 94.5 417 LEU A N 1
ATOM 3234 C CA . LEU A 1 417 ? 2.072 23.172 23.594 1 94.5 417 LEU A CA 1
ATOM 3235 C C . LEU A 1 417 ? 3.25 23.547 24.484 1 94.5 417 LEU A C 1
ATOM 3237 O O . LEU A 1 417 ? 3.605 22.797 25.391 1 94.5 417 LEU A O 1
ATOM 3241 N N . ILE A 1 418 ? 3.838 24.641 24.203 1 92.69 418 ILE A N 1
ATOM 3242 C CA . ILE A 1 418 ? 5.07 25.031 24.875 1 92.69 418 ILE A CA 1
ATOM 3243 C C . ILE A 1 418 ? 4.746 25.641 26.25 1 92.69 418 ILE A C 1
ATOM 3245 O O . ILE A 1 418 ? 5.484 25.438 27.203 1 92.69 418 ILE A O 1
ATOM 3249 N N . THR A 1 419 ? 3.621 26.328 26.344 1 88.12 419 THR A N 1
ATOM 3250 C CA . THR A 1 419 ? 3.359 27.125 27.531 1 88.12 419 THR A CA 1
ATOM 3251 C C . THR A 1 419 ? 2.477 26.359 28.516 1 88.12 419 THR A C 1
ATOM 3253 O O . THR A 1 419 ? 2.502 26.625 29.719 1 88.12 419 THR A O 1
ATOM 3256 N N . LYS A 1 420 ? 1.711 25.438 28 1 83.5 420 LYS A N 1
ATOM 3257 C CA . LYS A 1 420 ? 0.791 24.703 28.859 1 83.5 420 LYS A CA 1
ATOM 3258 C C . LYS A 1 420 ? 1.269 23.266 29.094 1 83.5 420 LYS A C 1
ATOM 3260 O O . LYS A 1 420 ? 1.88 22.672 28.203 1 83.5 420 LYS A O 1
ATOM 3265 N N . ARG A 1 421 ? 1.081 22.828 30.297 1 80.69 421 ARG A N 1
ATOM 3266 C CA . ARG A 1 421 ? 1.343 21.406 30.547 1 80.69 421 ARG A CA 1
ATOM 3267 C C . ARG A 1 421 ? 0.23 20.531 29.984 1 80.69 421 ARG A C 1
ATOM 3269 O O . ARG A 1 421 ? -0.918 20.625 30.422 1 80.69 421 ARG A O 1
ATOM 3276 N N . ILE A 1 422 ? 0.588 19.734 29.109 1 84 422 ILE A N 1
ATOM 3277 C CA . ILE A 1 422 ? -0.396 18.906 28.422 1 84 422 ILE A CA 1
ATOM 3278 C C . ILE A 1 422 ? -0.555 17.578 29.156 1 84 422 ILE A C 1
ATOM 3280 O O . ILE A 1 422 ? 0.416 16.828 29.344 1 84 422 ILE A O 1
ATOM 3284 N N . GLU A 1 423 ? -1.761 17.281 29.531 1 86 423 GLU A N 1
ATOM 3285 C CA . GLU A 1 423 ? -2.027 16.078 30.312 1 86 423 GLU A CA 1
ATOM 3286 C C . GLU A 1 423 ? -2.777 15.039 29.484 1 86 423 GLU A C 1
ATOM 3288 O O . GLU A 1 423 ? -2.957 13.898 29.922 1 86 423 GLU A O 1
ATOM 3293 N N . GLU A 1 424 ? -3.215 15.438 28.438 1 87 424 GLU A N 1
ATOM 3294 C CA . GLU A 1 424 ? -3.857 14.57 27.453 1 87 424 GLU A CA 1
ATOM 3295 C C . GLU A 1 424 ? -3.461 14.969 26.031 1 87 424 GLU A C 1
ATOM 3297 O O . GLU A 1 424 ? -3 16.078 25.797 1 87 424 GLU A O 1
ATOM 3302 N N . PRO A 1 425 ? -3.639 14.102 25.172 1 90.62 425 PRO A N 1
ATOM 3303 C CA . PRO A 1 425 ? -3.254 14.477 23.797 1 90.62 425 PRO A CA 1
ATOM 3304 C C . PRO A 1 425 ? -3.934 15.758 23.328 1 90.62 425 PRO A C 1
ATOM 3306 O O . PRO A 1 425 ? -5.164 15.852 23.344 1 90.62 425 PRO A O 1
ATOM 3309 N N . TYR A 1 426 ? -3.176 16.703 22.891 1 92.5 426 TYR A N 1
ATOM 3310 C CA . TYR A 1 426 ? -3.637 18.031 22.484 1 92.5 426 TYR A CA 1
ATOM 3311 C C . TYR A 1 426 ? -4.324 17.969 21.125 1 92.5 426 TYR A C 1
ATOM 3313 O O . TYR A 1 426 ? -3.795 17.375 20.188 1 92.5 426 TYR A O 1
ATOM 3321 N N . ARG A 1 427 ? -5.496 18.562 21.031 1 88.94 427 ARG A N 1
ATOM 3322 C CA . ARG A 1 427 ? -6.223 18.703 19.781 1 88.94 427 ARG A CA 1
ATOM 3323 C C . ARG A 1 427 ? -6.605 20.172 19.531 1 88.94 427 ARG A C 1
ATOM 3325 O O . ARG A 1 427 ? -6.965 20.875 20.469 1 88.94 427 ARG A O 1
ATOM 3332 N N . MET A 1 428 ? -6.574 20.5 18.266 1 89.75 428 MET A N 1
ATOM 3333 C CA . MET A 1 428 ? -6.918 21.875 17.922 1 89.75 428 MET A CA 1
ATOM 3334 C C . MET A 1 428 ? -8.43 22.047 17.781 1 89.75 428 MET A C 1
ATOM 3336 O O . MET A 1 428 ? -9.102 21.188 17.203 1 89.75 428 MET A O 1
ATOM 3340 N N . PHE A 1 429 ? -8.961 23.031 18.391 1 85.19 429 PHE A N 1
ATOM 3341 C CA . PHE A 1 429 ? -10.336 23.469 18.234 1 85.19 429 PHE A CA 1
ATOM 3342 C C . PHE A 1 429 ? -10.398 24.984 18.047 1 85.19 429 PHE A C 1
ATOM 3344 O O . PHE A 1 429 ? -9.477 25.703 18.438 1 85.19 429 PHE A O 1
ATOM 3351 N N . THR A 1 430 ? -11.438 25.406 17.438 1 81.62 430 THR A N 1
ATOM 3352 C CA . THR A 1 430 ? -11.547 26.828 17.125 1 81.62 430 THR A CA 1
ATOM 3353 C C . THR A 1 430 ? -11.57 27.672 18.391 1 81.62 430 THR A C 1
ATOM 3355 O O . THR A 1 430 ? -11.094 28.797 18.406 1 81.62 430 THR A O 1
ATOM 3358 N N . ALA A 1 431 ? -12.016 27.109 19.422 1 77.69 431 ALA A N 1
ATOM 3359 C CA . ALA A 1 431 ? -12.188 27.844 20.672 1 77.69 431 ALA A CA 1
ATOM 3360 C C . ALA A 1 431 ? -10.828 28.188 21.281 1 77.69 431 ALA A C 1
ATOM 3362 O O . ALA A 1 431 ? -10.734 29.062 22.141 1 77.69 431 ALA A O 1
ATOM 3363 N N . ARG A 1 432 ? -9.875 27.594 20.875 1 82.44 432 ARG A N 1
ATOM 3364 C CA . ARG A 1 432 ? -8.555 27.828 21.453 1 82.44 432 ARG A CA 1
ATOM 3365 C C . ARG A 1 432 ? -7.969 29.156 20.969 1 82.44 432 ARG A C 1
ATOM 3367 O O . ARG A 1 432 ? -7.035 29.688 21.562 1 82.44 432 ARG A O 1
ATOM 3374 N N . SER A 1 433 ? -8.5 29.688 19.891 1 87.44 433 SER A N 1
ATOM 3375 C CA . SER A 1 433 ? -7.961 30.938 19.328 1 87.44 433 SER A CA 1
ATOM 3376 C C . SER A 1 433 ? -8.781 32.125 19.781 1 87.44 433 SER A C 1
ATOM 3378 O O . SER A 1 433 ? -10.008 32.125 19.688 1 87.44 433 SER A O 1
ATOM 3380 N N . GLU A 1 434 ? -8.086 33.188 20.172 1 84.25 434 GLU A N 1
ATOM 3381 C CA . GLU A 1 434 ? -8.711 34.438 20.547 1 84.25 434 GLU A CA 1
ATOM 3382 C C . GLU A 1 434 ? -9.07 35.281 19.312 1 84.25 434 GLU A C 1
ATOM 3384 O O . GLU A 1 434 ? -9.852 36.219 19.406 1 84.25 434 GLU A O 1
ATOM 3389 N N . TYR A 1 435 ? -8.648 34.844 18.188 1 88.75 435 TYR A N 1
ATOM 3390 C CA . TYR A 1 435 ? -8.773 35.656 16.984 1 88.75 435 TYR A CA 1
ATOM 3391 C C . TYR A 1 435 ? -9.5 34.875 15.883 1 88.75 435 TYR A C 1
ATOM 3393 O O . TYR A 1 435 ? -9.141 35 14.703 1 88.75 435 TYR A O 1
ATOM 3401 N N . ARG A 1 436 ? -10.469 34.125 16.203 1 86 436 ARG A N 1
ATOM 3402 C CA . ARG A 1 436 ? -11.141 33.219 15.289 1 86 436 ARG A CA 1
ATOM 3403 C C . ARG A 1 436 ? -11.805 34 14.148 1 86 436 ARG A C 1
ATOM 3405 O O . ARG A 1 436 ? -11.953 33.469 13.039 1 86 436 ARG A O 1
ATOM 3412 N N . LEU A 1 437 ? -12.18 35.25 14.375 1 86.31 437 LEU A N 1
ATOM 3413 C CA . LEU A 1 437 ? -12.875 36.031 13.352 1 86.31 437 LEU A CA 1
ATOM 3414 C C . LEU A 1 437 ? 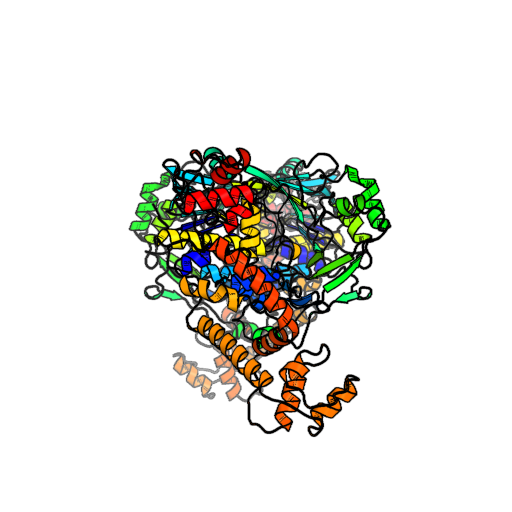-11.922 36.406 12.219 1 86.31 437 LEU A C 1
ATOM 3416 O O . LEU A 1 437 ? -12.367 36.656 11.094 1 86.31 437 LEU A O 1
ATOM 3420 N N . ILE A 1 438 ? -10.672 36.438 12.578 1 90.62 438 ILE A N 1
ATOM 3421 C CA . ILE A 1 438 ? -9.672 36.844 11.594 1 90.62 438 ILE A CA 1
ATOM 3422 C C . ILE A 1 438 ? -9.016 35.594 11.008 1 90.62 438 ILE A C 1
ATOM 3424 O O . ILE A 1 438 ? -8.695 35.531 9.812 1 90.62 438 ILE A O 1
ATOM 3428 N N . LEU A 1 439 ? -8.789 34.562 11.812 1 93.69 439 LEU A N 1
ATOM 3429 C CA . LEU A 1 439 ? -8.086 33.375 11.398 1 93.69 439 LEU A CA 1
ATOM 3430 C C . LEU A 1 439 ? -9.031 32.406 10.664 1 93.69 439 LEU A C 1
ATOM 3432 O O . LEU A 1 439 ? -9.359 31.344 11.18 1 93.69 439 LEU A O 1
ATOM 3436 N N . ARG A 1 440 ? -9.352 32.781 9.477 1 93.75 440 ARG A N 1
ATOM 3437 C CA . ARG A 1 440 ? -10.312 32 8.703 1 93.75 440 ARG A CA 1
ATOM 3438 C C . ARG A 1 440 ? -9.609 31.156 7.656 1 93.75 440 ARG A C 1
ATOM 3440 O O . ARG A 1 440 ? -8.445 31.391 7.328 1 93.75 440 ARG A O 1
ATOM 3447 N N . GLU A 1 441 ? -10.352 30.172 7.105 1 93.38 441 GLU A N 1
ATOM 3448 C CA . GLU A 1 441 ? -9.828 29.297 6.059 1 93.38 441 GLU A CA 1
ATOM 3449 C C . GLU A 1 441 ? -9.602 30.062 4.762 1 93.38 441 GLU A C 1
ATOM 3451 O O . GLU A 1 441 ? -8.594 29.859 4.074 1 93.38 441 GLU A O 1
ATOM 3456 N N . ASP A 1 442 ? -10.477 31 4.465 1 92.19 442 ASP A N 1
ATOM 3457 C CA . ASP A 1 442 ? -10.547 31.625 3.146 1 92.19 442 ASP A CA 1
ATOM 3458 C C . ASP A 1 442 ? -9.453 32.688 2.979 1 92.19 442 ASP A C 1
ATOM 3460 O O . ASP A 1 442 ? -9.18 33.125 1.863 1 92.19 442 ASP A O 1
ATOM 3464 N N . ASN A 1 443 ? -8.797 33.062 4.102 1 94.94 443 ASN A N 1
ATOM 3465 C CA . ASN A 1 443 ? -7.801 34.125 3.979 1 94.94 443 ASN A CA 1
ATOM 3466 C C . ASN A 1 443 ? -6.434 33.656 4.477 1 94.94 443 ASN A C 1
ATOM 3468 O O . ASN A 1 443 ? -5.574 34.5 4.793 1 94.94 443 ASN A O 1
ATOM 3472 N N . ALA A 1 444 ? -6.277 32.375 4.684 1 97.19 444 ALA A N 1
ATOM 3473 C CA . ALA A 1 444 ? -5 31.859 5.152 1 97.19 444 ALA A CA 1
ATOM 3474 C C . ALA A 1 444 ? -3.857 32.312 4.242 1 97.19 444 ALA A C 1
ATOM 3476 O O . ALA A 1 444 ? -2.756 32.594 4.715 1 97.19 444 ALA A O 1
ATOM 3477 N N . ASP A 1 445 ? -4.109 32.281 2.945 1 97.19 445 ASP A N 1
ATOM 3478 C CA . ASP A 1 445 ? -3.088 32.688 1.985 1 97.19 445 ASP A CA 1
ATOM 3479 C C . ASP A 1 445 ? -2.717 34.156 2.18 1 97.19 445 ASP A C 1
ATOM 3481 O O . ASP A 1 445 ? -1.533 34.5 2.213 1 97.19 445 ASP A O 1
ATOM 3485 N N . ILE A 1 446 ? -3.703 34.969 2.365 1 95.94 446 ILE A N 1
ATOM 3486 C CA . ILE A 1 446 ? -3.48 36.406 2.568 1 95.94 446 ILE A CA 1
ATOM 3487 C C . ILE A 1 446 ? -2.654 36.625 3.834 1 95.94 446 ILE A C 1
ATOM 3489 O O . ILE A 1 446 ? -1.763 37.469 3.861 1 95.94 446 ILE A O 1
ATOM 3493 N N . ARG A 1 447 ? -2.885 35.875 4.824 1 96.12 447 ARG A N 1
ATOM 3494 C CA . ARG A 1 447 ? -2.244 36.031 6.121 1 96.12 447 ARG A CA 1
ATOM 3495 C C . ARG A 1 447 ? -0.817 35.5 6.109 1 96.12 447 ARG A C 1
ATOM 3497 O O . ARG A 1 447 ? 0.068 36.062 6.762 1 96.12 447 ARG A O 1
ATOM 3504 N N . LEU A 1 448 ? -0.563 34.406 5.363 1 98.31 448 LEU A N 1
ATOM 3505 C CA . LEU A 1 448 ? 0.652 33.656 5.684 1 98.31 448 LEU A CA 1
ATOM 3506 C C . LEU A 1 448 ? 1.523 33.5 4.441 1 98.31 448 LEU A C 1
ATOM 3508 O O . LEU A 1 448 ? 2.709 33.156 4.551 1 98.31 448 LEU A O 1
ATOM 3512 N N . SER A 1 449 ? 1.021 33.719 3.219 1 98.31 449 SER A N 1
ATOM 3513 C CA . SER A 1 449 ? 1.766 33.375 2.01 1 98.31 449 SER A CA 1
ATOM 3514 C C . SER A 1 449 ? 3.025 34.219 1.883 1 98.31 449 SER A C 1
ATOM 3516 O O . SER A 1 449 ? 4.023 33.781 1.309 1 98.31 449 SER A O 1
ATOM 3518 N N . LYS A 1 450 ? 2.953 35.469 2.434 1 97.94 450 LYS A N 1
ATOM 3519 C CA . LYS A 1 450 ? 4.141 36.312 2.408 1 97.94 450 LYS A CA 1
ATOM 3520 C C . LYS A 1 450 ? 5.316 35.625 3.107 1 97.94 450 LYS A C 1
ATOM 3522 O O . LYS A 1 450 ? 6.441 35.656 2.602 1 97.94 450 LYS A O 1
ATOM 3527 N N . TYR A 1 451 ? 5.086 35.031 4.262 1 98.19 451 TYR A N 1
ATOM 3528 C CA . TYR A 1 451 ? 6.133 34.344 4.996 1 98.19 451 TYR A CA 1
ATOM 3529 C C . TYR A 1 451 ? 6.676 33.156 4.184 1 98.19 451 TYR A C 1
ATOM 3531 O O . TYR A 1 451 ? 7.891 32.969 4.102 1 98.19 451 TYR A O 1
ATOM 3539 N N . GLY A 1 452 ? 5.766 32.344 3.557 1 98.38 452 GLY A N 1
ATOM 3540 C CA . GLY A 1 452 ? 6.195 31.25 2.713 1 98.38 452 GLY A CA 1
ATOM 3541 C C . GLY A 1 452 ? 7.051 31.688 1.54 1 98.38 452 GLY A C 1
ATOM 3542 O O . GLY A 1 452 ? 8.016 31.016 1.179 1 98.38 452 GLY A O 1
ATOM 3543 N N . HIS A 1 453 ? 6.641 32.812 0.97 1 98.44 453 HIS A N 1
ATOM 3544 C CA . HIS A 1 453 ? 7.383 33.375 -0.154 1 98.44 453 HIS A CA 1
ATOM 3545 C C . HIS A 1 453 ? 8.758 33.844 0.285 1 98.44 453 HIS A C 1
ATOM 3547 O O . HIS A 1 453 ? 9.766 33.562 -0.373 1 98.44 453 HIS A O 1
ATOM 3553 N N . ASP A 1 454 ? 8.781 34.594 1.44 1 98.06 454 ASP A N 1
ATOM 3554 C CA . ASP A 1 454 ? 10.031 35.156 1.95 1 98.06 454 ASP A CA 1
ATOM 3555 C C . ASP A 1 454 ? 11.047 34.031 2.242 1 98.06 454 ASP A C 1
ATOM 3557 O O . ASP A 1 454 ? 12.242 34.219 2.02 1 98.06 454 ASP A O 1
ATOM 3561 N N . ILE A 1 455 ? 10.625 32.938 2.654 1 97.88 455 ILE A N 1
ATOM 3562 C CA . ILE A 1 455 ? 11.492 31.828 3.041 1 97.88 455 ILE A CA 1
ATOM 3563 C C . ILE A 1 455 ? 11.906 31.031 1.801 1 97.88 455 ILE A C 1
ATOM 3565 O O . ILE A 1 455 ? 12.938 30.359 1.807 1 97.88 455 ILE A O 1
ATOM 3569 N N . GLY A 1 456 ? 11.023 31.016 0.757 1 98 456 GLY A N 1
ATOM 3570 C CA . GLY A 1 456 ? 11.391 30.359 -0.487 1 98 456 GLY A CA 1
ATOM 3571 C C . GLY A 1 456 ? 10.547 29.141 -0.786 1 98 456 GLY A C 1
ATOM 3572 O O . GLY A 1 456 ? 10.82 28.406 -1.74 1 98 456 GLY A O 1
ATOM 3573 N N . LEU A 1 457 ? 9.516 28.859 -0.063 1 98.62 457 LEU A N 1
ATOM 3574 C CA . LEU A 1 457 ? 8.703 27.656 -0.254 1 98.62 457 LEU A CA 1
ATOM 3575 C C . LEU A 1 457 ? 7.5 27.969 -1.147 1 98.62 457 LEU A C 1
ATOM 3577 O O . LEU A 1 457 ? 6.867 27.047 -1.675 1 98.62 457 LEU A O 1
ATOM 3581 N N . VAL A 1 458 ? 7.113 29.203 -1.267 1 98.38 458 VAL A N 1
ATOM 3582 C CA . VAL A 1 458 ? 6.039 29.641 -2.154 1 98.38 458 VAL A CA 1
ATOM 3583 C C . VAL A 1 458 ? 6.625 30.406 -3.34 1 98.38 458 VAL A C 1
ATOM 3585 O O . VAL A 1 458 ? 7.371 31.375 -3.158 1 98.38 458 VAL A O 1
ATOM 3588 N N . SER A 1 459 ? 6.254 30.031 -4.5 1 97.5 459 SER A N 1
ATOM 3589 C CA . SER A 1 459 ? 6.836 30.609 -5.707 1 97.5 459 SER A CA 1
ATOM 3590 C C . SER A 1 459 ? 6.324 32.031 -5.949 1 97.5 459 SER A C 1
ATOM 3592 O O . SER A 1 459 ? 5.316 32.438 -5.375 1 97.5 459 SER A O 1
ATOM 3594 N N . ASP A 1 460 ? 7.035 32.719 -6.82 1 97.75 460 ASP A N 1
ATOM 3595 C CA . ASP A 1 460 ? 6.602 34.062 -7.234 1 97.75 460 ASP A CA 1
ATOM 3596 C C . ASP A 1 460 ? 5.223 34 -7.883 1 97.75 460 ASP A C 1
ATOM 3598 O O . ASP A 1 460 ? 4.379 34.875 -7.625 1 97.75 460 ASP A O 1
ATOM 3602 N N . GLU A 1 461 ? 5.043 33.031 -8.641 1 96.88 461 GLU A N 1
ATOM 3603 C CA . GLU A 1 461 ? 3.777 32.875 -9.352 1 96.88 461 GLU A CA 1
ATOM 3604 C C . GLU A 1 461 ? 2.613 32.719 -8.375 1 96.88 461 GLU A C 1
ATOM 3606 O O . GLU A 1 461 ? 1.59 33.406 -8.508 1 96.88 461 GLU A O 1
ATOM 3611 N N . GLU A 1 462 ? 2.801 31.906 -7.418 1 96 462 GLU A N 1
ATOM 3612 C CA . GLU A 1 462 ? 1.745 31.656 -6.441 1 96 462 GLU A CA 1
ATOM 3613 C C . GLU A 1 462 ? 1.513 32.875 -5.559 1 96 462 GLU A C 1
ATOM 3615 O O . GLU A 1 462 ? 0.369 33.219 -5.238 1 96 462 GLU A O 1
ATOM 3620 N N . TYR A 1 463 ? 2.545 33.5 -5.172 1 97.75 463 TYR A N 1
ATOM 3621 C CA . TYR A 1 463 ? 2.414 34.656 -4.309 1 97.75 463 TYR A CA 1
ATOM 3622 C C . TYR A 1 463 ? 1.774 35.844 -5.062 1 97.75 463 TYR A C 1
ATOM 3624 O O . TYR A 1 463 ? 0.994 36.594 -4.488 1 97.75 463 TYR A O 1
ATOM 3632 N N . ASN A 1 464 ? 2.064 35.969 -6.328 1 97.62 464 ASN A N 1
ATOM 3633 C CA . ASN A 1 464 ? 1.455 37 -7.145 1 97.62 464 ASN A CA 1
ATOM 3634 C C . ASN A 1 464 ? -0.06 36.844 -7.23 1 97.62 464 ASN A C 1
ATOM 3636 O O . ASN A 1 464 ? -0.795 37.812 -7.301 1 97.62 464 ASN A O 1
ATOM 3640 N N . LYS A 1 465 ? -0.457 35.625 -7.223 1 96.12 465 LYS A N 1
ATOM 3641 C CA . LYS A 1 465 ? -1.896 35.375 -7.215 1 96.12 465 LYS A CA 1
ATOM 3642 C C . LYS A 1 465 ? -2.539 35.906 -5.938 1 96.12 465 LYS A C 1
ATOM 3644 O O . LYS A 1 465 ? -3.672 36.406 -5.961 1 96.12 465 LYS A O 1
ATOM 3649 N N . VAL A 1 466 ? -1.865 35.781 -4.852 1 97.06 466 VAL A N 1
ATOM 3650 C CA . VAL A 1 466 ? -2.365 36.281 -3.572 1 97.06 466 VAL A CA 1
ATOM 3651 C C . VAL A 1 466 ? -2.436 37.812 -3.596 1 97.06 466 VAL A C 1
ATOM 3653 O O . VAL A 1 466 ? -3.424 38.406 -3.154 1 97.06 466 VAL A O 1
ATOM 3656 N N . LEU A 1 467 ? -1.436 38.406 -4.113 1 97.5 467 LEU A N 1
ATOM 3657 C CA . LEU A 1 467 ? -1.399 39.875 -4.215 1 97.5 467 LEU A CA 1
ATOM 3658 C C . LEU A 1 467 ? -2.52 40.375 -5.117 1 97.5 467 LEU A C 1
ATOM 3660 O O . LEU A 1 467 ? -3.154 41.375 -4.812 1 97.5 467 LEU A O 1
ATOM 3664 N N . GLU A 1 468 ? -2.711 39.688 -6.176 1 96.62 468 GLU A N 1
ATOM 3665 C CA . GLU A 1 468 ? -3.795 40.062 -7.086 1 96.62 468 GLU A CA 1
ATOM 3666 C C . GLU A 1 468 ? -5.152 39.938 -6.402 1 96.62 468 GLU A C 1
ATOM 3668 O O . GLU A 1 468 ? -6.035 40.75 -6.602 1 96.62 468 GLU A O 1
ATOM 3673 N N . LYS A 1 469 ? -5.293 38.906 -5.715 1 96.25 469 LYS A N 1
ATOM 3674 C CA . LYS A 1 469 ? -6.523 38.719 -4.953 1 96.25 469 LYS A CA 1
ATOM 3675 C C . LYS A 1 469 ? -6.762 39.875 -3.984 1 96.25 469 LYS A C 1
ATOM 3677 O O . LYS A 1 469 ? -7.867 40.406 -3.922 1 96.25 469 LYS A O 1
ATOM 3682 N N . GLU A 1 470 ? -5.777 40.188 -3.264 1 96.25 470 GLU A N 1
ATOM 3683 C CA . GLU A 1 470 ? -5.875 41.281 -2.299 1 96.25 470 GLU A CA 1
ATOM 3684 C C . GLU A 1 470 ? -6.242 42.594 -2.986 1 96.25 470 GLU A C 1
ATOM 3686 O O . GLU A 1 470 ? -7.102 43.312 -2.506 1 96.25 470 GLU A O 1
ATOM 3691 N N . LYS A 1 471 ? -5.594 42.812 -4.055 1 97.44 471 LYS A N 1
ATOM 3692 C CA . LYS A 1 471 ? -5.844 44.062 -4.809 1 97.44 471 LYS A CA 1
ATOM 3693 C C . LYS A 1 471 ? -7.266 44.062 -5.367 1 97.44 471 LYS A C 1
ATOM 3695 O O . LYS A 1 471 ? -7.965 45.094 -5.262 1 97.44 471 LYS A O 1
ATOM 3700 N N . THR A 1 472 ? -7.66 43 -5.93 1 97.44 472 THR A N 1
ATOM 3701 C CA . THR A 1 472 ? -8.992 42.906 -6.523 1 97.44 472 THR A CA 1
ATOM 3702 C C . THR A 1 472 ? -10.07 43.125 -5.469 1 97.44 472 THR A C 1
ATOM 3704 O O . THR A 1 472 ? -11.031 43.875 -5.699 1 97.44 472 THR A O 1
ATOM 3707 N N . VAL A 1 473 ? -9.914 42.5 -4.387 1 97.12 473 VAL A N 1
ATOM 3708 C CA . VAL A 1 473 ? -10.891 42.625 -3.307 1 97.12 473 VAL A CA 1
ATOM 3709 C C . VAL A 1 473 ? -10.984 44.094 -2.867 1 97.12 473 VAL A C 1
ATOM 3711 O O . VAL A 1 473 ? -12.078 44.625 -2.715 1 97.12 473 VAL A O 1
ATOM 3714 N N . LYS A 1 474 ? -9.859 44.719 -2.682 1 96.56 474 LYS A N 1
ATOM 3715 C CA . LYS A 1 474 ? -9.812 46.125 -2.271 1 96.56 474 LYS A CA 1
ATOM 3716 C C . LYS A 1 474 ? -10.5 47.031 -3.299 1 96.56 474 LYS A C 1
ATOM 3718 O O . LYS A 1 474 ? -11.32 47.875 -2.943 1 96.56 474 LYS A O 1
ATOM 3723 N N . ASP A 1 475 ? -10.203 46.812 -4.523 1 97.62 475 ASP A N 1
ATOM 3724 C CA . ASP A 1 475 ? -10.742 47.625 -5.605 1 97.62 475 ASP A CA 1
ATOM 3725 C C . ASP A 1 475 ? -12.258 47.438 -5.715 1 97.62 475 ASP A C 1
ATOM 3727 O O . ASP A 1 475 ? -12.984 48.438 -5.902 1 97.62 475 ASP A O 1
ATOM 3731 N N . VAL A 1 476 ? -12.664 46.25 -5.648 1 97.69 476 VAL A N 1
ATOM 3732 C CA . VAL A 1 476 ? -14.086 45.969 -5.801 1 97.69 476 VAL A CA 1
ATOM 3733 C C . VAL A 1 476 ? -14.852 46.562 -4.613 1 97.69 476 VAL A C 1
ATOM 3735 O O . VAL A 1 476 ? -15.93 47.125 -4.785 1 97.69 476 VAL A O 1
ATOM 3738 N N . VAL A 1 477 ? -14.375 46.406 -3.445 1 97.19 477 VAL A N 1
ATOM 3739 C CA . VAL A 1 477 ? -15.039 46.938 -2.26 1 97.19 477 VAL A CA 1
ATOM 3740 C C . VAL A 1 477 ? -15.141 48.469 -2.371 1 97.19 477 VAL A C 1
ATOM 3742 O O . VAL A 1 477 ? -16.156 49.031 -2.004 1 97.19 477 VAL A O 1
ATOM 3745 N N . GLU A 1 478 ? -14.117 49.094 -2.855 1 96.88 478 GLU A N 1
ATOM 3746 C CA . GLU A 1 478 ? -14.141 50.531 -3.07 1 96.88 478 GLU A CA 1
ATOM 3747 C C . GLU A 1 478 ? -15.195 50.938 -4.109 1 96.88 478 GLU A C 1
ATOM 3749 O O . GLU A 1 478 ? -15.922 51.906 -3.928 1 96.88 478 GLU A O 1
ATOM 3754 N N . PHE A 1 479 ? -15.234 50.188 -5.113 1 97.12 479 PHE A N 1
ATOM 3755 C CA . PHE A 1 479 ? -16.234 50.406 -6.148 1 97.12 479 PHE A CA 1
ATOM 3756 C C . PHE A 1 479 ? -17.641 50.312 -5.578 1 97.12 479 PHE A C 1
ATOM 3758 O O . PHE A 1 479 ? -18.5 51.156 -5.859 1 97.12 479 PHE A O 1
ATOM 3765 N N . LEU A 1 480 ? -17.875 49.219 -4.77 1 97.69 480 LEU A N 1
ATOM 3766 C CA . LEU A 1 480 ? -19.188 49 -4.18 1 97.69 480 LEU A CA 1
ATOM 3767 C C . LEU A 1 480 ? -19.562 50.125 -3.229 1 97.69 480 LEU A C 1
ATOM 3769 O O . LEU A 1 480 ? -20.734 50.469 -3.1 1 97.69 480 LEU A O 1
ATOM 3773 N N . ASP A 1 481 ? -18.578 50.656 -2.619 1 96.69 481 ASP A N 1
ATOM 3774 C CA . ASP A 1 481 ? -18.781 51.719 -1.655 1 96.69 481 ASP A CA 1
ATOM 3775 C C . ASP A 1 481 ? -19.125 53.031 -2.361 1 96.69 481 ASP A C 1
ATOM 3777 O O . ASP A 1 481 ? -19.828 53.875 -1.811 1 96.69 481 ASP A O 1
ATOM 3781 N N . LYS A 1 482 ? -18.688 53.281 -3.574 1 96.38 482 LYS A N 1
ATOM 3782 C CA . LYS A 1 482 ? -18.844 54.531 -4.305 1 96.38 482 LYS A CA 1
ATOM 3783 C C . LYS A 1 482 ? -20.031 54.469 -5.246 1 96.38 482 LYS A C 1
ATOM 3785 O O . LYS A 1 482 ? -20.484 55.5 -5.758 1 96.38 482 LYS A O 1
ATOM 3790 N N . THR A 1 483 ? -20.547 53.312 -5.441 1 96.38 483 THR A N 1
ATOM 3791 C CA . THR A 1 483 ? -21.641 53.156 -6.395 1 96.38 483 THR A CA 1
ATOM 3792 C C . THR A 1 483 ? -22.969 53 -5.668 1 96.38 483 THR A C 1
ATOM 3794 O O . THR A 1 483 ? -23.109 52.125 -4.812 1 96.38 483 THR A O 1
ATOM 3797 N N . SER A 1 484 ? -23.938 53.812 -6.078 1 95.88 484 SER A N 1
ATOM 3798 C CA . SER A 1 484 ? -25.25 53.75 -5.453 1 95.88 484 SER A CA 1
ATOM 3799 C C . SER A 1 484 ? -26.312 53.219 -6.434 1 95.88 484 SER A C 1
ATOM 3801 O O . SER A 1 484 ? -26.141 53.344 -7.652 1 95.88 484 SER A O 1
ATOM 3803 N N . VAL A 1 485 ? -27.297 52.656 -5.855 1 94.81 485 VAL A N 1
ATOM 3804 C CA . VAL A 1 485 ? -28.422 52.156 -6.645 1 94.81 485 VAL A CA 1
ATOM 3805 C C . VAL A 1 485 ? -29.734 52.594 -6.012 1 94.81 485 VAL A C 1
ATOM 3807 O O . VAL A 1 485 ? -29.844 52.688 -4.785 1 94.81 485 VAL A O 1
ATOM 3810 N N . GLY A 1 486 ? -30.672 52.875 -6.871 1 92.88 486 GLY A N 1
ATOM 3811 C CA . GLY A 1 486 ? -31.984 53.281 -6.414 1 92.88 486 GLY A CA 1
ATOM 3812 C C . GLY A 1 486 ? -33.094 52.438 -7 1 92.88 486 GLY A C 1
ATOM 3813 O O . GLY A 1 486 ? -32.875 51.5 -7.766 1 92.88 486 GLY A O 1
ATOM 3814 N N . ILE A 1 487 ? -34.312 52.875 -6.707 1 90.81 487 ILE A N 1
ATOM 3815 C CA . ILE A 1 487 ? -35.531 52.094 -7.027 1 90.81 487 ILE A CA 1
ATOM 3816 C C . ILE A 1 487 ? -35.75 52.094 -8.539 1 90.81 487 ILE A C 1
ATOM 3818 O O . ILE A 1 487 ? -36.531 51.312 -9.055 1 90.81 487 ILE A O 1
ATOM 3822 N N . SER A 1 488 ? -35 52.969 -9.219 1 91.31 488 SER A N 1
ATOM 3823 C CA . SER A 1 488 ? -35.125 52.969 -10.672 1 91.31 488 SER A CA 1
ATOM 3824 C C . SER A 1 488 ? -34.531 51.719 -11.289 1 91.31 488 SER A C 1
ATOM 3826 O O . SER A 1 488 ? -34.875 51.344 -12.422 1 91.31 488 SER A O 1
ATOM 3828 N N . ASN A 1 489 ? -33.625 51.125 -10.656 1 94.56 489 ASN A N 1
ATOM 3829 C CA . ASN A 1 489 ? -33.094 49.812 -11.086 1 94.56 489 ASN A CA 1
ATOM 3830 C C . ASN A 1 489 ? -34.062 48.688 -10.812 1 94.56 489 ASN A C 1
ATOM 3832 O O . ASN A 1 489 ? -34.438 48.469 -9.656 1 94.56 489 ASN A O 1
ATOM 3836 N N . THR A 1 490 ? -34.469 47.969 -11.82 1 95.25 490 THR A N 1
ATOM 3837 C CA . THR A 1 490 ? -35.531 46.969 -11.719 1 95.25 490 THR A CA 1
ATOM 3838 C C . THR A 1 490 ? -35.062 45.781 -10.891 1 95.25 490 THR A C 1
ATOM 3840 O O . THR A 1 490 ? -35.812 45.219 -10.102 1 95.25 490 THR A O 1
ATOM 3843 N N . THR A 1 491 ? -33.844 45.344 -11.141 1 95.88 491 THR A N 1
ATOM 3844 C CA . THR A 1 491 ? -33.281 44.219 -10.398 1 95.88 491 THR A CA 1
ATOM 3845 C C . THR A 1 491 ? -33.25 44.531 -8.906 1 95.88 491 THR A C 1
ATOM 3847 O O . THR A 1 491 ? -33.625 43.688 -8.078 1 95.88 491 THR A O 1
ATOM 3850 N N . PHE A 1 492 ? -32.844 45.719 -8.578 1 94.88 492 PHE A N 1
ATOM 3851 C CA . PHE A 1 492 ? -32.781 46.156 -7.199 1 94.88 492 PHE A CA 1
ATOM 3852 C C . PHE A 1 492 ? -34.156 46.156 -6.559 1 94.88 492 PHE A C 1
ATOM 3854 O O . PHE A 1 492 ? -34.344 45.656 -5.453 1 94.88 492 PHE A O 1
ATOM 3861 N N . ARG A 1 493 ? -35.062 46.688 -7.23 1 93.38 493 ARG A N 1
ATOM 3862 C CA . ARG A 1 493 ? -36.406 46.75 -6.738 1 93.38 493 ARG A CA 1
ATOM 3863 C C . ARG A 1 493 ? -37 45.344 -6.516 1 93.38 493 ARG A C 1
ATOM 3865 O O . ARG A 1 493 ? -37.656 45.094 -5.496 1 93.38 493 ARG A O 1
ATOM 3872 N N . ASP A 1 494 ? -36.75 44.531 -7.43 1 95.5 494 ASP A N 1
ATOM 3873 C CA . ASP A 1 494 ? -37.25 43.156 -7.344 1 95.5 494 ASP A CA 1
ATOM 3874 C C . ASP A 1 494 ? -36.656 42.438 -6.148 1 95.5 494 ASP A C 1
ATOM 3876 O O . ASP A 1 494 ? -37.344 41.656 -5.488 1 95.5 494 ASP A O 1
ATOM 3880 N N . LEU A 1 495 ? -35.375 42.656 -5.953 1 94.88 495 LEU A N 1
ATOM 3881 C CA . LEU A 1 495 ? -34.688 42 -4.84 1 94.88 495 LEU A CA 1
ATOM 3882 C C . LEU A 1 495 ? -35.219 42.531 -3.506 1 94.88 495 LEU A C 1
ATOM 3884 O O . LEU A 1 495 ? -35.344 41.75 -2.547 1 94.88 495 LEU A O 1
ATOM 3888 N N . LEU A 1 496 ? -35.5 43.781 -3.416 1 93.44 496 LEU A N 1
ATOM 3889 C CA . LEU A 1 496 ? -36.062 44.344 -2.213 1 93.44 496 LEU A CA 1
ATOM 3890 C C . LEU A 1 496 ? -37.438 43.688 -1.896 1 93.44 496 LEU A C 1
ATOM 3892 O O . LEU A 1 496 ? -37.719 43.375 -0.738 1 93.44 496 LEU A O 1
ATOM 3896 N N . GLU A 1 497 ? -38.125 43.562 -2.887 1 92.81 497 GLU A N 1
ATOM 3897 C CA . GLU A 1 497 ? -39.438 42.938 -2.723 1 92.81 497 GLU A CA 1
ATOM 3898 C C . GLU A 1 497 ? -39.281 41.469 -2.303 1 92.81 497 GLU A C 1
ATOM 3900 O O . GLU A 1 497 ? -40 41 -1.413 1 92.81 497 GLU A O 1
ATOM 3905 N N . LYS A 1 498 ? -38.438 40.844 -3 1 94.38 498 LYS A N 1
ATOM 3906 C CA . LYS A 1 498 ? -38.188 39.438 -2.734 1 94.38 498 LYS A CA 1
ATOM 3907 C C . LYS A 1 498 ? -37.75 39.219 -1.288 1 94.38 498 LYS A C 1
ATOM 3909 O O . LYS A 1 498 ? -38.156 38.219 -0.661 1 94.38 498 LYS A O 1
ATOM 3914 N N . TYR A 1 499 ? -36.969 40.094 -0.791 1 93.12 499 TYR A N 1
ATOM 3915 C CA . TYR A 1 499 ? -36.406 39.906 0.542 1 93.12 499 TYR A CA 1
ATOM 3916 C C . TYR A 1 499 ? -37.25 40.656 1.59 1 93.12 499 TYR A C 1
ATOM 3918 O O . TYR A 1 499 ? -36.906 40.656 2.775 1 93.12 499 TYR A O 1
ATOM 3926 N N . GLY A 1 500 ? -38.312 41.25 1.223 1 89.38 500 GLY A N 1
ATOM 3927 C CA . GLY A 1 500 ? -39.219 41.969 2.119 1 89.38 500 GLY A CA 1
ATOM 3928 C C . GLY A 1 500 ? -38.625 43.188 2.746 1 89.38 500 GLY A C 1
ATOM 3929 O O . GLY A 1 500 ? -38.812 43.469 3.93 1 89.38 500 GLY A O 1
ATOM 3930 N N . GLU A 1 501 ? -37.781 43.75 1.992 1 88.56 501 GLU A N 1
ATOM 3931 C CA . GLU A 1 501 ? -37.125 44.969 2.488 1 88.56 501 GLU A CA 1
ATOM 3932 C C . GLU A 1 501 ? -37.562 46.219 1.73 1 88.56 501 GLU A C 1
ATOM 3934 O O . GLU A 1 501 ? -38.25 46.094 0.697 1 88.56 501 GLU A O 1
ATOM 3939 N N . THR A 1 502 ? -37.469 47.375 2.414 1 82.81 502 THR A N 1
ATOM 3940 C CA . THR A 1 502 ? -37.781 48.656 1.776 1 82.81 502 THR A CA 1
ATOM 3941 C C . THR A 1 502 ? -36.688 49.688 2.02 1 82.81 502 THR A C 1
ATOM 3943 O O . THR A 1 502 ? -35.844 49.5 2.92 1 82.81 502 THR A O 1
ATOM 3946 N N . THR A 1 503 ? -36.5 50.5 1.027 1 85.06 503 THR A N 1
ATOM 3947 C CA . THR A 1 503 ? -35.562 51.594 1.237 1 85.06 503 THR A CA 1
ATOM 3948 C C . THR A 1 503 ? -36.156 52.906 0.732 1 85.06 503 THR A C 1
ATOM 3950 O O . THR A 1 503 ? -36.875 52.938 -0.262 1 85.06 503 THR A O 1
ATOM 3953 N N . LYS A 1 504 ? -36.062 53.906 1.494 1 79.31 504 LYS A N 1
ATOM 3954 C CA . LYS A 1 504 ? -36.594 55.188 1.131 1 79.31 504 LYS A CA 1
ATOM 3955 C C . LYS A 1 504 ? -35.688 55.906 0.143 1 79.31 504 LYS A C 1
ATOM 3957 O O . LYS A 1 504 ? -36.125 56.781 -0.606 1 79.31 504 LYS A O 1
ATOM 3962 N N . SER A 1 505 ? -34.406 55.812 0.262 1 84.25 505 SER A N 1
ATOM 3963 C CA . SER A 1 505 ? -33.406 56.469 -0.59 1 84.25 505 SER A CA 1
ATOM 3964 C C . SER A 1 505 ? -32.469 55.438 -1.214 1 84.25 505 SER A C 1
ATOM 3966 O O . SER A 1 505 ? -32.469 54.25 -0.858 1 84.25 505 SER A O 1
ATOM 3968 N N . GLY A 1 506 ? -31.828 55.875 -2.244 1 89.5 506 GLY A N 1
ATOM 3969 C CA . GLY A 1 506 ? -30.781 55.062 -2.832 1 89.5 506 GLY A CA 1
ATOM 3970 C C . GLY A 1 506 ? -29.734 54.625 -1.825 1 89.5 506 GLY A C 1
ATOM 3971 O O . GLY A 1 506 ? -29.484 55.312 -0.83 1 89.5 506 GLY A O 1
ATOM 3972 N N . VAL A 1 507 ? -29.203 53.438 -1.942 1 94.62 507 VAL A N 1
ATOM 3973 C CA . VAL A 1 507 ? -28.156 52.906 -1.07 1 94.62 507 VAL A CA 1
ATOM 3974 C C . VAL A 1 507 ? -26.938 52.531 -1.899 1 94.62 507 VAL A C 1
ATOM 3976 O O . VAL A 1 507 ? -27.031 52.312 -3.109 1 94.62 507 VAL A O 1
ATOM 3979 N N . THR A 1 508 ? -25.797 52.531 -1.21 1 96.62 508 THR A N 1
ATOM 3980 C CA . THR A 1 508 ? -24.625 52.062 -1.917 1 96.62 508 THR A CA 1
ATOM 3981 C C . THR A 1 508 ? -24.703 50.531 -2.109 1 96.62 508 THR A C 1
ATOM 3983 O O . THR A 1 508 ? -25.375 49.844 -1.347 1 96.62 508 THR A O 1
ATOM 3986 N N . LEU A 1 509 ? -24.016 50.062 -3.133 1 97.44 509 LEU A N 1
ATOM 3987 C CA . LEU A 1 509 ? -23.984 48.625 -3.379 1 97.44 509 LEU A CA 1
ATOM 3988 C C . LEU A 1 509 ? -23.375 47.906 -2.193 1 97.44 509 LEU A C 1
ATOM 3990 O O . LEU A 1 509 ? -23.766 46.781 -1.888 1 97.44 509 LEU A O 1
ATOM 3994 N N . LYS A 1 510 ? -22.391 48.469 -1.5 1 97.56 510 LYS A N 1
ATOM 3995 C CA . LYS A 1 510 ? -21.766 47.906 -0.31 1 97.56 510 LYS A CA 1
ATOM 3996 C C . LYS A 1 510 ? -22.766 47.75 0.82 1 97.56 510 LYS A C 1
ATOM 3998 O O . LYS A 1 510 ? -22.828 46.688 1.468 1 97.56 510 LYS A O 1
ATOM 4003 N N . GLU A 1 511 ? -23.609 48.75 0.994 1 95.5 511 GLU A N 1
ATOM 4004 C CA . GLU A 1 511 ? -24.641 48.688 2.027 1 95.5 511 GLU A CA 1
ATOM 4005 C C . GLU A 1 511 ? -25.672 47.625 1.729 1 95.5 511 GLU A C 1
ATOM 4007 O O . GLU A 1 511 ? -26.156 46.938 2.643 1 95.5 511 GLU A O 1
ATOM 4012 N N . PHE A 1 512 ? -25.938 47.531 0.498 1 96 512 PHE A N 1
ATOM 4013 C CA . PHE A 1 512 ? -26.922 46.5 0.111 1 96 512 PHE A CA 1
ATOM 4014 C C . PHE A 1 512 ? -26.344 45.125 0.322 1 96 512 PHE A C 1
ATOM 4016 O O . PHE A 1 512 ? -27.031 44.219 0.828 1 96 512 PHE A O 1
ATOM 4023 N N . LEU A 1 513 ? -25.109 44.906 -0.031 1 96.56 513 LEU A N 1
ATOM 4024 C CA . LEU A 1 513 ? -24.469 43.625 0.102 1 96.56 513 LEU A CA 1
ATOM 4025 C C . LEU A 1 513 ? -24.328 43.219 1.569 1 96.56 513 LEU A C 1
ATOM 4027 O O . LEU A 1 513 ? -24.312 42.031 1.896 1 96.56 513 LEU A O 1
ATOM 4031 N N . ARG A 1 514 ? -24.266 44.094 2.449 1 94.75 514 ARG A N 1
ATOM 4032 C CA . ARG A 1 514 ? -24.109 43.844 3.877 1 94.75 514 ARG A CA 1
ATOM 4033 C C . ARG A 1 514 ? -25.344 43.156 4.457 1 94.75 514 ARG A C 1
ATOM 4035 O O . ARG A 1 514 ? -25.281 42.562 5.531 1 94.75 514 ARG A O 1
ATOM 4042 N N . ARG A 1 515 ? -26.422 43.312 3.768 1 92.5 515 ARG A N 1
ATOM 4043 C CA . ARG A 1 515 ? -27.656 42.688 4.242 1 92.5 515 ARG A CA 1
ATOM 4044 C C . ARG A 1 515 ? -27.547 41.156 4.191 1 92.5 515 ARG A C 1
ATOM 4046 O O . ARG A 1 515 ? -27.016 40.594 3.24 1 92.5 515 ARG A O 1
ATOM 4053 N N . PRO A 1 516 ? -28.078 40.469 5.16 1 88.5 516 PRO A N 1
ATOM 4054 C CA . PRO A 1 516 ? -27.859 39.031 5.328 1 88.5 516 PRO A CA 1
ATOM 4055 C C . PRO A 1 516 ? -28.406 38.219 4.156 1 88.5 516 PRO A C 1
ATOM 4057 O O . PRO A 1 516 ? -27.812 37.188 3.791 1 88.5 516 PRO A O 1
ATOM 4060 N N . LYS A 1 517 ? -29.391 38.625 3.535 1 92.38 517 LYS A N 1
ATOM 4061 C CA . LYS A 1 517 ? -30.031 37.812 2.516 1 92.38 517 LYS A CA 1
ATOM 4062 C C . LYS A 1 517 ? -29.469 38.094 1.131 1 92.38 517 LYS A C 1
AT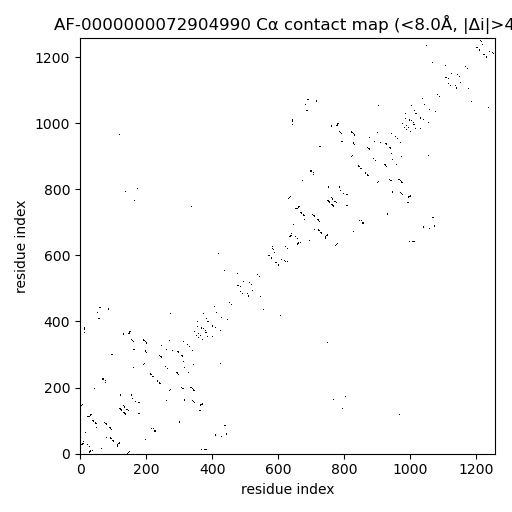OM 4064 O O . LYS A 1 517 ? -29.703 37.344 0.185 1 92.38 517 LYS A O 1
ATOM 4069 N N . VAL A 1 518 ? -28.734 39.188 0.984 1 94.62 518 VAL A N 1
ATOM 4070 C CA . VAL A 1 518 ? -28.219 39.594 -0.312 1 94.62 518 VAL A CA 1
ATOM 4071 C C . VAL A 1 518 ? -26.906 38.875 -0.61 1 94.62 518 VAL A C 1
ATOM 4073 O O . VAL A 1 518 ? -26.031 38.781 0.255 1 94.62 518 VAL A O 1
ATOM 4076 N N . SER A 1 519 ? -26.766 38.375 -1.817 1 94.88 519 SER A N 1
ATOM 4077 C CA . SER A 1 519 ? -25.562 37.656 -2.221 1 94.88 519 SER A CA 1
ATOM 4078 C C . SER A 1 519 ? -24.719 38.5 -3.178 1 94.88 519 SER A C 1
ATOM 4080 O O . SER A 1 519 ? -25.203 39.5 -3.719 1 94.88 519 SER A O 1
ATOM 4082 N N . TYR A 1 520 ? -23.484 38.094 -3.301 1 96 520 TYR A N 1
ATOM 4083 C CA . TYR A 1 520 ? -22.625 38.719 -4.277 1 96 520 TYR A CA 1
ATOM 4084 C C . TYR A 1 520 ? -23.203 38.625 -5.684 1 96 520 TYR A C 1
ATOM 4086 O O . TYR A 1 520 ? -23.078 39.531 -6.488 1 96 520 TYR A O 1
ATOM 4094 N N . GLU A 1 521 ? -23.812 37.562 -5.961 1 95.31 521 GLU A N 1
ATOM 4095 C CA . GLU A 1 521 ? -24.453 37.375 -7.258 1 95.31 521 GLU A CA 1
ATOM 4096 C C . GLU A 1 521 ? -25.547 38.406 -7.492 1 95.31 521 GLU A C 1
ATOM 4098 O O . GLU A 1 521 ? -25.734 38.875 -8.617 1 95.31 521 GLU A O 1
ATOM 4103 N N . ASP A 1 522 ? -26.266 38.719 -6.508 1 96.38 522 ASP A N 1
ATOM 4104 C CA . ASP A 1 522 ? -27.281 39.781 -6.605 1 96.38 522 ASP A CA 1
ATOM 4105 C C . ASP A 1 522 ? -26.656 41.094 -7.035 1 96.38 522 ASP A C 1
ATOM 4107 O O . ASP A 1 522 ? -27.234 41.812 -7.863 1 96.38 522 ASP A O 1
ATOM 4111 N N . ILE A 1 523 ? -25.547 41.375 -6.418 1 97.12 523 ILE A N 1
ATOM 4112 C CA . ILE A 1 523 ? -24.859 42.625 -6.727 1 97.12 523 ILE A CA 1
ATOM 4113 C C . ILE A 1 523 ? -24.406 42.625 -8.188 1 97.12 523 ILE A C 1
ATOM 4115 O O . ILE A 1 523 ? -24.5 43.625 -8.883 1 97.12 523 ILE A O 1
ATOM 4119 N N . LYS A 1 524 ? -23.875 41.469 -8.594 1 96.5 524 LYS A N 1
ATOM 4120 C CA . LYS A 1 524 ? -23.453 41.344 -9.984 1 96.5 524 LYS A CA 1
ATOM 4121 C C . LYS A 1 524 ? -24.609 41.656 -10.938 1 96.5 524 LYS A C 1
ATOM 4123 O O . LYS A 1 524 ? -24.438 42.344 -11.93 1 96.5 524 LYS A O 1
ATOM 4128 N N . ASN A 1 525 ? -25.781 41.188 -10.625 1 95.69 525 ASN A N 1
ATOM 4129 C CA . ASN A 1 525 ? -26.953 41.375 -11.453 1 95.69 525 ASN A CA 1
ATOM 4130 C C . ASN A 1 525 ? -27.406 42.844 -11.484 1 95.69 525 ASN A C 1
ATOM 4132 O O . ASN A 1 525 ? -27.844 43.344 -12.523 1 95.69 525 ASN A O 1
ATOM 4136 N N . ILE A 1 526 ? -27.344 43.469 -10.453 1 96.25 526 ILE A N 1
ATOM 4137 C CA . ILE A 1 526 ? -27.703 44.875 -10.359 1 96.25 526 ILE A CA 1
ATOM 4138 C C . ILE A 1 526 ? -26.75 45.688 -11.234 1 96.25 526 ILE A C 1
ATOM 4140 O O . ILE A 1 526 ? -27.203 46.562 -12.008 1 96.25 526 ILE A O 1
ATOM 4144 N N . VAL A 1 527 ? -25.5 45.438 -11.102 1 96.31 527 VAL A N 1
ATOM 4145 C CA . VAL A 1 527 ? -24.484 46.219 -11.812 1 96.31 527 VAL A CA 1
ATOM 4146 C C . VAL A 1 527 ? -24.609 45.969 -13.312 1 96.31 527 VAL A C 1
ATOM 4148 O O . VAL A 1 527 ? -24.391 46.875 -14.125 1 96.31 527 VAL A O 1
ATOM 4151 N N . LYS A 1 528 ? -24.859 44.75 -13.633 1 95.06 528 LYS A N 1
ATOM 4152 C CA . LYS A 1 528 ? -25.094 44.438 -15.039 1 95.06 528 LYS A CA 1
ATOM 4153 C C . LYS A 1 528 ? -26.203 45.312 -15.625 1 95.06 528 LYS A C 1
ATOM 4155 O O . LYS A 1 528 ? -26.078 45.781 -16.75 1 95.06 528 LYS A O 1
ATOM 4160 N N . GLU A 1 529 ? -27.219 45.469 -14.922 1 94.56 529 GLU A N 1
ATOM 4161 C CA . GLU A 1 529 ? -28.344 46.281 -15.367 1 94.56 529 GLU A CA 1
ATOM 4162 C C . GLU A 1 529 ? -27.953 47.75 -15.422 1 94.56 529 GLU A C 1
ATOM 4164 O O . GLU A 1 529 ? -28.453 48.5 -16.266 1 94.56 529 GLU A O 1
ATOM 4169 N N . MET A 1 530 ? -27.188 48.188 -14.562 1 93.56 530 MET A N 1
ATOM 4170 C CA . MET A 1 530 ? -26.75 49.562 -14.508 1 93.56 530 MET A CA 1
ATOM 4171 C C . MET A 1 530 ? -25.969 49.938 -15.766 1 93.56 530 MET A C 1
ATOM 4173 O O . MET A 1 530 ? -25.922 51.125 -16.141 1 93.56 530 MET A O 1
ATOM 4177 N N . GLY A 1 531 ? -25.266 49.062 -16.391 1 88 531 GLY A N 1
ATOM 4178 C CA . GLY A 1 531 ? -24.516 49.312 -17.625 1 88 531 GLY A CA 1
ATOM 4179 C C . GLY A 1 531 ? -23.25 50.094 -17.391 1 88 531 GLY A C 1
ATOM 4180 O O . GLY A 1 531 ? -22.797 50.812 -18.297 1 88 531 GLY A O 1
ATOM 4181 N N . ILE A 1 532 ? -22.703 50.125 -16.297 1 88.75 532 ILE A N 1
ATOM 4182 C CA . ILE A 1 532 ? -21.531 50.906 -15.953 1 88.75 532 ILE A CA 1
ATOM 4183 C C . ILE A 1 532 ? -20.266 50.25 -16.469 1 88.75 532 ILE A C 1
ATOM 4185 O O . ILE A 1 532 ? -19.172 50.812 -16.422 1 88.75 532 ILE A O 1
ATOM 4189 N N . GLY A 1 533 ? -20.266 49.125 -16.969 1 87.56 533 GLY A N 1
ATOM 4190 C CA . GLY A 1 533 ? -19.141 48.438 -17.609 1 87.56 533 GLY A CA 1
ATOM 4191 C C . GLY A 1 533 ? -18.094 48 -16.609 1 87.56 533 GLY A C 1
ATOM 4192 O O . GLY A 1 533 ? -16.922 47.844 -16.969 1 87.56 533 GLY A O 1
ATOM 4193 N N . TYR A 1 534 ? -18.281 47.906 -15.375 1 91.88 534 TYR A N 1
ATOM 4194 C CA . TYR A 1 534 ? -17.344 47.406 -14.383 1 91.88 534 TYR A CA 1
ATOM 4195 C C . TYR A 1 534 ? -17.469 45.875 -14.25 1 91.88 534 TYR A C 1
ATOM 4197 O O . TYR A 1 534 ? -18.562 45.344 -14.039 1 91.88 534 TYR A O 1
ATOM 4205 N N . ASN A 1 535 ? -16.328 45.188 -14.406 1 93.75 535 ASN A N 1
ATOM 4206 C CA . ASN A 1 535 ? -16.328 43.719 -14.336 1 93.75 535 ASN A CA 1
ATOM 4207 C C . ASN A 1 535 ? -16.375 43.219 -12.898 1 93.75 535 ASN A C 1
ATOM 4209 O O . ASN A 1 535 ? -15.484 43.562 -12.102 1 93.75 535 ASN A O 1
ATOM 4213 N N . LEU A 1 536 ? -17.359 42.375 -12.609 1 95.5 536 LEU A N 1
ATOM 4214 C CA . LEU A 1 536 ? -17.5 41.844 -11.258 1 95.5 536 LEU A CA 1
ATOM 4215 C C . LEU A 1 536 ? -17.359 40.344 -11.25 1 95.5 536 LEU A C 1
ATOM 4217 O O . LEU A 1 536 ? -17.578 39.688 -10.219 1 95.5 536 LEU A O 1
ATOM 4221 N N . ASP A 1 537 ? -16.969 39.781 -12.375 1 94.69 537 ASP A N 1
ATOM 4222 C CA . ASP A 1 537 ? -16.781 38.344 -12.469 1 94.69 537 ASP A CA 1
ATOM 4223 C C . ASP A 1 537 ? -15.352 37.938 -12.117 1 94.69 537 ASP A C 1
ATOM 4225 O O . ASP A 1 537 ? -14.406 38.312 -12.812 1 94.69 537 ASP A O 1
ATOM 4229 N N . PHE A 1 538 ? -15.227 37.25 -11.047 1 94.06 538 PHE A N 1
ATOM 4230 C CA . PHE A 1 538 ? -13.922 36.781 -10.586 1 94.06 538 PHE A CA 1
ATOM 4231 C C . PHE A 1 538 ? -13.984 35.312 -10.172 1 94.06 538 PHE A C 1
ATOM 4233 O O . PHE A 1 538 ? -15.039 34.688 -10.273 1 94.06 538 PHE A O 1
ATOM 4240 N N . ARG A 1 539 ? -12.797 34.781 -9.875 1 89.06 539 ARG A N 1
ATOM 4241 C CA . ARG A 1 539 ? -12.742 33.438 -9.305 1 89.06 539 ARG A CA 1
ATOM 4242 C C . ARG A 1 539 ? -13.594 33.344 -8.047 1 89.06 539 ARG A C 1
ATOM 4244 O O . ARG A 1 539 ? -13.719 34.312 -7.297 1 89.06 539 ARG A O 1
ATOM 4251 N N . ASP A 1 540 ? -14.047 32.188 -7.719 1 88.69 540 ASP A N 1
ATOM 4252 C CA . ASP A 1 540 ? -14.977 31.969 -6.613 1 88.69 540 ASP A CA 1
ATOM 4253 C C . ASP A 1 540 ? -14.367 32.406 -5.289 1 88.69 540 ASP A C 1
ATOM 4255 O O . ASP A 1 540 ? -15.062 32.969 -4.438 1 88.69 540 ASP A O 1
ATOM 4259 N N . ASP A 1 541 ? -13.125 32.156 -5.105 1 89.69 541 ASP A N 1
ATOM 4260 C CA . ASP A 1 541 ? -12.5 32.469 -3.828 1 89.69 541 ASP A CA 1
ATOM 4261 C C . ASP A 1 541 ? -12.391 34 -3.641 1 89.69 541 ASP A C 1
ATOM 4263 O O . ASP A 1 541 ? -12.477 34.5 -2.516 1 89.69 541 ASP A O 1
ATOM 4267 N N . ILE A 1 542 ? -12.25 34.75 -4.68 1 93.38 542 ILE A N 1
ATOM 4268 C CA . ILE A 1 542 ? -12.188 36.188 -4.629 1 93.38 542 ILE A CA 1
ATOM 4269 C C . ILE A 1 542 ? -13.578 36.75 -4.332 1 93.38 542 ILE A C 1
ATOM 4271 O O . ILE A 1 542 ? -13.719 37.625 -3.479 1 93.38 542 ILE A O 1
ATOM 4275 N N . GLU A 1 543 ? -14.539 36.219 -5.035 1 94.69 543 GLU A N 1
ATOM 4276 C CA . GLU A 1 543 ? -15.914 36.688 -4.824 1 94.69 543 GLU A CA 1
ATOM 4277 C C . GLU A 1 543 ? -16.375 36.406 -3.393 1 94.69 543 GLU A C 1
ATOM 4279 O O . GLU A 1 543 ? -17.031 37.25 -2.783 1 94.69 543 GLU A O 1
ATOM 4284 N N . TYR A 1 544 ? -15.961 35.281 -2.973 1 92.62 544 TYR A N 1
ATOM 4285 C CA . TYR A 1 544 ? -16.297 34.938 -1.594 1 92.62 544 TYR A CA 1
ATOM 4286 C C . TYR A 1 544 ? -15.625 35.906 -0.617 1 92.62 544 TYR A C 1
ATOM 4288 O O . TYR A 1 544 ? -16.25 36.344 0.354 1 92.62 544 TYR A O 1
ATOM 4296 N N . GLN A 1 545 ? -14.43 36.219 -0.812 1 93.69 545 GLN A N 1
ATOM 4297 C CA . GLN A 1 545 ? -13.688 37.125 0.055 1 93.69 545 GLN A CA 1
ATOM 4298 C C . GLN A 1 545 ? -14.328 38.531 0.069 1 93.69 545 GLN A C 1
ATOM 4300 O O . GLN A 1 545 ? -14.391 39.188 1.114 1 93.69 545 GLN A O 1
ATOM 4305 N N . ILE A 1 546 ? -14.812 38.969 -1.073 1 95.62 546 ILE A N 1
ATOM 4306 C CA . ILE A 1 546 ? -15.492 40.25 -1.174 1 95.62 546 ILE A CA 1
ATOM 4307 C C . ILE A 1 546 ? -16.734 40.25 -0.291 1 95.62 546 ILE A C 1
ATOM 4309 O O . ILE A 1 546 ? -16.953 41.188 0.479 1 95.62 546 ILE A O 1
ATOM 4313 N N . GLU A 1 547 ? -17.422 39.25 -0.464 1 95 547 GLU A N 1
ATOM 4314 C CA . GLU A 1 547 ? -18.672 39.125 0.303 1 95 547 GLU A CA 1
ATOM 4315 C C . GLU A 1 547 ? -18.391 39.125 1.803 1 95 547 GLU A C 1
ATOM 4317 O O . GLU A 1 547 ? -19.047 39.812 2.562 1 95 547 GLU A O 1
ATOM 4322 N N . VAL A 1 548 ? -17.406 38.375 2.242 1 92.5 548 VAL A N 1
ATOM 4323 C CA . VAL A 1 548 ? -17.078 38.219 3.658 1 92.5 548 VAL A CA 1
ATOM 4324 C C . VAL A 1 548 ? -16.578 39.531 4.215 1 92.5 548 VAL A C 1
ATOM 4326 O O . VAL A 1 548 ? -16.984 39.969 5.297 1 92.5 548 VAL A O 1
ATOM 4329 N N . VAL A 1 549 ? -15.703 40.188 3.5 1 92.56 549 VAL A N 1
ATOM 4330 C CA . VAL A 1 549 ? -15.102 41.438 3.949 1 92.56 549 VAL A CA 1
ATOM 4331 C C . VAL A 1 549 ? -16.172 42.5 4.125 1 92.56 549 VAL A C 1
ATOM 4333 O O . VAL A 1 549 ? -16.141 43.281 5.078 1 92.56 549 VAL A O 1
ATOM 4336 N N . VAL A 1 550 ? -17.156 42.5 3.238 1 95.19 550 VAL A N 1
ATOM 4337 C CA . VAL A 1 550 ? -18.203 43.5 3.273 1 95.19 550 VAL A CA 1
ATOM 4338 C C . VAL A 1 550 ? -19.203 43.188 4.383 1 95.19 550 VAL A C 1
ATOM 4340 O O . VAL A 1 550 ? -19.516 44.031 5.207 1 95.19 550 VAL A O 1
ATOM 4343 N N . LYS A 1 551 ? -19.625 42 4.445 1 93.44 551 LYS A N 1
ATOM 4344 C CA . LYS A 1 551 ? -20.688 41.594 5.367 1 93.44 551 LYS A CA 1
ATOM 4345 C C . LYS A 1 551 ? -20.203 41.656 6.812 1 93.44 551 LYS A C 1
ATOM 4347 O O . LYS A 1 551 ? -20.984 41.938 7.727 1 93.44 551 LYS A O 1
ATOM 4352 N N . TYR A 1 552 ? -18.938 41.438 6.996 1 91.25 552 TYR A N 1
ATOM 4353 C CA . TYR A 1 552 ? -18.438 41.344 8.359 1 91.25 552 TYR A CA 1
ATOM 4354 C C . TYR A 1 552 ? -17.438 42.438 8.664 1 91.25 552 TYR A C 1
ATOM 4356 O O . TYR A 1 552 ? -16.594 42.281 9.547 1 91.25 552 TYR A O 1
ATOM 4364 N N . GLU A 1 553 ? -17.5 43.438 8.016 1 90.94 553 GLU A N 1
ATOM 4365 C CA . GLU A 1 553 ? -16.562 44.562 8.102 1 90.94 553 GLU A CA 1
ATOM 4366 C C . GLU A 1 553 ? -16.438 45.062 9.539 1 90.94 553 GLU A C 1
ATOM 4368 O O . GLU A 1 553 ? -15.336 45.281 10.039 1 90.94 553 GLU A O 1
ATOM 4373 N N . GLY A 1 554 ? -17.547 45.281 10.188 1 87.38 554 GLY A N 1
ATOM 4374 C CA . GLY A 1 554 ? -17.531 45.781 11.555 1 87.38 554 GLY A CA 1
ATOM 4375 C C . GLY A 1 554 ? -16.797 44.844 12.508 1 87.38 554 GLY A C 1
ATOM 4376 O O . GLY A 1 554 ? -15.977 45.312 13.312 1 87.38 554 GLY A O 1
ATOM 4377 N N . TYR A 1 555 ? -17.141 43.625 12.438 1 86.75 555 TYR A N 1
ATOM 4378 C CA . TYR A 1 555 ? -16.5 42.625 13.289 1 86.75 555 TYR A CA 1
ATOM 4379 C C . TYR A 1 555 ? -15.016 42.531 12.984 1 86.75 555 TYR A C 1
ATOM 4381 O O . TYR A 1 555 ? -14.195 42.406 13.906 1 86.75 555 TYR A O 1
ATOM 4389 N N . ILE A 1 556 ? -14.711 42.594 11.758 1 88.38 556 ILE A N 1
ATOM 4390 C CA . ILE A 1 556 ? -13.328 42.469 11.312 1 88.38 556 ILE A CA 1
ATOM 4391 C C . ILE A 1 556 ? -12.516 43.656 11.797 1 88.38 556 ILE A C 1
ATOM 4393 O O . ILE A 1 556 ? -11.391 43.5 12.281 1 88.38 556 ILE A O 1
ATOM 4397 N N . LYS A 1 557 ? -13.086 44.781 11.68 1 88.31 557 LYS A N 1
ATOM 4398 C CA . LYS A 1 557 ? -12.414 46 12.141 1 88.31 557 LYS A CA 1
ATOM 4399 C C . LYS A 1 557 ? -12.141 45.938 13.641 1 88.31 557 LYS A C 1
ATOM 4401 O O . LYS A 1 557 ? -11.047 46.281 14.094 1 88.31 557 LYS A O 1
ATOM 4406 N N . LYS A 1 558 ? -13.07 45.5 14.32 1 86.62 558 LYS A N 1
ATOM 4407 C CA . LYS A 1 558 ? -12.906 45.344 15.766 1 86.62 558 LYS A CA 1
ATOM 4408 C C . LYS A 1 558 ? -11.836 44.344 16.109 1 86.62 558 LYS A C 1
ATOM 4410 O O . LYS A 1 558 ? -11.031 44.531 17.016 1 86.62 558 LYS A O 1
ATOM 4415 N N . ALA A 1 559 ? -11.891 43.281 15.438 1 86.75 559 ALA A N 1
ATOM 4416 C CA . ALA A 1 559 ? -10.891 42.219 15.656 1 86.75 559 ALA A CA 1
ATOM 4417 C C . ALA A 1 559 ? -9.484 42.719 15.359 1 86.75 559 ALA A C 1
ATOM 4419 O O . ALA A 1 559 ? -8.531 42.406 16.078 1 86.75 559 ALA A O 1
ATOM 4420 N N . TYR A 1 560 ? -9.383 43.531 14.344 1 88.88 560 TYR A N 1
ATOM 4421 C CA . TYR A 1 560 ? -8.078 44.062 13.992 1 88.88 560 TYR A CA 1
ATOM 4422 C C . TYR A 1 560 ? -7.59 45.031 15.047 1 88.88 560 TYR A C 1
ATOM 4424 O O . TYR A 1 560 ? -6.387 45.125 15.305 1 88.88 560 TYR A O 1
ATOM 4432 N N . GLN A 1 561 ? -8.438 45.719 15.641 1 86.25 561 GLN A N 1
ATOM 4433 C CA . GLN A 1 561 ? -8.055 46.594 16.734 1 86.25 561 GLN A CA 1
ATOM 4434 C C . GLN A 1 561 ? -7.453 45.812 17.891 1 86.25 561 GLN A C 1
ATOM 4436 O O . GLN A 1 561 ? -6.457 46.25 18.484 1 86.25 561 GLN A O 1
ATOM 4441 N N . MET A 1 562 ? -8.047 44.75 18.141 1 82.38 562 MET A N 1
ATOM 4442 C CA . MET A 1 562 ? -7.508 43.875 19.188 1 82.38 562 MET A CA 1
ATOM 4443 C C . MET A 1 562 ? -6.129 43.375 18.797 1 82.38 562 MET A C 1
ATOM 4445 O O . MET A 1 562 ? -5.223 43.312 19.625 1 82.38 562 MET A O 1
ATOM 4449 N N . ILE A 1 563 ? -6.027 43.062 17.594 1 86.56 563 ILE A N 1
ATOM 4450 C CA . ILE A 1 563 ? -4.777 42.5 17.078 1 86.56 563 ILE A CA 1
ATOM 4451 C C . ILE A 1 563 ? -3.684 43.562 17.125 1 86.56 563 ILE A C 1
ATOM 4453 O O . ILE A 1 563 ? -2.527 43.281 17.438 1 86.56 563 ILE A O 1
ATOM 4457 N N . GLU A 1 564 ? -4.074 44.719 16.781 1 85.94 564 GLU A N 1
ATOM 4458 C CA . GLU A 1 564 ? -3.1 45.812 16.797 1 85.94 564 GLU A CA 1
ATOM 4459 C C . GLU A 1 564 ? -2.523 46 18.188 1 85.94 564 GLU A C 1
ATOM 4461 O O . GLU A 1 564 ? -1.331 46.281 18.344 1 85.94 564 GLU A O 1
ATOM 4466 N N . LYS A 1 565 ? -3.283 45.844 19.109 1 79.44 565 LYS A N 1
ATOM 4467 C CA . LYS A 1 565 ? -2.816 45.938 20.484 1 79.44 565 LYS A CA 1
ATOM 4468 C C . LYS A 1 565 ? -1.873 44.781 20.828 1 79.44 565 LYS A C 1
ATOM 4470 O O . LYS A 1 565 ? -0.838 45 21.453 1 79.44 565 LYS A O 1
ATOM 4475 N N . ALA A 1 566 ? -2.266 43.688 20.375 1 80.5 566 ALA A N 1
ATOM 4476 C CA . ALA A 1 566 ? -1.458 42.469 20.625 1 80.5 566 ALA A CA 1
ATOM 4477 C C . ALA A 1 566 ? -0.139 42.531 19.859 1 80.5 566 ALA A C 1
ATOM 4479 O O . ALA A 1 566 ? 0.895 42.094 20.359 1 80.5 566 ALA A O 1
ATOM 4480 N N . LYS A 1 567 ? -0.24 43.031 18.688 1 84.56 567 LYS A N 1
ATOM 4481 C CA . LYS A 1 567 ? 0.938 43.125 17.828 1 84.56 567 LYS A CA 1
ATOM 4482 C C . LYS A 1 567 ? 2.006 44.031 18.469 1 84.56 567 LYS A C 1
ATOM 4484 O O . LYS A 1 567 ? 3.203 43.781 18.312 1 84.56 567 LYS A O 1
ATOM 4489 N N . LYS A 1 568 ? 1.593 44.969 19.125 1 81.5 568 LYS A N 1
ATOM 4490 C CA . LYS A 1 568 ? 2.543 45.844 19.812 1 81.5 568 LYS A CA 1
ATOM 4491 C C . LYS A 1 568 ? 3.387 45.062 20.812 1 81.5 568 LYS A C 1
ATOM 4493 O O . LYS A 1 568 ? 4.598 45.281 20.906 1 81.5 568 LYS A O 1
ATOM 4498 N N . LEU A 1 569 ? 2.732 44.188 21.422 1 80.5 569 LEU A N 1
ATOM 4499 C CA . LEU A 1 569 ? 3.441 43.344 22.375 1 80.5 569 LEU A CA 1
ATOM 4500 C C . LEU A 1 569 ? 4.301 42.312 21.656 1 80.5 569 LEU A C 1
ATOM 4502 O O . LEU A 1 569 ? 5.41 42 22.094 1 80.5 569 LEU A O 1
ATOM 4506 N N . ASP A 1 570 ? 3.83 41.875 20.547 1 85.12 570 ASP A N 1
ATOM 4507 C CA . ASP A 1 570 ? 4.531 40.844 19.797 1 85.12 570 ASP A CA 1
ATOM 4508 C C . ASP A 1 570 ? 5.766 41.406 19.094 1 85.12 570 ASP A C 1
ATOM 4510 O O . ASP A 1 570 ? 6.73 40.688 18.844 1 85.12 570 ASP A O 1
ATOM 4514 N N . ASN A 1 571 ? 5.695 42.625 18.828 1 84.25 571 ASN A N 1
ATOM 4515 C CA . ASN A 1 571 ? 6.816 43.281 18.156 1 84.25 571 ASN A CA 1
ATOM 4516 C C . ASN A 1 571 ? 7.949 43.594 19.125 1 84.25 571 ASN A C 1
ATOM 4518 O O . ASN A 1 571 ? 9.078 43.875 18.719 1 84.25 571 ASN A O 1
ATOM 4522 N N . TRP A 1 572 ? 7.629 43.531 20.344 1 84.12 572 TRP A N 1
ATOM 4523 C CA . TRP A 1 572 ? 8.664 43.719 21.359 1 84.12 572 TRP A CA 1
ATOM 4524 C C . TRP A 1 572 ? 9.453 42.438 21.594 1 84.12 572 TRP A C 1
ATOM 4526 O O . TRP A 1 572 ? 9.031 41.562 22.359 1 84.12 572 TRP A O 1
ATOM 4536 N N . LYS A 1 573 ? 10.578 42.438 21.062 1 88.56 573 LYS A N 1
ATOM 4537 C CA . LYS A 1 573 ? 11.414 41.25 21.141 1 88.56 573 LYS A CA 1
ATOM 4538 C C . LYS A 1 573 ? 12.164 41.188 22.469 1 88.56 573 LYS A C 1
ATOM 4540 O O . LYS A 1 573 ? 12.594 42.188 22.984 1 88.56 573 LYS A O 1
ATOM 4545 N N . ILE A 1 574 ? 12.258 40.062 22.953 1 88.75 574 ILE A N 1
ATOM 4546 C CA . ILE A 1 574 ? 13.078 39.781 24.125 1 88.75 574 ILE A CA 1
ATOM 4547 C C . ILE A 1 574 ? 14.391 39.125 23.719 1 88.75 574 ILE A C 1
ATOM 4549 O O . ILE A 1 574 ? 14.391 38.094 23.078 1 88.75 574 ILE A O 1
ATOM 4553 N N . PRO A 1 575 ? 15.492 39.75 24.031 1 85.06 575 PRO A N 1
ATOM 4554 C CA . PRO A 1 575 ? 16.766 39.125 23.656 1 85.06 575 PRO A CA 1
ATOM 4555 C C . PRO A 1 575 ? 16.922 37.719 24.219 1 85.06 575 PRO A C 1
ATOM 4557 O O . PRO A 1 575 ? 16.531 37.438 25.359 1 85.06 575 PRO A O 1
ATOM 4560 N N . SER A 1 576 ? 17.531 36.844 23.438 1 82.69 576 SER A N 1
ATOM 4561 C CA . SER A 1 576 ? 17.672 35.438 23.797 1 82.69 576 SER A CA 1
ATOM 4562 C C . SER A 1 576 ? 18.516 35.281 25.062 1 82.69 576 SER A C 1
ATOM 4564 O O . SER A 1 576 ? 18.359 34.312 25.797 1 82.69 576 SER A O 1
ATOM 4566 N N . ASP A 1 577 ? 19.375 36.25 25.25 1 82.94 577 ASP A N 1
ATOM 4567 C CA . ASP A 1 577 ? 20.281 36.156 26.375 1 82.94 577 ASP A CA 1
ATOM 4568 C C . ASP A 1 577 ? 19.812 37.062 27.531 1 82.94 577 ASP A C 1
ATOM 4570 O O . ASP A 1 577 ? 20.594 37.406 28.422 1 82.94 577 ASP A O 1
ATOM 4574 N N . PHE A 1 578 ? 18.578 37.438 27.453 1 89.38 578 PHE A N 1
ATOM 4575 C CA . PHE A 1 578 ? 18.031 38.281 28.516 1 89.38 578 PHE A CA 1
ATOM 4576 C C . PHE A 1 578 ? 18.234 37.625 29.875 1 89.38 578 PHE A C 1
ATOM 4578 O O . PHE A 1 578 ? 18 36.406 30.031 1 89.38 578 PHE A O 1
ATOM 4585 N N . ASP A 1 579 ? 18.688 38.344 30.812 1 88.69 579 ASP A N 1
ATOM 4586 C CA . ASP A 1 579 ? 18.969 37.812 32.156 1 88.69 579 ASP A CA 1
ATOM 4587 C C . ASP A 1 579 ? 17.734 37.938 33.062 1 88.69 579 ASP A C 1
ATOM 4589 O O . ASP A 1 579 ? 17.594 38.938 33.75 1 88.69 579 ASP A O 1
ATOM 4593 N N . TYR A 1 580 ? 17.016 36.938 33.156 1 90.19 580 TYR A N 1
ATOM 4594 C CA . TYR A 1 580 ? 15.805 36.969 33.969 1 90.19 580 TYR A CA 1
ATOM 4595 C C . TYR A 1 580 ? 16.141 36.938 35.469 1 90.19 580 TYR A C 1
ATOM 4597 O O . TYR A 1 580 ? 15.375 37.406 36.281 1 90.19 580 TYR A O 1
ATOM 4605 N N . ASP A 1 581 ? 17.266 36.438 35.812 1 86.62 581 ASP A N 1
ATOM 4606 C CA . ASP A 1 581 ? 17.641 36.219 37.219 1 86.62 581 ASP A CA 1
ATOM 4607 C C . ASP A 1 581 ? 17.781 37.531 37.969 1 86.62 581 ASP A C 1
ATOM 4609 O O . ASP A 1 581 ? 17.484 37.625 39.156 1 86.62 581 ASP A O 1
ATOM 4613 N N . ASN A 1 582 ? 18.203 38.438 37.25 1 84.56 582 ASN A N 1
ATOM 4614 C CA . ASN A 1 582 ? 18.516 39.719 37.906 1 84.56 582 ASN A CA 1
ATOM 4615 C C . ASN A 1 582 ? 17.344 40.688 37.875 1 84.56 582 ASN A C 1
ATOM 4617 O O . ASN A 1 582 ? 17.453 41.844 38.281 1 84.56 582 ASN A O 1
ATOM 4621 N N . MET A 1 583 ? 16.359 40.219 37.406 1 88.12 583 MET A N 1
ATOM 4622 C CA . MET A 1 583 ? 15.172 41.062 37.375 1 88.12 583 MET A CA 1
ATOM 4623 C C . MET A 1 583 ? 14.586 41.219 38.781 1 88.12 583 MET A C 1
ATOM 4625 O O . MET A 1 583 ? 14.43 40.25 39.5 1 88.12 583 MET A O 1
ATOM 4629 N N . LYS A 1 584 ? 14.336 42.469 39.156 1 85 584 LYS A N 1
ATOM 4630 C CA . LYS A 1 584 ? 13.664 42.781 40.438 1 85 584 LYS A CA 1
ATOM 4631 C C . LYS A 1 584 ? 12.258 43.312 40.188 1 85 584 LYS A C 1
ATOM 4633 O O . LYS A 1 584 ? 11.953 43.844 39.094 1 85 584 LYS A O 1
ATOM 4638 N N . GLY A 1 585 ? 11.391 43.062 41.125 1 85.06 585 GLY A N 1
ATOM 4639 C CA . GLY A 1 585 ? 10.039 43.562 41 1 85.06 585 GLY A CA 1
ATOM 4640 C C . GLY A 1 585 ? 9.102 42.625 40.281 1 85.06 585 GLY A C 1
ATOM 4641 O O . GLY A 1 585 ? 8.016 43 39.844 1 85.06 585 GLY A O 1
ATOM 4642 N N . ILE A 1 586 ? 9.547 41.375 40 1 88.56 586 ILE A N 1
ATOM 4643 C CA . ILE A 1 586 ? 8.75 40.344 39.375 1 88.56 586 ILE A CA 1
ATOM 4644 C C . ILE A 1 586 ? 8.539 39.188 40.344 1 88.56 586 ILE A C 1
ATOM 4646 O O . ILE A 1 586 ? 9.344 38.969 41.25 1 88.56 586 ILE A O 1
ATOM 4650 N N . THR A 1 587 ? 7.414 38.625 40.219 1 86.31 587 THR A N 1
ATOM 4651 C CA . THR A 1 587 ? 7.156 37.5 41.094 1 86.31 587 THR A CA 1
ATOM 4652 C C . THR A 1 587 ? 8.141 36.375 40.812 1 86.31 587 THR A C 1
ATOM 4654 O O . THR A 1 587 ? 8.609 36.188 39.688 1 86.31 587 THR A O 1
ATOM 4657 N N . GLY A 1 588 ? 8.469 35.656 41.875 1 84.44 588 GLY A N 1
ATOM 4658 C CA . GLY A 1 588 ? 9.359 34.5 41.719 1 84.44 588 GLY A CA 1
ATOM 4659 C C . GLY A 1 588 ? 8.859 33.5 40.719 1 84.44 588 GLY A C 1
ATOM 4660 O O . GLY A 1 588 ? 9.648 32.938 39.938 1 84.44 588 GLY A O 1
ATOM 4661 N N . GLU A 1 589 ? 7.641 33.281 40.781 1 86.88 589 GLU A N 1
ATOM 4662 C CA . GLU A 1 589 ? 7.027 32.344 39.844 1 86.88 589 GLU A CA 1
ATOM 4663 C C . GLU A 1 589 ? 7.172 32.812 38.406 1 86.88 589 GLU A C 1
ATOM 4665 O O . GLU A 1 589 ? 7.531 32.031 37.5 1 86.88 589 GLU A O 1
ATOM 4670 N N . ALA A 1 590 ? 6.82 34.031 38.188 1 87.94 590 ALA A N 1
ATOM 4671 C CA . ALA A 1 590 ? 6.926 34.594 36.844 1 87.94 590 ALA A CA 1
ATOM 4672 C C . ALA A 1 590 ? 8.367 34.562 36.375 1 87.94 590 ALA A C 1
ATOM 4674 O O . ALA A 1 590 ? 8.625 34.25 35.188 1 87.94 590 ALA A O 1
ATOM 4675 N N . LYS A 1 591 ? 9.273 34.938 37.188 1 88.94 591 LYS A N 1
ATOM 4676 C CA . LYS A 1 591 ? 10.695 34.906 36.844 1 88.94 591 LYS A CA 1
ATOM 4677 C C . LYS A 1 591 ? 11.141 33.5 36.438 1 88.94 591 LYS A C 1
ATOM 4679 O O . LYS A 1 591 ? 11.836 33.344 35.438 1 88.94 591 LYS A O 1
ATOM 4684 N N . GLN A 1 592 ? 10.719 32.656 37.219 1 87.12 592 GLN A N 1
ATOM 4685 C CA . GLN A 1 592 ? 11.07 31.266 36.969 1 87.12 592 GLN A CA 1
ATOM 4686 C C . GLN A 1 592 ? 10.484 30.797 35.625 1 87.12 592 GLN A C 1
ATOM 4688 O O . GLN A 1 592 ? 11.18 30.172 34.844 1 87.12 592 GLN A O 1
ATOM 4693 N N . LYS A 1 593 ? 9.273 31.062 35.406 1 87.38 593 LYS A N 1
ATOM 4694 C CA . LYS A 1 593 ? 8.586 30.641 34.219 1 87.38 593 LYS A CA 1
ATOM 4695 C C . LYS A 1 593 ? 9.18 31.312 32.969 1 87.38 593 LYS A C 1
ATOM 4697 O O . LYS A 1 593 ? 9.328 30.672 31.922 1 87.38 593 LYS A O 1
ATOM 4702 N N . LEU A 1 594 ? 9.43 32.562 33.094 1 88.62 594 LEU A N 1
ATOM 4703 C CA . LEU A 1 594 ? 10.023 33.281 31.984 1 88.62 594 LEU A CA 1
ATOM 4704 C C . LEU A 1 594 ? 11.422 32.75 31.672 1 88.62 594 LEU A C 1
ATOM 4706 O O . LEU A 1 594 ? 11.797 32.656 30.5 1 88.62 594 LEU A O 1
ATOM 4710 N N . LYS A 1 595 ? 12.141 32.438 32.656 1 86 595 LYS A N 1
ATOM 4711 C CA . LYS A 1 595 ? 13.469 31.875 32.5 1 86 595 LYS A CA 1
ATOM 4712 C C . LYS A 1 595 ? 13.391 30.5 31.828 1 86 595 LYS A C 1
ATOM 4714 O O . LYS A 1 595 ? 14.227 30.156 30.984 1 86 595 LYS A O 1
ATOM 4719 N N . GLU A 1 596 ? 12.383 29.844 32.25 1 83.19 596 GLU A N 1
ATOM 4720 C CA . GLU A 1 596 ? 12.203 28.484 31.781 1 83.19 596 GLU A CA 1
ATOM 4721 C C . GLU A 1 596 ? 11.742 28.469 30.312 1 83.19 596 GLU A C 1
ATOM 4723 O O . GLU A 1 596 ? 12.227 27.656 29.516 1 83.19 596 GLU A O 1
ATOM 4728 N N . LYS A 1 597 ? 10.852 29.297 29.969 1 83.88 597 LYS A N 1
ATOM 4729 C CA . LYS A 1 597 ? 10.203 29.25 28.672 1 83.88 597 LYS A CA 1
ATOM 4730 C C . LYS A 1 597 ? 10.922 30.141 27.672 1 83.88 597 LYS A C 1
ATOM 4732 O O . LYS A 1 597 ? 10.836 29.922 26.453 1 83.88 597 LYS A O 1
ATOM 4737 N N . ARG A 1 598 ? 11.539 31.188 28.156 1 83.94 598 ARG A N 1
ATOM 4738 C CA . ARG A 1 598 ? 12.312 32.156 27.375 1 83.94 598 ARG A CA 1
ATOM 4739 C C . ARG A 1 598 ? 11.555 32.594 26.125 1 83.94 598 ARG A C 1
ATOM 4741 O O . ARG A 1 598 ? 12.008 32.344 25 1 83.94 598 ARG A O 1
ATOM 4748 N N . PRO A 1 599 ? 10.477 33.25 26.344 1 87.06 599 PRO A N 1
ATOM 4749 C CA . PRO A 1 599 ? 9.68 33.719 25.203 1 87.06 599 PRO A CA 1
ATOM 4750 C C . PRO A 1 599 ? 10.453 34.688 24.297 1 87.06 599 PRO A C 1
ATOM 4752 O O . PRO A 1 599 ? 11.375 35.375 24.766 1 87.06 599 PRO A O 1
ATOM 4755 N N . TYR A 1 600 ? 10.086 34.75 23.016 1 86.38 600 TYR A N 1
ATOM 4756 C CA . TYR A 1 600 ? 10.758 35.594 22.031 1 86.38 600 TYR A CA 1
ATOM 4757 C C . TYR A 1 600 ? 10.195 37 22.078 1 86.38 600 TYR A C 1
ATOM 4759 O O . TYR A 1 600 ? 10.859 37.969 21.641 1 86.38 600 TYR A O 1
ATOM 4767 N N . THR A 1 601 ? 8.945 37.125 22.547 1 87.38 601 THR A N 1
ATOM 4768 C CA . THR A 1 601 ? 8.281 38.406 22.531 1 87.38 601 THR A CA 1
ATOM 4769 C C . THR A 1 601 ? 7.512 38.625 23.828 1 87.38 601 THR A C 1
ATOM 4771 O O . THR A 1 601 ? 7.312 37.688 24.609 1 87.38 601 THR A O 1
ATOM 4774 N N . LEU A 1 602 ? 7.172 39.906 23.984 1 86.88 602 LEU A N 1
ATOM 4775 C CA . LEU A 1 602 ? 6.352 40.219 25.156 1 86.88 602 LEU A CA 1
ATOM 4776 C C . LEU A 1 602 ? 4.977 39.594 25.047 1 86.88 602 LEU A C 1
ATOM 4778 O O . LEU A 1 602 ? 4.383 39.219 26.062 1 86.88 602 LEU A O 1
ATOM 4782 N N . GLY A 1 603 ? 4.488 39.469 23.859 1 83 603 GLY A N 1
ATOM 4783 C CA . GLY A 1 603 ? 3.225 38.781 23.656 1 83 603 GLY A CA 1
ATOM 4784 C C . GLY A 1 603 ? 3.238 37.344 24.141 1 83 603 GLY A C 1
ATOM 4785 O O . GLY A 1 603 ? 2.322 36.906 24.844 1 83 603 GLY A O 1
ATOM 4786 N N . GLN A 1 604 ? 4.211 36.688 23.797 1 86.5 604 GLN A N 1
ATOM 4787 C CA . GLN A 1 604 ? 4.379 35.312 24.25 1 86.5 604 GLN A CA 1
ATOM 4788 C C . GLN A 1 604 ? 4.52 35.25 25.766 1 86.5 604 GLN A C 1
ATOM 4790 O O . GLN A 1 604 ? 3.969 34.344 26.391 1 86.5 604 GLN A O 1
ATOM 4795 N N . ALA A 1 605 ? 5.285 36.156 26.25 1 86.81 605 ALA A N 1
ATOM 4796 C CA . ALA A 1 605 ? 5.492 36.188 27.703 1 86.81 605 ALA A CA 1
ATOM 4797 C C . ALA A 1 605 ? 4.168 36.344 28.438 1 86.81 605 ALA A C 1
ATOM 4799 O O . ALA A 1 605 ? 3.975 35.75 29.5 1 86.81 605 ALA A O 1
ATOM 4800 N N . SER A 1 606 ? 3.297 37 27.859 1 84.25 606 SER A N 1
ATOM 4801 C CA . SER A 1 606 ? 2.016 37.312 28.484 1 84.25 606 SER A CA 1
ATOM 4802 C C . SER A 1 606 ? 1.124 36.062 28.516 1 84.25 606 SER A C 1
ATOM 4804 O O . SER A 1 606 ? 0.17 36 29.297 1 84.25 606 SER A O 1
ATOM 4806 N N . ASN A 1 607 ? 1.444 35.094 27.734 1 80.81 607 ASN A N 1
ATOM 4807 C CA . ASN A 1 607 ? 0.619 33.875 27.625 1 80.81 607 ASN A CA 1
ATOM 4808 C C . ASN A 1 607 ? 1.127 32.781 28.531 1 80.81 607 ASN A C 1
ATOM 4810 O O . ASN A 1 607 ? 0.5 31.719 28.641 1 80.81 607 ASN A O 1
ATOM 4814 N N . ILE A 1 608 ? 2.223 33.031 29.141 1 82.62 608 ILE A N 1
ATOM 4815 C CA . ILE A 1 608 ? 2.797 32.031 30.031 1 82.62 608 ILE A CA 1
ATOM 4816 C C . ILE A 1 608 ? 2.012 32 31.344 1 82.62 608 ILE A C 1
ATOM 4818 O O . ILE A 1 608 ? 1.816 33.031 31.984 1 82.62 608 ILE A O 1
ATOM 4822 N N . LEU A 1 609 ? 1.528 30.766 31.594 1 76.31 609 LEU A N 1
ATOM 4823 C CA . LEU A 1 609 ? 0.798 30.625 32.844 1 76.31 609 LEU A CA 1
ATOM 4824 C C . LEU A 1 609 ? 1.673 31.016 34.031 1 76.31 609 LEU A C 1
ATOM 4826 O O . LEU A 1 609 ? 2.799 30.531 34.156 1 76.31 609 LEU A O 1
ATOM 4830 N N . GLY A 1 610 ? 1.22 31.922 34.875 1 73.12 610 GLY A N 1
ATOM 4831 C CA . GLY A 1 610 ? 1.973 32.344 36.031 1 73.12 610 GLY A CA 1
ATOM 4832 C C . GLY A 1 610 ? 2.582 33.75 35.875 1 73.12 610 GLY A C 1
ATOM 4833 O O . GLY A 1 610 ? 3.064 34.344 36.844 1 73.12 610 GLY A O 1
ATOM 4834 N N . VAL A 1 611 ? 2.508 34.219 34.688 1 84.12 611 VAL A N 1
ATOM 4835 C CA . VAL A 1 611 ? 3.006 35.562 34.406 1 84.12 611 VAL A CA 1
ATOM 4836 C C . VAL A 1 611 ? 1.839 36.562 34.344 1 84.12 611 VAL A C 1
ATOM 4838 O O . VAL A 1 611 ? 0.968 36.438 33.469 1 84.12 611 VAL A O 1
ATOM 4841 N N . THR A 1 612 ? 1.854 37.531 35.219 1 81.62 612 THR A N 1
ATOM 4842 C CA . THR A 1 612 ? 0.745 38.469 35.344 1 81.62 612 THR A CA 1
ATOM 4843 C C . THR A 1 612 ? 1.021 39.719 34.5 1 81.62 612 THR A C 1
ATOM 4845 O O . THR A 1 612 ? 2.154 39.969 34.094 1 81.62 612 THR A O 1
ATOM 4848 N N . PRO A 1 613 ? -0.046 40.5 34.344 1 81.19 613 PRO A N 1
ATOM 4849 C CA . PRO A 1 613 ? 0.162 41.781 33.656 1 81.19 613 PRO A CA 1
ATOM 4850 C C . PRO A 1 613 ? 1.165 42.688 34.344 1 81.19 613 PRO A C 1
ATOM 4852 O O . PRO A 1 613 ? 1.915 43.406 33.688 1 81.19 613 PRO A O 1
ATOM 4855 N N . ALA A 1 614 ? 1.212 42.625 35.625 1 82.75 614 ALA A N 1
ATOM 4856 C CA . ALA A 1 614 ? 2.189 43.406 36.375 1 82.75 614 ALA A CA 1
ATOM 4857 C C . ALA A 1 614 ? 3.611 42.938 36.094 1 82.75 614 ALA A C 1
ATOM 4859 O O . ALA A 1 614 ? 4.527 43.75 35.969 1 82.75 614 ALA A O 1
ATOM 4860 N N . ASP A 1 615 ? 3.674 41.688 36 1 88.81 615 ASP A N 1
ATOM 4861 C CA . ASP A 1 615 ? 4.98 41.125 35.656 1 88.81 615 ASP A CA 1
ATOM 4862 C C . ASP A 1 615 ? 5.434 41.594 34.281 1 88.81 615 ASP A C 1
ATOM 4864 O O . ASP A 1 615 ? 6.617 41.906 34.062 1 88.81 615 ASP A O 1
ATOM 4868 N N . ILE A 1 616 ? 4.512 41.594 33.344 1 88.12 616 ILE A N 1
ATOM 4869 C CA . ILE A 1 616 ? 4.805 42.062 32 1 88.12 616 ILE A CA 1
ATOM 4870 C C . ILE A 1 616 ? 5.234 43.5 32 1 88.12 616 ILE A C 1
ATOM 4872 O O . ILE A 1 616 ? 6.152 43.906 31.281 1 88.12 616 ILE A O 1
ATOM 4876 N N . ALA A 1 617 ? 4.621 44.312 32.812 1 84.38 617 ALA A N 1
ATOM 4877 C CA . ALA A 1 617 ? 4.98 45.719 32.938 1 84.38 617 ALA A CA 1
ATOM 4878 C C . ALA A 1 617 ? 6.414 45.875 33.438 1 84.38 617 ALA A C 1
ATOM 4880 O O . ALA A 1 617 ? 7.164 46.719 32.938 1 84.38 617 ALA A O 1
ATOM 4881 N N . VAL A 1 618 ? 6.75 45.062 34.375 1 88.44 618 VAL A N 1
ATOM 4882 C CA . VAL A 1 618 ? 8.109 45.094 34.906 1 88.44 618 VAL A CA 1
ATOM 4883 C C . VAL A 1 618 ? 9.094 44.688 33.812 1 88.44 618 VAL A C 1
ATOM 4885 O O . VAL A 1 618 ? 10.156 45.281 33.656 1 88.44 618 VAL A O 1
ATOM 4888 N N . LEU A 1 619 ? 8.734 43.656 33.094 1 90.5 619 LEU A N 1
ATOM 4889 C CA . LEU A 1 619 ? 9.586 43.156 32.031 1 90.5 619 LEU A CA 1
ATOM 4890 C C . LEU A 1 619 ? 9.805 44.25 30.984 1 90.5 619 LEU A C 1
ATOM 4892 O O . LEU A 1 619 ? 10.922 44.438 30.484 1 90.5 619 LEU A O 1
ATOM 4896 N N . ILE A 1 620 ? 8.758 44.969 30.719 1 88 620 ILE A N 1
ATOM 4897 C CA . ILE A 1 620 ? 8.836 46.094 29.781 1 88 620 ILE A CA 1
ATOM 4898 C C . ILE A 1 620 ? 9.828 47.125 30.281 1 88 620 ILE A C 1
ATOM 4900 O O . ILE A 1 620 ? 10.625 47.656 29.516 1 88 620 ILE A O 1
ATOM 4904 N N . MET A 1 621 ? 9.82 47.406 31.516 1 86.94 621 MET A N 1
ATOM 4905 C CA . MET A 1 621 ? 10.711 48.375 32.125 1 86.94 621 MET A CA 1
ATOM 4906 C C . MET A 1 621 ? 12.172 47.969 31.984 1 86.94 621 MET A C 1
ATOM 4908 O O . MET A 1 621 ? 13.055 48.781 31.797 1 86.94 621 MET A O 1
ATOM 4912 N N . TYR A 1 622 ? 12.414 46.719 32.094 1 88.75 622 TYR A N 1
ATOM 4913 C CA . TYR A 1 622 ? 13.766 46.219 31.938 1 88.75 622 TYR A CA 1
ATOM 4914 C C . TYR A 1 622 ? 14.203 46.281 30.469 1 88.75 622 TYR A C 1
ATOM 4916 O O . TYR A 1 622 ? 15.344 46.656 30.172 1 88.75 622 TYR A O 1
ATOM 4924 N N . LEU A 1 623 ? 13.32 45.969 29.578 1 87.81 623 LEU A N 1
ATOM 4925 C CA . LEU A 1 623 ? 13.641 45.938 28.141 1 87.81 623 LEU A CA 1
ATOM 4926 C C . LEU A 1 623 ? 13.812 47.344 27.594 1 87.81 623 LEU A C 1
ATOM 4928 O O . LEU A 1 623 ? 14.586 47.562 26.672 1 87.81 623 LEU A O 1
ATOM 4932 N N . ASP A 1 624 ? 13.07 48.281 28.266 1 81.25 624 ASP A N 1
ATOM 4933 C CA . ASP A 1 624 ? 13.148 49.688 27.875 1 81.25 624 ASP A CA 1
ATOM 4934 C C . ASP A 1 624 ? 14.336 50.375 28.547 1 81.25 624 ASP A C 1
ATOM 4936 O O . ASP A 1 624 ? 14.617 51.562 28.281 1 81.25 624 ASP A O 1
ATOM 4940 N N . GLY A 1 625 ? 15.039 49.688 29.375 1 77.94 625 GLY A N 1
ATOM 4941 C CA . GLY A 1 625 ? 16.219 50.25 30.016 1 77.94 625 GLY A CA 1
ATOM 4942 C C . GLY A 1 625 ? 15.898 51.062 31.234 1 77.94 625 GLY A C 1
ATOM 4943 O O . GLY A 1 625 ? 16.781 51.719 31.828 1 77.94 625 GLY A O 1
ATOM 4944 N N . ARG A 1 626 ? 14.648 51.156 31.641 1 71.69 626 ARG A N 1
ATOM 4945 C CA . ARG A 1 626 ? 14.281 51.938 32.812 1 71.69 626 ARG A CA 1
ATOM 4946 C C . ARG A 1 626 ? 14.766 51.219 34.094 1 71.69 626 ARG A C 1
ATOM 4948 O O . ARG A 1 626 ? 14.984 51.875 35.125 1 71.69 626 ARG A O 1
ATOM 4955 N N . LEU A 1 627 ? 14.688 49.906 33.938 1 71.38 627 LEU A N 1
ATOM 4956 C CA . LEU A 1 627 ? 15.273 49.062 34.969 1 71.38 627 LEU A CA 1
ATOM 4957 C C . LEU A 1 627 ? 16.469 48.281 34.438 1 71.38 627 LEU A C 1
ATOM 4959 O O . LEU A 1 627 ? 16.547 48 33.219 1 71.38 627 LEU A O 1
ATOM 4963 N N . LYS A 1 628 ? 17.484 48.312 35.094 1 73.56 628 LYS A N 1
ATOM 4964 C CA . LYS A 1 628 ? 18.688 47.594 34.656 1 73.56 628 LYS A CA 1
ATOM 4965 C C . LYS A 1 628 ? 18.906 46.344 35.469 1 73.56 628 LYS A C 1
ATOM 4967 O O . LYS A 1 628 ? 18.656 46.344 36.688 1 73.56 628 LYS A O 1
ATOM 4972 N N . CYS A 1 629 ? 19.328 45.094 34.844 1 71.25 629 CYS A N 1
ATOM 4973 C CA . CYS A 1 629 ? 19.688 43.844 35.469 1 71.25 629 CYS A CA 1
ATOM 4974 C C . CYS A 1 629 ? 21.078 43.938 36.094 1 71.25 629 CYS A C 1
ATOM 4976 O O . CYS A 1 629 ? 21.938 44.656 35.594 1 71.25 629 CYS A O 1
ATOM 4978 N N . MET B 1 1 ? -19.344 -19.078 18.828 1 61.22 1 MET B N 1
ATOM 4979 C CA . MET B 1 1 ? -18.078 -18.938 18.109 1 61.22 1 MET B CA 1
ATOM 4980 C C . MET B 1 1 ? -18.312 -18.812 16.609 1 61.22 1 MET B C 1
ATOM 4982 O O . MET B 1 1 ? -19.234 -19.438 16.062 1 61.22 1 MET B O 1
ATOM 4986 N N . ILE B 1 2 ? -17.578 -17.969 15.93 1 83.19 2 ILE B N 1
ATOM 4987 C CA . ILE B 1 2 ? -17.719 -17.812 14.492 1 83.19 2 ILE B CA 1
ATOM 4988 C C . ILE B 1 2 ? -17.125 -19.016 13.773 1 83.19 2 ILE B C 1
ATOM 4990 O O . ILE B 1 2 ? -16.062 -19.531 14.172 1 83.19 2 ILE B O 1
ATOM 4994 N N . GLU B 1 3 ? -17.906 -19.609 12.898 1 94.44 3 GLU B N 1
ATOM 4995 C CA . GLU B 1 3 ? -17.484 -20.828 12.203 1 94.44 3 GLU B CA 1
ATOM 4996 C C . GLU B 1 3 ? -17.328 -20.578 10.703 1 94.44 3 GLU B C 1
ATOM 4998 O O . GLU B 1 3 ? -18.156 -19.891 10.094 1 94.44 3 GLU B O 1
ATOM 5003 N N . TYR B 1 4 ? -16.234 -21.078 10.188 1 98.44 4 TYR B N 1
ATOM 5004 C CA . TYR B 1 4 ? -15.984 -21.078 8.758 1 98.44 4 TYR B CA 1
ATOM 5005 C C . TYR B 1 4 ? -15.766 -22.5 8.234 1 98.44 4 TYR B C 1
ATOM 5007 O O . TYR B 1 4 ? -15.305 -23.359 8.977 1 98.44 4 TYR B O 1
ATOM 5015 N N . ASP B 1 5 ? -16.141 -22.719 6.973 1 98.81 5 ASP B N 1
ATOM 5016 C CA . ASP B 1 5 ? -15.812 -24 6.352 1 98.81 5 ASP B CA 1
ATOM 5017 C C . ASP B 1 5 ? -14.297 -24.156 6.18 1 98.81 5 ASP B C 1
ATOM 5019 O O . ASP B 1 5 ? -13.75 -25.234 6.418 1 98.81 5 ASP B O 1
ATOM 5023 N N . VAL B 1 6 ? -13.688 -23.078 5.762 1 98.94 6 VAL B N 1
ATOM 5024 C CA . VAL B 1 6 ? -12.25 -23.078 5.504 1 98.94 6 VAL B CA 1
ATOM 5025 C C . VAL B 1 6 ? -11.625 -21.797 6.074 1 98.94 6 VAL B C 1
ATOM 5027 O O . VAL B 1 6 ? -12.18 -20.719 5.926 1 98.94 6 VAL B O 1
ATOM 5030 N N . ILE B 1 7 ? -10.523 -21.906 6.758 1 98.94 7 ILE B N 1
ATOM 5031 C CA . ILE B 1 7 ? -9.695 -20.766 7.168 1 98.94 7 ILE B CA 1
ATOM 5032 C C . ILE B 1 7 ? -8.336 -20.844 6.48 1 98.94 7 ILE B C 1
ATOM 5034 O O . ILE B 1 7 ? -7.699 -21.906 6.461 1 98.94 7 ILE B O 1
ATOM 5038 N N . VAL B 1 8 ? -7.945 -19.812 5.84 1 98.94 8 VAL B N 1
ATOM 5039 C CA . VAL B 1 8 ? -6.637 -19.688 5.207 1 98.94 8 VAL B CA 1
ATOM 5040 C C . VAL B 1 8 ? -5.773 -18.688 5.988 1 98.94 8 VAL B C 1
ATOM 5042 O O . VAL B 1 8 ? -6.211 -17.578 6.281 1 98.94 8 VAL B O 1
ATOM 5045 N N . VAL B 1 9 ? -4.551 -19.078 6.352 1 98.88 9 VAL B N 1
ATOM 5046 C CA . VAL B 1 9 ? -3.633 -18.219 7.098 1 98.88 9 VAL B CA 1
ATOM 5047 C C . VAL B 1 9 ? -2.512 -17.734 6.184 1 98.88 9 VAL B C 1
ATOM 5049 O O . VAL B 1 9 ? -1.646 -18.531 5.781 1 98.88 9 VAL B O 1
ATOM 5052 N N . GLY B 1 10 ? -2.508 -16.5 5.93 1 98.44 10 GLY B N 1
ATOM 5053 C CA . GLY B 1 10 ? -1.573 -15.891 4.996 1 98.44 10 GLY B CA 1
ATOM 5054 C C . GLY B 1 10 ? -2.244 -15.352 3.746 1 98.44 10 GLY B C 1
ATOM 5055 O O . GLY B 1 10 ? -3.166 -15.969 3.213 1 98.44 10 GLY B O 1
ATOM 5056 N N . ALA B 1 11 ? -1.785 -14.203 3.299 1 98.38 11 ALA B N 1
ATOM 5057 C CA . ALA B 1 11 ? -2.408 -13.547 2.15 1 98.38 11 ALA B CA 1
ATOM 5058 C C . ALA B 1 11 ? -1.373 -13.227 1.075 1 98.38 11 ALA B C 1
ATOM 5060 O O . ALA B 1 11 ? -1.483 -12.211 0.383 1 98.38 11 ALA B O 1
ATOM 5061 N N . GLY B 1 12 ? -0.316 -14.031 1.017 1 98.12 12 GLY B N 1
ATOM 5062 C CA . GLY B 1 12 ? 0.54 -14.039 -0.158 1 98.12 12 GLY B CA 1
ATOM 5063 C C . GLY B 1 12 ? -0.085 -14.742 -1.35 1 98.12 12 GLY B C 1
ATOM 5064 O O . GLY B 1 12 ? -1.299 -14.953 -1.383 1 98.12 12 GLY B O 1
ATOM 5065 N N . HIS B 1 13 ? 0.71 -15.117 -2.283 1 98.69 13 HIS B N 1
ATOM 5066 C CA . HIS B 1 13 ? 0.203 -15.68 -3.529 1 98.69 13 HIS B CA 1
ATOM 5067 C C . HIS B 1 13 ? -0.499 -17.016 -3.289 1 98.69 13 HIS B C 1
ATOM 5069 O O . HIS B 1 13 ? -1.546 -17.281 -3.881 1 98.69 13 HIS B O 1
ATOM 5075 N N . ALA B 1 14 ? 0.049 -17.797 -2.422 1 98.88 14 ALA B N 1
ATOM 5076 C CA . ALA B 1 14 ? -0.576 -19.078 -2.111 1 98.88 14 ALA B CA 1
ATOM 5077 C C . ALA B 1 14 ? -1.922 -18.891 -1.42 1 98.88 14 ALA B C 1
ATOM 5079 O O . ALA B 1 14 ? -2.916 -19.516 -1.794 1 98.88 14 ALA B O 1
ATOM 5080 N N . GLY B 1 15 ? -1.95 -18.047 -0.415 1 98.94 15 GLY B N 1
ATOM 5081 C CA . GLY B 1 15 ? -3.172 -17.828 0.342 1 98.94 15 GLY B CA 1
ATOM 5082 C C . GLY B 1 15 ? -4.285 -17.219 -0.49 1 98.94 15 GLY B C 1
ATOM 5083 O O . GLY B 1 15 ? -5.457 -17.562 -0.319 1 98.94 15 GLY B O 1
ATOM 5084 N N . ILE B 1 16 ? -3.926 -16.344 -1.364 1 98.94 16 ILE B N 1
ATOM 5085 C CA . ILE B 1 16 ? -4.91 -15.688 -2.225 1 98.94 16 ILE B CA 1
ATOM 5086 C C . ILE B 1 16 ? -5.57 -16.719 -3.129 1 98.94 16 ILE B C 1
ATOM 5088 O O . ILE B 1 16 ? -6.801 -16.781 -3.213 1 98.94 16 ILE B O 1
ATOM 5092 N N . GLU B 1 17 ? -4.766 -17.547 -3.816 1 98.94 17 GLU B N 1
ATOM 5093 C CA . GLU B 1 17 ? -5.309 -18.562 -4.711 1 98.94 17 GLU B CA 1
ATOM 5094 C C . GLU B 1 17 ? -6.164 -19.578 -3.945 1 98.94 17 GLU B C 1
ATOM 5096 O O . GLU B 1 17 ? -7.219 -20 -4.426 1 98.94 17 GLU B O 1
ATOM 5101 N N . ALA B 1 18 ? -5.703 -19.984 -2.744 1 98.94 18 ALA B N 1
ATOM 5102 C CA . ALA B 1 18 ? -6.457 -20.922 -1.926 1 98.94 18 ALA B CA 1
ATOM 5103 C C . ALA B 1 18 ? -7.805 -20.344 -1.511 1 98.94 18 ALA B C 1
ATOM 5105 O O . ALA B 1 18 ? -8.836 -21 -1.637 1 98.94 18 ALA B O 1
ATOM 5106 N N . SER B 1 19 ? -7.773 -19.109 -1.008 1 98.94 19 SER B N 1
ATOM 5107 C CA . SER B 1 19 ? -8.984 -18.469 -0.522 1 98.94 19 SER B CA 1
ATOM 5108 C C . SER B 1 19 ? -10 -18.266 -1.646 1 98.94 19 SER B C 1
ATOM 5110 O O . SER B 1 19 ? -11.188 -18.531 -1.465 1 98.94 19 SER B O 1
ATOM 5112 N N . LEU B 1 20 ? -9.508 -17.812 -2.764 1 98.94 20 LEU B N 1
ATOM 5113 C CA . LEU B 1 20 ? -10.398 -17.578 -3.896 1 98.94 20 LEU B CA 1
ATOM 5114 C C . LEU B 1 20 ? -11.008 -18.875 -4.395 1 98.94 20 LEU B C 1
ATOM 5116 O O . LEU B 1 20 ? -12.195 -18.938 -4.723 1 98.94 20 LEU B O 1
ATOM 5120 N N . ALA B 1 21 ? -10.172 -19.922 -4.484 1 98.94 21 ALA B N 1
ATOM 5121 C CA . ALA B 1 21 ? -10.688 -21.219 -4.93 1 98.94 21 ALA B CA 1
ATOM 5122 C C . ALA B 1 21 ? -11.82 -21.703 -4.023 1 98.94 21 ALA B C 1
ATOM 5124 O O . ALA B 1 21 ? -12.891 -22.062 -4.504 1 98.94 21 ALA B O 1
ATOM 5125 N N . CYS B 1 22 ? -11.609 -21.672 -2.715 1 98.94 22 CYS B N 1
ATOM 5126 C CA . CYS B 1 22 ? -12.609 -22.125 -1.754 1 98.94 22 CYS B CA 1
ATOM 5127 C C . CYS B 1 22 ? -13.875 -21.281 -1.832 1 98.94 22 CYS B C 1
ATOM 5129 O O . CYS B 1 22 ? -14.984 -21.828 -1.9 1 98.94 22 CYS B O 1
ATOM 5131 N N . ALA B 1 23 ? -13.695 -19.969 -1.821 1 98.94 23 ALA B N 1
ATOM 5132 C CA . ALA B 1 23 ? -14.836 -19.062 -1.813 1 98.94 23 ALA B CA 1
ATOM 5133 C C . ALA B 1 23 ? -15.656 -19.188 -3.098 1 98.94 23 ALA B C 1
ATOM 5135 O O . ALA B 1 23 ? -16.891 -19.203 -3.059 1 98.94 23 ALA B O 1
ATOM 5136 N N . ARG B 1 24 ? -15 -19.281 -4.246 1 98.88 24 ARG B N 1
ATOM 5137 C CA . ARG B 1 24 ? -15.664 -19.375 -5.539 1 98.88 24 ARG B CA 1
ATOM 5138 C C . ARG B 1 24 ? -16.422 -20.703 -5.672 1 98.88 24 ARG B C 1
ATOM 5140 O O . ARG B 1 24 ? -17.391 -20.797 -6.422 1 98.88 24 ARG B O 1
ATOM 5147 N N . LEU B 1 25 ? -15.977 -21.688 -4.969 1 98.75 25 LEU B N 1
ATOM 5148 C CA . LEU B 1 25 ? -16.656 -22.969 -4.988 1 98.75 25 LEU B CA 1
ATOM 5149 C C . LEU B 1 25 ? -17.797 -23 -3.967 1 98.75 25 LEU B C 1
ATOM 5151 O O . LEU B 1 25 ? -18.422 -24.031 -3.768 1 98.75 25 LEU B O 1
ATOM 5155 N N . GLY B 1 26 ? -18.016 -21.875 -3.252 1 98.5 26 GLY B N 1
ATOM 5156 C CA . GLY B 1 26 ? -19.234 -21.688 -2.482 1 98.5 26 GLY B CA 1
ATOM 5157 C C . GLY B 1 26 ? -19.031 -21.875 -0.991 1 98.5 26 GLY B C 1
ATOM 5158 O O . GLY B 1 26 ? -20 -21.797 -0.216 1 98.5 26 GLY B O 1
ATOM 5159 N N . PHE B 1 27 ? -17.844 -22.078 -0.526 1 98.88 27 PHE B N 1
ATOM 5160 C CA . PHE B 1 27 ? -17.625 -22.344 0.887 1 98.88 27 PHE B CA 1
ATOM 5161 C C . PHE B 1 27 ? -17.359 -21.062 1.658 1 98.88 27 PHE B C 1
ATOM 5163 O O . PHE B 1 27 ? -16.719 -20.141 1.151 1 98.88 27 PHE B O 1
ATOM 5170 N N . LYS B 1 28 ? -17.891 -20.953 2.867 1 98.69 28 LYS B N 1
ATOM 5171 C CA . LYS B 1 28 ? -17.609 -19.844 3.76 1 98.69 28 LYS B CA 1
ATOM 5172 C C . LYS B 1 28 ? -16.141 -19.828 4.18 1 98.69 28 LYS B C 1
ATOM 5174 O O . LYS B 1 28 ? -15.711 -20.688 4.969 1 98.69 28 LYS B O 1
ATOM 5179 N N . THR B 1 29 ? -15.391 -18.844 3.711 1 98.88 29 THR B N 1
ATOM 5180 C CA . THR B 1 29 ? -13.938 -18.828 3.844 1 98.88 29 THR B CA 1
ATOM 5181 C C . THR B 1 29 ? -13.461 -17.562 4.547 1 98.88 29 THR B C 1
ATOM 5183 O O . THR B 1 29 ? -13.992 -16.484 4.301 1 98.88 29 THR B O 1
ATOM 5186 N N . ALA B 1 30 ? -12.5 -17.688 5.461 1 98.81 30 ALA B N 1
ATOM 5187 C CA . ALA B 1 30 ? -11.828 -16.547 6.078 1 98.81 30 ALA B CA 1
ATOM 5188 C C . ALA B 1 30 ? -10.328 -16.562 5.797 1 98.81 30 ALA B C 1
ATOM 5190 O O . ALA B 1 30 ? -9.695 -17.609 5.887 1 98.81 30 ALA B O 1
ATOM 5191 N N . MET B 1 31 ? -9.836 -15.492 5.363 1 98.81 31 MET B N 1
ATOM 5192 C CA . MET B 1 31 ? -8.398 -15.336 5.168 1 98.81 31 MET B CA 1
ATOM 5193 C C . MET B 1 31 ? -7.809 -14.391 6.211 1 98.81 31 MET B C 1
ATOM 5195 O O . MET B 1 31 ? -8.281 -13.273 6.379 1 98.81 31 MET B O 1
ATOM 5199 N N . PHE B 1 32 ? -6.812 -14.859 6.922 1 98.69 32 PHE B N 1
ATOM 5200 C CA . PHE B 1 32 ? -6.137 -14.07 7.945 1 98.69 32 PHE B CA 1
ATOM 5201 C C . PHE B 1 32 ? -4.773 -13.594 7.453 1 98.69 32 PHE B C 1
ATOM 5203 O O . PHE B 1 32 ? -4.059 -14.336 6.777 1 98.69 32 PHE B O 1
ATOM 5210 N N . THR B 1 33 ? -4.426 -12.422 7.746 1 98.12 33 THR B N 1
ATOM 5211 C CA . THR B 1 33 ? -3.098 -11.883 7.465 1 98.12 33 THR B CA 1
ATOM 5212 C C . THR B 1 33 ? -2.686 -10.875 8.531 1 98.12 33 THR B C 1
ATOM 5214 O O . THR B 1 33 ? -3.535 -10.312 9.227 1 98.12 33 THR B O 1
ATOM 5217 N N . ILE B 1 34 ? -1.431 -10.719 8.695 1 96.62 34 ILE B N 1
ATOM 5218 C CA . ILE B 1 34 ? -0.882 -9.828 9.711 1 96.62 34 ILE B CA 1
ATOM 5219 C C . ILE B 1 34 ? -1.282 -8.391 9.406 1 96.62 34 ILE B C 1
ATOM 5221 O O . ILE B 1 34 ? -1.621 -7.625 10.312 1 96.62 34 ILE B O 1
ATOM 5225 N N . ARG B 1 35 ? -1.29 -8.047 8.156 1 95.88 35 ARG B N 1
ATOM 5226 C CA . ARG B 1 35 ? -1.698 -6.719 7.719 1 95.88 35 ARG B CA 1
ATOM 5227 C C . ARG B 1 35 ? -2.453 -6.785 6.395 1 95.88 35 ARG B C 1
ATOM 5229 O O . ARG B 1 35 ? -1.934 -7.301 5.402 1 95.88 35 ARG B O 1
ATOM 5236 N N . LEU B 1 36 ? -3.617 -6.211 6.371 1 97 36 LEU B N 1
ATOM 5237 C CA . LEU B 1 36 ? -4.465 -6.266 5.188 1 97 36 LEU B CA 1
ATOM 5238 C C . LEU B 1 36 ? -3.879 -5.43 4.055 1 97 36 LEU B C 1
ATOM 5240 O O . LEU B 1 36 ? -4.133 -5.703 2.879 1 97 36 LEU B O 1
ATOM 5244 N N . ASP B 1 37 ? -3.02 -4.496 4.371 1 94.88 37 ASP B N 1
ATOM 5245 C CA . ASP B 1 37 ? -2.457 -3.59 3.373 1 94.88 37 ASP B CA 1
ATOM 5246 C C . ASP B 1 37 ? -1.33 -4.262 2.594 1 94.88 37 ASP B C 1
ATOM 5248 O O . ASP B 1 37 ? -0.884 -3.748 1.567 1 94.88 37 ASP B O 1
ATOM 5252 N N . ASN B 1 38 ? -0.948 -5.473 3.014 1 95.5 38 ASN B N 1
ATOM 5253 C CA . ASN B 1 38 ? 0.174 -6.164 2.385 1 95.5 38 ASN B CA 1
ATOM 5254 C C . ASN B 1 38 ? -0.289 -7.379 1.59 1 95.5 38 ASN B C 1
ATOM 5256 O O . ASN B 1 38 ? 0.516 -8.25 1.251 1 95.5 38 ASN B O 1
ATOM 5260 N N . ILE B 1 39 ? -1.555 -7.477 1.271 1 97.81 39 ILE B N 1
ATOM 5261 C CA . ILE B 1 39 ? -2.1 -8.578 0.49 1 97.81 39 ILE B CA 1
ATOM 5262 C C . ILE B 1 39 ? -1.496 -8.57 -0.912 1 97.81 39 ILE B C 1
ATOM 5264 O O . ILE B 1 39 ? -1.443 -7.523 -1.564 1 97.81 39 ILE B O 1
ATOM 5268 N N . GLY B 1 40 ? -1.008 -9.68 -1.353 1 97.62 40 GLY B N 1
ATOM 5269 C CA . GLY B 1 40 ? -0.52 -9.836 -2.713 1 97.62 40 GLY B CA 1
ATOM 5270 C C . GLY B 1 40 ? 0.799 -9.133 -2.961 1 97.62 40 GLY B C 1
ATOM 5271 O O . GLY B 1 40 ? 1.149 -8.844 -4.105 1 97.62 40 GLY B O 1
ATOM 5272 N N . GLU B 1 41 ? 1.514 -8.844 -1.913 1 95.69 41 GLU B N 1
ATOM 5273 C CA . GLU B 1 41 ? 2.789 -8.141 -2.041 1 95.69 41 GLU B CA 1
ATOM 5274 C C . GLU B 1 41 ? 3.84 -9.023 -2.705 1 95.69 41 GLU B C 1
ATOM 5276 O O . GLU B 1 41 ? 3.936 -10.219 -2.404 1 95.69 41 GLU B O 1
ATOM 5281 N N . MET B 1 42 ? 4.547 -8.469 -3.627 1 95.94 42 MET B N 1
ATOM 5282 C CA . MET B 1 42 ? 5.734 -9.102 -4.199 1 95.94 42 MET B CA 1
ATOM 5283 C C . MET B 1 42 ? 6.984 -8.711 -3.42 1 95.94 42 MET B C 1
ATOM 5285 O O . MET B 1 42 ? 7.621 -7.699 -3.723 1 95.94 42 MET B O 1
ATOM 5289 N N . SER B 1 43 ? 7.395 -9.438 -2.561 1 89.88 43 SER B N 1
ATOM 5290 C CA . SER B 1 43 ? 8.359 -9.086 -1.524 1 89.88 43 SER B CA 1
ATOM 5291 C C . SER B 1 43 ? 9.766 -8.945 -2.102 1 89.88 43 SER B C 1
ATOM 5293 O O . SER B 1 43 ? 10.578 -8.18 -1.58 1 89.88 43 SER B O 1
ATOM 5295 N N . CYS B 1 44 ? 10.117 -9.68 -3.084 1 92.06 44 CYS B N 1
ATOM 5296 C CA . CYS B 1 44 ? 11.477 -9.688 -3.613 1 92.06 44 CYS B CA 1
ATOM 5297 C C . CYS B 1 44 ? 11.531 -9.047 -4.996 1 92.06 44 CYS B C 1
ATOM 5299 O O . CYS B 1 44 ? 11.508 -7.824 -5.117 1 92.06 44 CYS B O 1
ATOM 5301 N N . ASN B 1 45 ? 11.414 -9.836 -6.016 1 92.25 45 ASN B N 1
ATOM 5302 C CA . ASN B 1 45 ? 11.5 -9.289 -7.363 1 92.25 45 ASN B CA 1
ATOM 5303 C C . ASN B 1 45 ? 10.133 -8.867 -7.891 1 92.25 45 ASN B C 1
ATOM 5305 O O . ASN B 1 45 ? 9.109 -9.398 -7.461 1 92.25 45 ASN B O 1
ATOM 5309 N N . PRO B 1 46 ? 10.07 -7.945 -8.797 1 96.88 46 PRO B N 1
ATOM 5310 C CA . PRO B 1 46 ? 8.812 -7.441 -9.336 1 96.88 46 PRO B CA 1
ATOM 5311 C C . PRO B 1 46 ? 8.375 -8.18 -10.594 1 96.88 46 PRO B C 1
ATOM 5313 O O . PRO B 1 46 ? 7.859 -7.555 -11.531 1 96.88 46 PRO B O 1
ATOM 5316 N N . SER B 1 47 ? 8.648 -9.445 -10.648 1 97.12 47 SER B N 1
ATOM 5317 C CA . SER B 1 47 ? 8.352 -10.125 -11.906 1 97.12 47 SER B CA 1
ATOM 5318 C C . SER B 1 47 ? 7.605 -11.43 -11.672 1 97.12 47 SER B C 1
ATOM 5320 O O . SER B 1 47 ? 7.684 -12.008 -10.586 1 97.12 47 SER B O 1
ATOM 5322 N N . ILE B 1 48 ? 6.879 -11.828 -12.625 1 97.69 48 ILE B N 1
ATOM 5323 C CA . ILE B 1 48 ? 6.211 -13.117 -12.711 1 97.69 48 ILE B CA 1
ATOM 5324 C C . ILE B 1 48 ? 6.523 -13.781 -14.055 1 97.69 48 ILE B C 1
ATOM 5326 O O . ILE B 1 48 ? 6.559 -13.109 -15.086 1 97.69 48 ILE B O 1
ATOM 5330 N N . GLY B 1 49 ? 6.801 -15.031 -13.961 1 96.88 49 GLY B N 1
ATOM 5331 C CA . GLY B 1 49 ? 7.039 -15.773 -15.188 1 96.88 49 GLY B CA 1
ATOM 5332 C C . GLY B 1 49 ? 8.5 -16.125 -15.398 1 96.88 49 GLY B C 1
ATOM 5333 O O . GLY B 1 49 ? 9.297 -16.078 -14.461 1 96.88 49 GLY B O 1
ATOM 5334 N N . GLY B 1 50 ? 8.836 -16.5 -16.641 1 94.06 50 GLY B N 1
ATOM 5335 C CA . GLY B 1 50 ? 10.125 -17.094 -16.984 1 94.06 50 GLY B CA 1
ATOM 5336 C C . GLY B 1 50 ? 10.062 -18.594 -17.172 1 94.06 50 GLY B C 1
ATOM 5337 O O . GLY B 1 50 ? 8.984 -19.188 -17.062 1 94.06 50 GLY B O 1
ATOM 5338 N N . PRO B 1 51 ? 11.156 -19.141 -17.422 1 90.44 51 PRO B N 1
ATOM 5339 C CA . PRO B 1 51 ? 11.164 -20.562 -17.719 1 90.44 51 PRO B CA 1
ATOM 5340 C C . PRO B 1 51 ? 10.5 -21.406 -16.625 1 90.44 51 PRO B C 1
ATOM 5342 O O . PRO B 1 51 ? 10.867 -21.281 -15.445 1 90.44 51 PRO B O 1
ATOM 5345 N N . ALA B 1 52 ? 9.539 -22.219 -16.969 1 93.19 52 ALA B N 1
ATOM 5346 C CA . ALA B 1 52 ? 8.75 -23.094 -16.109 1 93.19 52 ALA B CA 1
ATOM 5347 C C . ALA B 1 52 ? 7.754 -22.297 -15.281 1 93.19 52 ALA B C 1
ATOM 5349 O O . ALA B 1 52 ? 6.633 -22.75 -15.039 1 93.19 52 ALA B O 1
ATOM 5350 N N . LYS B 1 53 ? 8.172 -21.125 -14.891 1 96.5 53 LYS B N 1
ATOM 5351 C CA . LYS B 1 53 ? 7.328 -20.297 -14.023 1 96.5 53 LYS B CA 1
ATOM 5352 C C . LYS B 1 53 ? 6.129 -19.75 -14.797 1 96.5 53 LYS B C 1
ATOM 5354 O O . LYS B 1 53 ? 5.016 -19.703 -14.266 1 96.5 53 LYS B O 1
ATOM 5359 N N . SER B 1 54 ? 6.402 -19.297 -16 1 97.12 54 SER B N 1
ATOM 5360 C CA . SER B 1 54 ? 5.281 -18.828 -16.812 1 97.12 54 SER B CA 1
ATOM 5361 C C . SER B 1 54 ? 4.309 -19.953 -17.125 1 97.12 54 SER B C 1
ATOM 5363 O O . SER B 1 54 ? 3.104 -19.734 -17.234 1 97.12 54 SER B O 1
ATOM 5365 N N . HIS B 1 55 ? 4.828 -21.203 -17.281 1 97.12 55 HIS B N 1
ATOM 5366 C CA . HIS B 1 55 ? 3.98 -22.375 -17.469 1 97.12 55 HIS B CA 1
ATOM 5367 C C . HIS B 1 55 ? 3.039 -22.562 -16.297 1 97.12 55 HIS B C 1
ATOM 5369 O O . HIS B 1 55 ? 1.849 -22.828 -16.469 1 97.12 55 HIS B O 1
ATOM 5375 N N . LEU B 1 56 ? 3.59 -22.375 -15.125 1 98.44 56 LEU B N 1
ATOM 5376 C CA . LEU B 1 56 ? 2.777 -22.484 -13.914 1 98.44 56 LEU B CA 1
ATOM 5377 C C . LEU B 1 56 ? 1.66 -21.438 -13.922 1 98.44 56 LEU B C 1
ATOM 5379 O O . LEU B 1 56 ? 0.521 -21.75 -13.562 1 98.44 56 LEU B O 1
ATOM 5383 N N . VAL B 1 57 ? 1.997 -20.219 -14.32 1 98.75 57 VAL B N 1
ATOM 5384 C CA . VAL B 1 57 ? 1.015 -19.141 -14.312 1 98.75 57 VAL B CA 1
ATOM 5385 C C . VAL B 1 57 ? -0.119 -19.469 -15.281 1 98.75 57 VAL B C 1
ATOM 5387 O O . VAL B 1 57 ? -1.293 -19.266 -14.969 1 98.75 57 VAL B O 1
ATOM 5390 N N . LYS B 1 58 ? 0.229 -19.984 -16.453 1 98.19 58 LYS B N 1
ATOM 5391 C CA . LYS B 1 58 ? -0.766 -20.359 -17.453 1 98.19 58 LYS B CA 1
ATOM 5392 C C . LYS B 1 58 ? -1.62 -21.531 -16.953 1 98.19 58 LYS B C 1
ATOM 5394 O O . LYS B 1 58 ? -2.82 -21.578 -17.234 1 98.19 58 LYS B O 1
ATOM 5399 N N . GLU B 1 59 ? -0.958 -22.453 -16.297 1 98.69 59 GLU B N 1
ATOM 5400 C CA . GLU B 1 59 ? -1.695 -23.594 -15.742 1 98.69 59 GLU B CA 1
ATOM 5401 C C . GLU B 1 59 ? -2.641 -23.141 -14.633 1 98.69 59 GLU B C 1
ATOM 5403 O O . GLU B 1 59 ? -3.762 -23.641 -14.531 1 98.69 59 GLU B O 1
ATOM 5408 N N . ILE B 1 60 ? -2.229 -22.203 -13.781 1 98.88 60 ILE B N 1
ATOM 5409 C CA . ILE B 1 60 ? -3.09 -21.609 -12.766 1 98.88 60 ILE B CA 1
ATOM 5410 C C . ILE B 1 60 ? -4.312 -20.984 -13.43 1 98.88 60 ILE B C 1
ATOM 5412 O O . ILE B 1 60 ? -5.445 -21.188 -12.977 1 98.88 60 ILE B O 1
ATOM 5416 N N . ASP B 1 61 ? -4.07 -20.281 -14.477 1 98.75 61 ASP B N 1
ATOM 5417 C CA . ASP B 1 61 ? -5.164 -19.625 -15.195 1 98.75 61 ASP B CA 1
ATOM 5418 C C . ASP B 1 61 ? -6.133 -20.672 -15.766 1 98.75 61 ASP B C 1
ATOM 5420 O O . ASP B 1 61 ? -7.352 -20.5 -15.672 1 98.75 61 ASP B O 1
ATOM 5424 N N . ALA B 1 62 ? -5.586 -21.688 -16.359 1 98.56 62 ALA B N 1
ATOM 5425 C CA . ALA B 1 62 ? -6.383 -22.734 -16.984 1 98.56 62 ALA B CA 1
ATOM 5426 C C . ALA B 1 62 ? -7.297 -23.406 -15.969 1 98.56 62 ALA B C 1
ATOM 5428 O O . ALA B 1 62 ? -8.383 -23.875 -16.312 1 98.56 62 ALA B O 1
ATOM 5429 N N . LEU B 1 63 ? -6.836 -23.406 -14.742 1 98.75 63 LEU B N 1
ATOM 5430 C CA . LEU B 1 63 ? -7.602 -24.062 -13.695 1 98.75 63 LEU B CA 1
ATOM 5431 C C . LEU B 1 63 ? -8.531 -23.078 -12.992 1 98.75 63 LEU B C 1
ATOM 5433 O O . LEU B 1 63 ? -9.266 -23.469 -12.078 1 98.75 63 LEU B O 1
ATOM 5437 N N . GLY B 1 64 ? -8.484 -21.859 -13.367 1 98.44 64 GLY B N 1
ATOM 5438 C CA . GLY B 1 64 ? -9.414 -20.891 -12.82 1 98.44 64 GLY B CA 1
ATOM 5439 C C . GLY B 1 64 ? -8.789 -19.969 -11.781 1 98.44 64 GLY B C 1
ATOM 5440 O O . GLY B 1 64 ? -9.5 -19.297 -11.039 1 98.44 64 GLY B O 1
ATOM 5441 N N . GLY B 1 65 ? -7.453 -19.922 -11.688 1 98.69 65 GLY B N 1
ATOM 5442 C CA . GLY B 1 65 ? -6.758 -19.094 -10.711 1 98.69 65 GLY B CA 1
ATOM 5443 C C . GLY B 1 65 ? -6.719 -17.625 -11.102 1 98.69 65 GLY B C 1
ATOM 5444 O O . GLY B 1 65 ? -7.266 -17.234 -12.133 1 98.69 65 GLY B O 1
ATOM 5445 N N . GLN B 1 66 ? -6.094 -16.797 -10.266 1 98.81 66 GLN B N 1
ATOM 5446 C CA . GLN B 1 66 ? -6.227 -15.344 -10.383 1 98.81 66 GLN B CA 1
ATOM 5447 C C . GLN B 1 66 ? -4.914 -14.703 -10.82 1 98.81 66 GLN B C 1
ATOM 5449 O O . GLN B 1 66 ? -4.91 -13.602 -11.391 1 98.81 66 GLN B O 1
ATOM 5454 N N . MET B 1 67 ? -3.758 -15.281 -10.633 1 98.81 67 MET B N 1
ATOM 5455 C CA . MET B 1 67 ? -2.436 -14.68 -10.773 1 98.81 67 MET B CA 1
ATOM 5456 C C . MET B 1 67 ? -2.242 -14.109 -12.172 1 98.81 67 MET B C 1
ATOM 5458 O O . MET B 1 67 ? -1.817 -12.961 -12.32 1 98.81 67 MET B O 1
ATOM 5462 N N . GLY B 1 68 ? -2.559 -14.914 -13.18 1 98.56 68 GLY B N 1
ATOM 5463 C CA . GLY B 1 68 ? -2.402 -14.461 -14.555 1 98.56 68 GLY B CA 1
ATOM 5464 C C . GLY B 1 68 ? -3.271 -13.266 -14.898 1 98.56 68 GLY B C 1
ATOM 5465 O O . GLY B 1 68 ? -2.816 -12.328 -15.555 1 98.56 68 GLY B O 1
ATOM 5466 N N . LYS B 1 69 ? -4.512 -13.289 -14.5 1 98.31 69 LYS B N 1
ATOM 5467 C CA . LYS B 1 69 ? -5.449 -12.188 -14.727 1 98.31 69 LYS B CA 1
ATOM 5468 C C . LYS B 1 69 ? -4.949 -10.898 -14.086 1 98.31 69 LYS B C 1
ATOM 5470 O O . LYS B 1 69 ? -5.043 -9.828 -14.68 1 98.31 69 LYS B O 1
ATOM 5475 N N . ASN B 1 70 ? -4.453 -11.039 -12.867 1 98.56 70 ASN B N 1
ATOM 5476 C CA . ASN B 1 70 ? -3.959 -9.867 -12.148 1 98.56 70 ASN B CA 1
ATOM 5477 C C . ASN B 1 70 ? -2.717 -9.281 -12.805 1 98.56 70 ASN B C 1
ATOM 5479 O O . ASN B 1 70 ? -2.568 -8.062 -12.891 1 98.56 70 ASN B O 1
ATOM 5483 N N . MET B 1 71 ? -1.794 -10.148 -13.227 1 98.44 71 MET B N 1
ATOM 5484 C CA . MET B 1 71 ? -0.569 -9.664 -13.859 1 98.44 71 MET B CA 1
ATOM 5485 C C . MET B 1 71 ? -0.883 -8.906 -15.148 1 98.44 71 MET B C 1
ATOM 5487 O O . MET B 1 71 ? -0.265 -7.883 -15.43 1 98.44 71 MET B O 1
ATOM 5491 N N . ASP B 1 72 ? -1.853 -9.383 -15.922 1 98.06 72 ASP B N 1
ATOM 5492 C CA . ASP B 1 72 ? -2.23 -8.742 -17.172 1 98.06 72 ASP B CA 1
ATOM 5493 C C . ASP B 1 72 ? -2.77 -7.336 -16.938 1 98.06 72 ASP B C 1
ATOM 5495 O O . ASP B 1 72 ? -2.742 -6.492 -17.828 1 98.06 72 ASP B O 1
ATOM 5499 N N . LYS B 1 73 ? -3.178 -7.055 -15.719 1 97.44 73 LYS B N 1
ATOM 5500 C CA . LYS B 1 73 ? -3.713 -5.742 -15.367 1 97.44 73 LYS B CA 1
ATOM 5501 C C . LYS B 1 73 ? -2.654 -4.883 -14.688 1 97.44 73 LYS B C 1
ATOM 5503 O O . LYS B 1 73 ? -2.898 -3.713 -14.383 1 97.44 73 LYS B O 1
ATOM 5508 N N . SER B 1 74 ? -1.456 -5.445 -14.445 1 97.88 74 SER B N 1
ATOM 5509 C CA . SER B 1 74 ? -0.545 -4.723 -13.562 1 97.88 74 SER B CA 1
ATOM 5510 C C . SER B 1 74 ? 0.865 -4.676 -14.141 1 97.88 74 SER B C 1
ATOM 5512 O O . SER B 1 74 ? 1.761 -4.059 -13.562 1 97.88 74 SER B O 1
ATOM 5514 N N . PHE B 1 75 ? 1.147 -5.324 -15.297 1 98 75 PHE B N 1
ATOM 5515 C CA . PHE B 1 75 ? 2.52 -5.406 -15.781 1 98 75 PHE B CA 1
ATOM 5516 C C . PHE B 1 75 ? 2.994 -4.055 -16.297 1 98 75 PHE B C 1
ATOM 5518 O O . PHE B 1 75 ? 2.182 -3.217 -16.703 1 98 75 PHE B O 1
ATOM 5525 N N . ILE B 1 76 ? 4.293 -3.779 -16.25 1 98 76 ILE B N 1
ATOM 5526 C CA . ILE B 1 76 ? 4.906 -2.58 -16.812 1 98 76 ILE B CA 1
ATOM 5527 C C . ILE B 1 76 ? 5.879 -2.965 -17.922 1 98 76 ILE B C 1
ATOM 5529 O O . ILE B 1 76 ? 6.43 -2.096 -18.594 1 98 76 ILE B O 1
ATOM 5533 N N . GLN B 1 77 ? 6.098 -4.25 -18.078 1 97.69 77 GLN B N 1
ATOM 5534 C CA . GLN B 1 77 ? 6.867 -4.797 -19.188 1 97.69 77 GLN B CA 1
ATOM 5535 C C . GLN B 1 77 ? 6.562 -6.277 -19.391 1 97.69 77 GLN B C 1
ATOM 5537 O O . GLN B 1 77 ? 6.387 -7.02 -18.438 1 97.69 77 GLN B O 1
ATOM 5542 N N . MET B 1 78 ? 6.535 -6.707 -20.609 1 96.88 78 MET B N 1
ATOM 5543 C CA . MET B 1 78 ? 6.379 -8.125 -20.922 1 96.88 78 MET B CA 1
ATOM 5544 C C . MET B 1 78 ? 7.25 -8.523 -22.109 1 96.88 78 MET B C 1
ATOM 5546 O O . MET B 1 78 ? 7.367 -7.773 -23.078 1 96.88 78 MET B O 1
ATOM 5550 N N . ARG B 1 79 ? 7.898 -9.641 -21.922 1 95.81 79 ARG B N 1
ATOM 5551 C CA . ARG B 1 79 ? 8.758 -10.18 -22.969 1 95.81 79 ARG B CA 1
ATOM 5552 C C . ARG B 1 79 ? 8.625 -11.703 -23.062 1 95.81 79 ARG B C 1
ATOM 5554 O O . ARG B 1 79 ? 8.219 -12.352 -22.094 1 95.81 79 ARG B O 1
ATOM 5561 N N . ILE B 1 80 ? 8.938 -12.195 -24.266 1 94.81 80 ILE B N 1
ATOM 5562 C CA . ILE B 1 80 ? 9.062 -13.641 -24.422 1 94.81 80 ILE B CA 1
ATOM 5563 C C . ILE B 1 80 ? 10.539 -14.039 -24.375 1 94.81 80 ILE B C 1
ATOM 5565 O O . ILE B 1 80 ? 11.359 -13.484 -25.109 1 94.81 80 ILE B O 1
ATOM 5569 N N . LEU B 1 81 ? 10.82 -14.938 -23.531 1 92.25 81 LEU B N 1
ATOM 5570 C CA . LEU B 1 81 ? 12.188 -15.438 -23.406 1 92.25 81 LEU B CA 1
ATOM 5571 C C . LEU B 1 81 ? 12.383 -16.703 -24.234 1 92.25 81 LEU B C 1
ATOM 5573 O O . LEU B 1 81 ? 11.422 -17.422 -24.5 1 92.25 81 LEU B O 1
ATOM 5577 N N . ASN B 1 82 ? 13.578 -16.938 -24.688 1 89.19 82 ASN B N 1
ATOM 5578 C CA . ASN B 1 82 ? 13.984 -18.125 -25.422 1 89.19 82 ASN B CA 1
ATOM 5579 C C . ASN B 1 82 ? 13.258 -18.234 -26.766 1 89.19 82 ASN B C 1
ATOM 5581 O O . ASN B 1 82 ? 12.789 -19.312 -27.141 1 89.19 82 ASN B O 1
ATOM 5585 N N . THR B 1 83 ? 13.195 -17.156 -27.484 1 85.06 83 THR B N 1
ATOM 5586 C CA . THR B 1 83 ? 12.445 -17.094 -28.719 1 85.06 83 THR B CA 1
ATOM 5587 C C . THR B 1 83 ? 13.148 -17.875 -29.828 1 85.06 83 THR B C 1
ATOM 5589 O O . THR B 1 83 ? 12.523 -18.297 -30.797 1 85.06 83 THR B O 1
ATOM 5592 N N . LYS B 1 84 ? 14.352 -18.016 -29.641 1 80.69 84 LYS B N 1
ATOM 5593 C CA . LYS B 1 84 ? 15.125 -18.719 -30.656 1 80.69 84 LYS B CA 1
ATOM 5594 C C . LYS B 1 84 ? 15.016 -20.234 -30.484 1 80.69 84 LYS B C 1
ATOM 5596 O O . LYS B 1 84 ? 15.398 -21 -31.375 1 80.69 84 LYS B O 1
ATOM 5601 N N . LYS B 1 85 ? 14.43 -20.531 -29.406 1 80.5 85 LYS B N 1
ATOM 5602 C CA . LYS B 1 85 ? 14.242 -21.953 -29.125 1 80.5 85 LYS B CA 1
ATOM 5603 C C . LYS B 1 85 ? 12.812 -22.391 -29.422 1 80.5 85 LYS B C 1
ATOM 5605 O O . LYS B 1 85 ? 11.977 -21.578 -29.812 1 80.5 85 LYS B O 1
ATOM 5610 N N . GLY B 1 86 ? 12.531 -23.594 -29.344 1 79.38 86 GLY B N 1
ATOM 5611 C CA . GLY B 1 86 ? 11.227 -24.141 -29.641 1 79.38 86 GLY B CA 1
ATOM 5612 C C . GLY B 1 86 ? 10.164 -23.734 -28.641 1 79.38 86 GLY B C 1
ATOM 5613 O O . GLY B 1 86 ? 10.477 -23.203 -27.578 1 79.38 86 GLY B O 1
ATOM 5614 N N . PRO B 1 87 ? 8.922 -23.953 -28.984 1 83.06 87 PRO B N 1
ATOM 5615 C CA . PRO B 1 87 ? 7.793 -23.531 -28.156 1 83.06 87 PRO B CA 1
ATOM 5616 C C . PRO B 1 87 ? 7.824 -24.141 -26.766 1 83.06 87 PRO B C 1
ATOM 5618 O O . PRO B 1 87 ? 7.266 -23.562 -25.828 1 83.06 87 PRO B O 1
ATOM 5621 N N . ALA B 1 88 ? 8.492 -25.188 -26.641 1 81.62 88 ALA B N 1
ATOM 5622 C CA . ALA B 1 88 ? 8.531 -25.906 -25.359 1 81.62 88 ALA B CA 1
ATOM 5623 C C . ALA B 1 88 ? 9.219 -25.078 -24.281 1 81.62 88 ALA B C 1
ATOM 5625 O O . ALA B 1 88 ? 8.891 -25.203 -23.094 1 81.62 88 ALA B O 1
ATOM 5626 N N . VAL B 1 89 ? 10.094 -24.203 -24.734 1 82.94 89 VAL B N 1
ATOM 5627 C CA . VAL B 1 89 ? 10.883 -23.516 -23.719 1 82.94 89 VAL B CA 1
ATOM 5628 C C . VAL B 1 89 ? 10.648 -22 -23.812 1 82.94 89 VAL B C 1
ATOM 5630 O O . VAL B 1 89 ? 11.203 -21.234 -23.031 1 82.94 89 VAL B O 1
ATOM 5633 N N . ARG B 1 90 ? 9.82 -21.609 -24.75 1 88.81 90 ARG B N 1
ATOM 5634 C CA . ARG B 1 90 ? 9.438 -20.203 -24.797 1 88.81 90 ARG B CA 1
ATOM 5635 C C . ARG B 1 90 ? 8.625 -19.812 -23.562 1 88.81 90 ARG B C 1
ATOM 5637 O O . ARG B 1 90 ? 7.773 -20.578 -23.109 1 88.81 90 ARG B O 1
ATOM 5644 N N . SER B 1 91 ? 9.039 -18.719 -22.969 1 94.19 91 SER B N 1
ATOM 5645 C CA . SER B 1 91 ? 8.43 -18.375 -21.688 1 94.19 91 SER B CA 1
ATOM 5646 C C . SER B 1 91 ? 8.148 -16.875 -21.594 1 94.19 91 SER B C 1
ATOM 5648 O O . SER B 1 91 ? 8.984 -16.062 -21.984 1 94.19 91 SER B O 1
ATOM 5650 N N . LEU B 1 92 ? 6.988 -16.609 -21.203 1 96.31 92 LEU B N 1
ATOM 5651 C CA . LEU B 1 92 ? 6.605 -15.219 -20.938 1 96.31 92 LEU B CA 1
ATOM 5652 C C . LEU B 1 92 ? 7.199 -14.734 -19.625 1 96.31 92 LEU B C 1
ATOM 5654 O O . LEU B 1 92 ? 7.223 -15.469 -18.641 1 96.31 92 LEU B O 1
ATOM 5658 N N . ARG B 1 93 ? 7.715 -13.578 -19.609 1 97.56 93 ARG B N 1
ATOM 5659 C CA . ARG B 1 93 ? 8.148 -12.906 -18.391 1 97.56 93 ARG B CA 1
ATOM 5660 C C . ARG B 1 93 ? 7.605 -11.484 -18.328 1 97.56 93 ARG B C 1
ATOM 5662 O O . ARG B 1 93 ? 7.703 -10.734 -19.312 1 97.56 93 ARG B O 1
ATOM 5669 N N . ALA B 1 94 ? 7.027 -11.141 -17.219 1 98.06 94 ALA B N 1
ATOM 5670 C CA . ALA B 1 94 ? 6.449 -9.812 -17.062 1 98.06 94 ALA B CA 1
ATOM 5671 C C . ALA B 1 94 ? 6.961 -9.141 -15.797 1 98.06 94 ALA B C 1
ATOM 5673 O O . ALA B 1 94 ? 7.098 -9.781 -14.758 1 98.06 94 ALA B O 1
ATOM 5674 N N . GLN B 1 95 ? 7.355 -7.871 -15.938 1 98.06 95 GLN B N 1
ATOM 5675 C CA . GLN B 1 95 ? 7.586 -7.012 -14.773 1 98.06 95 GLN B CA 1
ATOM 5676 C C . GLN B 1 95 ? 6.297 -6.34 -14.32 1 98.06 95 GLN B C 1
ATOM 5678 O O . GLN B 1 95 ? 5.496 -5.895 -15.148 1 98.06 95 GLN B O 1
ATOM 5683 N N . ALA B 1 96 ? 6.129 -6.258 -13.039 1 98.06 96 ALA B N 1
ATOM 5684 C CA . ALA B 1 96 ? 4.875 -5.715 -12.516 1 98.06 96 ALA B CA 1
ATOM 5685 C C . ALA B 1 96 ? 5.098 -4.344 -11.883 1 98.06 96 ALA B C 1
ATOM 5687 O O . ALA B 1 96 ? 6.176 -4.066 -11.352 1 98.06 96 ALA B O 1
ATOM 5688 N N . ASP B 1 97 ? 4.066 -3.457 -12.055 1 98 97 ASP B N 1
ATOM 5689 C CA . ASP B 1 97 ? 3.902 -2.43 -11.031 1 98 97 ASP B CA 1
ATOM 5690 C C . ASP B 1 97 ? 3.51 -3.049 -9.688 1 98 97 ASP B C 1
ATOM 5692 O O . ASP B 1 97 ? 2.361 -3.453 -9.5 1 98 97 ASP B O 1
ATOM 5696 N N . ARG B 1 98 ? 4.391 -3.082 -8.781 1 97.38 98 ARG B N 1
ATOM 5697 C CA . ARG B 1 98 ? 4.219 -3.844 -7.547 1 97.38 98 ARG B CA 1
ATOM 5698 C C . ARG B 1 98 ? 3.021 -3.336 -6.75 1 97.38 98 ARG B C 1
ATOM 5700 O O . ARG B 1 98 ? 2.26 -4.129 -6.191 1 97.38 98 ARG B O 1
ATOM 5707 N N . LYS B 1 99 ? 2.9 -2.062 -6.68 1 96.38 99 LYS B N 1
ATOM 5708 C CA . LYS B 1 99 ? 1.793 -1.482 -5.922 1 96.38 99 LYS B CA 1
ATOM 5709 C C . LYS B 1 99 ? 0.455 -1.774 -6.598 1 96.38 99 LYS B C 1
ATOM 5711 O O . LYS B 1 99 ? -0.515 -2.145 -5.93 1 96.38 99 LYS B O 1
ATOM 5716 N N . LEU B 1 100 ? 0.407 -1.594 -7.879 1 96.81 100 LEU B N 1
ATOM 5717 C CA . LEU B 1 100 ? -0.816 -1.869 -8.625 1 96.81 100 LEU B CA 1
ATOM 5718 C C . LEU B 1 100 ? -1.214 -3.336 -8.492 1 96.81 100 LEU B C 1
ATOM 5720 O O . LEU B 1 100 ? -2.395 -3.65 -8.328 1 96.81 100 LEU B O 1
ATOM 5724 N N . TYR B 1 101 ? -0.254 -4.246 -8.586 1 98.12 101 TYR B N 1
ATOM 5725 C CA . TYR B 1 101 ? -0.501 -5.676 -8.453 1 98.12 101 TYR B CA 1
ATOM 5726 C C . TYR B 1 101 ? -1.127 -6 -7.102 1 98.12 101 TYR B C 1
ATOM 5728 O O . TYR B 1 101 ? -2.164 -6.664 -7.035 1 98.12 101 TYR B O 1
ATOM 5736 N N . ALA B 1 102 ? -0.549 -5.523 -6.055 1 97.81 102 ALA B N 1
ATOM 5737 C CA . ALA B 1 102 ? -1.031 -5.777 -4.703 1 97.81 102 ALA B CA 1
ATOM 5738 C C . ALA B 1 102 ? -2.418 -5.18 -4.492 1 97.81 102 ALA B C 1
ATOM 5740 O O . ALA B 1 102 ? -3.307 -5.832 -3.938 1 97.81 102 ALA B O 1
ATOM 5741 N N . ASN B 1 103 ? -2.617 -3.912 -4.91 1 96.75 103 ASN B N 1
ATOM 5742 C CA . ASN B 1 103 ? -3.9 -3.24 -4.734 1 96.75 103 ASN B CA 1
ATOM 5743 C C . ASN B 1 103 ? -5.016 -3.963 -5.48 1 96.75 103 ASN B C 1
ATOM 5745 O O . ASN B 1 103 ? -6.133 -4.082 -4.973 1 96.75 103 ASN B O 1
ATOM 5749 N N . ASN B 1 104 ? -4.684 -4.453 -6.688 1 97.62 104 ASN B N 1
ATOM 5750 C CA . ASN B 1 104 ? -5.672 -5.188 -7.469 1 97.62 104 ASN B CA 1
ATOM 5751 C C . ASN B 1 104 ? -6.039 -6.512 -6.805 1 97.62 104 ASN B C 1
ATOM 5753 O O . ASN B 1 104 ? -7.207 -6.91 -6.809 1 97.62 104 ASN B O 1
ATOM 5757 N N . MET B 1 105 ? -5.047 -7.18 -6.281 1 98.38 105 MET B N 1
ATOM 5758 C CA . MET B 1 105 ? -5.316 -8.445 -5.605 1 98.38 105 MET B CA 1
ATOM 5759 C C . MET B 1 105 ? -6.176 -8.227 -4.363 1 98.38 105 MET B C 1
ATOM 5761 O O . MET B 1 105 ? -7.094 -9 -4.098 1 98.38 105 MET B O 1
ATOM 5765 N N . LYS B 1 106 ? -5.848 -7.176 -3.59 1 98.06 106 LYS B N 1
ATOM 5766 C CA . LYS B 1 106 ? -6.652 -6.875 -2.41 1 98.06 106 LYS B CA 1
ATOM 5767 C C . LYS B 1 106 ? -8.102 -6.598 -2.791 1 98.06 106 LYS B C 1
ATOM 5769 O O . LYS B 1 106 ? -9.023 -7.09 -2.141 1 98.06 106 LYS B O 1
ATOM 5774 N N . LYS B 1 107 ? -8.281 -5.781 -3.781 1 97.81 107 LYS B N 1
ATOM 5775 C CA . LYS B 1 107 ? -9.625 -5.473 -4.262 1 97.81 107 LYS B CA 1
ATOM 5776 C C . LYS B 1 107 ? -10.383 -6.746 -4.633 1 97.81 107 LYS B C 1
ATOM 5778 O O . LYS B 1 107 ? -11.555 -6.902 -4.273 1 97.81 107 LYS B O 1
ATOM 5783 N N . THR B 1 108 ? -9.68 -7.676 -5.289 1 98.5 108 THR B N 1
ATOM 5784 C CA . THR B 1 108 ? -10.289 -8.922 -5.75 1 98.5 108 THR B CA 1
ATOM 5785 C C . THR B 1 108 ? -10.742 -9.773 -4.57 1 98.5 108 THR B C 1
ATOM 5787 O O . THR B 1 108 ? -11.875 -10.25 -4.539 1 98.5 108 THR B O 1
ATOM 5790 N N . VAL B 1 109 ? -9.875 -9.93 -3.6 1 98.56 109 VAL B N 1
ATOM 5791 C CA . VAL B 1 109 ? -10.211 -10.812 -2.49 1 98.56 109 VAL B CA 1
ATOM 5792 C C . VAL B 1 109 ? -11.273 -10.156 -1.607 1 98.56 109 VAL B C 1
ATOM 5794 O O . VAL B 1 109 ? -12.125 -10.836 -1.034 1 98.56 109 VAL B O 1
ATOM 5797 N N . GLU B 1 110 ? -11.234 -8.805 -1.464 1 97.69 110 GLU B N 1
ATOM 5798 C CA . GLU B 1 110 ? -12.203 -8.086 -0.648 1 97.69 110 GLU B CA 1
ATOM 5799 C C . GLU B 1 110 ? -13.617 -8.219 -1.225 1 97.69 110 GLU B C 1
ATOM 5801 O O . GLU B 1 110 ? -14.594 -8.266 -0.479 1 97.69 110 GLU B O 1
ATOM 5806 N N . LYS B 1 111 ? -13.711 -8.336 -2.518 1 97.56 111 LYS B N 1
ATOM 5807 C CA . LYS B 1 111 ? -15.016 -8.305 -3.18 1 97.56 111 LYS B CA 1
ATOM 5808 C C . LYS B 1 111 ? -15.531 -9.711 -3.455 1 97.56 111 LYS B C 1
ATOM 5810 O O . LYS B 1 111 ? -16.656 -9.891 -3.936 1 97.56 111 LYS B O 1
ATOM 5815 N N . GLN B 1 112 ? -14.727 -10.711 -3.168 1 98.56 112 GLN B N 1
ATOM 5816 C CA . GLN B 1 112 ? -15.109 -12.086 -3.463 1 98.56 112 GLN B CA 1
ATOM 5817 C C . GLN B 1 112 ? -16.203 -12.57 -2.512 1 98.56 112 GLN B C 1
ATOM 5819 O O . GLN B 1 112 ? -16.031 -12.523 -1.291 1 98.56 112 GLN B O 1
ATOM 5824 N N . GLU B 1 113 ? -17.359 -12.992 -3.096 1 98 113 GLU B N 1
ATOM 5825 C CA . GLU B 1 113 ? -18.438 -13.578 -2.297 1 98 113 GLU B CA 1
ATOM 5826 C C . GLU B 1 113 ? -17.922 -14.789 -1.507 1 98 113 GLU B C 1
ATOM 5828 O O . GLU B 1 113 ? -17.109 -15.57 -2.008 1 98 113 GLU B O 1
ATOM 5833 N N . ASN B 1 114 ? -18.359 -14.93 -0.256 1 98.44 114 ASN B N 1
ATOM 5834 C CA . ASN B 1 114 ? -18.062 -16.047 0.628 1 98.44 114 ASN B CA 1
ATOM 5835 C C . ASN B 1 114 ? -16.656 -15.938 1.221 1 98.44 114 ASN B C 1
ATOM 5837 O O . ASN B 1 114 ? -16.141 -16.906 1.792 1 98.44 114 ASN B O 1
ATOM 5841 N N . LEU B 1 115 ? -16.047 -14.797 1.055 1 98.75 115 LEU B N 1
ATOM 5842 C CA . LEU B 1 115 ? -14.703 -14.625 1.577 1 98.75 115 LEU B CA 1
ATOM 5843 C C . LEU B 1 115 ? -14.633 -13.438 2.533 1 98.75 115 LEU B C 1
ATOM 5845 O O . LEU B 1 115 ? -14.961 -12.312 2.154 1 98.75 115 LEU B O 1
ATOM 5849 N N . ASP B 1 116 ? -14.289 -13.695 3.756 1 98.38 116 ASP B N 1
ATOM 5850 C CA . ASP B 1 116 ? -13.984 -12.664 4.742 1 98.38 116 ASP B CA 1
ATOM 5851 C C . ASP B 1 116 ? -12.484 -12.508 4.934 1 98.38 116 ASP B C 1
ATOM 5853 O O . ASP B 1 116 ? -11.758 -13.5 5.023 1 98.38 116 ASP B O 1
ATOM 5857 N N . ILE B 1 117 ? -11.992 -11.328 4.895 1 98.44 117 ILE B N 1
ATOM 5858 C CA . ILE B 1 117 ? -10.586 -11.086 5.16 1 98.44 117 ILE B CA 1
ATOM 5859 C C . ILE B 1 117 ? -10.43 -10.367 6.5 1 98.44 117 ILE B C 1
ATOM 5861 O O . ILE B 1 117 ? -11.148 -9.406 6.785 1 98.44 117 ILE B O 1
ATOM 5865 N N . ILE B 1 118 ? -9.508 -10.812 7.332 1 98.25 118 ILE B N 1
ATOM 5866 C CA . ILE B 1 118 ? -9.391 -10.336 8.711 1 98.25 118 ILE B CA 1
ATOM 5867 C C . ILE B 1 118 ? -7.922 -10.062 9.039 1 98.25 118 ILE B C 1
ATOM 5869 O O . ILE B 1 118 ? -7.051 -10.891 8.75 1 98.25 118 ILE B O 1
ATOM 5873 N N . GLN B 1 119 ? -7.699 -8.922 9.594 1 97.88 119 GLN B N 1
ATOM 5874 C CA . GLN B 1 119 ? -6.355 -8.602 10.055 1 97.88 119 GLN B CA 1
ATOM 5875 C C . GLN B 1 119 ? -6.113 -9.156 11.461 1 97.88 119 GLN B C 1
ATOM 5877 O O . GLN B 1 119 ? -6.68 -8.656 12.438 1 97.88 119 GLN B O 1
ATOM 5882 N N . ASP B 1 120 ? -5.27 -10.109 11.539 1 97.38 120 ASP B N 1
ATOM 5883 C CA . ASP B 1 120 ? -4.898 -10.742 12.797 1 97.38 120 ASP B CA 1
ATOM 5884 C C . ASP B 1 120 ? -3.762 -11.742 12.602 1 97.38 120 ASP B C 1
ATOM 5886 O O . ASP B 1 120 ? -3.41 -12.078 11.469 1 97.38 120 ASP B O 1
ATOM 5890 N N . ILE B 1 121 ? -3.07 -12.109 13.688 1 97.25 121 ILE B N 1
ATOM 5891 C CA . ILE B 1 121 ? -2.02 -13.117 13.656 1 97.25 121 ILE B CA 1
ATOM 5892 C C . ILE B 1 121 ? -2.531 -14.414 14.281 1 97.25 121 ILE B C 1
ATOM 5894 O O . ILE B 1 121 ? -2.963 -14.43 15.43 1 97.25 121 ILE B O 1
ATOM 5898 N N . VAL B 1 122 ? -2.566 -15.461 13.516 1 98.38 122 VAL B N 1
ATOM 5899 C CA . VAL B 1 122 ? -2.959 -16.766 14.047 1 98.38 122 VAL B CA 1
ATOM 5900 C C . VAL B 1 122 ? -1.835 -17.328 14.906 1 98.38 122 VAL B C 1
ATOM 5902 O O . VAL B 1 122 ? -0.683 -17.391 14.469 1 98.38 122 VAL B O 1
ATOM 5905 N N . THR B 1 123 ? -2.168 -17.828 16.125 1 97.81 123 THR B N 1
ATOM 5906 C CA . THR B 1 123 ? -1.123 -18.203 17.078 1 97.81 123 THR B CA 1
ATOM 5907 C C . THR B 1 123 ? -1.171 -19.688 17.391 1 97.81 123 THR B C 1
ATOM 5909 O O . THR B 1 123 ? -0.171 -20.266 17.812 1 97.81 123 THR B O 1
ATOM 5912 N N . GLU B 1 124 ? -2.346 -20.281 17.156 1 98.44 124 GLU B N 1
ATOM 5913 C CA . GLU B 1 124 ? -2.498 -21.672 17.578 1 98.44 124 GLU B CA 1
ATOM 5914 C C . GLU B 1 124 ? -3.477 -22.406 16.672 1 98.44 124 GLU B C 1
ATOM 5916 O O . GLU B 1 124 ? -4.473 -21.844 16.219 1 98.44 124 GLU B O 1
ATOM 5921 N N . ILE B 1 125 ? -3.164 -23.688 16.406 1 98.62 125 ILE B N 1
ATOM 5922 C CA . ILE B 1 125 ? -4.078 -24.609 15.727 1 98.62 125 ILE B CA 1
ATOM 5923 C C . ILE B 1 125 ? -4.848 -25.422 16.766 1 98.62 125 ILE B C 1
ATOM 5925 O O . ILE B 1 125 ? -4.246 -26.109 17.609 1 98.62 125 ILE B O 1
ATOM 5929 N N . LEU B 1 126 ? -6.125 -25.312 16.703 1 98.38 126 LEU B N 1
ATOM 5930 C CA . LEU B 1 126 ? -6.969 -26.141 17.562 1 98.38 126 LEU B CA 1
ATOM 5931 C C . LEU B 1 126 ? -7.266 -27.484 16.891 1 98.38 126 LEU B C 1
ATOM 5933 O O . LEU B 1 126 ? -7.488 -27.531 15.688 1 98.38 126 LEU B O 1
ATOM 5937 N N . HIS B 1 127 ? -7.238 -28.578 17.688 1 97.75 127 HIS B N 1
ATOM 5938 C CA . HIS B 1 127 ? -7.449 -29.906 17.125 1 97.75 127 HIS B CA 1
ATOM 5939 C C . HIS B 1 127 ? -8.031 -30.859 18.156 1 97.75 127 HIS B C 1
ATOM 5941 O O . HIS B 1 127 ? -7.906 -30.641 19.359 1 97.75 127 HIS B O 1
ATOM 5947 N N . GLU B 1 128 ? -8.75 -31.75 17.781 1 97.5 128 GLU B N 1
ATOM 5948 C CA . GLU B 1 128 ? -9.188 -32.938 18.516 1 97.5 128 GLU B CA 1
ATOM 5949 C C . GLU B 1 128 ? -8.547 -34.188 17.969 1 97.5 128 GLU B C 1
ATOM 5951 O O . GLU B 1 128 ? -8.93 -34.688 16.906 1 97.5 128 GLU B O 1
ATOM 5956 N N . GLY B 1 129 ? -7.645 -34.75 18.75 1 94.62 129 GLY B N 1
ATOM 5957 C CA . GLY B 1 129 ? -6.816 -35.781 18.156 1 94.62 129 GLY B CA 1
ATOM 5958 C C . GLY B 1 129 ? -6 -35.312 16.984 1 94.62 129 GLY B C 1
ATOM 5959 O O . GLY B 1 129 ? -5.262 -34.312 17.078 1 94.62 129 GLY B O 1
ATOM 5960 N N . ASN B 1 130 ? -6.188 -36 15.875 1 94.69 130 ASN B N 1
ATOM 5961 C CA . ASN B 1 130 ? -5.426 -35.625 14.688 1 94.69 130 ASN B CA 1
ATOM 5962 C C . ASN B 1 130 ? -6.305 -34.938 13.656 1 94.69 130 ASN B C 1
ATOM 5964 O O . ASN B 1 130 ? -6.121 -35.125 12.453 1 94.69 130 ASN B O 1
ATOM 5968 N N . LYS B 1 131 ? -7.258 -34.219 14.172 1 97.75 131 LYS B N 1
ATOM 5969 C CA . LYS B 1 131 ? -8.156 -33.5 13.289 1 97.75 131 LYS B CA 1
ATOM 5970 C C . LYS B 1 131 ? -8.242 -32.031 13.695 1 97.75 131 LYS B C 1
ATOM 5972 O O . LYS B 1 131 ? -8.477 -31.703 14.867 1 97.75 131 LYS B O 1
ATOM 5977 N N . VAL B 1 132 ? -8.086 -31.172 12.75 1 98 132 VAL B N 1
ATOM 5978 C CA . VAL B 1 132 ? -8.172 -29.734 13.008 1 98 132 VAL B CA 1
ATOM 5979 C C . VAL B 1 132 ? -9.609 -29.359 13.352 1 98 132 VAL B C 1
ATOM 5981 O O . VAL B 1 132 ? -10.555 -29.859 12.734 1 98 132 VAL B O 1
ATOM 5984 N N . THR B 1 133 ? -9.773 -28.391 14.297 1 98.38 133 THR B N 1
ATOM 5985 C CA . THR B 1 133 ? -11.117 -27.953 14.664 1 98.38 133 THR B CA 1
ATOM 5986 C C . THR B 1 133 ? -11.203 -26.422 14.641 1 98.38 133 THR B C 1
ATOM 5988 O O . THR B 1 133 ? -12.297 -25.859 14.688 1 98.38 133 THR B O 1
ATOM 5991 N N . GLY B 1 134 ? -10.07 -25.75 14.625 1 98.38 134 GLY B N 1
ATOM 5992 C CA . GLY B 1 134 ? -10.141 -24.297 14.633 1 98.38 134 GLY B CA 1
ATOM 5993 C C . GLY B 1 134 ? -8.789 -23.641 14.844 1 98.38 134 GLY B C 1
ATOM 5994 O O . GLY B 1 134 ? -7.746 -24.25 14.609 1 98.38 134 GLY B O 1
ATOM 5995 N N . ILE B 1 135 ? -8.828 -22.281 15.133 1 98.56 135 ILE B N 1
ATOM 5996 C CA . ILE B 1 135 ? -7.605 -21.531 15.375 1 98.56 135 ILE B CA 1
ATOM 5997 C C . ILE B 1 135 ? -7.82 -20.547 16.516 1 98.56 135 ILE B C 1
ATOM 5999 O O . ILE B 1 135 ? -8.961 -20.25 16.891 1 98.56 135 ILE B O 1
ATOM 6003 N N . LYS B 1 136 ? -6.758 -20.109 17.109 1 97.94 136 LYS B N 1
ATOM 6004 C CA . LYS B 1 136 ? -6.711 -18.938 17.969 1 97.94 136 LYS B CA 1
ATOM 6005 C C . LYS B 1 136 ? -5.844 -17.844 17.375 1 97.94 136 LYS B C 1
ATOM 6007 O O . LYS B 1 136 ? -4.938 -18.125 16.594 1 97.94 136 LYS B O 1
ATOM 6012 N N . THR B 1 137 ? -6.176 -16.609 17.703 1 96.75 137 THR B N 1
ATOM 6013 C CA . THR B 1 137 ? -5.434 -15.492 17.141 1 96.75 137 THR B CA 1
ATOM 6014 C C . THR B 1 137 ? -4.852 -14.617 18.234 1 96.75 137 THR B C 1
ATOM 6016 O O . THR B 1 137 ? -5.18 -14.789 19.422 1 96.75 137 THR B O 1
ATOM 6019 N N . LYS B 1 138 ? -4.012 -13.734 17.859 1 95.31 138 LYS B N 1
ATOM 6020 C CA . LYS B 1 138 ? -3.311 -12.844 18.766 1 95.31 138 LYS B CA 1
ATOM 6021 C C . LYS B 1 138 ? -4.281 -11.867 19.438 1 95.31 138 LYS B C 1
ATOM 6023 O O . LYS B 1 138 ? -4.086 -11.477 20.594 1 95.31 138 LYS B O 1
ATOM 6028 N N . ASN B 1 139 ? -5.363 -11.523 18.734 1 93.06 139 ASN B N 1
ATOM 6029 C CA . ASN B 1 139 ? -6.352 -10.594 19.266 1 93.06 139 ASN B CA 1
ATOM 6030 C C . ASN B 1 139 ? -7.336 -11.305 20.188 1 93.06 139 ASN B C 1
ATOM 6032 O O . ASN B 1 139 ? -8.242 -10.68 20.734 1 93.06 139 ASN B O 1
ATOM 6036 N N . GLY B 1 140 ? -7.219 -12.578 20.312 1 92.56 140 GLY B N 1
ATOM 6037 C CA . GLY B 1 140 ? -8.008 -13.328 21.266 1 92.56 140 GLY B CA 1
ATOM 6038 C C . GLY B 1 140 ? -9.211 -14.008 20.641 1 92.56 140 GLY B C 1
ATOM 6039 O O . GLY B 1 140 ? -10.109 -14.469 21.344 1 92.56 140 GLY B O 1
ATOM 6040 N N . LEU B 1 141 ? -9.227 -14.109 19.391 1 94.88 141 LEU B N 1
ATOM 6041 C CA . LEU B 1 141 ? -10.32 -14.797 18.719 1 94.88 141 LEU B CA 1
ATOM 6042 C C . LEU B 1 141 ? -10.102 -16.312 18.719 1 94.88 141 LEU B C 1
ATOM 6044 O O . LEU B 1 141 ? -8.961 -16.781 18.641 1 94.88 141 LEU B O 1
ATOM 6048 N N . GLU B 1 142 ? -11.117 -17 18.891 1 96.5 142 GLU B N 1
ATOM 6049 C CA . GLU B 1 142 ? -11.188 -18.438 18.688 1 96.5 142 GLU B CA 1
ATOM 6050 C C . GLU B 1 142 ? -12.242 -18.797 17.641 1 96.5 142 GLU B C 1
ATOM 6052 O O . GLU B 1 142 ? -13.43 -18.547 17.844 1 96.5 142 GLU B O 1
ATOM 6057 N N . LEU B 1 143 ? -11.797 -19.375 16.578 1 97.75 143 LEU B N 1
ATOM 6058 C CA . LEU B 1 143 ? -12.695 -19.688 15.469 1 97.75 143 LEU B CA 1
ATOM 6059 C C . LEU B 1 143 ? -12.672 -21.172 15.148 1 97.75 143 LEU B C 1
ATOM 6061 O O . LEU B 1 143 ? -11.617 -21.812 15.234 1 97.75 143 LEU B O 1
ATOM 6065 N N . LYS B 1 144 ? -13.773 -21.703 14.789 1 98.19 144 LYS B N 1
ATOM 6066 C CA . LYS B 1 144 ? -13.883 -23.094 14.352 1 98.19 144 LYS B CA 1
ATOM 6067 C C . LYS B 1 144 ? -13.789 -23.203 12.828 1 98.19 144 LYS B C 1
ATOM 6069 O O . LYS B 1 144 ? -14.203 -22.281 12.109 1 98.19 144 LYS B O 1
ATOM 6074 N N . THR B 1 145 ? -13.25 -24.266 12.383 1 98.62 145 THR B N 1
ATOM 6075 C CA . THR B 1 145 ? -13.188 -24.531 10.953 1 98.62 145 THR B CA 1
ATOM 6076 C C . THR B 1 145 ? -13.094 -26.031 10.688 1 98.62 145 THR B C 1
ATOM 6078 O O . THR B 1 145 ? -12.672 -26.797 11.555 1 98.62 145 THR B O 1
ATOM 6081 N N . LYS B 1 146 ? -13.531 -26.406 9.531 1 98.44 146 LYS B N 1
ATOM 6082 C CA . LYS B 1 146 ? -13.414 -27.797 9.109 1 98.44 146 LYS B CA 1
ATOM 6083 C C . LYS B 1 146 ? -12.086 -28.047 8.406 1 98.44 146 LYS B C 1
ATOM 6085 O O . LYS B 1 146 ? -11.523 -29.141 8.508 1 98.44 146 LYS B O 1
ATOM 6090 N N . LYS B 1 147 ? -11.648 -27.094 7.633 1 98.88 147 LYS B N 1
ATOM 6091 C CA . LYS B 1 147 ? -10.383 -27.156 6.906 1 98.88 147 LYS B CA 1
ATOM 6092 C C . LYS B 1 147 ? -9.531 -25.922 7.195 1 98.88 147 LYS B C 1
ATOM 6094 O O . LYS B 1 147 ? -10.047 -24.812 7.289 1 98.88 147 LYS B O 1
ATOM 6099 N N . LEU B 1 148 ? -8.258 -26.156 7.438 1 98.94 148 LEU B N 1
ATOM 6100 C CA . LEU B 1 148 ? -7.277 -25.094 7.676 1 98.94 148 LEU B CA 1
ATOM 6101 C C . LEU B 1 148 ? -6.148 -25.172 6.656 1 98.94 148 LEU B C 1
ATOM 6103 O O . LEU B 1 148 ? -5.535 -26.219 6.469 1 98.94 148 LEU B O 1
ATOM 6107 N N . ILE B 1 149 ? -5.891 -24.078 5.906 1 98.94 149 ILE B N 1
ATOM 6108 C CA . ILE B 1 149 ? -4.789 -24 4.953 1 98.94 149 ILE B CA 1
ATOM 6109 C C . ILE B 1 149 ? -3.756 -23 5.441 1 98.94 149 ILE B C 1
ATOM 6111 O O . ILE B 1 149 ? -4.062 -21.812 5.59 1 98.94 149 ILE B O 1
ATOM 6115 N N . LEU B 1 150 ? -2.545 -23.438 5.68 1 98.94 150 LEU B N 1
ATOM 6116 C CA . LEU B 1 150 ? -1.468 -22.547 6.105 1 98.94 150 LEU B CA 1
ATOM 6117 C C . LEU B 1 150 ? -0.608 -22.125 4.918 1 98.94 150 LEU B C 1
ATOM 6119 O O . LEU B 1 150 ? -0.041 -22.969 4.227 1 98.94 150 LEU B O 1
ATOM 6123 N N . SER B 1 151 ? -0.563 -20.922 4.621 1 98.69 151 SER B N 1
ATOM 6124 C CA . SER B 1 151 ? 0.254 -20.266 3.598 1 98.69 151 SER B CA 1
ATOM 6125 C C . SER B 1 151 ? 1.055 -19.109 4.184 1 98.69 151 SER B C 1
ATOM 6127 O O . SER B 1 151 ? 0.904 -17.969 3.752 1 98.69 151 SER B O 1
ATOM 6129 N N . THR B 1 152 ? 2.049 -19.344 4.973 1 98.12 152 THR B N 1
ATOM 6130 C CA . THR B 1 152 ? 2.627 -18.375 5.895 1 98.12 152 THR B CA 1
ATOM 6131 C C . THR B 1 152 ? 3.896 -17.766 5.309 1 98.12 152 THR B C 1
ATOM 6133 O O . THR B 1 152 ? 4.547 -16.938 5.953 1 98.12 152 THR B O 1
ATOM 6136 N N . GLY B 1 153 ? 4.32 -18.141 4.145 1 96.44 153 GLY B N 1
ATOM 6137 C CA . GLY B 1 153 ? 5.492 -17.562 3.506 1 96.44 153 GLY B CA 1
ATOM 6138 C C . GLY B 1 153 ? 6.742 -17.656 4.359 1 96.44 153 GLY B C 1
ATOM 6139 O O . GLY B 1 153 ? 7.07 -18.719 4.883 1 96.44 153 GLY B O 1
ATOM 6140 N N . THR B 1 154 ? 7.461 -16.562 4.539 1 96.12 154 THR B N 1
ATOM 6141 C CA . THR B 1 154 ? 8.719 -16.516 5.277 1 96.12 154 THR B CA 1
ATOM 6142 C C . THR B 1 154 ? 8.492 -16.016 6.703 1 96.12 154 THR B C 1
ATOM 6144 O O . THR B 1 154 ? 9.414 -15.508 7.344 1 96.12 154 THR B O 1
ATOM 6147 N N . PHE B 1 155 ? 7.367 -16.109 7.199 1 97.69 155 PHE B N 1
ATOM 6148 C CA . PHE B 1 155 ? 7.035 -15.359 8.406 1 97.69 155 PHE B CA 1
ATOM 6149 C C . PHE B 1 155 ? 7.18 -16.234 9.641 1 97.69 155 PHE B C 1
ATOM 6151 O O . PHE B 1 155 ? 7.344 -15.727 10.758 1 97.69 155 PHE B O 1
ATOM 6158 N N . LEU B 1 156 ? 7.055 -17.594 9.508 1 98.06 156 LEU B N 1
ATOM 6159 C CA . LEU B 1 156 ? 7.164 -18.453 10.68 1 98.06 156 LEU B CA 1
ATOM 6160 C C . LEU B 1 156 ? 8.555 -18.375 11.289 1 98.06 156 LEU B C 1
ATOM 6162 O O . LEU B 1 156 ? 9.539 -18.797 10.672 1 98.06 156 LEU B O 1
ATOM 6166 N N . ASN B 1 157 ? 8.664 -17.781 12.422 1 97.44 157 ASN B N 1
ATOM 6167 C CA . ASN B 1 157 ? 9.922 -17.547 13.117 1 97.44 157 ASN B CA 1
ATOM 6168 C C . ASN B 1 157 ? 10.953 -16.891 12.211 1 97.44 157 ASN B C 1
ATOM 6170 O O . ASN B 1 157 ? 12.102 -17.328 12.148 1 97.44 157 ASN B O 1
ATOM 6174 N N . GLY B 1 158 ? 10.5 -15.898 11.547 1 96.62 158 GLY B N 1
ATOM 6175 C CA . GLY B 1 158 ? 11.352 -15.211 10.586 1 96.62 158 GLY B CA 1
ATOM 6176 C C . GLY B 1 158 ? 12.453 -14.398 11.242 1 96.62 158 GLY B C 1
ATOM 6177 O O . GLY B 1 158 ? 12.211 -13.68 12.211 1 96.62 158 GLY B O 1
ATOM 6178 N N . LEU B 1 159 ? 13.695 -14.547 10.711 1 95.94 159 LEU B N 1
ATOM 6179 C CA . LEU B 1 159 ? 14.867 -13.805 11.148 1 95.94 159 LEU B CA 1
ATOM 6180 C C . LEU B 1 159 ? 15.578 -13.164 9.961 1 95.94 159 LEU B C 1
ATOM 6182 O O . LEU B 1 159 ? 15.867 -13.836 8.969 1 95.94 159 LEU B O 1
ATOM 6186 N N . LEU B 1 160 ? 15.828 -11.914 10.086 1 95.94 160 LEU B N 1
ATOM 6187 C CA . LEU B 1 160 ? 16.469 -11.156 9.008 1 95.94 160 LEU B CA 1
ATOM 6188 C C . LEU B 1 160 ? 17.922 -10.867 9.336 1 95.94 160 LEU B C 1
ATOM 6190 O O . LEU B 1 160 ? 18.266 -10.586 10.492 1 95.94 160 LEU B O 1
ATOM 6194 N N . TYR B 1 161 ? 18.75 -10.906 8.289 1 95.19 161 TYR B N 1
ATOM 6195 C CA . TYR B 1 161 ? 20.172 -10.703 8.469 1 95.19 161 TYR B CA 1
ATOM 6196 C C . TYR B 1 161 ? 20.703 -9.641 7.512 1 95.19 161 TYR B C 1
ATOM 6198 O O . TYR B 1 161 ? 20.453 -9.703 6.309 1 95.19 161 TYR B O 1
ATOM 6206 N N . ILE B 1 162 ? 21.422 -8.703 7.973 1 95.5 162 ILE B N 1
ATOM 6207 C CA . ILE B 1 162 ? 22.219 -7.73 7.242 1 95.5 162 ILE B CA 1
ATOM 6208 C C . ILE B 1 162 ? 23.594 -7.605 7.895 1 95.5 162 ILE B C 1
ATOM 6210 O O . ILE B 1 162 ? 23.75 -6.898 8.898 1 95.5 162 ILE B O 1
ATOM 6214 N N . GLY B 1 163 ? 24.547 -8.188 7.242 1 93.75 163 GLY B N 1
ATOM 6215 C CA . GLY B 1 163 ? 25.844 -8.281 7.914 1 93.75 163 GLY B CA 1
ATOM 6216 C C . GLY B 1 163 ? 25.766 -8.984 9.258 1 93.75 163 GLY B C 1
ATOM 6217 O O . GLY B 1 163 ? 25.25 -10.109 9.344 1 93.75 163 GLY B O 1
ATOM 6218 N N . ASP B 1 164 ? 26.141 -8.305 10.305 1 92 164 ASP B N 1
ATOM 6219 C CA . ASP B 1 164 ? 26.156 -8.875 11.648 1 92 164 ASP B CA 1
ATOM 6220 C C . ASP B 1 164 ? 24.875 -8.539 12.398 1 92 164 ASP B C 1
ATOM 6222 O O . ASP B 1 164 ? 24.703 -8.93 13.555 1 92 164 ASP B O 1
ATOM 6226 N N . LYS B 1 165 ? 24 -7.848 11.758 1 93.69 165 LYS B N 1
ATOM 6227 C CA . LYS B 1 165 ? 22.75 -7.465 12.398 1 93.69 165 LYS B CA 1
ATOM 6228 C C . LYS B 1 165 ? 21.688 -8.531 12.188 1 93.69 165 LYS B C 1
ATOM 6230 O O . LYS B 1 165 ? 21.531 -9.062 11.086 1 93.69 165 LYS B O 1
ATOM 6235 N N . LYS B 1 166 ? 21.016 -8.859 13.266 1 93.19 166 LYS B N 1
ATOM 6236 C CA . LYS B 1 166 ? 19.922 -9.828 13.273 1 93.19 166 LYS B CA 1
ATOM 6237 C C . LYS B 1 166 ? 18.641 -9.203 13.781 1 93.19 166 LYS B C 1
ATOM 6239 O O . LYS B 1 166 ? 18.609 -8.602 14.859 1 93.19 166 LYS B O 1
ATOM 6244 N N . LEU B 1 167 ? 17.594 -9.336 12.984 1 92.62 167 LEU B N 1
ATOM 6245 C CA . LEU B 1 167 ? 16.297 -8.766 13.352 1 92.62 167 LEU B CA 1
ATOM 6246 C C . LEU B 1 167 ? 15.18 -9.789 13.188 1 92.62 167 LEU B C 1
ATOM 6248 O O . LEU B 1 167 ? 15.195 -10.586 12.25 1 92.62 167 LEU B O 1
ATOM 6252 N N . GLU B 1 168 ? 14.234 -9.711 14.086 1 93.62 168 GLU B N 1
ATOM 6253 C CA . GLU B 1 168 ? 13.039 -10.531 13.914 1 93.62 168 GLU B CA 1
ATOM 6254 C C . GLU B 1 168 ? 12.094 -9.914 12.875 1 93.62 168 GLU B C 1
ATOM 6256 O O . GLU B 1 168 ? 11.867 -8.703 12.883 1 93.62 168 GLU B O 1
ATOM 6261 N N . GLY B 1 169 ? 11.625 -10.742 11.984 1 94.56 169 GLY B N 1
ATOM 6262 C CA . GLY B 1 169 ? 10.688 -10.289 10.969 1 94.56 169 GLY B CA 1
ATOM 6263 C C . GLY B 1 169 ? 10.523 -11.281 9.836 1 94.56 169 GLY B C 1
ATOM 6264 O O . GLY B 1 169 ? 11.453 -12.023 9.5 1 94.56 169 GLY B O 1
ATOM 6265 N N . GLY B 1 170 ? 9.383 -11.289 9.266 1 93.25 170 GLY B N 1
ATOM 6266 C CA . GLY B 1 170 ? 9.172 -12.086 8.062 1 93.25 170 GLY B CA 1
ATOM 6267 C C . GLY B 1 170 ? 9.625 -11.391 6.797 1 93.25 170 GLY B C 1
ATOM 6268 O O . GLY B 1 170 ? 9.945 -12.039 5.801 1 93.25 170 GLY B O 1
ATOM 6269 N N . ARG B 1 171 ? 9.531 -10.102 6.777 1 92.38 171 ARG B N 1
ATOM 6270 C CA . ARG B 1 171 ? 10.055 -9.141 5.809 1 92.38 171 ARG B CA 1
ATOM 6271 C C . ARG B 1 171 ? 10.617 -7.906 6.504 1 92.38 171 ARG B C 1
ATOM 6273 O O . ARG B 1 171 ? 10.266 -7.621 7.648 1 92.38 171 ARG B O 1
ATOM 6280 N N . MET B 1 172 ? 11.469 -7.262 5.781 1 90.56 172 MET B N 1
ATOM 6281 C CA . MET B 1 172 ? 12.055 -6.082 6.406 1 90.56 172 MET B CA 1
ATOM 6282 C C . MET B 1 172 ? 10.969 -5.086 6.809 1 90.56 172 MET B C 1
ATOM 6284 O O . MET B 1 172 ? 10.164 -4.672 5.973 1 90.56 172 MET B O 1
ATOM 6288 N N . GLY B 1 173 ? 10.922 -4.77 8.078 1 91.38 173 GLY B N 1
ATOM 6289 C CA . GLY B 1 173 ? 9.969 -3.797 8.586 1 91.38 173 GLY B CA 1
ATOM 6290 C C . GLY B 1 173 ? 8.656 -4.422 9.023 1 91.38 173 GLY B C 1
ATOM 6291 O O . GLY B 1 173 ? 7.746 -3.721 9.469 1 91.38 173 GLY B O 1
ATOM 6292 N N . GLU B 1 174 ? 8.492 -5.727 8.938 1 93.06 174 GLU B N 1
ATOM 6293 C CA . GLU B 1 174 ? 7.254 -6.414 9.297 1 93.06 174 GLU B CA 1
ATOM 6294 C C . GLU B 1 174 ? 7.488 -7.41 10.43 1 93.06 174 GLU B C 1
ATOM 6296 O O . GLU B 1 174 ? 8.617 -7.84 10.664 1 93.06 174 GLU B O 1
ATOM 6301 N N . LEU B 1 175 ? 6.426 -7.793 11.047 1 93.31 175 LEU B N 1
ATOM 6302 C CA . LEU B 1 175 ? 6.469 -8.711 12.18 1 93.31 175 LEU B CA 1
ATOM 6303 C C . LEU B 1 175 ? 6.785 -10.125 11.719 1 93.31 175 LEU B C 1
ATOM 6305 O O . LEU B 1 175 ? 6.566 -10.469 10.555 1 93.31 175 LEU B O 1
ATOM 6309 N N . SER B 1 176 ? 7.289 -10.906 12.617 1 93.69 176 SER B N 1
ATOM 6310 C CA . SER B 1 176 ? 7.379 -12.359 12.492 1 93.69 176 SER B CA 1
ATOM 6311 C C . SER B 1 176 ? 6.207 -13.047 13.18 1 93.69 176 SER B C 1
ATOM 6313 O O . SER B 1 176 ? 5.602 -12.492 14.094 1 93.69 176 SER B O 1
ATOM 6315 N N . ALA B 1 177 ? 5.824 -14.172 12.648 1 94.62 177 ALA B N 1
ATOM 6316 C CA . ALA B 1 177 ? 4.859 -15.023 13.344 1 94.62 177 ALA B CA 1
ATOM 6317 C C . ALA B 1 177 ? 5.562 -16.047 14.227 1 94.62 177 ALA B C 1
ATOM 6319 O O . ALA B 1 177 ? 5.988 -17.094 13.75 1 94.62 177 ALA B O 1
ATOM 6320 N N . LYS B 1 178 ? 5.559 -15.914 15.516 1 93.19 178 LYS B N 1
ATOM 6321 C CA . LYS B 1 178 ? 6.438 -16.672 16.406 1 93.19 178 LYS B CA 1
ATOM 6322 C C . LYS B 1 178 ? 5.684 -17.812 17.078 1 93.19 178 LYS B C 1
ATOM 6324 O O . LYS B 1 178 ? 6.293 -18.781 17.531 1 93.19 178 LYS B O 1
ATOM 6329 N N . ASP B 1 179 ? 4.426 -17.812 17.109 1 95 179 ASP B N 1
ATOM 6330 C CA . ASP B 1 179 ? 3.68 -18.688 18 1 95 179 ASP B CA 1
ATOM 6331 C C . ASP B 1 179 ? 3.197 -19.938 17.25 1 95 179 ASP B C 1
ATOM 6333 O O . ASP B 1 179 ? 3.102 -21.016 17.828 1 95 179 ASP B O 1
ATOM 6337 N N . LEU B 1 180 ? 2.998 -19.844 16 1 97 180 LEU B N 1
ATOM 6338 C CA . LEU B 1 180 ? 2.264 -20.875 15.273 1 97 180 LEU B CA 1
ATOM 6339 C C . LEU B 1 180 ? 3.115 -22.125 15.078 1 97 180 LEU B C 1
ATOM 6341 O O . LEU B 1 180 ? 2.584 -23.234 15 1 97 180 LEU B O 1
ATOM 6345 N N . THR B 1 181 ? 4.461 -22 14.977 1 97.56 181 THR B N 1
ATOM 6346 C CA . THR B 1 181 ? 5.367 -23.125 14.758 1 97.56 181 THR B CA 1
ATOM 6347 C C . THR B 1 181 ? 5.219 -24.156 15.867 1 97.56 181 THR B C 1
ATOM 6349 O O . THR B 1 181 ? 5.324 -25.359 15.625 1 97.56 181 THR B O 1
ATOM 6352 N N . LYS B 1 182 ? 4.973 -23.734 17.047 1 97.31 182 LYS B N 1
ATOM 6353 C CA . LYS B 1 182 ? 4.797 -24.625 18.188 1 97.31 182 LYS B CA 1
ATOM 6354 C C . LYS B 1 182 ? 3.66 -25.609 17.938 1 97.31 182 LYS B C 1
ATOM 6356 O O . LYS B 1 182 ? 3.781 -26.797 18.234 1 97.31 182 LYS B O 1
ATOM 6361 N N . SER B 1 183 ? 2.58 -25.109 17.406 1 97.19 183 SER B N 1
ATOM 6362 C CA . SER B 1 183 ? 1.45 -25.969 17.094 1 97.19 183 SER B CA 1
ATOM 6363 C C . SER B 1 183 ? 1.843 -27.047 16.078 1 97.19 183 SER B C 1
ATOM 6365 O O . SER B 1 183 ? 1.409 -28.188 16.172 1 97.19 183 SER B O 1
ATOM 6367 N N . LEU B 1 184 ? 2.611 -26.688 15.086 1 97.94 184 LEU B N 1
ATOM 6368 C CA . LEU B 1 184 ? 3.021 -27.609 14.023 1 97.94 184 LEU B CA 1
ATOM 6369 C C . LEU B 1 184 ? 3.885 -28.734 14.586 1 97.94 184 LEU B C 1
ATOM 6371 O O . LEU B 1 184 ? 3.695 -29.906 14.234 1 97.94 184 LEU B O 1
ATOM 6375 N N . VAL B 1 185 ? 4.77 -28.359 15.469 1 97.62 185 VAL B N 1
ATOM 6376 C CA . VAL B 1 185 ? 5.66 -29.344 16.094 1 97.62 185 VAL B CA 1
ATOM 6377 C C . VAL B 1 185 ? 4.859 -30.266 17 1 97.62 185 VAL B C 1
ATOM 6379 O O . VAL B 1 185 ? 5.074 -31.484 17 1 97.62 185 VAL B O 1
ATOM 6382 N N . GLU B 1 186 ? 3.953 -29.688 17.75 1 96.69 186 GLU B N 1
ATOM 6383 C CA . GLU B 1 186 ? 3.123 -30.469 18.656 1 96.69 186 GLU B CA 1
ATOM 6384 C C . GLU B 1 186 ? 2.26 -31.469 17.891 1 96.69 186 GLU B C 1
ATOM 6386 O O . GLU B 1 186 ? 1.951 -32.562 18.406 1 96.69 186 GLU B O 1
ATOM 6391 N N . LEU B 1 187 ? 1.94 -31.172 16.734 1 97.44 187 LEU B N 1
ATOM 6392 C CA . LEU B 1 187 ? 1.112 -32.031 15.898 1 97.44 187 LEU B CA 1
ATOM 6393 C C . LEU B 1 187 ? 1.957 -33.125 15.219 1 97.44 187 LEU B C 1
ATOM 6395 O O . LEU B 1 187 ? 1.434 -33.938 14.469 1 97.44 187 LEU B O 1
ATOM 6399 N N . GLY B 1 188 ? 3.258 -33.062 15.406 1 96.62 188 GLY B N 1
ATOM 6400 C CA . GLY B 1 188 ? 4.148 -34.125 14.953 1 96.62 188 GLY B CA 1
ATOM 6401 C C . GLY B 1 188 ? 4.723 -33.875 13.578 1 96.62 188 GLY B C 1
ATOM 6402 O O . GLY B 1 188 ? 5.27 -34.781 12.953 1 96.62 188 GLY B O 1
ATOM 6403 N N . LEU B 1 189 ? 4.645 -32.688 13.055 1 97.62 189 LEU B N 1
ATOM 6404 C CA . LEU B 1 189 ? 5.172 -32.375 11.734 1 97.62 189 LEU B CA 1
ATOM 6405 C C . LEU B 1 189 ? 6.66 -32.031 11.805 1 97.62 189 LEU B C 1
ATOM 6407 O O . LEU B 1 189 ? 7.125 -31.453 12.781 1 97.62 189 LEU B O 1
ATOM 6411 N N . GLU B 1 190 ? 7.383 -32.406 10.781 1 97.06 190 GLU B N 1
ATOM 6412 C CA . GLU B 1 190 ? 8.805 -32.094 10.719 1 97.06 190 GLU B CA 1
ATOM 6413 C C . GLU B 1 190 ? 9.039 -30.656 10.242 1 97.06 190 GLU B C 1
ATOM 6415 O O . GLU B 1 190 ? 8.758 -30.328 9.086 1 97.06 190 GLU B O 1
ATOM 6420 N N . VAL B 1 191 ? 9.594 -29.875 11.109 1 96.94 191 VAL B N 1
ATOM 6421 C CA . VAL B 1 191 ? 9.852 -28.484 10.805 1 96.94 191 VAL B CA 1
ATOM 6422 C C . VAL B 1 191 ? 11.359 -28.234 10.703 1 96.94 191 VAL B C 1
ATOM 6424 O O . VAL B 1 191 ? 12.125 -28.703 11.555 1 96.94 191 VAL B O 1
ATOM 6427 N N . ARG B 1 192 ? 11.797 -27.625 9.648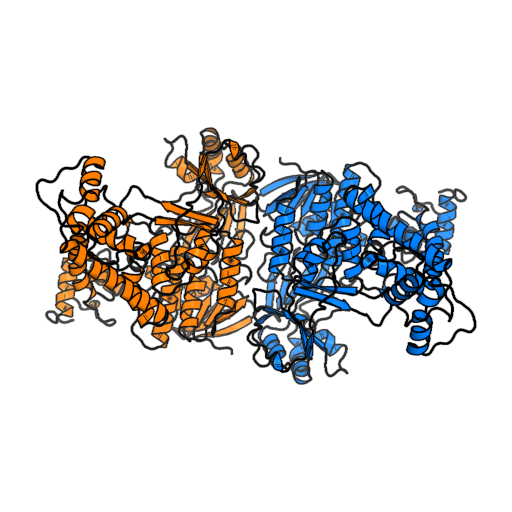 1 95.38 192 ARG B N 1
ATOM 6428 C CA . ARG B 1 192 ? 13.18 -27.219 9.406 1 95.38 192 ARG B CA 1
ATOM 6429 C C . ARG B 1 192 ? 13.25 -25.75 8.992 1 95.38 192 ARG B C 1
ATOM 6431 O O . ARG B 1 192 ? 12.25 -25.031 9.047 1 95.38 192 ARG B O 1
ATOM 6438 N N . ARG B 1 193 ? 14.461 -25.312 8.68 1 94.69 193 ARG B N 1
ATOM 6439 C CA . ARG B 1 193 ? 14.617 -23.906 8.32 1 94.69 193 ARG B CA 1
ATOM 6440 C C . ARG B 1 193 ? 15.344 -23.766 6.992 1 94.69 193 ARG B C 1
ATOM 6442 O O . ARG B 1 193 ? 16.25 -24.531 6.68 1 94.69 193 ARG B O 1
ATOM 6449 N N . PHE B 1 194 ? 14.914 -22.859 6.199 1 94.06 194 PHE B N 1
ATOM 6450 C CA . PHE B 1 194 ? 15.57 -22.438 4.961 1 94.06 194 PHE B CA 1
ATOM 6451 C C . PHE B 1 194 ? 15.914 -20.953 5.004 1 94.06 194 PHE B C 1
ATOM 6453 O O . PHE B 1 194 ? 15.453 -20.234 5.891 1 94.06 194 PHE B O 1
ATOM 6460 N N . LYS B 1 195 ? 16.766 -20.562 4.137 1 91.69 195 LYS B N 1
ATOM 6461 C CA . LYS B 1 195 ? 17.141 -19.156 4 1 91.69 195 LYS B CA 1
ATOM 6462 C C . LYS B 1 195 ? 16.984 -18.688 2.557 1 91.69 195 LYS B C 1
ATOM 6464 O O . LYS B 1 195 ? 17.25 -19.438 1.618 1 91.69 195 LYS B O 1
ATOM 6469 N N . THR B 1 196 ? 16.516 -17.484 2.383 1 90.62 196 THR B N 1
ATOM 6470 C CA . THR B 1 196 ? 16.469 -16.812 1.086 1 90.62 196 THR B CA 1
ATOM 6471 C C . THR B 1 196 ? 16.938 -15.367 1.204 1 90.62 196 THR B C 1
ATOM 6473 O O . THR B 1 196 ? 17 -14.82 2.305 1 90.62 196 THR B O 1
ATOM 6476 N N . GLY B 1 197 ? 17.359 -14.82 0.055 1 90.38 197 GLY B N 1
ATOM 6477 C CA . GLY B 1 197 ? 17.875 -13.461 0.056 1 90.38 197 GLY B CA 1
ATOM 6478 C C . GLY B 1 197 ? 17.156 -12.555 -0.922 1 90.38 197 GLY B C 1
ATOM 6479 O O . GLY B 1 197 ? 16.547 -13.023 -1.885 1 90.38 197 GLY B O 1
ATOM 6480 N N . THR B 1 198 ? 17.266 -11.289 -0.612 1 92.56 198 THR B N 1
ATOM 6481 C CA . THR B 1 198 ? 16.688 -10.273 -1.486 1 92.56 198 THR B CA 1
ATOM 6482 C C . THR B 1 198 ? 17.719 -9.195 -1.82 1 92.56 198 THR B C 1
ATOM 6484 O O . THR B 1 198 ? 18.641 -8.953 -1.041 1 92.56 198 THR B O 1
ATOM 6487 N N . SER B 1 199 ? 17.578 -8.602 -2.988 1 96.19 199 SER B N 1
ATOM 6488 C CA . SER B 1 199 ? 18.453 -7.555 -3.488 1 96.19 199 SER B CA 1
ATOM 6489 C C . SER B 1 199 ? 18.047 -6.184 -2.951 1 96.19 199 SER B C 1
ATOM 6491 O O . SER B 1 199 ? 16.891 -5.977 -2.574 1 96.19 199 SER B O 1
ATOM 6493 N N . PRO B 1 200 ? 19.031 -5.289 -2.896 1 97.06 200 PRO B N 1
ATOM 6494 C CA . PRO B 1 200 ? 18.656 -3.914 -2.547 1 97.06 200 PRO B CA 1
ATOM 6495 C C . PRO B 1 200 ? 17.797 -3.248 -3.607 1 97.06 200 PRO B C 1
ATOM 6497 O O . PRO B 1 200 ? 17.734 -3.717 -4.75 1 97.06 200 PRO B O 1
ATOM 6500 N N . ARG B 1 201 ? 17.078 -2.195 -3.211 1 98.12 201 ARG B N 1
ATOM 6501 C CA . ARG B 1 201 ? 16.375 -1.296 -4.121 1 98.12 201 ARG B CA 1
ATOM 6502 C C . ARG B 1 201 ? 17.062 0.067 -4.18 1 98.12 201 ARG B C 1
ATOM 6504 O O . ARG B 1 201 ? 17.5 0.587 -3.154 1 98.12 201 ARG B O 1
ATOM 6511 N N . ILE B 1 202 ? 17.078 0.585 -5.402 1 97.81 202 ILE B N 1
ATOM 6512 C CA . ILE B 1 202 ? 17.844 1.8 -5.629 1 97.81 202 ILE B CA 1
ATOM 6513 C C . ILE B 1 202 ? 16.922 2.912 -6.129 1 97.81 202 ILE B C 1
ATOM 6515 O O . ILE B 1 202 ? 15.875 2.643 -6.707 1 97.81 202 ILE B O 1
ATOM 6519 N N . ASP B 1 203 ? 17.344 4.125 -5.758 1 98.25 203 ASP B N 1
ATOM 6520 C CA . ASP B 1 203 ? 16.672 5.289 -6.316 1 98.25 203 ASP B CA 1
ATOM 6521 C C . ASP B 1 203 ? 17 5.469 -7.793 1 98.25 203 ASP B C 1
ATOM 6523 O O . ASP B 1 203 ? 18.125 5.84 -8.141 1 98.25 203 ASP B O 1
ATOM 6527 N N . GLY B 1 204 ? 16.047 5.273 -8.641 1 98.12 204 GLY B N 1
ATOM 6528 C CA . GLY B 1 204 ? 16.234 5.328 -10.078 1 98.12 204 GLY B CA 1
ATOM 6529 C C . GLY B 1 204 ? 16.734 6.68 -10.562 1 98.12 204 GLY B C 1
ATOM 6530 O O . GLY B 1 204 ? 17.375 6.77 -11.609 1 98.12 204 GLY B O 1
ATOM 6531 N N . ARG B 1 205 ? 16.578 7.797 -9.797 1 96.94 205 ARG B N 1
ATOM 6532 C CA . ARG B 1 205 ? 17.016 9.141 -10.172 1 96.94 205 ARG B CA 1
ATOM 6533 C C . ARG B 1 205 ? 18.531 9.242 -10.148 1 96.94 205 ARG B C 1
ATOM 6535 O O . ARG B 1 205 ? 19.109 10.148 -10.75 1 96.94 205 ARG B O 1
ATOM 6542 N N . THR B 1 206 ? 19.094 8.312 -9.469 1 97.94 206 THR B N 1
ATOM 6543 C CA . THR B 1 206 ? 20.531 8.406 -9.242 1 97.94 206 THR B CA 1
ATOM 6544 C C . THR B 1 206 ? 21.281 7.426 -10.133 1 97.94 206 THR B C 1
ATOM 6546 O O . THR B 1 206 ? 22.484 7.203 -9.953 1 97.94 206 THR B O 1
ATOM 6549 N N . ILE B 1 207 ? 20.609 6.773 -11.062 1 98.38 207 ILE B N 1
ATOM 6550 C CA . ILE B 1 207 ? 21.203 5.855 -12.023 1 98.38 207 ILE B CA 1
ATOM 6551 C C . ILE B 1 207 ? 21.469 6.582 -13.344 1 98.38 207 ILE B C 1
ATOM 6553 O O . ILE B 1 207 ? 20.625 7.359 -13.805 1 98.38 207 ILE B O 1
ATOM 6557 N N . ASN B 1 208 ? 22.609 6.418 -13.922 1 98.44 208 ASN B N 1
ATOM 6558 C CA . ASN B 1 208 ? 22.906 6.941 -15.25 1 98.44 208 ASN B CA 1
ATOM 6559 C C . ASN B 1 208 ? 22.5 5.957 -16.344 1 98.44 208 ASN B C 1
ATOM 6561 O O . ASN B 1 208 ? 23.344 5.301 -16.938 1 98.44 208 ASN B O 1
ATOM 6565 N N . PHE B 1 209 ? 21.297 5.926 -16.703 1 98 209 PHE B N 1
ATOM 6566 C CA . PHE B 1 209 ? 20.734 4.969 -17.656 1 98 209 PHE B CA 1
ATOM 6567 C C . PHE B 1 209 ? 21.297 5.195 -19.047 1 98 209 PHE B C 1
ATOM 6569 O O . PHE B 1 209 ? 21.312 4.277 -19.875 1 98 209 PHE B O 1
ATOM 6576 N N . ASP B 1 210 ? 21.797 6.324 -19.359 1 97.44 210 ASP B N 1
ATOM 6577 C CA . ASP B 1 210 ? 22.234 6.715 -20.688 1 97.44 210 ASP B CA 1
ATOM 6578 C C . ASP B 1 210 ? 23.406 5.859 -21.172 1 97.44 210 ASP B C 1
ATOM 6580 O O . ASP B 1 210 ? 23.594 5.668 -22.375 1 97.44 210 ASP B O 1
ATOM 6584 N N . ILE B 1 211 ? 24.141 5.406 -20.234 1 98.06 211 ILE B N 1
ATOM 6585 C CA . ILE B 1 211 ? 25.359 4.688 -20.625 1 98.06 211 ILE B CA 1
ATOM 6586 C C . ILE B 1 211 ? 25.109 3.182 -20.562 1 98.06 211 ILE B C 1
ATOM 6588 O O . ILE B 1 211 ? 26.016 2.385 -20.781 1 98.06 211 ILE B O 1
ATOM 6592 N N . LEU B 1 212 ? 23.859 2.773 -20.188 1 98.38 212 LEU B N 1
ATOM 6593 C CA . LEU B 1 212 ? 23.531 1.357 -20.031 1 98.38 212 LEU B CA 1
ATOM 6594 C C . LEU B 1 212 ? 22.781 0.831 -21.25 1 98.38 212 LEU B C 1
ATOM 6596 O O . LEU B 1 212 ? 22.266 1.611 -22.047 1 98.38 212 LEU B O 1
ATOM 6600 N N . GLU B 1 213 ? 22.75 -0.463 -21.328 1 98 213 GLU B N 1
ATOM 6601 C CA . GLU B 1 213 ? 22 -1.106 -22.391 1 98 213 GLU B CA 1
ATOM 6602 C C . GLU B 1 213 ? 20.516 -1.229 -22.047 1 98 213 GLU B C 1
ATOM 6604 O O . GLU B 1 213 ? 20.172 -1.827 -21.016 1 98 213 GLU B O 1
ATOM 6609 N N . GLU B 1 214 ? 19.734 -0.677 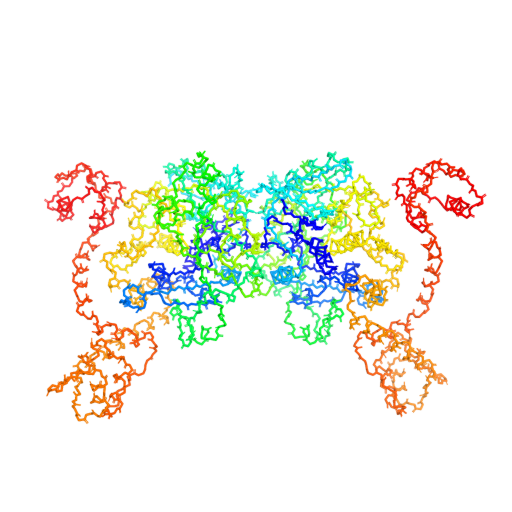-22.844 1 98 214 GLU B N 1
ATOM 6610 C CA . GLU B 1 214 ? 18.297 -0.7 -22.625 1 98 214 GLU B CA 1
ATOM 6611 C C . GLU B 1 214 ? 17.688 -2.012 -23.109 1 98 214 GLU B C 1
ATOM 6613 O O . GLU B 1 214 ? 18.078 -2.541 -24.156 1 98 214 GLU B O 1
ATOM 6618 N N . GLN B 1 215 ? 16.781 -2.543 -22.344 1 97 215 GLN B N 1
ATOM 6619 C CA . GLN B 1 215 ? 15.977 -3.703 -22.703 1 97 215 GLN B CA 1
ATOM 6620 C C . GLN B 1 215 ? 14.484 -3.379 -22.641 1 97 215 GLN B C 1
ATOM 6622 O O . GLN B 1 215 ? 13.836 -3.59 -21.625 1 97 215 GLN B O 1
ATOM 6627 N N . PRO B 1 216 ? 13.922 -3.002 -23.781 1 96.81 216 PRO B N 1
ATOM 6628 C CA . PRO B 1 216 ? 12.5 -2.639 -23.797 1 96.81 216 PRO B CA 1
ATOM 6629 C C . PRO B 1 216 ? 11.578 -3.857 -23.781 1 96.81 216 PRO B C 1
ATOM 6631 O O . PRO B 1 216 ? 12.016 -4.973 -24.078 1 96.81 216 PRO B O 1
ATOM 6634 N N . GLY B 1 217 ? 10.383 -3.641 -23.391 1 95.56 217 GLY B N 1
ATOM 6635 C CA . GLY B 1 217 ? 9.367 -4.672 -23.547 1 95.56 217 GLY B CA 1
ATOM 6636 C C . GLY B 1 217 ? 8.922 -4.859 -24.984 1 95.56 217 GLY B C 1
ATOM 6637 O O . GLY B 1 217 ? 9.289 -4.07 -25.859 1 95.56 217 GLY B O 1
ATOM 6638 N N . GLU B 1 218 ? 8.234 -5.879 -25.172 1 93.69 218 GLU B N 1
ATOM 6639 C CA . GLU B 1 218 ? 7.711 -6.137 -26.5 1 93.69 218 GLU B CA 1
ATOM 6640 C C . GLU B 1 218 ? 6.414 -5.371 -26.75 1 93.69 218 GLU B C 1
ATOM 6642 O O . GLU B 1 218 ? 5.488 -5.434 -25.938 1 93.69 218 GLU B O 1
ATOM 6647 N N . ILE B 1 219 ? 6.418 -4.645 -27.844 1 90.25 219 ILE B N 1
ATOM 6648 C CA . ILE B 1 219 ? 5.242 -3.852 -28.188 1 90.25 219 ILE B CA 1
ATOM 6649 C C . ILE B 1 219 ? 4.621 -4.391 -29.469 1 90.25 219 ILE B C 1
ATOM 6651 O O . ILE B 1 219 ? 5.305 -5.008 -30.297 1 90.25 219 ILE B O 1
ATOM 6655 N N . GLY B 1 220 ? 3.34 -4.238 -29.703 1 86.56 220 GLY B N 1
ATOM 6656 C CA . GLY B 1 220 ? 2.672 -4.582 -30.938 1 86.56 220 GLY B CA 1
ATOM 6657 C C . GLY B 1 220 ? 2.051 -5.969 -30.922 1 86.56 220 GLY B C 1
ATOM 6658 O O . GLY B 1 220 ? 1.311 -6.332 -31.844 1 86.56 220 GLY B O 1
ATOM 6659 N N . LYS B 1 221 ? 2.385 -6.77 -29.938 1 88.31 221 LYS B N 1
ATOM 6660 C CA . LYS B 1 221 ? 1.766 -8.078 -29.766 1 88.31 221 LYS B CA 1
ATOM 6661 C C . LYS B 1 221 ? 1.005 -8.156 -28.453 1 88.31 221 LYS B C 1
ATOM 6663 O O . LYS B 1 221 ? 1.459 -7.629 -27.438 1 88.31 221 LYS B O 1
ATOM 6668 N N . PRO B 1 222 ? -0.095 -8.797 -28.516 1 92.5 222 PRO B N 1
ATOM 6669 C CA . PRO B 1 222 ? -0.877 -8.914 -27.281 1 92.5 222 PRO B CA 1
ATOM 6670 C C . PRO B 1 222 ? -0.383 -10.031 -26.359 1 92.5 222 PRO B C 1
ATOM 6672 O O . PRO B 1 222 ? -1.093 -11.016 -26.156 1 92.5 222 PRO B O 1
ATOM 6675 N N . LEU B 1 223 ? 0.743 -9.867 -25.781 1 94.12 223 LEU B N 1
ATOM 6676 C CA . LEU B 1 223 ? 1.259 -10.828 -24.812 1 94.12 223 LEU B CA 1
ATOM 6677 C C . LEU B 1 223 ? 0.46 -10.781 -23.516 1 94.12 223 LEU B C 1
ATOM 6679 O O . LEU B 1 223 ? 0.199 -9.695 -22.984 1 94.12 223 LEU B O 1
ATOM 6683 N N . LYS B 1 224 ? 0.002 -11.93 -23.109 1 95.94 224 LYS B N 1
ATOM 6684 C CA . LYS B 1 224 ? -0.796 -11.984 -21.891 1 95.94 224 LYS B CA 1
ATOM 6685 C C . LYS B 1 224 ? -0.685 -13.359 -21.219 1 95.94 224 LYS B C 1
ATOM 6687 O O . LYS B 1 224 ? -0.369 -14.352 -21.891 1 95.94 224 LYS B O 1
ATOM 6692 N N . TYR B 1 225 ? -0.93 -13.398 -19.953 1 97.38 225 TYR B N 1
ATOM 6693 C CA . TYR B 1 225 ? -0.912 -14.648 -19.203 1 97.38 225 TYR B CA 1
ATOM 6694 C C . TYR B 1 225 ? -2.273 -15.328 -19.25 1 97.38 225 TYR B C 1
ATOM 6696 O O . TYR B 1 225 ? -2.357 -16.547 -19.453 1 97.38 225 TYR B O 1
ATOM 6704 N N . SER B 1 226 ? -3.291 -14.539 -19.062 1 97.25 226 SER B N 1
ATOM 6705 C CA . SER B 1 226 ? -4.617 -15.133 -18.938 1 97.25 226 SER B CA 1
ATOM 6706 C C . SER B 1 226 ? -5.293 -15.273 -20.297 1 97.25 226 SER B C 1
ATOM 6708 O O . SER B 1 226 ? -5.262 -14.344 -21.094 1 97.25 226 SER B O 1
ATOM 6710 N N . PHE B 1 227 ? -5.98 -16.344 -20.469 1 91.12 227 PHE B N 1
ATOM 6711 C CA . PHE B 1 227 ? -6.73 -16.594 -21.688 1 91.12 227 PHE B CA 1
ATOM 6712 C C . PHE B 1 227 ? -7.984 -15.727 -21.75 1 91.12 227 PHE B C 1
ATOM 6714 O O . PHE B 1 227 ? -8.578 -15.547 -22.812 1 91.12 227 PHE B O 1
ATOM 6721 N N . SER B 1 228 ? -8.305 -15.164 -20.672 1 91.88 228 SER B N 1
ATOM 6722 C CA . SER B 1 228 ? -9.539 -14.391 -20.578 1 91.88 228 SER B CA 1
ATOM 6723 C C . SER B 1 228 ? -9.273 -12.906 -20.766 1 91.88 228 SER B C 1
ATOM 6725 O O . SER B 1 228 ? -10.211 -12.117 -20.938 1 91.88 228 SER B O 1
ATOM 6727 N N . SER B 1 229 ? -8.047 -12.508 -20.719 1 94.12 229 SER B N 1
ATOM 6728 C CA . SER B 1 229 ? -7.723 -11.094 -20.891 1 94.12 229 SER B CA 1
ATOM 6729 C C . SER B 1 229 ? -7.949 -10.641 -22.328 1 94.12 229 SER B C 1
ATOM 6731 O O . SER B 1 229 ? -7.637 -11.375 -23.281 1 94.12 229 SER B O 1
ATOM 6733 N N . LYS B 1 230 ? -8.422 -9.422 -22.516 1 92.81 230 LYS B N 1
ATOM 6734 C CA . LYS B 1 230 ? -8.641 -8.875 -23.859 1 92.81 230 LYS B CA 1
ATOM 6735 C C . LYS B 1 230 ? -7.34 -8.352 -24.453 1 92.81 230 LYS B C 1
ATOM 6737 O O . LYS B 1 230 ? -6.527 -7.746 -23.75 1 92.81 230 LYS B O 1
ATOM 6742 N N . ASP B 1 231 ? -7.211 -8.602 -25.703 1 92.38 231 ASP B N 1
ATOM 6743 C CA . ASP B 1 231 ? -6.016 -8.133 -26.391 1 92.38 231 ASP B CA 1
ATOM 6744 C C . ASP B 1 231 ? -5.875 -6.613 -26.281 1 92.38 231 ASP B C 1
ATOM 6746 O O . ASP B 1 231 ? -4.777 -6.102 -26.047 1 92.38 231 ASP B O 1
ATOM 6750 N N . GLU B 1 232 ? -6.922 -5.895 -26.375 1 92.12 232 GLU B N 1
ATOM 6751 C CA . GLU B 1 232 ? -6.906 -4.434 -26.359 1 92.12 232 GLU B CA 1
ATOM 6752 C C . GLU B 1 232 ? -6.391 -3.904 -25.016 1 92.12 232 GLU B C 1
ATOM 6754 O O . GLU B 1 232 ? -5.719 -2.873 -24.984 1 92.12 232 GLU B O 1
ATOM 6759 N N . ASP B 1 233 ? -6.668 -4.621 -24 1 90.81 233 ASP B N 1
ATOM 6760 C CA . ASP B 1 233 ? -6.297 -4.18 -22.656 1 90.81 233 ASP B CA 1
ATOM 6761 C C . ASP B 1 233 ? -4.789 -4.277 -22.438 1 90.81 233 ASP B C 1
ATOM 6763 O O . ASP B 1 233 ? -4.203 -3.447 -21.734 1 90.81 233 ASP B O 1
ATOM 6767 N N . VAL B 1 234 ? -4.172 -5.215 -23.062 1 93.19 234 VAL B N 1
ATOM 6768 C CA . VAL B 1 234 ? -2.74 -5.414 -22.844 1 93.19 234 VAL B CA 1
ATOM 6769 C C . VAL B 1 234 ? -1.951 -4.613 -23.875 1 93.19 234 VAL B C 1
ATOM 6771 O O . VAL B 1 234 ? -0.813 -4.211 -23.625 1 93.19 234 VAL B O 1
ATOM 6774 N N . LEU B 1 235 ? -2.52 -4.406 -25.109 1 92.88 235 LEU B N 1
ATOM 6775 C CA . LEU B 1 235 ? -1.833 -3.691 -26.188 1 92.88 235 LEU B CA 1
ATOM 6776 C C . LEU B 1 235 ? -1.713 -2.207 -25.859 1 92.88 235 LEU B C 1
ATOM 6778 O O . LEU B 1 235 ? -0.757 -1.549 -26.281 1 92.88 235 LEU B O 1
ATOM 6782 N N . LYS B 1 236 ? -2.604 -1.644 -25.141 1 91.75 236 LYS B N 1
ATOM 6783 C CA . LYS B 1 236 ? -2.664 -0.21 -24.859 1 91.75 236 LYS B CA 1
ATOM 6784 C C . LYS B 1 236 ? -1.859 0.15 -23.625 1 91.75 236 LYS B C 1
ATOM 6786 O O . LYS B 1 236 ? -1.618 1.328 -23.344 1 91.75 236 LYS B O 1
ATOM 6791 N N . ARG B 1 237 ? -1.355 -0.826 -23.031 1 93.38 237 ARG B N 1
ATOM 6792 C CA . ARG B 1 237 ? -0.694 -0.536 -21.766 1 93.38 237 ARG B CA 1
ATOM 6793 C C . ARG B 1 237 ? 0.708 0.019 -21.984 1 93.38 237 ARG B C 1
ATOM 6795 O O . ARG B 1 237 ? 1.453 -0.49 -22.828 1 93.38 237 ARG B O 1
ATOM 6802 N N . ARG B 1 238 ? 1.044 1.174 -21.266 1 94.31 238 ARG B N 1
ATOM 6803 C CA . ARG B 1 238 ? 2.389 1.74 -21.297 1 94.31 238 ARG B CA 1
ATOM 6804 C C . ARG B 1 238 ? 3.404 0.767 -20.703 1 94.31 238 ARG B C 1
ATOM 6806 O O . ARG B 1 238 ? 3.078 -0.008 -19.797 1 94.31 238 ARG B O 1
ATOM 6813 N N . GLN B 1 239 ? 4.648 0.759 -21.234 1 96.75 239 GLN B N 1
ATOM 6814 C CA . GLN B 1 239 ? 5.684 -0.124 -20.703 1 96.75 239 GLN B CA 1
ATOM 6815 C C . GLN B 1 239 ? 6.934 0.662 -20.328 1 96.75 239 GLN B C 1
ATOM 6817 O O . GLN B 1 239 ? 7.145 1.778 -20.812 1 96.75 239 GLN B O 1
ATOM 6822 N N . LEU B 1 240 ? 7.66 0.169 -19.391 1 97.75 240 LEU B N 1
ATOM 6823 C CA . LEU B 1 240 ? 8.961 0.688 -18.969 1 97.75 240 LEU B CA 1
ATOM 6824 C C . LEU B 1 240 ? 10.078 -0.269 -19.359 1 97.75 240 LEU B C 1
ATOM 6826 O O . LEU B 1 240 ? 9.875 -1.485 -19.391 1 97.75 240 LEU B O 1
ATOM 6830 N N . SER B 1 241 ? 11.242 0.284 -19.641 1 98 241 SER B N 1
ATOM 6831 C CA . SER B 1 241 ? 12.383 -0.538 -20.016 1 98 241 SER B CA 1
ATOM 6832 C C . SER B 1 241 ? 13.148 -1.008 -18.781 1 98 241 SER B C 1
ATOM 6834 O O . SER B 1 241 ? 13.141 -0.341 -17.734 1 98 241 SER B O 1
ATOM 6836 N N . CYS B 1 242 ? 13.695 -2.121 -18.875 1 98 242 CYS B N 1
ATOM 6837 C CA . CYS B 1 242 ? 14.773 -2.545 -17.984 1 98 242 CYS B CA 1
ATOM 6838 C C . CYS B 1 242 ? 16.125 -2.195 -18.562 1 98 242 CYS B C 1
ATOM 6840 O O . CYS B 1 242 ? 16.219 -1.729 -19.703 1 98 242 CYS B O 1
ATOM 6842 N N . TYR B 1 243 ? 17.188 -2.361 -17.781 1 98.5 243 TYR B N 1
ATOM 6843 C CA . TYR B 1 243 ? 18.531 -2.029 -18.234 1 98.5 243 TYR B CA 1
ATOM 6844 C C . TYR B 1 243 ? 19.531 -3.078 -17.781 1 98.5 243 TYR B C 1
ATOM 6846 O O . TYR B 1 243 ? 19.391 -3.656 -16.703 1 98.5 243 TYR B O 1
ATOM 6854 N N . LEU B 1 244 ? 20.469 -3.307 -18.656 1 98.06 244 LEU B N 1
ATOM 6855 C CA . LEU B 1 244 ? 21.5 -4.309 -18.375 1 98.06 244 LEU B CA 1
ATOM 6856 C C . LEU B 1 244 ? 22.797 -3.652 -17.938 1 98.06 244 LEU B C 1
ATOM 6858 O O . LEU B 1 244 ? 23.219 -2.639 -18.5 1 98.06 244 LEU B O 1
ATOM 6862 N N . THR B 1 245 ? 23.328 -4.156 -16.875 1 97.94 245 THR B N 1
ATOM 6863 C CA . THR B 1 245 ? 24.672 -3.83 -16.422 1 97.94 245 THR B CA 1
ATOM 6864 C C . THR B 1 245 ? 25.375 -5.07 -15.867 1 97.94 245 THR B C 1
ATOM 6866 O O . THR B 1 245 ? 24.938 -6.195 -16.125 1 97.94 245 THR B O 1
ATOM 6869 N N . ARG B 1 246 ? 26.578 -4.906 -15.312 1 97.75 246 ARG B N 1
ATOM 6870 C CA . ARG B 1 246 ? 27.359 -6.066 -14.891 1 97.75 246 ARG B CA 1
ATOM 6871 C C . ARG B 1 246 ? 28.234 -5.734 -13.695 1 97.75 246 ARG B C 1
ATOM 6873 O O . ARG B 1 246 ? 28.625 -4.582 -13.508 1 97.75 246 ARG B O 1
ATOM 6880 N N . THR B 1 247 ? 28.469 -6.777 -12.922 1 97.75 247 THR B N 1
ATOM 6881 C CA . THR B 1 247 ? 29.5 -6.629 -11.906 1 97.75 247 THR B CA 1
ATOM 6882 C C . THR B 1 247 ? 30.875 -6.5 -12.562 1 97.75 247 THR B C 1
ATOM 6884 O O . THR B 1 247 ? 31.016 -6.652 -13.773 1 97.75 247 THR B O 1
ATOM 6887 N N . ASN B 1 248 ? 31.859 -6.121 -11.82 1 97.75 248 ASN B N 1
ATOM 6888 C CA . ASN B 1 248 ? 33.219 -5.977 -12.305 1 97.75 248 ASN B CA 1
ATOM 6889 C C . ASN B 1 248 ? 34.25 -6.395 -11.25 1 97.75 248 ASN B C 1
ATOM 6891 O O . ASN B 1 248 ? 33.875 -6.84 -10.164 1 97.75 248 ASN B O 1
ATOM 6895 N N . GLN B 1 249 ? 35.438 -6.262 -11.602 1 96.94 249 GLN B N 1
ATOM 6896 C CA . GLN B 1 249 ? 36.5 -6.734 -10.719 1 96.94 249 GLN B CA 1
ATOM 6897 C C . GLN B 1 249 ? 36.531 -5.934 -9.414 1 96.94 249 GLN B C 1
ATOM 6899 O O . GLN B 1 249 ? 36.781 -6.488 -8.344 1 96.94 249 GLN B O 1
ATOM 6904 N N . THR B 1 250 ? 36.344 -4.719 -9.5 1 97.5 250 THR B N 1
ATOM 6905 C CA . THR B 1 250 ? 36.344 -3.873 -8.312 1 97.5 250 THR B CA 1
ATOM 6906 C C . THR B 1 250 ? 35.281 -4.355 -7.316 1 97.5 250 THR B C 1
ATOM 6908 O O . THR B 1 250 ? 35.562 -4.477 -6.121 1 97.5 250 THR B O 1
ATOM 6911 N N . MET B 1 251 ? 34.156 -4.633 -7.809 1 97.38 251 MET B N 1
ATOM 6912 C CA . MET B 1 251 ? 33.062 -5.129 -6.957 1 97.38 251 MET B CA 1
ATOM 6913 C C . MET B 1 251 ? 33.438 -6.496 -6.379 1 97.38 251 MET B C 1
ATOM 6915 O O . MET B 1 251 ? 33.156 -6.762 -5.199 1 97.38 251 MET B O 1
ATOM 6919 N N . HIS B 1 252 ? 33.969 -7.352 -7.215 1 97.62 252 HIS B N 1
ATOM 6920 C CA . HIS B 1 252 ? 34.375 -8.672 -6.75 1 97.62 252 HIS B CA 1
ATOM 6921 C C . HIS B 1 252 ? 35.406 -8.57 -5.629 1 97.62 252 HIS B C 1
ATOM 6923 O O . HIS B 1 252 ? 35.344 -9.32 -4.656 1 97.62 252 HIS B O 1
ATOM 6929 N N . ASP B 1 253 ? 36.281 -7.637 -5.746 1 97.19 253 ASP B N 1
ATOM 6930 C CA . ASP B 1 253 ? 37.312 -7.426 -4.723 1 97.19 253 ASP B CA 1
ATOM 6931 C C . ASP B 1 253 ? 36.688 -6.988 -3.4 1 97.19 253 ASP B C 1
ATOM 6933 O O . ASP B 1 253 ? 37.125 -7.406 -2.328 1 97.19 253 ASP B O 1
ATOM 6937 N N . ILE B 1 254 ? 35.688 -6.121 -3.504 1 96.94 254 ILE B N 1
ATOM 6938 C CA . ILE B 1 254 ? 35 -5.699 -2.307 1 96.94 254 ILE B CA 1
ATOM 6939 C C . ILE B 1 254 ? 34.406 -6.918 -1.597 1 96.94 254 ILE B C 1
ATOM 6941 O O . ILE B 1 254 ? 34.5 -7.035 -0.373 1 96.94 254 ILE B O 1
ATOM 6945 N N . VAL B 1 255 ? 33.844 -7.816 -2.328 1 96.75 255 VAL B N 1
ATOM 6946 C CA . VAL B 1 255 ? 33.188 -9.008 -1.78 1 96.75 255 VAL B CA 1
ATOM 6947 C C . VAL B 1 255 ? 34.25 -9.945 -1.215 1 96.75 255 VAL B C 1
ATOM 6949 O O . VAL B 1 255 ? 34.188 -10.359 -0.056 1 96.75 255 VAL B O 1
ATOM 6952 N N . LEU B 1 256 ? 35.281 -10.227 -1.982 1 96 256 LEU B N 1
ATOM 6953 C CA . LEU B 1 256 ? 36.281 -11.219 -1.624 1 96 256 LEU B CA 1
ATOM 6954 C C . LEU B 1 256 ? 37.094 -10.75 -0.426 1 96 256 LEU B C 1
ATOM 6956 O O . LEU B 1 256 ? 37.469 -11.562 0.426 1 96 256 LEU B O 1
ATOM 6960 N N . ASN B 1 257 ? 37.344 -9.484 -0.358 1 96.31 257 ASN B N 1
ATOM 6961 C CA . ASN B 1 257 ? 38.156 -8.938 0.723 1 96.31 257 ASN B CA 1
ATOM 6962 C C . ASN B 1 257 ? 37.375 -8.828 2.021 1 96.31 257 ASN B C 1
ATOM 6964 O O . ASN B 1 257 ? 37.938 -8.586 3.086 1 96.31 257 ASN B O 1
ATOM 6968 N N . ASN B 1 258 ? 36.031 -9.008 1.947 1 96.12 258 ASN B N 1
ATOM 6969 C CA . ASN B 1 258 ? 35.188 -8.844 3.135 1 96.12 258 ASN B CA 1
ATOM 6970 C C . ASN B 1 258 ? 34.25 -10.023 3.322 1 96.12 258 ASN B C 1
ATOM 6972 O O . ASN B 1 258 ? 33.156 -9.867 3.859 1 96.12 258 ASN B O 1
ATOM 6976 N N . LEU B 1 259 ? 34.562 -11.148 2.902 1 94.06 259 LEU B N 1
ATOM 6977 C CA . LEU B 1 259 ? 33.688 -12.328 2.949 1 94.06 259 LEU B CA 1
ATOM 6978 C C . LEU B 1 259 ? 33.344 -12.68 4.387 1 94.06 259 LEU B C 1
ATOM 6980 O O . LEU B 1 259 ? 32.25 -13.211 4.645 1 94.06 259 LEU B O 1
ATOM 6984 N N . ASP B 1 260 ? 34.188 -12.312 5.254 1 92.5 260 ASP B N 1
ATOM 6985 C CA . ASP B 1 260 ? 33.969 -12.617 6.668 1 92.5 260 ASP B CA 1
ATOM 6986 C C . ASP B 1 260 ? 32.844 -11.781 7.254 1 92.5 260 ASP B C 1
ATOM 6988 O O . ASP B 1 260 ? 32.344 -12.094 8.336 1 92.5 260 ASP B O 1
ATOM 6992 N N . LYS B 1 261 ? 32.438 -10.781 6.598 1 93.31 261 LYS B N 1
ATOM 6993 C CA . LYS B 1 261 ? 31.359 -9.914 7.066 1 93.31 261 LYS B CA 1
ATOM 6994 C C . LYS B 1 261 ? 30.016 -10.406 6.566 1 93.31 261 LYS B C 1
ATOM 6996 O O . LYS B 1 261 ? 28.969 -9.953 7.043 1 93.31 261 LYS B O 1
ATOM 7001 N N . ALA B 1 262 ? 29.984 -11.32 5.676 1 90.31 262 ALA B N 1
ATOM 7002 C CA . ALA B 1 262 ? 28.75 -11.898 5.156 1 90.31 262 ALA B CA 1
ATOM 7003 C C . ALA B 1 262 ? 28.219 -13 6.078 1 90.31 262 ALA B C 1
ATOM 7005 O O . ALA B 1 262 ? 28.969 -13.922 6.43 1 90.31 262 ALA B O 1
ATOM 7006 N N . PRO B 1 263 ? 26.984 -12.906 6.395 1 87.75 263 PRO B N 1
ATOM 7007 C CA . PRO B 1 263 ? 26.406 -13.883 7.32 1 87.75 263 PRO B CA 1
ATOM 7008 C C . PRO B 1 263 ? 26.547 -15.32 6.828 1 87.75 263 PRO B C 1
ATOM 7010 O O . PRO B 1 263 ? 26.688 -16.25 7.633 1 87.75 263 PRO B O 1
ATOM 7013 N N . MET B 1 264 ? 26.578 -15.555 5.605 1 80.12 264 MET B N 1
ATOM 7014 C CA . MET B 1 264 ? 26.672 -16.891 5.035 1 80.12 264 MET B CA 1
ATOM 7015 C C . MET B 1 264 ? 28.062 -17.484 5.262 1 80.12 264 MET B C 1
ATOM 7017 O O . MET B 1 264 ? 28.25 -18.703 5.219 1 80.12 264 MET B O 1
ATOM 7021 N N . TYR B 1 265 ? 29 -16.672 5.488 1 82.25 265 TYR B N 1
ATOM 7022 C CA . TYR B 1 265 ? 30.391 -17.109 5.543 1 82.25 265 TYR B CA 1
ATOM 7023 C C . TYR B 1 265 ? 30.953 -16.953 6.945 1 82.25 265 TYR B C 1
ATOM 7025 O O . TYR B 1 265 ? 32 -17.531 7.27 1 82.25 265 TYR B O 1
ATOM 7033 N N . ASN B 1 266 ? 30.25 -16.234 7.738 1 78.38 266 ASN B N 1
ATOM 7034 C CA . ASN B 1 266 ? 30.828 -15.984 9.062 1 78.38 266 ASN B CA 1
ATOM 7035 C C . ASN B 1 266 ? 30.188 -16.875 10.125 1 78.38 266 ASN B C 1
ATOM 7037 O O . ASN B 1 266 ? 30.359 -16.641 11.32 1 78.38 266 ASN B O 1
ATOM 7041 N N . GLY B 1 267 ? 29.344 -17.781 9.711 1 74.38 267 GLY B N 1
ATOM 7042 C CA . GLY B 1 267 ? 28.781 -18.75 10.633 1 74.38 267 GLY B CA 1
ATOM 7043 C C . GLY B 1 267 ? 27.484 -18.297 11.266 1 74.38 267 GLY B C 1
ATOM 7044 O O . GLY B 1 267 ? 26.891 -19.031 12.07 1 74.38 267 GLY B O 1
ATOM 7045 N N . THR B 1 268 ? 27.031 -17.203 10.953 1 76.88 268 THR B N 1
ATOM 7046 C CA . THR B 1 268 ? 25.812 -16.672 11.531 1 76.88 268 THR B CA 1
ATOM 7047 C C . THR B 1 268 ? 24.594 -17.438 11.008 1 76.88 268 THR B C 1
ATOM 7049 O O . THR B 1 268 ? 23.656 -17.719 11.758 1 76.88 268 THR B O 1
ATOM 7052 N N . ILE B 1 269 ? 24.625 -17.688 9.789 1 77.88 269 ILE B N 1
ATOM 7053 C CA . ILE B 1 269 ? 23.531 -18.438 9.18 1 77.88 269 ILE B CA 1
ATOM 7054 C C . ILE B 1 269 ? 23.969 -19.875 8.906 1 77.88 269 ILE B C 1
ATOM 7056 O O . ILE B 1 269 ? 25 -20.094 8.281 1 77.88 269 ILE B O 1
ATOM 7060 N N . HIS B 1 270 ? 23.109 -20.75 9.406 1 74.06 270 HIS B N 1
ATOM 7061 C CA . HIS B 1 270 ? 23.453 -22.156 9.227 1 74.06 270 HIS B CA 1
ATOM 7062 C C . HIS B 1 270 ? 22.484 -22.844 8.273 1 74.06 270 HIS B C 1
ATOM 7064 O O . HIS B 1 270 ? 22.734 -23.953 7.828 1 74.06 270 HIS B O 1
ATOM 7070 N N . SER B 1 271 ? 21.562 -22.109 7.918 1 79 271 SER B N 1
ATOM 7071 C CA . SER B 1 271 ? 20.547 -22.719 7.062 1 79 271 SER B CA 1
ATOM 7072 C C . SER B 1 271 ? 20.969 -22.672 5.598 1 79 271 SER B C 1
ATOM 7074 O O . SER B 1 271 ? 21.797 -21.859 5.207 1 79 271 SER B O 1
ATOM 7076 N N . THR B 1 272 ? 20.469 -23.594 4.844 1 75.69 272 THR B N 1
ATOM 7077 C CA . THR B 1 272 ? 20.859 -23.734 3.445 1 75.69 272 THR B CA 1
ATOM 7078 C C . THR B 1 272 ? 20.031 -22.812 2.557 1 75.69 272 THR B C 1
ATOM 7080 O O . THR B 1 272 ? 18.812 -22.672 2.754 1 75.69 272 THR B O 1
ATOM 7083 N N . GLY B 1 273 ? 20.719 -22.172 1.68 1 76.19 273 GLY B N 1
ATOM 7084 C CA . GLY B 1 273 ? 20.078 -21.312 0.693 1 76.19 273 GLY B CA 1
ATOM 7085 C C . GLY B 1 273 ? 19.953 -21.969 -0.672 1 76.19 273 GLY B C 1
ATOM 7086 O O . GLY B 1 273 ? 20.391 -23.109 -0.863 1 76.19 273 GLY B O 1
ATOM 7087 N N . PRO B 1 274 ? 19.344 -21.219 -1.565 1 70 274 PRO B N 1
ATOM 7088 C CA . PRO B 1 274 ? 19.141 -21.781 -2.9 1 70 274 PRO B CA 1
ATOM 7089 C C . PRO B 1 274 ? 20.453 -21.922 -3.676 1 70 274 PRO B C 1
ATOM 7091 O O . PRO B 1 274 ? 21.266 -21 -3.697 1 70 274 PRO B O 1
ATOM 7094 N N . ARG B 1 275 ? 20.625 -22.984 -4.371 1 60.81 275 ARG B N 1
ATOM 7095 C CA . ARG B 1 275 ? 21.812 -23.25 -5.172 1 60.81 275 ARG B CA 1
ATOM 7096 C C . ARG B 1 275 ? 21.766 -22.516 -6.504 1 60.81 275 ARG B C 1
ATOM 7098 O O . ARG B 1 275 ? 22.797 -22.047 -7 1 60.81 275 ARG B O 1
ATOM 7105 N N . TYR B 1 276 ? 20.578 -22.391 -6.949 1 63.59 276 TYR B N 1
ATOM 7106 C CA . TYR B 1 276 ? 20.438 -21.891 -8.32 1 63.59 276 TYR B CA 1
ATOM 7107 C C . TYR B 1 276 ? 20.344 -20.375 -8.352 1 63.59 276 TYR B C 1
ATOM 7109 O O . TYR B 1 276 ? 20.547 -19.75 -9.398 1 63.59 276 TYR B O 1
ATOM 7117 N N . CYS B 1 277 ? 19.984 -19.781 -7.359 1 71.44 277 CYS B N 1
ATOM 7118 C CA . CYS B 1 277 ? 20 -18.328 -7.215 1 71.44 277 CYS B CA 1
ATOM 7119 C C . CYS B 1 277 ? 20.781 -17.906 -5.977 1 71.44 277 CYS B C 1
ATOM 7121 O O . CYS B 1 277 ? 20.219 -17.297 -5.062 1 71.44 277 CYS B O 1
ATOM 7123 N N . PRO B 1 278 ? 21.969 -18.078 -6.07 1 78.5 278 PRO B N 1
ATOM 7124 C CA . PRO B 1 278 ? 22.797 -17.766 -4.906 1 78.5 278 PRO B CA 1
ATOM 7125 C C . PRO B 1 278 ? 22.953 -16.25 -4.688 1 78.5 278 PRO B C 1
ATOM 7127 O O . PRO B 1 278 ? 22.672 -15.461 -5.586 1 78.5 278 PRO B O 1
ATOM 7130 N N . SER B 1 279 ? 23.359 -15.984 -3.547 1 90.62 279 SER B N 1
ATOM 7131 C CA . SER B 1 279 ? 23.75 -14.602 -3.277 1 90.62 279 SER B CA 1
ATOM 7132 C C . SER B 1 279 ? 24.953 -14.188 -4.121 1 90.62 279 SER B C 1
ATOM 7134 O O . SER B 1 279 ? 25.656 -15.039 -4.672 1 90.62 279 SER B O 1
ATOM 7136 N N . ILE B 1 280 ? 25.125 -12.969 -4.246 1 93.75 280 ILE B N 1
ATOM 7137 C CA . ILE B 1 280 ? 26.219 -12.484 -5.102 1 93.75 280 ILE B CA 1
ATOM 7138 C C . ILE B 1 280 ? 27.562 -12.914 -4.523 1 93.75 280 ILE B C 1
ATOM 7140 O O . ILE B 1 280 ? 28.5 -13.18 -5.27 1 93.75 280 ILE B O 1
ATOM 7144 N N . GLU B 1 281 ? 27.719 -12.945 -3.217 1 93.06 281 GLU B N 1
ATOM 7145 C CA . GLU B 1 281 ? 28.969 -13.414 -2.613 1 93.06 281 GLU B CA 1
ATOM 7146 C C . GLU B 1 281 ? 29.219 -14.883 -2.93 1 93.06 281 GLU B C 1
ATOM 7148 O O . GLU B 1 281 ? 30.344 -15.266 -3.258 1 93.06 281 GLU B O 1
ATOM 7153 N N . ASP B 1 282 ? 28.141 -15.703 -2.852 1 89.75 282 ASP B N 1
ATOM 7154 C CA . ASP B 1 282 ? 28.25 -17.125 -3.201 1 89.75 282 ASP B CA 1
ATOM 7155 C C . ASP B 1 282 ? 28.609 -17.281 -4.68 1 89.75 282 ASP B C 1
ATOM 7157 O O . ASP B 1 282 ? 29.391 -18.172 -5.039 1 89.75 282 ASP B O 1
ATOM 7161 N N . LYS B 1 283 ? 28 -16.531 -5.492 1 90.5 283 LYS B N 1
ATOM 7162 C CA . LYS B 1 283 ? 28.234 -16.594 -6.93 1 90.5 283 LYS B CA 1
ATOM 7163 C C . LYS B 1 283 ? 29.688 -16.266 -7.254 1 90.5 283 LYS B C 1
ATOM 7165 O O . LYS B 1 283 ? 30.312 -16.938 -8.078 1 90.5 283 LYS B O 1
ATOM 7170 N N . ILE B 1 284 ? 30.203 -15.25 -6.656 1 93.56 284 ILE B N 1
ATOM 7171 C CA . ILE B 1 284 ? 31.578 -14.805 -6.902 1 93.56 284 ILE B CA 1
ATOM 7172 C C . ILE B 1 284 ? 32.562 -15.859 -6.41 1 93.56 284 ILE B C 1
ATOM 7174 O O . ILE B 1 284 ? 33.594 -16.109 -7.055 1 93.56 284 ILE B O 1
ATOM 7178 N N . VAL B 1 285 ? 32.25 -16.5 -5.297 1 90.69 285 VAL B N 1
ATOM 7179 C CA . VAL B 1 285 ? 33.125 -17.516 -4.742 1 90.69 285 VAL B CA 1
ATOM 7180 C C . VAL B 1 285 ? 33.062 -18.781 -5.609 1 90.69 285 VAL B C 1
ATOM 7182 O O . VAL B 1 285 ? 34.094 -19.375 -5.918 1 90.69 285 VAL B O 1
ATOM 7185 N N . ARG B 1 286 ? 31.906 -19.188 -5.988 1 89.19 286 ARG B N 1
ATOM 7186 C CA . ARG B 1 286 ? 31.703 -20.406 -6.758 1 89.19 286 ARG B CA 1
ATOM 7187 C C . ARG B 1 286 ? 32.281 -20.266 -8.164 1 89.19 286 ARG B C 1
ATOM 7189 O O . ARG B 1 286 ? 32.812 -21.234 -8.711 1 89.19 286 ARG B O 1
ATOM 7196 N N . PHE B 1 287 ? 32.094 -19.094 -8.75 1 90.69 287 PHE B N 1
ATOM 7197 C CA . PHE B 1 287 ? 32.562 -18.844 -10.102 1 90.69 287 PHE B CA 1
ATOM 7198 C C . PHE B 1 287 ? 33.719 -17.828 -10.094 1 90.69 287 PHE B C 1
ATOM 7200 O O . PHE B 1 287 ? 33.656 -16.812 -10.789 1 90.69 287 PHE B O 1
ATOM 7207 N N . SER B 1 288 ? 34.688 -18.125 -9.477 1 89 288 SER B N 1
ATOM 7208 C CA . SER B 1 288 ? 35.812 -17.219 -9.227 1 89 288 SER B CA 1
ATOM 7209 C C . SER B 1 288 ? 36.594 -16.922 -10.508 1 89 288 SER B C 1
ATOM 7211 O O . SER B 1 288 ? 37.312 -15.93 -10.578 1 89 288 SER B O 1
ATOM 7213 N N . ASP B 1 289 ? 36.312 -17.719 -11.477 1 90.38 289 ASP B N 1
ATOM 7214 C CA . ASP B 1 289 ? 37 -17.531 -12.75 1 90.38 289 ASP B CA 1
ATOM 7215 C C . ASP B 1 289 ? 36.344 -16.438 -13.586 1 90.38 289 ASP B C 1
ATOM 7217 O O . ASP B 1 289 ? 36.938 -15.93 -14.531 1 90.38 289 ASP B O 1
ATOM 7221 N N . LYS B 1 290 ? 35.156 -16.109 -13.266 1 92.56 290 LYS B N 1
ATOM 7222 C CA . LYS B 1 290 ? 34.438 -15.078 -14.008 1 92.56 290 LYS B CA 1
ATOM 7223 C C . LYS B 1 290 ? 34.719 -13.688 -13.453 1 92.56 290 LYS B C 1
ATOM 7225 O O . LYS B 1 290 ? 34.75 -13.492 -12.242 1 92.56 290 LYS B O 1
ATOM 7230 N N . SER B 1 291 ? 34.969 -12.797 -14.344 1 93.75 291 SER B N 1
ATOM 7231 C CA . SER B 1 291 ? 35.312 -11.445 -13.914 1 93.75 291 SER B CA 1
ATOM 7232 C C . SER B 1 291 ? 34.062 -10.555 -13.844 1 93.75 291 SER B C 1
ATOM 7234 O O . SER B 1 291 ? 34.125 -9.414 -13.383 1 93.75 291 SER B O 1
ATOM 7236 N N . SER B 1 292 ? 33 -11.148 -14.289 1 96.19 292 SER B N 1
ATOM 7237 C CA . SER B 1 292 ? 31.781 -10.336 -14.297 1 96.19 292 SER B CA 1
ATOM 7238 C C . SER B 1 292 ? 30.516 -11.203 -14.336 1 96.19 292 SER B C 1
ATOM 7240 O O . SER B 1 292 ? 30.562 -12.352 -14.789 1 96.19 292 SER B O 1
ATOM 7242 N N . HIS B 1 293 ? 29.484 -10.68 -13.805 1 95.56 293 HIS B N 1
ATOM 7243 C CA . HIS B 1 293 ? 28.156 -11.273 -13.859 1 95.56 293 HIS B CA 1
ATOM 7244 C C . HIS B 1 293 ? 27.109 -10.266 -14.312 1 95.56 293 HIS B C 1
ATOM 7246 O O . HIS B 1 293 ? 27.188 -9.086 -13.961 1 95.56 293 HIS B O 1
ATOM 7252 N N . HIS B 1 294 ? 26.109 -10.719 -15.031 1 95.56 294 HIS B N 1
ATOM 7253 C CA . HIS B 1 294 ? 25.062 -9.844 -15.531 1 95.56 294 HIS B CA 1
ATOM 7254 C C . HIS B 1 294 ? 24.125 -9.414 -14.406 1 95.56 294 HIS B C 1
ATOM 7256 O O . HIS B 1 294 ? 23.812 -10.203 -13.508 1 95.56 294 HIS B O 1
ATOM 7262 N N . LEU B 1 295 ? 23.719 -8.203 -14.43 1 97.44 295 LEU B N 1
ATOM 7263 C CA . LEU B 1 295 ? 22.688 -7.633 -13.57 1 97.44 295 LEU B CA 1
ATOM 7264 C C . LEU B 1 295 ? 21.609 -6.953 -14.406 1 97.44 295 LEU B C 1
ATOM 7266 O O . LEU B 1 295 ? 21.906 -6.359 -15.445 1 97.44 295 LEU B O 1
ATOM 7270 N N . PHE B 1 296 ? 20.406 -7.016 -14.016 1 97.5 296 PHE B N 1
ATOM 7271 C CA . PHE B 1 296 ? 19.297 -6.309 -14.656 1 97.5 296 PHE B CA 1
ATOM 7272 C C . PHE B 1 296 ? 18.703 -5.281 -13.703 1 97.5 296 PHE B C 1
ATOM 7274 O O . PHE B 1 296 ? 18.406 -5.59 -12.547 1 97.5 296 PHE B O 1
ATOM 7281 N N . LEU B 1 297 ? 18.609 -4.07 -14.109 1 98.56 297 LEU B N 1
ATOM 7282 C CA . LEU B 1 297 ? 17.906 -3.025 -13.383 1 98.56 297 LEU B CA 1
ATOM 7283 C C . LEU B 1 297 ? 16.438 -2.98 -13.781 1 98.56 297 LEU B C 1
ATOM 7285 O O . LEU B 1 297 ? 16.109 -2.672 -14.93 1 98.56 297 LEU B O 1
ATOM 7289 N N . GLU B 1 298 ? 15.578 -3.266 -12.812 1 98.44 298 GLU B N 1
ATOM 7290 C CA . GLU B 1 298 ? 14.164 -3.449 -13.102 1 98.44 298 GLU B CA 1
ATOM 7291 C C . GLU B 1 298 ? 13.312 -2.447 -12.32 1 98.44 298 GLU B C 1
ATOM 7293 O O . GLU B 1 298 ? 13.156 -2.564 -11.109 1 98.44 298 GLU B O 1
ATOM 7298 N N . PRO B 1 299 ? 12.633 -1.497 -13.047 1 98.12 299 PRO B N 1
ATOM 7299 C CA . PRO B 1 299 ? 11.734 -0.565 -12.359 1 98.12 299 PRO B CA 1
ATOM 7300 C C . PRO B 1 299 ? 10.602 -1.273 -11.625 1 98.12 299 PRO B C 1
ATOM 7302 O O . PRO B 1 299 ? 10.07 -2.271 -12.117 1 98.12 299 PRO B O 1
ATOM 7305 N N . GLU B 1 300 ? 10.141 -0.713 -10.523 1 97.56 300 GLU B N 1
ATOM 7306 C CA . GLU B 1 300 ? 9.148 -1.395 -9.695 1 97.56 300 GLU B CA 1
ATOM 7307 C C . GLU B 1 300 ? 7.75 -0.85 -9.945 1 97.56 300 GLU B C 1
ATOM 7309 O O . GLU B 1 300 ? 6.785 -1.28 -9.305 1 97.56 300 GLU B O 1
ATOM 7314 N N . GLY B 1 301 ? 7.598 0.152 -10.812 1 97.19 301 GLY B N 1
ATOM 7315 C CA . GLY B 1 301 ? 6.281 0.68 -11.125 1 97.19 301 GLY B CA 1
ATOM 7316 C C . GLY B 1 301 ? 6.328 2.023 -11.828 1 97.19 301 GLY B C 1
ATOM 7317 O O . GLY B 1 301 ? 7.402 2.59 -12.031 1 97.19 301 GLY B O 1
ATOM 7318 N N . PHE B 1 302 ? 5.133 2.586 -12.172 1 96.44 302 PHE B N 1
ATOM 7319 C CA . PHE B 1 302 ? 5.016 3.846 -12.898 1 96.44 302 PHE B CA 1
ATOM 7320 C C . PHE B 1 302 ? 5.18 5.031 -11.953 1 96.44 302 PHE B C 1
ATOM 7322 O O . PHE B 1 302 ? 5.656 6.094 -12.359 1 96.44 302 PHE B O 1
ATOM 7329 N N . ASP B 1 303 ? 4.805 4.82 -10.688 1 94.69 303 ASP B N 1
ATOM 7330 C CA . ASP B 1 303 ? 4.699 5.965 -9.789 1 94.69 303 ASP B CA 1
ATOM 7331 C C . ASP B 1 303 ? 5.719 5.871 -8.656 1 94.69 303 ASP B C 1
ATOM 7333 O O . ASP B 1 303 ? 5.457 6.324 -7.543 1 94.69 303 ASP B O 1
ATOM 7337 N N . THR B 1 304 ? 6.801 5.215 -8.875 1 97.19 304 THR B N 1
ATOM 7338 C CA . THR B 1 304 ? 7.914 5.109 -7.938 1 97.19 304 THR B CA 1
ATOM 7339 C C . THR B 1 304 ? 9.25 5.203 -8.672 1 97.19 304 THR B C 1
ATOM 7341 O O . THR B 1 304 ? 9.328 4.914 -9.867 1 97.19 304 THR B O 1
ATOM 7344 N N . THR B 1 305 ? 10.258 5.633 -7.98 1 97.5 305 THR B N 1
ATOM 7345 C CA . THR B 1 305 ? 11.586 5.711 -8.57 1 97.5 305 THR B CA 1
ATOM 7346 C C . THR B 1 305 ? 12.422 4.488 -8.195 1 97.5 305 THR B C 1
ATOM 7348 O O . THR B 1 305 ? 13.586 4.383 -8.578 1 97.5 305 THR B O 1
ATOM 7351 N N . GLU B 1 306 ? 11.828 3.545 -7.496 1 97.81 306 GLU B N 1
ATOM 7352 C CA . GLU B 1 306 ? 12.57 2.381 -7.016 1 97.81 306 GLU B CA 1
ATOM 7353 C C . GLU B 1 306 ? 12.938 1.447 -8.164 1 97.81 306 GLU B C 1
ATOM 7355 O O . GLU B 1 306 ? 12.133 1.224 -9.07 1 97.81 306 GLU B O 1
ATOM 7360 N N . VAL B 1 307 ? 14.125 0.976 -8.109 1 98.56 307 VAL B N 1
ATOM 7361 C CA . VAL B 1 307 ? 14.641 0.039 -9.102 1 98.56 307 VAL B CA 1
ATOM 7362 C C . VAL B 1 307 ? 15.234 -1.183 -8.406 1 98.56 307 VAL B C 1
ATOM 7364 O O . VAL B 1 307 ? 16.062 -1.047 -7.504 1 98.56 307 VAL B O 1
ATOM 7367 N N . TYR B 1 308 ? 14.766 -2.324 -8.773 1 98.31 308 TYR B N 1
ATOM 7368 C CA . TYR B 1 308 ? 15.266 -3.604 -8.289 1 98.31 308 TYR B CA 1
ATOM 7369 C C . TYR B 1 308 ? 16.516 -4.035 -9.062 1 98.31 308 TYR B C 1
ATOM 7371 O O . TYR B 1 308 ? 16.547 -3.936 -10.289 1 98.31 308 TYR B O 1
ATOM 7379 N N . ILE B 1 309 ? 17.5 -4.547 -8.328 1 98.06 309 ILE B N 1
ATOM 7380 C CA . ILE B 1 309 ? 18.688 -5.062 -9 1 98.06 309 ILE B CA 1
ATOM 7381 C C . ILE B 1 309 ? 18.625 -6.586 -9.07 1 98.06 309 ILE B C 1
ATOM 7383 O O . ILE B 1 309 ? 19.078 -7.281 -8.164 1 98.06 309 ILE B O 1
ATOM 7387 N N . SER B 1 310 ? 18.234 -7.074 -10.172 1 96.69 310 SER B N 1
ATOM 7388 C CA . SER B 1 310 ? 18.203 -8.523 -10.359 1 96.69 310 SER B CA 1
ATOM 7389 C C . SER B 1 310 ? 19.609 -9.094 -10.453 1 96.69 310 SER B C 1
ATOM 7391 O O . SER B 1 310 ? 20.438 -8.602 -11.219 1 96.69 310 SER B O 1
ATOM 7393 N N . GLY B 1 311 ? 19.891 -10.047 -9.641 1 94.94 311 GLY B N 1
ATOM 7394 C CA . GLY B 1 311 ? 21.188 -10.719 -9.688 1 94.94 311 GLY B CA 1
ATOM 7395 C C . GLY B 1 311 ? 22.125 -10.289 -8.578 1 94.94 311 GLY B C 1
ATOM 7396 O O . GLY B 1 311 ? 23.234 -10.812 -8.461 1 94.94 311 GLY B O 1
ATOM 7397 N N . LEU B 1 312 ? 21.625 -9.414 -7.695 1 96.88 312 LEU B N 1
ATOM 7398 C CA . LEU B 1 312 ? 22.516 -8.906 -6.652 1 96.88 312 LEU B CA 1
ATOM 7399 C C . LEU B 1 312 ? 21.953 -9.195 -5.266 1 96.88 312 LEU B C 1
ATOM 7401 O O . LEU B 1 312 ? 21.969 -8.328 -4.395 1 96.88 312 LEU B O 1
ATOM 7405 N N . SER B 1 313 ? 21.359 -10.297 -5.102 1 95.25 313 SER B N 1
ATOM 7406 C CA . SER B 1 313 ? 20.922 -10.688 -3.764 1 95.25 313 SER B CA 1
ATOM 7407 C C . SER B 1 313 ? 22.109 -10.75 -2.797 1 95.25 313 SER B C 1
ATOM 7409 O O . SER B 1 313 ? 23.141 -11.344 -3.107 1 95.25 313 SER B O 1
ATOM 7411 N N . THR B 1 314 ? 21.969 -10.102 -1.65 1 95.44 314 THR B N 1
ATOM 7412 C CA . THR B 1 314 ? 23.078 -10.031 -0.72 1 95.44 314 THR B CA 1
ATOM 7413 C C . THR B 1 314 ? 22.594 -9.773 0.702 1 95.44 314 THR B C 1
ATOM 7415 O O . THR B 1 314 ? 21.469 -9.289 0.9 1 95.44 314 THR B O 1
ATOM 7418 N N . SER B 1 315 ? 23.391 -10.195 1.648 1 94.75 315 SER B N 1
ATOM 7419 C CA . SER B 1 315 ? 23.141 -9.906 3.057 1 94.75 315 SER B CA 1
ATOM 7420 C C . SER B 1 315 ? 24.344 -9.234 3.709 1 94.75 315 SER B C 1
ATOM 7422 O O . SER B 1 315 ? 24.5 -9.297 4.93 1 94.75 315 SER B O 1
ATOM 7424 N N . PHE B 1 316 ? 25.25 -8.641 2.893 1 95.69 316 PHE B N 1
ATOM 7425 C CA . PHE B 1 316 ? 26.391 -7.887 3.4 1 95.69 316 PHE B CA 1
ATOM 7426 C C . PHE B 1 316 ? 25.922 -6.742 4.293 1 95.69 316 PHE B C 1
ATOM 7428 O O . PHE B 1 316 ? 24.766 -6.328 4.227 1 95.69 316 PHE B O 1
ATOM 7435 N N . PRO B 1 317 ? 26.859 -6.312 5.109 1 95.81 317 PRO B N 1
ATOM 7436 C CA . PRO B 1 317 ? 26.5 -5.098 5.852 1 95.81 317 PRO B CA 1
ATOM 7437 C C . PRO B 1 317 ? 26.109 -3.939 4.938 1 95.81 317 PRO B C 1
ATOM 7439 O O . PRO B 1 317 ? 26.625 -3.828 3.82 1 95.81 317 PRO B O 1
ATOM 7442 N N . ALA B 1 318 ? 25.281 -3.074 5.406 1 96 318 ALA B N 1
ATOM 7443 C CA . ALA B 1 318 ? 24.688 -2.004 4.621 1 96 318 ALA B CA 1
ATOM 7444 C C . ALA B 1 318 ? 25.75 -1.145 3.947 1 96 318 ALA B C 1
ATOM 7446 O O . ALA B 1 318 ? 25.625 -0.791 2.773 1 96 318 ALA B O 1
ATOM 7447 N N . SER B 1 319 ? 26.797 -0.773 4.664 1 95 319 SER B N 1
ATOM 7448 C CA . SER B 1 319 ? 27.828 0.093 4.113 1 95 319 SER B CA 1
ATOM 7449 C C . SER B 1 319 ? 28.531 -0.568 2.936 1 95 319 SER B C 1
ATOM 7451 O O . SER B 1 319 ? 28.875 0.098 1.951 1 95 319 SER B O 1
ATOM 7453 N N . TYR B 1 320 ? 28.734 -1.905 3.037 1 96.19 320 TYR B N 1
ATOM 7454 C CA . TYR B 1 320 ? 29.391 -2.629 1.952 1 96.19 320 TYR B CA 1
ATOM 7455 C C . TYR B 1 320 ? 28.453 -2.773 0.754 1 96.19 320 TYR B C 1
ATOM 7457 O O . TYR B 1 320 ? 28.906 -2.775 -0.394 1 96.19 320 TYR B O 1
ATOM 7465 N N . GLN B 1 321 ? 27.172 -2.938 1.05 1 97.5 321 GLN B N 1
ATOM 7466 C CA . GLN B 1 321 ? 26.234 -2.979 -0.06 1 97.5 321 GLN B CA 1
ATOM 7467 C C . GLN B 1 321 ? 26.297 -1.7 -0.889 1 97.5 321 GLN B C 1
ATOM 7469 O O . GLN B 1 321 ? 26.266 -1.75 -2.121 1 97.5 321 GLN B O 1
ATOM 7474 N N . GLN B 1 322 ? 26.375 -0.547 -0.211 1 97.06 322 GLN B N 1
ATOM 7475 C CA . GLN B 1 322 ? 26.484 0.733 -0.903 1 97.06 322 GLN B CA 1
ATOM 7476 C C . GLN B 1 322 ? 27.75 0.792 -1.754 1 97.06 322 GLN B C 1
ATOM 7478 O O . GLN B 1 322 ? 27.719 1.271 -2.889 1 97.06 322 GLN B O 1
ATOM 7483 N N . GLN B 1 323 ? 28.844 0.309 -1.188 1 97 323 GLN B N 1
ATOM 7484 C CA . GLN B 1 323 ? 30.109 0.287 -1.919 1 97 323 GLN B CA 1
ATOM 7485 C C . GLN B 1 323 ? 30.016 -0.596 -3.16 1 97 323 GLN B C 1
ATOM 7487 O O . GLN B 1 323 ? 30.484 -0.22 -4.234 1 97 323 GLN B O 1
ATOM 7492 N N . MET B 1 324 ? 29.422 -1.795 -2.984 1 97.88 324 MET B N 1
ATOM 7493 C CA . MET B 1 324 ? 29.234 -2.715 -4.102 1 97.88 324 MET B CA 1
ATOM 7494 C C . MET B 1 324 ? 28.453 -2.053 -5.223 1 97.88 324 MET B C 1
ATOM 7496 O O . MET B 1 324 ? 28.875 -2.061 -6.379 1 97.88 324 MET B O 1
ATOM 7500 N N . VAL B 1 325 ? 27.359 -1.401 -4.836 1 98.19 325 VAL B N 1
ATOM 7501 C CA . VAL B 1 325 ? 26.453 -0.783 -5.801 1 98.19 325 VAL B CA 1
ATOM 7502 C C . VAL B 1 325 ? 27.172 0.356 -6.523 1 98.19 325 VAL B C 1
ATOM 7504 O O . VAL B 1 325 ? 27.094 0.471 -7.75 1 98.19 325 VAL B O 1
ATOM 7507 N N . ASN B 1 326 ? 27.938 1.134 -5.824 1 98.19 326 ASN B N 1
ATOM 7508 C CA . ASN B 1 326 ? 28.594 2.311 -6.391 1 98.19 326 ASN B CA 1
ATOM 7509 C C . ASN B 1 326 ? 29.797 1.931 -7.25 1 98.19 326 ASN B C 1
ATOM 7511 O O . ASN B 1 326 ? 30.344 2.771 -7.961 1 98.19 326 ASN B O 1
ATOM 7515 N N . SER B 1 327 ? 30.188 0.688 -7.199 1 98.06 327 SER B N 1
ATOM 7516 C CA . SER B 1 327 ? 31.297 0.226 -8.023 1 98.06 327 SER B CA 1
ATOM 7517 C C . SER B 1 327 ? 30.812 -0.239 -9.398 1 98.06 327 SER B C 1
ATOM 7519 O O . SER B 1 327 ? 31.625 -0.495 -10.289 1 98.06 327 SER B O 1
ATOM 7521 N N . ILE B 1 328 ? 29.547 -0.329 -9.625 1 98.12 328 ILE B N 1
ATOM 7522 C CA . ILE B 1 328 ? 28.969 -0.894 -10.844 1 98.12 328 ILE B CA 1
ATOM 7523 C C . ILE B 1 328 ? 28.719 0.216 -11.859 1 98.12 328 ILE B C 1
ATOM 7525 O O . ILE B 1 328 ? 28.297 1.312 -11.5 1 98.12 328 ILE B O 1
ATOM 7529 N N . LYS B 1 329 ? 28.938 -0.104 -13.102 1 98.06 329 LYS B N 1
ATOM 7530 C CA . LYS B 1 329 ? 28.734 0.846 -14.195 1 98.06 329 LYS B CA 1
ATOM 7531 C C . LYS B 1 329 ? 27.312 1.413 -14.188 1 98.06 329 LYS B C 1
ATOM 7533 O O . LYS B 1 329 ? 26.344 0.66 -14.156 1 98.06 329 LYS B O 1
ATOM 7538 N N . GLY B 1 330 ? 27.188 2.721 -14.234 1 98.25 330 GLY B N 1
ATOM 7539 C CA . GLY B 1 330 ? 25.906 3.41 -14.266 1 98.25 330 GLY B CA 1
ATOM 7540 C C . GLY B 1 330 ? 25.359 3.701 -12.875 1 98.25 330 GLY B C 1
ATOM 7541 O O . GLY B 1 330 ? 24.422 4.488 -12.727 1 98.25 330 GLY B O 1
ATOM 7542 N N . MET B 1 331 ? 25.969 3.107 -11.875 1 98.25 331 MET B N 1
ATOM 7543 C CA . MET B 1 331 ? 25.438 3.223 -10.523 1 98.25 331 MET B CA 1
ATOM 7544 C C . MET B 1 331 ? 26.453 3.869 -9.586 1 98.25 331 MET B C 1
ATOM 7546 O O . MET B 1 331 ? 26.375 3.684 -8.367 1 98.25 331 MET B O 1
ATOM 7550 N N . GLU B 1 332 ? 27.375 4.605 -10.062 1 98.12 332 GLU B N 1
ATOM 7551 C CA . GLU B 1 332 ? 28.469 5.203 -9.297 1 98.12 332 GLU B CA 1
ATOM 7552 C C . GLU B 1 332 ? 27.922 6.152 -8.227 1 98.12 332 GLU B C 1
ATOM 7554 O O . GLU B 1 332 ? 28.516 6.301 -7.16 1 98.12 332 GLU B O 1
ATOM 7559 N N . ASN B 1 333 ? 26.781 6.711 -8.477 1 96.62 333 ASN B N 1
ATOM 7560 C CA . ASN B 1 333 ? 26.188 7.648 -7.539 1 96.62 333 ASN B CA 1
ATOM 7561 C C . ASN B 1 333 ? 24.844 7.137 -7.016 1 96.62 333 ASN B C 1
ATOM 7563 O O . ASN B 1 333 ? 24.078 7.895 -6.422 1 96.62 333 ASN B O 1
ATOM 7567 N N . ALA B 1 334 ? 24.562 5.891 -7.301 1 97.56 334 ALA B N 1
ATOM 7568 C CA . ALA B 1 334 ? 23.266 5.332 -6.965 1 97.56 334 ALA B CA 1
ATOM 7569 C C . ALA B 1 334 ? 23.078 5.254 -5.453 1 97.56 334 ALA B C 1
ATOM 7571 O O . ALA B 1 334 ? 24.016 4.93 -4.719 1 97.56 334 ALA B O 1
ATOM 7572 N N . LYS B 1 335 ? 21.891 5.582 -5.012 1 97.25 335 LYS B N 1
ATOM 7573 C CA . LYS B 1 335 ? 21.547 5.543 -3.596 1 97.25 335 LYS B CA 1
ATOM 7574 C C . LYS B 1 335 ? 20.562 4.406 -3.299 1 97.25 335 LYS B C 1
ATOM 7576 O O . LYS B 1 335 ? 19.562 4.246 -3.992 1 97.25 335 LYS B O 1
ATOM 7581 N N . ILE B 1 336 ? 20.906 3.648 -2.246 1 97.88 336 ILE B N 1
ATOM 7582 C CA . ILE B 1 336 ? 20.062 2.525 -1.868 1 97.88 336 ILE B CA 1
ATOM 7583 C C . ILE B 1 336 ? 18.906 3.025 -1.009 1 97.88 336 ILE B C 1
ATOM 7585 O O . ILE B 1 336 ? 19.109 3.773 -0.051 1 97.88 336 ILE B O 1
ATOM 7589 N N . MET B 1 337 ? 17.672 2.633 -1.334 1 98.06 337 MET B N 1
ATOM 7590 C CA . MET B 1 337 ? 16.469 2.971 -0.583 1 98.06 337 MET B CA 1
ATOM 7591 C C . MET B 1 337 ? 16.109 1.854 0.388 1 98.06 337 MET B C 1
ATOM 7593 O O . MET B 1 337 ? 15.578 2.115 1.474 1 98.06 337 MET B O 1
ATOM 7597 N N . ARG B 1 338 ? 16.281 0.633 -0.052 1 97.75 338 ARG B N 1
ATOM 7598 C CA . ARG B 1 338 ? 16.109 -0.587 0.729 1 97.75 338 ARG B CA 1
ATOM 7599 C C . ARG B 1 338 ? 17.344 -1.477 0.633 1 97.75 338 ARG B C 1
ATOM 7601 O O . ARG B 1 338 ? 17.734 -1.897 -0.46 1 97.75 338 ARG B O 1
ATOM 7608 N N . TYR B 1 339 ? 17.906 -1.799 1.708 1 97.62 339 TYR B N 1
ATOM 7609 C CA . TYR B 1 339 ? 19.094 -2.652 1.681 1 97.62 339 TYR B CA 1
ATOM 7610 C C . TYR B 1 339 ? 18.703 -4.117 1.521 1 97.62 339 TYR B C 1
ATOM 7612 O O . TYR B 1 339 ? 17.609 -4.523 1.933 1 97.62 339 TYR B O 1
ATOM 7620 N N . GLY B 1 340 ? 19.594 -4.875 0.856 1 96.94 340 GLY B N 1
ATOM 7621 C CA . GLY B 1 340 ? 19.391 -6.309 0.743 1 96.94 340 GLY B CA 1
ATOM 7622 C C . GLY B 1 340 ? 19.547 -7.039 2.064 1 96.94 340 GLY B C 1
ATOM 7623 O O . GLY B 1 340 ? 20.203 -6.547 2.98 1 96.94 340 GLY B O 1
ATOM 7624 N N . TYR B 1 341 ? 18.891 -8.188 2.17 1 95.81 341 TYR B N 1
ATOM 7625 C CA . TYR B 1 341 ? 18.969 -8.969 3.398 1 95.81 341 TYR B CA 1
ATOM 7626 C C . TYR B 1 341 ? 18.656 -10.438 3.129 1 95.81 341 TYR B C 1
ATOM 7628 O O . TYR B 1 341 ? 18.172 -10.789 2.049 1 95.81 341 TYR B O 1
ATOM 7636 N N . ALA B 1 342 ? 18.984 -11.25 4.027 1 94.62 342 ALA B N 1
ATOM 7637 C CA . ALA B 1 342 ? 18.578 -12.656 4.039 1 94.62 342 ALA B CA 1
ATOM 7638 C C . ALA B 1 342 ? 17.516 -12.906 5.102 1 94.62 342 ALA B C 1
ATOM 7640 O O . ALA B 1 342 ? 17.5 -12.25 6.148 1 94.62 342 ALA B O 1
ATOM 7641 N N . VAL B 1 343 ? 16.625 -13.766 4.824 1 94.81 343 VAL B N 1
ATOM 7642 C CA . VAL B 1 343 ? 15.586 -14.141 5.781 1 94.81 343 VAL B CA 1
ATOM 7643 C C . VAL B 1 343 ? 15.633 -15.648 6.027 1 94.81 343 VAL B C 1
ATOM 7645 O O . VAL B 1 343 ? 15.719 -16.438 5.082 1 94.81 343 VAL B O 1
ATOM 7648 N N . GLU B 1 344 ? 15.695 -16.016 7.227 1 95.12 344 GLU B N 1
ATOM 7649 C CA . GLU B 1 344 ? 15.555 -17.391 7.668 1 95.12 344 GLU B CA 1
ATOM 7650 C C . GLU B 1 344 ? 14.164 -17.656 8.25 1 95.12 344 GLU B C 1
ATOM 7652 O O . GLU B 1 344 ? 13.625 -16.812 8.969 1 95.12 344 GLU B O 1
ATOM 7657 N N . TYR B 1 345 ? 13.586 -18.766 7.914 1 96.25 345 TYR B N 1
ATOM 7658 C CA . TYR B 1 345 ? 12.211 -19.031 8.32 1 96.25 345 TYR B CA 1
ATOM 7659 C C . TYR B 1 345 ? 11.961 -20.531 8.453 1 96.25 345 TYR B C 1
ATOM 7661 O O . TYR B 1 345 ? 12.703 -21.344 7.891 1 96.25 345 TYR B O 1
ATOM 7669 N N . ASP B 1 346 ? 10.953 -20.859 9.148 1 97.38 346 ASP B N 1
ATOM 7670 C CA . ASP B 1 346 ? 10.562 -22.266 9.32 1 97.38 346 ASP B CA 1
ATOM 7671 C C . ASP B 1 346 ? 9.727 -22.75 8.141 1 97.38 346 ASP B C 1
ATOM 7673 O O . ASP B 1 346 ? 8.891 -22 7.621 1 97.38 346 ASP B O 1
ATOM 7677 N N . PHE B 1 347 ? 10 -23.953 7.699 1 97.12 347 PHE B N 1
ATOM 7678 C CA . PHE B 1 347 ? 9.141 -24.641 6.746 1 97.12 347 PHE B CA 1
ATOM 7679 C C . PHE B 1 347 ? 8.859 -26.062 7.211 1 97.12 347 PHE B C 1
ATOM 7681 O O . PHE B 1 347 ? 9.477 -26.547 8.156 1 97.12 347 PHE B O 1
ATOM 7688 N N . VAL B 1 348 ? 7.844 -26.688 6.688 1 97.94 348 VAL B N 1
ATOM 7689 C CA . VAL B 1 348 ? 7.473 -28.062 6.977 1 97.94 348 VAL B CA 1
ATOM 7690 C C . VAL B 1 348 ? 7.895 -28.969 5.82 1 97.94 348 VAL B C 1
ATOM 7692 O O . VAL B 1 348 ? 7.652 -28.656 4.656 1 97.94 348 VAL B O 1
ATOM 7695 N N . SER B 1 349 ? 8.523 -30.078 6.184 1 96 349 SER B N 1
ATOM 7696 C CA . SER B 1 349 ? 8.875 -31.031 5.129 1 96 349 SER B CA 1
ATOM 7697 C C . SER B 1 349 ? 7.652 -31.438 4.316 1 96 349 SER B C 1
ATOM 7699 O O . SER B 1 349 ? 6.676 -31.938 4.871 1 96 349 SER B O 1
ATOM 7701 N N . ALA B 1 350 ? 7.797 -31.281 3.002 1 95.5 350 ALA B N 1
ATOM 7702 C CA . ALA B 1 350 ? 6.652 -31.562 2.143 1 95.5 350 ALA B CA 1
ATOM 7703 C C . ALA B 1 350 ? 6.367 -33.062 2.102 1 95.5 350 ALA B C 1
ATOM 7705 O O . ALA B 1 350 ? 5.293 -33.5 1.673 1 95.5 350 ALA B O 1
ATOM 7706 N N . GLN B 1 351 ? 7.27 -33.781 2.57 1 92.38 351 GLN B N 1
ATOM 7707 C CA . GLN B 1 351 ? 7.059 -35.219 2.639 1 92.38 351 GLN B CA 1
ATOM 7708 C C . GLN B 1 351 ? 5.973 -35.594 3.648 1 92.38 351 GLN B C 1
ATOM 7710 O O . GLN B 1 351 ? 5.465 -36.719 3.654 1 92.38 351 GLN B O 1
ATOM 7715 N N . GLU B 1 352 ? 5.641 -34.656 4.477 1 94.62 352 GLU B N 1
ATOM 7716 C CA . GLU B 1 352 ? 4.551 -34.812 5.43 1 94.62 352 GLU B CA 1
ATOM 7717 C C . GLU B 1 352 ? 3.193 -34.719 4.738 1 94.62 352 GLU B C 1
ATOM 7719 O O . GLU B 1 352 ? 2.162 -35.031 5.336 1 94.62 352 GLU B O 1
ATOM 7724 N N . LEU B 1 353 ? 3.16 -34.344 3.479 1 96.94 353 LEU B N 1
ATOM 7725 C CA . LEU B 1 353 ? 1.917 -34.062 2.771 1 96.94 353 LEU B CA 1
ATOM 7726 C C . LEU B 1 353 ? 1.548 -35.219 1.841 1 96.94 353 LEU B C 1
ATOM 7728 O O . LEU B 1 353 ? 2.41 -36 1.454 1 96.94 353 LEU B O 1
ATOM 7732 N N . ASP B 1 354 ? 0.291 -35.312 1.598 1 94.06 354 ASP B N 1
ATOM 7733 C CA . ASP B 1 354 ? -0.17 -36.125 0.474 1 94.06 354 ASP B CA 1
ATOM 7734 C C . ASP B 1 354 ? -0.338 -35.281 -0.783 1 94.06 354 ASP B C 1
ATOM 7736 O O . ASP B 1 354 ? -0.084 -34.094 -0.762 1 94.06 354 ASP B O 1
ATOM 7740 N N . TYR B 1 355 ? -0.74 -35.875 -1.913 1 94.25 355 TYR B N 1
ATOM 7741 C CA . TYR B 1 355 ? -0.778 -35.219 -3.211 1 94.25 355 TYR B CA 1
ATOM 7742 C C . TYR B 1 355 ? -1.892 -34.188 -3.258 1 94.25 355 TYR B C 1
ATOM 7744 O O . TYR B 1 355 ? -1.926 -33.344 -4.16 1 94.25 355 TYR B O 1
ATOM 7752 N N . THR B 1 356 ? -2.777 -34.188 -2.299 1 97.5 356 THR B N 1
ATOM 7753 C CA . THR B 1 356 ? -3.812 -33.156 -2.176 1 97.5 356 THR B CA 1
ATOM 7754 C C . THR B 1 356 ? -3.266 -31.922 -1.485 1 97.5 356 THR B C 1
ATOM 7756 O O . THR B 1 356 ? -3.918 -30.875 -1.471 1 97.5 356 THR B O 1
ATOM 7759 N N . LEU B 1 357 ? -2.117 -32 -0.874 1 98.56 357 LEU B N 1
ATOM 7760 C CA . LEU B 1 357 ? -1.406 -31.016 -0.065 1 98.56 357 LEU B CA 1
ATOM 7761 C C . LEU B 1 357 ? -1.959 -30.969 1.355 1 98.56 357 LEU B C 1
ATOM 7763 O O . LEU B 1 357 ? -1.621 -30.078 2.133 1 98.56 357 LEU B O 1
ATOM 7767 N N . GLU B 1 358 ? -2.842 -31.922 1.684 1 98.62 358 GLU B N 1
ATOM 7768 C CA . GLU B 1 358 ? -3.221 -32.156 3.072 1 98.62 358 GLU B CA 1
ATOM 7769 C C . GLU B 1 358 ? -2.125 -32.906 3.82 1 98.62 358 GLU B C 1
ATOM 7771 O O . GLU B 1 358 ? -1.462 -33.781 3.248 1 98.62 358 GLU B O 1
ATOM 7776 N N . THR B 1 359 ? -1.948 -32.594 5.066 1 98.12 359 THR B N 1
ATOM 7777 C CA . THR B 1 359 ? -0.968 -33.312 5.859 1 98.12 359 THR B CA 1
ATOM 7778 C C . THR B 1 359 ? -1.436 -34.75 6.105 1 98.12 359 THR B C 1
ATOM 7780 O O . THR B 1 359 ? -2.629 -35 6.289 1 98.12 359 THR B O 1
ATOM 7783 N N . ARG B 1 360 ? -0.529 -35.656 6.137 1 94.94 360 ARG B N 1
ATOM 7784 C CA . ARG B 1 360 ? -0.847 -37.062 6.379 1 94.94 360 ARG B CA 1
ATOM 7785 C C . ARG B 1 360 ? -1.203 -37.312 7.844 1 94.94 360 ARG B C 1
ATOM 7787 O O . ARG B 1 360 ? -2.051 -38.156 8.156 1 94.94 360 ARG B O 1
ATOM 7794 N N . LYS B 1 361 ? -0.635 -36.594 8.734 1 95.94 361 LYS B N 1
ATOM 7795 C CA . LYS B 1 361 ? -0.741 -36.812 10.172 1 95.94 361 LYS B CA 1
ATOM 7796 C C . LYS B 1 361 ? -1.964 -36.094 10.758 1 95.94 361 LYS B C 1
ATOM 7798 O O . LYS B 1 361 ? -2.51 -36.531 11.773 1 95.94 361 LYS B O 1
ATOM 7803 N N . VAL B 1 362 ? -2.342 -35.031 10.156 1 97.62 362 VAL B N 1
ATOM 7804 C CA . VAL B 1 362 ? -3.418 -34.219 10.711 1 97.62 362 VAL B CA 1
ATOM 7805 C C . VAL B 1 362 ? -4.508 -34.031 9.656 1 97.62 362 VAL B C 1
ATOM 7807 O O . VAL B 1 362 ? -4.289 -33.344 8.656 1 97.62 362 VAL B O 1
ATOM 7810 N N . LYS B 1 363 ? -5.699 -34.531 9.938 1 97.94 363 LYS B N 1
ATOM 7811 C CA . LYS B 1 363 ? -6.82 -34.375 9.008 1 97.94 363 LYS B CA 1
ATOM 7812 C C . LYS B 1 363 ? -7.336 -32.938 8.977 1 97.94 363 LYS B C 1
ATOM 7814 O O . LYS B 1 363 ? -7.504 -32.312 10.023 1 97.94 363 LYS B O 1
ATOM 7819 N N . GLY B 1 364 ? -7.496 -32.438 7.77 1 98.62 364 GLY B N 1
ATOM 7820 C CA . GLY B 1 364 ? -8.07 -31.094 7.613 1 98.62 364 GLY B CA 1
ATOM 7821 C C . GLY B 1 364 ? -7.023 -30 7.555 1 98.62 364 GLY B C 1
ATOM 7822 O O . GLY B 1 364 ? -7.355 -28.828 7.328 1 98.62 364 GLY B O 1
ATOM 7823 N N . LEU B 1 365 ? -5.777 -30.344 7.727 1 98.88 365 LEU B N 1
ATOM 7824 C CA . LEU B 1 365 ? -4.695 -29.359 7.68 1 98.88 365 LEU B CA 1
ATOM 7825 C C . LEU B 1 365 ? -3.965 -29.438 6.34 1 98.88 365 LEU B C 1
ATOM 7827 O O . LEU B 1 365 ? -3.387 -30.469 5.992 1 98.88 365 LEU B O 1
ATOM 7831 N N . TYR B 1 366 ? -4.012 -28.344 5.59 1 98.94 366 TYR B N 1
ATOM 7832 C CA . TYR B 1 366 ? -3.322 -28.203 4.312 1 98.94 366 TYR B CA 1
ATOM 7833 C C . TYR B 1 366 ? -2.195 -27.188 4.406 1 98.94 366 TYR B C 1
ATOM 7835 O O . TYR B 1 366 ? -2.289 -26.219 5.16 1 98.94 366 TYR B O 1
ATOM 7843 N N . LEU B 1 367 ? -1.131 -27.406 3.693 1 98.88 367 LEU B N 1
ATOM 7844 C CA . LEU B 1 367 ? -0.017 -26.469 3.59 1 98.88 367 LEU B CA 1
ATOM 7845 C C . LEU B 1 367 ? 0.248 -26.094 2.135 1 98.88 367 LEU B C 1
ATOM 7847 O O . LEU B 1 367 ? 0.182 -26.953 1.249 1 98.88 367 LEU B O 1
ATOM 7851 N N . ALA B 1 368 ? 0.533 -24.797 1.866 1 98.81 368 ALA B N 1
ATOM 7852 C CA . ALA B 1 368 ? 0.741 -24.359 0.49 1 98.81 368 ALA B CA 1
ATOM 7853 C C . ALA B 1 368 ? 1.709 -23.172 0.434 1 98.81 368 ALA B C 1
ATOM 7855 O O . ALA B 1 368 ? 1.549 -22.203 1.167 1 98.81 368 ALA B O 1
ATOM 7856 N N . GLY B 1 369 ? 2.648 -23.281 -0.434 1 98.31 369 GLY B N 1
ATOM 7857 C CA . GLY B 1 369 ? 3.576 -22.188 -0.669 1 98.31 369 GLY B CA 1
ATOM 7858 C C . GLY B 1 369 ? 4.941 -22.406 -0.054 1 98.31 369 GLY B C 1
ATOM 7859 O O . GLY B 1 369 ? 5.422 -23.547 -0.007 1 98.31 369 GLY B O 1
ATOM 7860 N N . GLN B 1 370 ? 5.555 -21.359 0.362 1 96.81 370 GLN B N 1
ATOM 7861 C CA . GLN B 1 370 ? 6.934 -21.422 0.833 1 96.81 370 GLN B CA 1
ATOM 7862 C C . GLN B 1 370 ? 7.047 -22.234 2.115 1 96.81 370 GLN B C 1
ATOM 7864 O O . GLN B 1 370 ? 8.125 -22.75 2.441 1 96.81 370 GLN B O 1
ATOM 7869 N N . ILE B 1 371 ? 5.965 -22.422 2.805 1 98.19 371 ILE B N 1
ATOM 7870 C CA . ILE B 1 371 ? 5.949 -23.266 4 1 98.19 371 ILE B CA 1
ATOM 7871 C C . ILE B 1 371 ? 6.277 -24.703 3.623 1 98.19 371 ILE B C 1
ATOM 7873 O O . ILE B 1 371 ? 6.672 -25.5 4.477 1 98.19 371 ILE B O 1
ATOM 7877 N N . ASN B 1 372 ? 6.16 -25.047 2.334 1 98.12 372 ASN B N 1
ATOM 7878 C CA . ASN B 1 372 ? 6.477 -26.391 1.861 1 98.12 372 ASN B CA 1
ATOM 7879 C C . ASN B 1 372 ? 7.902 -26.469 1.314 1 98.12 372 ASN B C 1
ATOM 7881 O O . ASN B 1 372 ? 8.273 -27.469 0.692 1 98.12 372 ASN B O 1
ATOM 7885 N N . GLY B 1 373 ? 8.633 -25.375 1.411 1 96.06 373 GLY B N 1
ATOM 7886 C CA . GLY B 1 373 ? 10.031 -25.375 1.019 1 96.06 373 GLY B CA 1
ATOM 7887 C C . GLY B 1 373 ? 10.258 -24.891 -0.404 1 96.06 373 GLY B C 1
ATOM 7888 O O . GLY B 1 373 ? 11.336 -25.094 -0.97 1 96.06 373 GLY B O 1
ATOM 7889 N N . THR B 1 374 ? 9.289 -24.359 -1.004 1 95.62 374 THR B N 1
ATOM 7890 C CA . THR B 1 374 ? 9.453 -23.781 -2.338 1 95.62 374 THR B CA 1
ATOM 7891 C C . THR B 1 374 ? 9.812 -22.312 -2.258 1 95.62 374 THR B C 1
ATOM 7893 O O . THR B 1 374 ? 9.586 -21.656 -1.23 1 95.62 374 THR B O 1
ATOM 7896 N N . SER B 1 375 ? 10.406 -21.859 -3.303 1 92.56 375 SER B N 1
ATOM 7897 C CA . SER B 1 375 ? 10.664 -20.422 -3.422 1 92.56 375 SER B CA 1
ATOM 7898 C C . SER B 1 375 ? 10.227 -19.891 -4.785 1 92.56 375 SER B C 1
ATOM 7900 O O . SER B 1 375 ? 10.703 -20.359 -5.82 1 92.56 375 SER B O 1
ATOM 7902 N N . GLY B 1 376 ? 9.266 -19.016 -4.762 1 94.75 376 GLY B N 1
ATOM 7903 C CA . GLY B 1 376 ? 8.695 -18.406 -5.957 1 94.75 376 GLY B CA 1
ATOM 7904 C C . GLY B 1 376 ? 7.219 -18.094 -5.82 1 94.75 376 GLY B C 1
ATOM 7905 O O . GLY B 1 376 ? 6.473 -18.859 -5.207 1 94.75 376 GLY B O 1
ATOM 7906 N N . TYR B 1 377 ? 6.887 -16.984 -6.414 1 97.81 377 TYR B N 1
ATOM 7907 C CA . TYR B 1 377 ? 5.488 -16.578 -6.363 1 97.81 377 TYR B CA 1
ATOM 7908 C C . TYR B 1 377 ? 4.602 -17.594 -7.09 1 97.81 377 TYR B C 1
ATOM 7910 O O . TYR B 1 377 ? 3.52 -17.938 -6.609 1 97.81 377 TYR B O 1
ATOM 7918 N N . GLU B 1 378 ? 5.047 -18.031 -8.273 1 98.5 378 GLU B N 1
ATOM 7919 C CA . GLU B 1 378 ? 4.27 -18.938 -9.125 1 98.5 378 GLU B CA 1
ATOM 7920 C C . GLU B 1 378 ? 4.102 -20.297 -8.461 1 98.5 378 GLU B C 1
ATOM 7922 O O . GLU B 1 378 ? 3.004 -20.859 -8.469 1 98.5 378 GLU B O 1
ATOM 7927 N N . GLU B 1 379 ? 5.219 -20.812 -7.906 1 98.19 379 GLU B N 1
ATOM 7928 C CA . GLU B 1 379 ? 5.148 -22.062 -7.16 1 98.19 379 GLU B CA 1
ATOM 7929 C C . GLU B 1 379 ? 4.156 -21.969 -6.008 1 98.19 379 GLU B C 1
ATOM 7931 O O . GLU B 1 379 ? 3.354 -22.875 -5.797 1 98.19 379 GLU B O 1
ATOM 7936 N N . ALA B 1 380 ? 4.25 -20.859 -5.297 1 98.62 380 ALA B N 1
ATOM 7937 C CA . ALA B 1 380 ? 3.357 -20.656 -4.16 1 98.62 380 ALA B CA 1
ATOM 7938 C C . ALA B 1 380 ? 1.9 -20.594 -4.609 1 98.62 380 ALA B C 1
ATOM 7940 O O . ALA B 1 380 ? 1.034 -21.25 -4.027 1 98.62 380 ALA B O 1
ATOM 7941 N N . ALA B 1 381 ? 1.636 -19.844 -5.617 1 98.88 381 ALA B N 1
ATOM 7942 C CA . ALA B 1 381 ? 0.275 -19.672 -6.117 1 98.88 381 ALA B CA 1
ATOM 7943 C C . ALA B 1 381 ? -0.311 -21 -6.582 1 98.88 381 ALA B C 1
ATOM 7945 O O . ALA B 1 381 ? -1.476 -21.297 -6.312 1 98.88 381 ALA B O 1
ATOM 7946 N N . ALA B 1 382 ? 0.483 -21.75 -7.281 1 98.88 382 ALA B N 1
ATOM 7947 C CA . ALA B 1 382 ? 0.031 -23.047 -7.785 1 98.88 382 ALA B CA 1
ATOM 7948 C C . ALA B 1 382 ? -0.36 -23.969 -6.637 1 98.88 382 ALA B C 1
ATOM 7950 O O . ALA B 1 382 ? -1.401 -24.625 -6.688 1 98.88 382 ALA B O 1
ATOM 7951 N N . GLN B 1 383 ? 0.476 -24.016 -5.633 1 98.88 383 GLN B N 1
ATOM 7952 C CA . GLN B 1 383 ? 0.17 -24.844 -4.469 1 98.88 383 GLN B CA 1
ATOM 7953 C C . GLN B 1 383 ? -1.113 -24.375 -3.785 1 98.88 383 GLN B C 1
ATOM 7955 O O . GLN B 1 383 ? -1.941 -25.188 -3.383 1 98.88 383 GLN B O 1
ATOM 7960 N N . GLY B 1 384 ? -1.223 -23.047 -3.654 1 98.94 384 GLY B N 1
ATOM 7961 C CA . GLY B 1 384 ? -2.422 -22.5 -3.041 1 98.94 384 GLY B CA 1
ATOM 7962 C C . GLY B 1 384 ? -3.697 -22.906 -3.754 1 98.94 384 GLY B C 1
ATOM 7963 O O . GLY B 1 384 ? -4.672 -23.312 -3.113 1 98.94 384 GLY B O 1
ATOM 7964 N N . LEU B 1 385 ? -3.68 -22.781 -5.043 1 98.94 385 LEU B N 1
ATOM 7965 C CA . LEU B 1 385 ? -4.836 -23.141 -5.855 1 98.94 385 LEU B CA 1
ATOM 7966 C C . LEU B 1 385 ? -5.215 -24.609 -5.633 1 98.94 385 LEU B C 1
ATOM 7968 O O . LEU B 1 385 ? -6.383 -24.922 -5.387 1 98.94 385 LEU B O 1
ATOM 7972 N N . ILE B 1 386 ? -4.234 -25.5 -5.676 1 98.94 386 ILE B N 1
ATOM 7973 C CA . ILE B 1 386 ? -4.484 -26.938 -5.543 1 98.94 386 ILE B CA 1
ATOM 7974 C C . ILE B 1 386 ? -4.98 -27.25 -4.133 1 98.94 386 ILE B C 1
ATOM 7976 O O . ILE B 1 386 ? -5.914 -28.031 -3.957 1 98.94 386 ILE B O 1
ATOM 7980 N N . ALA B 1 387 ? -4.363 -26.625 -3.105 1 98.94 387 ALA B N 1
ATOM 7981 C CA . ALA B 1 387 ? -4.805 -26.828 -1.729 1 98.94 387 ALA B CA 1
ATOM 7982 C C . ALA B 1 387 ? -6.25 -26.391 -1.543 1 98.94 387 ALA B C 1
ATOM 7984 O O . ALA B 1 387 ? -7.047 -27.094 -0.909 1 98.94 387 ALA B O 1
ATOM 7985 N N . GLY B 1 388 ? -6.586 -25.203 -2.076 1 98.94 388 GLY B N 1
ATOM 7986 C CA . GLY B 1 388 ? -7.953 -24.719 -1.981 1 98.94 388 GLY B CA 1
ATOM 7987 C C . GLY B 1 388 ? -8.953 -25.609 -2.676 1 98.94 388 GLY B C 1
ATOM 7988 O O . GLY B 1 388 ? -10.031 -25.891 -2.137 1 98.94 388 GLY B O 1
ATOM 7989 N N . ILE B 1 389 ? -8.617 -26.062 -3.865 1 98.94 389 ILE B N 1
ATOM 7990 C CA . ILE B 1 389 ? -9.469 -26.953 -4.637 1 98.94 389 ILE B CA 1
ATOM 7991 C C . ILE B 1 389 ? -9.727 -28.234 -3.844 1 98.94 389 ILE B C 1
ATOM 7993 O O . ILE B 1 389 ? -10.875 -28.625 -3.648 1 98.94 389 ILE B O 1
ATOM 7997 N N . ASN B 1 390 ? -8.672 -28.844 -3.369 1 98.88 390 ASN B N 1
ATOM 7998 C CA . ASN B 1 390 ? -8.82 -30.141 -2.732 1 98.88 390 ASN B CA 1
ATOM 7999 C C . ASN B 1 390 ? -9.477 -30.016 -1.361 1 98.88 390 ASN B C 1
ATOM 8001 O O . ASN B 1 390 ? -10.219 -30.922 -0.946 1 98.88 390 ASN B O 1
ATOM 8005 N N . ALA B 1 391 ? -9.188 -28.953 -0.611 1 98.94 391 ALA B N 1
ATOM 8006 C CA . ALA B 1 391 ? -9.945 -28.703 0.613 1 98.94 391 ALA B CA 1
ATOM 8007 C C . ALA B 1 391 ? -11.445 -28.625 0.323 1 98.94 391 ALA B C 1
ATOM 8009 O O . ALA B 1 391 ? -12.258 -29.203 1.05 1 98.94 391 ALA B O 1
ATOM 8010 N N . SER B 1 392 ? -11.805 -27.953 -0.719 1 98.88 392 SER B N 1
ATOM 8011 C CA . SER B 1 392 ? -13.203 -27.766 -1.104 1 98.88 392 SER B CA 1
ATOM 8012 C C . SER B 1 392 ? -13.82 -29.094 -1.552 1 98.88 392 SER B C 1
ATOM 8014 O O . SER B 1 392 ? -14.945 -29.422 -1.16 1 98.88 392 SER B O 1
ATOM 8016 N N . LEU B 1 393 ? -13.086 -29.812 -2.418 1 98.81 393 LEU B N 1
ATOM 8017 C CA . LEU B 1 393 ? -13.594 -31.094 -2.887 1 98.81 393 LEU B CA 1
ATOM 8018 C C . LEU B 1 393 ? -13.828 -32.062 -1.717 1 98.81 393 LEU B C 1
ATOM 8020 O O . LEU B 1 393 ? -14.797 -32.812 -1.708 1 98.81 393 LEU B O 1
ATOM 8024 N N . SER B 1 394 ? -12.906 -32.031 -0.793 1 98.62 394 SER B N 1
ATOM 8025 C CA . SER B 1 394 ? -13.07 -32.844 0.408 1 98.62 394 SER B CA 1
ATOM 8026 C C . SER B 1 394 ? -14.352 -32.469 1.15 1 98.62 394 SER B C 1
ATOM 8028 O O . SER B 1 394 ? -15.07 -33.344 1.626 1 98.62 394 SER B O 1
ATOM 8030 N N . LEU B 1 395 ? -14.656 -31.219 1.278 1 98.56 395 LEU B N 1
ATOM 8031 C CA . LEU B 1 395 ? -15.867 -30.734 1.939 1 98.56 395 LEU B CA 1
ATOM 8032 C C . LEU B 1 395 ? -17.109 -31.203 1.186 1 98.56 395 LEU B C 1
ATOM 8034 O O . LEU B 1 395 ? -18.172 -31.406 1.788 1 98.56 395 LEU B O 1
ATOM 8038 N N . MET B 1 396 ? -16.953 -31.375 -0.126 1 98.12 396 MET B N 1
ATOM 8039 C CA . MET B 1 396 ? -18.047 -31.828 -0.968 1 98.12 396 MET B CA 1
ATOM 8040 C C . MET B 1 396 ? -18.141 -33.344 -0.999 1 98.12 396 MET B C 1
ATOM 8042 O O . MET B 1 396 ? -19.016 -33.906 -1.654 1 98.12 396 MET B O 1
ATOM 8046 N N . ASN B 1 397 ? -17.234 -34 -0.359 1 97.56 397 ASN B N 1
ATOM 8047 C CA . ASN B 1 397 ? -17.109 -35.469 -0.394 1 97.56 397 ASN B CA 1
ATOM 8048 C C . ASN B 1 397 ? -16.922 -35.969 -1.817 1 97.56 397 ASN B C 1
ATOM 8050 O O . ASN B 1 397 ? -17.562 -36.938 -2.227 1 97.56 397 ASN B O 1
ATOM 8054 N N . LYS B 1 398 ? -16.141 -35.281 -2.527 1 97.69 398 LYS B N 1
ATOM 8055 C CA . LYS B 1 398 ? -15.773 -35.656 -3.885 1 97.69 398 LYS B CA 1
ATOM 8056 C C . LYS B 1 398 ? -14.328 -36.125 -3.949 1 97.69 398 LYS B C 1
ATOM 8058 O O . LYS B 1 398 ? -13.547 -35.906 -3.027 1 97.69 398 LYS B O 1
ATOM 8063 N N . GLU B 1 399 ? -14.023 -36.844 -5.031 1 95.5 399 GLU B N 1
ATOM 8064 C CA . GLU B 1 399 ? -12.648 -37.281 -5.246 1 95.5 399 GLU B CA 1
ATOM 8065 C C . GLU B 1 399 ? -11.719 -36.094 -5.438 1 95.5 399 GLU B C 1
ATOM 8067 O O . GLU B 1 399 ? -12.094 -35.094 -6.07 1 95.5 399 GLU B O 1
ATOM 8072 N N . PRO B 1 400 ? -10.562 -36.156 -4.867 1 96.75 400 PRO B N 1
ATOM 8073 C CA . PRO B 1 400 ? -9.625 -35.062 -5.023 1 96.75 400 PRO B CA 1
ATOM 8074 C C . PRO B 1 400 ? -9.133 -34.875 -6.457 1 96.75 400 PRO B C 1
ATOM 8076 O O . PRO B 1 400 ? -9.242 -35.812 -7.266 1 96.75 400 PRO B O 1
ATOM 8079 N N . LEU B 1 401 ? -8.711 -33.719 -6.738 1 97.25 401 LEU B N 1
ATOM 8080 C CA . LEU B 1 401 ? -8.031 -33.438 -8.008 1 97.25 401 LEU B CA 1
ATOM 8081 C C . LEU B 1 401 ? -6.543 -33.75 -7.898 1 97.25 401 LEU B C 1
ATOM 8083 O O . LEU B 1 401 ? -5.805 -33.031 -7.219 1 97.25 401 LEU B O 1
ATOM 8087 N N . ILE B 1 402 ? -6.145 -34.781 -8.516 1 94.88 402 ILE B N 1
ATOM 8088 C CA . ILE B 1 402 ? -4.738 -35.188 -8.586 1 94.88 402 ILE B CA 1
ATOM 8089 C C . ILE B 1 402 ? -4.25 -35.094 -10.031 1 94.88 402 ILE B C 1
ATOM 8091 O O . ILE B 1 402 ? -4.672 -35.844 -10.891 1 94.88 402 ILE B O 1
ATOM 8095 N N . LEU B 1 403 ? -3.4 -34.125 -10.234 1 94.19 403 LEU B N 1
ATOM 8096 C CA . LEU B 1 403 ? -2.807 -33.969 -11.562 1 94.19 403 LEU B CA 1
ATOM 8097 C C . LEU B 1 403 ? -1.593 -34.875 -11.719 1 94.19 403 LEU B C 1
ATOM 8099 O O . LEU B 1 403 ? -1.018 -35.344 -10.727 1 94.19 403 LEU B O 1
ATOM 8103 N N . TYR B 1 404 ? -1.227 -35.062 -12.953 1 90.25 404 TYR B N 1
ATOM 8104 C CA . TYR B 1 404 ? -0.124 -35.969 -13.211 1 90.25 404 TYR B CA 1
ATOM 8105 C C . TYR B 1 404 ? 1.034 -35.25 -13.891 1 90.25 404 TYR B C 1
ATOM 8107 O O . TYR B 1 404 ? 0.843 -34.219 -14.523 1 90.25 404 TYR B O 1
ATOM 8115 N N . ARG B 1 405 ? 2.188 -35.781 -13.781 1 90.25 405 ARG B N 1
ATOM 8116 C CA . ARG B 1 405 ? 3.404 -35.156 -14.297 1 90.25 405 ARG B CA 1
ATOM 8117 C C . ARG B 1 405 ? 3.303 -34.938 -15.805 1 90.25 405 ARG B C 1
ATOM 8119 O O . ARG B 1 405 ? 3.855 -33.969 -16.328 1 90.25 405 ARG B O 1
ATOM 8126 N N . ASN B 1 406 ? 2.557 -35.812 -16.469 1 90.5 406 ASN B N 1
ATOM 8127 C CA . ASN B 1 406 ? 2.447 -35.688 -17.922 1 90.5 406 ASN B CA 1
ATOM 8128 C C . ASN B 1 406 ? 1.373 -34.656 -18.312 1 90.5 406 ASN B C 1
ATOM 8130 O O . ASN B 1 406 ? 1.188 -34.375 -19.5 1 90.5 406 ASN B O 1
ATOM 8134 N N . SER B 1 407 ? 0.776 -34.062 -17.359 1 92.44 407 SER B N 1
ATOM 8135 C CA . SER B 1 407 ? -0.308 -33.125 -17.688 1 92.44 407 SER B CA 1
ATOM 8136 C C . SER B 1 407 ? 0.039 -31.703 -17.297 1 92.44 407 SER B C 1
ATOM 8138 O O . SER B 1 407 ? -0.552 -30.75 -17.797 1 92.44 407 SER B O 1
ATOM 8140 N N . SER B 1 408 ? 0.965 -31.578 -16.344 1 96.06 408 SER B N 1
ATOM 8141 C CA . SER B 1 408 ? 1.188 -30.219 -15.891 1 96.06 408 SER B CA 1
ATOM 8142 C C . SER B 1 408 ? 2.51 -30.078 -15.141 1 96.06 408 SER B C 1
ATOM 8144 O O . SER B 1 408 ? 3 -31.062 -14.57 1 96.06 408 SER B O 1
ATOM 8146 N N . TYR B 1 409 ? 3.064 -28.891 -15.133 1 96.88 409 TYR B N 1
ATOM 8147 C CA . TYR B 1 409 ? 4.199 -28.547 -14.289 1 96.88 409 TYR B CA 1
ATOM 8148 C C . TYR B 1 409 ? 3.791 -28.484 -12.82 1 96.88 409 TYR B C 1
ATOM 8150 O O . TYR B 1 409 ? 4.59 -28.797 -11.938 1 96.88 409 TYR B O 1
ATOM 8158 N N . ILE B 1 410 ? 2.535 -28.156 -12.516 1 98.44 410 ILE B N 1
ATOM 8159 C CA . ILE B 1 410 ? 2.018 -28.156 -11.156 1 98.44 410 ILE B CA 1
ATOM 8160 C C . ILE B 1 410 ? 2.195 -29.547 -10.539 1 98.44 410 ILE B C 1
ATOM 8162 O O . ILE B 1 410 ? 2.678 -29.688 -9.414 1 98.44 410 ILE B O 1
ATOM 8166 N N . ALA B 1 411 ? 1.831 -30.547 -11.312 1 96.62 411 ALA B N 1
ATOM 8167 C CA . ALA B 1 411 ? 1.948 -31.922 -10.844 1 96.62 411 ALA B CA 1
ATOM 8168 C C . ALA B 1 411 ? 3.41 -32.312 -10.648 1 96.62 411 ALA B C 1
ATOM 8170 O O . ALA B 1 411 ? 3.748 -33.031 -9.695 1 96.62 411 ALA B O 1
ATOM 8171 N N . THR B 1 412 ? 4.238 -31.875 -11.594 1 94.44 412 THR B N 1
ATOM 8172 C CA . THR B 1 412 ? 5.668 -32.125 -11.469 1 94.44 412 THR B CA 1
ATOM 8173 C C . THR B 1 412 ? 6.215 -31.562 -10.164 1 94.44 412 THR B C 1
ATOM 8175 O O . THR B 1 412 ? 6.938 -32.25 -9.438 1 94.44 412 THR B O 1
ATOM 8178 N N . MET B 1 413 ? 5.902 -30.375 -9.875 1 96.81 413 MET B N 1
ATOM 8179 C CA . MET B 1 413 ? 6.359 -29.703 -8.664 1 96.81 413 MET B CA 1
ATOM 8180 C C . MET B 1 413 ? 5.879 -30.438 -7.418 1 96.81 413 MET B C 1
ATOM 8182 O O . MET B 1 413 ? 6.672 -30.734 -6.523 1 96.81 413 MET B O 1
ATOM 8186 N N . ILE B 1 414 ? 4.562 -30.719 -7.344 1 97.12 414 ILE B N 1
ATOM 8187 C CA . ILE B 1 414 ? 3.986 -31.344 -6.164 1 97.12 414 ILE B CA 1
ATOM 8188 C C . ILE B 1 414 ? 4.594 -32.75 -5.973 1 97.12 414 ILE B C 1
ATOM 8190 O O . ILE B 1 414 ? 4.934 -33.125 -4.852 1 97.12 414 ILE B O 1
ATOM 8194 N N . ASP B 1 415 ? 4.766 -33.469 -7.062 1 93.94 415 ASP B N 1
ATOM 8195 C CA . ASP B 1 415 ? 5.371 -34.812 -7.004 1 93.94 415 ASP B CA 1
ATOM 8196 C C . ASP B 1 415 ? 6.801 -34.719 -6.477 1 93.94 415 ASP B C 1
ATOM 8198 O O . ASP B 1 415 ? 7.195 -35.531 -5.621 1 93.94 415 ASP B O 1
ATOM 8202 N N . ASP B 1 416 ? 7.598 -33.812 -7.004 1 92.44 416 ASP B N 1
ATOM 8203 C CA . ASP B 1 416 ? 8.969 -33.625 -6.543 1 92.44 416 ASP B CA 1
ATOM 8204 C C . ASP B 1 416 ? 9.008 -33.312 -5.047 1 92.44 416 ASP B C 1
ATOM 8206 O O . ASP B 1 416 ? 9.828 -33.844 -4.312 1 92.44 416 ASP B O 1
ATOM 8210 N N . LEU B 1 417 ? 8.18 -32.438 -4.605 1 94.44 417 LEU B N 1
ATOM 8211 C CA . LEU B 1 417 ? 8.156 -31.984 -3.217 1 94.44 417 LEU B CA 1
ATOM 8212 C C . LEU B 1 417 ? 7.863 -33.156 -2.277 1 94.44 417 LEU B C 1
ATOM 8214 O O . LEU B 1 417 ? 8.461 -33.25 -1.204 1 94.44 417 LEU B O 1
ATOM 8218 N N . ILE B 1 418 ? 6.957 -33.969 -2.65 1 92.62 418 ILE B N 1
ATOM 8219 C CA . ILE B 1 418 ? 6.473 -35.031 -1.774 1 92.62 418 ILE B CA 1
ATOM 8220 C C . ILE B 1 418 ? 7.445 -36.219 -1.805 1 92.62 418 ILE B C 1
ATOM 8222 O O . ILE B 1 418 ? 7.668 -36.875 -0.783 1 92.62 418 ILE B O 1
ATOM 8226 N N . THR B 1 419 ? 8.055 -36.438 -2.953 1 88.19 419 THR B N 1
ATOM 8227 C CA . THR B 1 419 ? 8.812 -37.688 -3.129 1 88.19 419 THR B CA 1
ATOM 8228 C C . THR B 1 419 ? 10.297 -37.438 -2.861 1 88.19 419 THR B C 1
ATOM 8230 O O . THR B 1 419 ? 11.023 -38.375 -2.51 1 88.19 419 THR B O 1
ATOM 8233 N N . LYS B 1 420 ? 10.734 -36.25 -3.029 1 83.56 420 LYS B N 1
ATOM 8234 C CA . LYS B 1 420 ? 12.156 -35.969 -2.855 1 83.56 420 LYS B CA 1
ATOM 8235 C C . LYS B 1 420 ? 12.406 -35.188 -1.567 1 83.56 420 LYS B C 1
ATOM 8237 O O . LYS B 1 420 ? 11.57 -34.375 -1.142 1 83.56 420 LYS B O 1
ATOM 8242 N N . ARG B 1 421 ? 13.5 -35.531 -0.935 1 80.69 421 ARG B N 1
ATOM 8243 C CA . ARG B 1 421 ? 13.906 -34.719 0.207 1 80.69 421 ARG B CA 1
ATOM 8244 C C . ARG B 1 421 ? 14.523 -33.406 -0.251 1 80.69 421 ARG B C 1
ATOM 8246 O O . ARG B 1 421 ? 15.57 -33.375 -0.9 1 80.69 421 ARG B O 1
ATOM 8253 N N . ILE B 1 422 ? 13.93 -32.375 0.12 1 83.94 422 ILE B N 1
ATOM 8254 C CA . ILE B 1 422 ? 14.367 -31.062 -0.327 1 83.94 422 ILE B CA 1
ATOM 8255 C C . ILE B 1 422 ? 15.375 -30.484 0.669 1 83.94 422 ILE B C 1
ATOM 8257 O O . ILE B 1 422 ? 15.07 -30.344 1.854 1 83.94 422 ILE B O 1
ATOM 8261 N N . GLU B 1 423 ? 16.516 -30.141 0.177 1 85.94 423 GLU B N 1
ATOM 8262 C CA . GLU B 1 423 ? 17.594 -29.641 1.04 1 85.94 423 GLU B CA 1
ATOM 8263 C C . GLU B 1 423 ? 17.828 -28.156 0.827 1 85.94 423 GLU B C 1
ATOM 8265 O O . GLU B 1 423 ? 18.578 -27.531 1.579 1 85.94 423 GLU B O 1
ATOM 8270 N N . GLU B 1 424 ? 17.297 -27.688 -0.147 1 86.94 424 GLU B N 1
ATOM 8271 C CA . GLU B 1 424 ? 17.312 -26.25 -0.455 1 86.94 424 GLU B CA 1
ATOM 8272 C C . GLU B 1 424 ? 15.961 -25.797 -1 1 86.94 424 GLU B C 1
ATOM 8274 O O . GLU B 1 424 ? 15.156 -26.609 -1.458 1 86.94 424 GLU B O 1
ATOM 8279 N N . PRO B 1 425 ? 15.742 -24.594 -0.948 1 90.5 425 PRO B N 1
ATOM 8280 C CA . PRO B 1 425 ? 14.445 -24.141 -1.469 1 90.5 425 PRO B CA 1
ATOM 8281 C C . PRO B 1 425 ? 14.203 -24.594 -2.904 1 90.5 425 PRO B C 1
ATOM 8283 O O . PRO B 1 425 ? 15.008 -24.328 -3.793 1 90.5 425 PRO B O 1
ATOM 8286 N N . TYR B 1 426 ? 13.125 -25.25 -3.139 1 92.38 426 TYR B N 1
ATOM 8287 C CA . TYR B 1 426 ? 12.758 -25.844 -4.426 1 92.38 426 TYR B CA 1
ATOM 8288 C C . TYR B 1 426 ? 12.312 -24.766 -5.406 1 92.38 426 TYR B C 1
ATOM 8290 O O . TYR B 1 426 ? 11.492 -23.906 -5.07 1 92.38 426 TYR B O 1
ATOM 8298 N N . ARG B 1 427 ? 12.859 -24.797 -6.605 1 88.75 427 ARG B N 1
ATOM 8299 C CA . ARG B 1 427 ? 12.453 -23.938 -7.703 1 88.75 427 ARG B CA 1
ATOM 8300 C C . ARG B 1 427 ? 12.109 -24.75 -8.945 1 88.75 427 ARG B C 1
ATOM 8302 O O . ARG B 1 427 ? 12.773 -25.734 -9.25 1 88.75 427 ARG B O 1
ATOM 8309 N N . MET B 1 428 ? 11.133 -24.219 -9.656 1 89.62 428 MET B N 1
ATOM 8310 C CA . MET B 1 428 ? 10.719 -24.922 -10.867 1 89.62 428 MET B CA 1
ATOM 8311 C C . MET B 1 428 ? 11.586 -24.516 -12.055 1 89.62 428 MET B C 1
ATOM 8313 O O . MET B 1 428 ? 11.898 -23.344 -12.227 1 89.62 428 MET B O 1
ATOM 8317 N N . PHE B 1 429 ? 12.07 -25.484 -12.758 1 85.06 429 PHE B N 1
ATOM 8318 C CA . PHE B 1 429 ? 12.75 -25.312 -14.039 1 85.06 429 PHE B CA 1
ATOM 8319 C C . PHE B 1 429 ? 12.203 -26.281 -15.078 1 85.06 429 PHE B C 1
ATOM 8321 O O . PHE B 1 429 ? 11.609 -27.312 -14.727 1 85.06 429 PHE B O 1
ATOM 8328 N N . THR B 1 430 ? 12.359 -25.906 -16.281 1 81.31 430 THR B N 1
ATOM 8329 C CA . THR B 1 430 ? 11.781 -26.734 -17.344 1 81.31 430 THR B CA 1
ATOM 8330 C C . THR B 1 430 ? 12.422 -28.125 -17.359 1 81.31 430 THR B C 1
ATOM 8332 O O . THR B 1 430 ? 11.773 -29.109 -17.719 1 81.31 430 THR B O 1
ATOM 8335 N N . ALA B 1 431 ? 13.594 -28.188 -16.922 1 77.56 431 ALA B N 1
ATOM 8336 C CA . ALA B 1 431 ? 14.336 -29.453 -16.969 1 77.56 431 ALA B CA 1
ATOM 8337 C C . ALA B 1 431 ? 13.758 -30.469 -15.992 1 77.56 431 ALA B C 1
ATOM 8339 O O . ALA B 1 431 ? 14.023 -31.672 -16.109 1 77.56 431 ALA B O 1
ATOM 8340 N N . ARG B 1 432 ? 13.008 -30.078 -15.164 1 82.56 432 ARG B N 1
ATOM 8341 C CA . ARG B 1 432 ? 12.445 -30.984 -14.164 1 82.56 432 ARG B CA 1
ATOM 8342 C C . ARG B 1 432 ? 11.336 -31.844 -14.766 1 82.56 432 ARG B C 1
ATOM 8344 O O . ARG B 1 432 ? 10.961 -32.875 -14.203 1 82.56 432 ARG B O 1
ATOM 8351 N N . SER B 1 433 ? 10.789 -31.438 -15.891 1 87.31 433 SER B N 1
ATOM 8352 C CA . SER B 1 433 ? 9.688 -32.188 -16.5 1 87.31 433 SER B CA 1
ATOM 8353 C C . SER B 1 433 ? 10.188 -33.094 -17.609 1 87.31 433 SER B C 1
ATOM 8355 O O . SER B 1 433 ? 10.945 -32.656 -18.484 1 87.31 433 SER B O 1
ATOM 8357 N N . GLU B 1 434 ? 9.695 -34.281 -17.609 1 84.12 434 GLU B N 1
ATOM 8358 C CA . GLU B 1 434 ? 10 -35.281 -18.656 1 84.12 434 GLU B CA 1
ATOM 8359 C C . GLU B 1 434 ? 9.148 -35.031 -19.906 1 84.12 434 GLU B C 1
ATOM 8361 O O . GLU B 1 434 ? 9.453 -35.531 -20.984 1 84.12 434 GLU B O 1
ATOM 8366 N N . TYR B 1 435 ? 8.227 -34.156 -19.812 1 88.62 435 TYR B N 1
ATOM 8367 C CA . TYR B 1 435 ? 7.25 -33.969 -20.891 1 88.62 435 TYR B CA 1
ATOM 8368 C C . TYR B 1 435 ? 7.211 -32.531 -21.375 1 88.62 435 TYR B C 1
ATOM 8370 O O . TYR B 1 435 ? 6.141 -32 -21.672 1 88.62 435 TYR B O 1
ATOM 8378 N N . ARG B 1 436 ? 8.305 -31.891 -21.438 1 85.88 436 ARG B N 1
ATOM 8379 C CA . ARG B 1 436 ? 8.406 -30.469 -21.719 1 85.88 436 ARG B CA 1
ATOM 8380 C C . ARG B 1 436 ? 7.84 -30.141 -23.094 1 85.88 436 ARG B C 1
ATOM 8382 O O . ARG B 1 436 ? 7.34 -29.031 -23.312 1 85.88 436 ARG B O 1
ATOM 8389 N N . LEU B 1 437 ? 7.867 -31.078 -24.016 1 86.12 437 LEU B N 1
ATOM 8390 C CA . LEU B 1 437 ? 7.406 -30.812 -25.375 1 86.12 437 LEU B CA 1
ATOM 8391 C C . LEU B 1 437 ? 5.887 -30.672 -25.422 1 86.12 437 LEU B C 1
ATOM 8393 O O . LEU B 1 437 ? 5.34 -30.047 -26.328 1 86.12 437 LEU B O 1
ATOM 8397 N N . ILE B 1 438 ? 5.281 -31.312 -24.453 1 90.56 438 ILE B N 1
ATOM 8398 C CA . ILE B 1 438 ? 3.822 -31.297 -24.406 1 90.56 438 ILE B CA 1
ATOM 8399 C C . ILE B 1 438 ? 3.354 -30.203 -23.438 1 90.56 438 ILE B C 1
ATOM 8401 O O . ILE B 1 438 ? 2.34 -29.547 -23.672 1 90.56 438 ILE B O 1
ATOM 8405 N N . LEU B 1 439 ? 4.062 -30.031 -22.344 1 93.62 439 LEU B N 1
ATOM 8406 C CA . LEU B 1 439 ? 3.668 -29.094 -21.297 1 93.62 439 LEU B CA 1
ATOM 8407 C C . LEU B 1 439 ? 4.078 -27.672 -21.656 1 93.62 439 LEU B C 1
ATOM 8409 O O . LEU B 1 439 ? 4.957 -27.078 -21.016 1 93.62 439 LEU B O 1
ATOM 8413 N N . ARG B 1 440 ? 3.365 -27.125 -22.594 1 93.69 440 ARG B N 1
ATOM 8414 C CA . ARG B 1 440 ? 3.707 -25.797 -23.094 1 93.69 440 ARG B CA 1
ATOM 8415 C C . ARG B 1 440 ? 2.775 -24.734 -22.516 1 93.69 440 ARG B C 1
ATOM 8417 O O . ARG B 1 440 ? 1.704 -25.047 -22 1 93.69 440 ARG B O 1
ATOM 8424 N N . GLU B 1 441 ? 3.186 -23.453 -22.656 1 93.31 441 GLU B N 1
ATOM 8425 C CA . GLU B 1 441 ? 2.381 -22.328 -22.188 1 93.31 441 GLU B CA 1
ATOM 8426 C C . GLU B 1 441 ? 1.115 -22.172 -23.031 1 93.31 441 GLU B C 1
ATOM 8428 O O . GLU B 1 441 ? 0.041 -21.891 -22.5 1 93.31 441 GLU B O 1
ATOM 8433 N N . ASP B 1 442 ? 1.22 -22.422 -24.312 1 92.19 442 ASP B N 1
ATOM 8434 C CA . ASP B 1 442 ? 0.183 -22.047 -25.281 1 92.19 442 ASP B CA 1
ATOM 8435 C C . ASP B 1 442 ? -0.976 -23.047 -25.234 1 92.19 442 ASP B C 1
ATOM 8437 O O . ASP B 1 442 ? -2.055 -22.781 -25.766 1 92.19 442 ASP B O 1
ATOM 8441 N N . ASN B 1 443 ? -0.764 -24.234 -24.594 1 94.94 443 ASN B N 1
ATOM 8442 C CA . ASN B 1 443 ? -1.831 -25.219 -24.594 1 94.94 443 ASN B CA 1
ATOM 8443 C C . ASN B 1 443 ? -2.266 -25.594 -23.188 1 94.94 443 ASN B C 1
ATOM 8445 O O . ASN B 1 443 ? -2.875 -26.641 -22.969 1 94.94 443 ASN B O 1
ATOM 8449 N N . ALA B 1 444 ? -1.852 -24.828 -22.219 1 97.19 444 ALA B N 1
ATOM 8450 C CA . ALA B 1 444 ? -2.23 -25.094 -20.828 1 97.19 444 ALA B CA 1
ATOM 8451 C C . ALA B 1 444 ? -3.746 -25.203 -20.688 1 97.19 444 ALA B C 1
ATOM 8453 O O . ALA B 1 444 ? -4.25 -26.031 -19.922 1 97.19 444 ALA B O 1
ATOM 8454 N N . ASP B 1 445 ? -4.457 -24.328 -21.375 1 97.25 445 ASP B N 1
ATOM 8455 C CA . ASP B 1 445 ? -5.918 -24.344 -21.328 1 97.25 445 ASP B CA 1
ATOM 8456 C C . ASP B 1 445 ? -6.469 -25.656 -21.891 1 97.25 445 ASP B C 1
ATOM 8458 O O . ASP B 1 445 ? -7.336 -26.281 -21.266 1 97.25 445 ASP B O 1
ATOM 8462 N N . ILE B 1 446 ? -5.918 -26.078 -22.969 1 95.94 446 ILE B N 1
ATOM 8463 C CA . ILE B 1 446 ? -6.348 -27.312 -23.609 1 95.94 446 ILE B CA 1
ATOM 8464 C C . ILE B 1 446 ? -6.102 -28.484 -22.656 1 95.94 446 ILE B C 1
ATOM 8466 O O . ILE B 1 446 ? -6.934 -29.391 -22.547 1 95.94 446 ILE B O 1
ATOM 8470 N N . ARG B 1 447 ? -5.043 -28.469 -21.953 1 96.19 447 ARG B N 1
ATOM 8471 C CA . ARG B 1 447 ? -4.637 -29.578 -21.094 1 96.19 447 ARG B CA 1
ATOM 8472 C C . ARG B 1 447 ? -5.445 -29.594 -19.797 1 96.19 447 ARG B C 1
ATOM 8474 O O . ARG B 1 447 ? -5.754 -30.656 -19.266 1 96.19 447 ARG B O 1
ATOM 8481 N N . LEU B 1 448 ? -5.805 -28.391 -19.266 1 98.31 448 LEU B N 1
ATOM 8482 C CA . LEU B 1 448 ? -6.184 -28.406 -17.859 1 98.31 448 LEU B CA 1
ATOM 8483 C C . LEU B 1 448 ? -7.562 -27.781 -17.656 1 98.31 448 LEU B C 1
ATOM 8485 O O . LEU B 1 448 ? -8.188 -27.969 -16.609 1 98.31 448 LEU B O 1
ATOM 8489 N N . SER B 1 449 ? -8.125 -27.047 -18.641 1 98.31 449 SER B N 1
ATOM 8490 C CA . SER B 1 449 ? -9.352 -26.281 -18.422 1 98.31 449 SER B CA 1
ATOM 8491 C C . SER B 1 449 ? -10.531 -27.203 -18.125 1 98.31 449 SER B C 1
ATOM 8493 O O . SER B 1 449 ? -11.461 -26.828 -17.422 1 98.31 449 SER B O 1
ATOM 8495 N N . LYS B 1 450 ? -10.461 -28.438 -18.688 1 97.94 450 LYS B N 1
ATOM 8496 C CA . LYS B 1 450 ? -11.523 -29.391 -18.406 1 97.94 450 LYS B CA 1
ATOM 8497 C C . LYS B 1 450 ? -11.641 -29.656 -16.906 1 97.94 450 LYS B C 1
ATOM 8499 O O . LYS B 1 450 ? -12.742 -29.703 -16.359 1 97.94 450 LYS B O 1
ATOM 8504 N N . TYR B 1 451 ? -10.516 -29.859 -16.25 1 98.19 451 TYR B N 1
ATOM 8505 C CA . TYR B 1 451 ? -10.516 -30.094 -14.805 1 98.19 451 TYR B CA 1
ATOM 8506 C C . TYR B 1 451 ? -11.094 -28.906 -14.055 1 98.19 451 TYR B C 1
ATOM 8508 O O . TYR B 1 451 ? -11.906 -29.062 -13.141 1 98.19 451 TYR B O 1
ATOM 8516 N N . GLY B 1 452 ? -10.672 -27.656 -14.438 1 98.38 452 GLY B N 1
ATOM 8517 C CA . GLY B 1 452 ? -11.211 -26.453 -13.812 1 98.38 452 GLY B CA 1
ATOM 8518 C C . GLY B 1 452 ? -12.711 -26.312 -13.984 1 98.38 452 GLY B C 1
ATOM 8519 O O . GLY B 1 452 ? -13.406 -25.875 -13.062 1 98.38 452 GLY B O 1
ATOM 8520 N N . HIS B 1 453 ? -13.156 -26.672 -15.172 1 98.44 453 HIS B N 1
ATOM 8521 C CA . HIS B 1 453 ? -14.578 -26.625 -15.469 1 98.44 453 HIS B CA 1
ATOM 8522 C C . HIS B 1 453 ? -15.352 -27.656 -14.648 1 98.44 453 HIS B C 1
ATOM 8524 O O . HIS B 1 453 ? -16.391 -27.328 -14.055 1 98.44 453 HIS B O 1
ATOM 8530 N N . ASP B 1 454 ? -14.805 -28.906 -14.602 1 98.06 454 ASP B N 1
ATOM 8531 C CA . ASP B 1 454 ? -15.461 -29.984 -13.875 1 98.06 454 ASP B CA 1
ATOM 8532 C C . ASP B 1 454 ? -15.609 -29.656 -12.398 1 98.06 454 ASP B C 1
ATOM 8534 O O . ASP B 1 454 ? -16.625 -30 -11.773 1 98.06 454 ASP B O 1
ATOM 8538 N N . ILE B 1 455 ? -14.719 -28.969 -11.852 1 97.88 455 ILE B N 1
ATOM 8539 C CA . ILE B 1 455 ? -14.703 -28.625 -10.43 1 97.88 455 ILE B CA 1
ATOM 8540 C C . ILE B 1 455 ? -15.602 -27.422 -10.172 1 97.88 455 ILE B C 1
ATOM 8542 O O . ILE B 1 455 ? -16.094 -27.234 -9.055 1 97.88 455 ILE B O 1
ATOM 8546 N N . GLY B 1 456 ? -15.703 -26.5 -11.188 1 98.06 456 GLY B N 1
ATOM 8547 C CA . GLY B 1 456 ? -16.609 -25.359 -11.047 1 98.06 456 GLY B CA 1
ATOM 8548 C C . GLY B 1 456 ? -15.875 -24.031 -10.992 1 98.06 456 GLY B C 1
ATOM 8549 O O . GLY B 1 456 ? -16.5 -23 -10.75 1 98.06 456 GLY B O 1
ATOM 8550 N N . LEU B 1 457 ? -14.617 -23.969 -11.234 1 98.62 457 LEU B N 1
ATOM 8551 C CA . LEU B 1 457 ? -13.844 -22.734 -11.141 1 98.62 457 LEU B CA 1
ATOM 8552 C C . LEU B 1 457 ? -13.734 -22.062 -12.508 1 98.62 457 LEU B C 1
ATOM 8554 O O . LEU B 1 457 ? -13.398 -20.875 -12.594 1 98.62 457 LEU B O 1
ATOM 8558 N N . VAL B 1 458 ? -13.93 -22.797 -13.57 1 98.38 458 VAL B N 1
ATOM 8559 C CA . VAL B 1 458 ? -13.945 -22.25 -14.93 1 98.38 458 VAL B CA 1
ATOM 8560 C C . VAL B 1 458 ? -15.367 -22.266 -15.477 1 98.38 458 VAL B C 1
ATOM 8562 O O . VAL B 1 458 ? -16.031 -23.312 -15.484 1 98.38 458 VAL B O 1
ATOM 8565 N N . SER B 1 459 ? -15.797 -21.188 -15.977 1 97.5 459 SER B N 1
ATOM 8566 C CA . SER B 1 459 ? -17.188 -21.047 -16.422 1 97.5 459 SER B CA 1
ATOM 8567 C C . SER B 1 459 ? -17.422 -21.797 -17.734 1 97.5 459 SER B C 1
ATOM 8569 O O . SER B 1 459 ? -16.469 -22.141 -18.422 1 97.5 459 SER B O 1
ATOM 8571 N N . ASP B 1 460 ? -18.703 -22 -18.031 1 97.75 460 ASP B N 1
ATOM 8572 C CA . ASP B 1 460 ? -19.078 -22.609 -19.312 1 97.75 460 ASP B CA 1
ATOM 8573 C C . ASP B 1 460 ? -18.578 -21.766 -20.484 1 97.75 460 ASP B C 1
ATOM 8575 O O . ASP B 1 460 ? -18.094 -22.312 -21.484 1 97.75 460 ASP B O 1
ATOM 8579 N N . GLU B 1 461 ? -18.688 -20.516 -20.312 1 96.88 461 GLU B N 1
ATOM 8580 C CA . GLU B 1 461 ? -18.281 -19.609 -21.375 1 96.88 461 GLU B CA 1
ATOM 8581 C C . GLU B 1 461 ? -16.797 -19.734 -21.688 1 96.88 461 GLU B C 1
ATOM 8583 O O . GLU B 1 461 ? -16.391 -19.859 -22.844 1 96.88 461 GLU B O 1
ATOM 8588 N N . GLU B 1 462 ? -16.031 -19.766 -20.656 1 95.94 462 GLU B N 1
ATOM 8589 C CA . GLU B 1 462 ? -14.578 -19.875 -20.828 1 95.94 462 GLU B CA 1
ATOM 8590 C C . GLU B 1 462 ? -14.18 -21.234 -21.375 1 95.94 462 GLU B C 1
ATOM 8592 O O . GLU B 1 462 ? -13.297 -21.344 -22.219 1 95.94 462 GLU B O 1
ATOM 8597 N N . TYR B 1 463 ? -14.797 -22.25 -20.891 1 97.75 463 TYR B N 1
ATOM 8598 C CA . TYR B 1 463 ? -14.469 -23.594 -21.344 1 97.75 463 TYR B CA 1
ATOM 8599 C C . TYR B 1 463 ? -14.891 -23.797 -22.797 1 97.75 463 TYR B C 1
ATOM 8601 O O . TYR B 1 463 ? -14.203 -24.484 -23.547 1 97.75 463 TYR B O 1
ATOM 8609 N N . ASN B 1 464 ? -15.984 -23.203 -23.188 1 97.56 464 ASN B N 1
ATOM 8610 C CA . ASN B 1 464 ? -16.438 -23.297 -24.562 1 97.56 464 ASN B CA 1
ATOM 8611 C C . ASN B 1 464 ? -15.43 -22.688 -25.531 1 97.56 464 ASN B C 1
ATOM 8613 O O . ASN B 1 464 ? -15.281 -23.156 -26.656 1 97.56 464 ASN B O 1
ATOM 8617 N N . LYS B 1 465 ? -14.812 -21.688 -25.078 1 96.06 465 LYS B N 1
ATOM 8618 C CA . LYS B 1 465 ? -13.766 -21.078 -25.891 1 96.06 465 LYS B CA 1
ATOM 8619 C C . LYS B 1 465 ? -12.625 -22.062 -26.141 1 96.06 465 LYS B C 1
ATOM 8621 O O . LYS B 1 465 ? -12.031 -22.062 -27.219 1 96.06 465 LYS B O 1
ATOM 8626 N N . VAL B 1 466 ? -12.297 -22.844 -25.172 1 97.12 466 VAL B N 1
ATOM 8627 C CA . VAL B 1 466 ? -11.234 -23.828 -25.281 1 97.12 466 VAL B CA 1
ATOM 8628 C C . VAL B 1 466 ? -11.656 -24.922 -26.266 1 97.12 466 VAL B C 1
ATOM 8630 O O . VAL B 1 466 ? -10.867 -25.328 -27.125 1 97.12 466 VAL B O 1
ATOM 8633 N N . LEU B 1 467 ? -12.867 -25.328 -26.172 1 97.56 467 LEU B N 1
ATOM 8634 C CA . LEU B 1 467 ? -13.391 -26.344 -27.062 1 97.56 467 LEU B CA 1
ATOM 8635 C C . LEU B 1 467 ? -13.398 -25.844 -28.516 1 97.56 467 LEU B C 1
ATOM 8637 O O . LEU B 1 467 ? -13.062 -26.594 -29.438 1 97.56 467 LEU B O 1
ATOM 8641 N N . GLU B 1 468 ? -13.797 -24.641 -28.641 1 96.62 468 GLU B N 1
ATOM 8642 C CA . GLU B 1 468 ? -13.789 -24.031 -29.969 1 96.62 468 GLU B CA 1
ATOM 8643 C C . GLU B 1 468 ? -12.375 -23.953 -30.547 1 96.62 468 GLU B C 1
ATOM 8645 O O . GLU B 1 468 ? -12.172 -24.203 -31.734 1 96.62 468 GLU B O 1
ATOM 8650 N N . LYS B 1 469 ? -11.508 -23.594 -29.75 1 96.25 469 LYS B N 1
ATOM 8651 C CA . LYS B 1 469 ? -10.109 -23.547 -30.156 1 96.25 469 LYS B CA 1
ATOM 8652 C C . LYS B 1 469 ? -9.633 -24.922 -30.625 1 96.25 469 LYS B C 1
ATOM 8654 O O . LYS B 1 469 ? -9.008 -25.031 -31.688 1 96.25 469 LYS B O 1
ATOM 8659 N N . GLU B 1 470 ? -9.898 -25.891 -29.844 1 96.25 470 GLU B N 1
ATOM 8660 C CA . GLU B 1 470 ? -9.5 -27.25 -30.188 1 96.25 470 GLU B CA 1
ATOM 8661 C C . GLU B 1 470 ? -10.109 -27.703 -31.516 1 96.25 470 GLU B C 1
ATOM 8663 O O . GLU B 1 470 ? -9.422 -28.281 -32.344 1 96.25 470 GLU B O 1
ATOM 8668 N N . LYS B 1 471 ? -11.344 -27.406 -31.656 1 97.38 471 LYS B N 1
ATOM 8669 C CA . LYS B 1 471 ? -12.047 -27.781 -32.875 1 97.38 471 LYS B CA 1
ATOM 8670 C C . LYS B 1 471 ? -11.484 -27.031 -34.094 1 97.38 471 LYS B C 1
ATOM 8672 O O . LYS B 1 471 ? -11.242 -27.641 -35.125 1 97.38 471 LYS B O 1
ATOM 8677 N N . THR B 1 472 ? -11.289 -25.797 -33.938 1 97.44 472 THR B N 1
ATOM 8678 C CA . THR B 1 472 ? -10.773 -24.969 -35.031 1 97.44 472 THR B CA 1
ATOM 8679 C C . THR B 1 472 ? -9.398 -25.453 -35.469 1 97.44 472 THR B C 1
ATOM 8681 O O . THR B 1 472 ? -9.125 -25.578 -36.656 1 97.44 472 THR B O 1
ATOM 8684 N N . VAL B 1 473 ? -8.57 -25.688 -34.531 1 97.12 473 VAL B N 1
ATOM 8685 C CA . VAL B 1 473 ? -7.223 -26.156 -34.844 1 97.12 473 VAL B CA 1
ATOM 8686 C C . VAL B 1 473 ? -7.297 -27.484 -35.625 1 97.12 473 VAL B C 1
ATOM 8688 O O . VAL B 1 473 ? -6.617 -27.656 -36.625 1 97.12 473 VAL B O 1
ATOM 8691 N N . LYS B 1 474 ? -8.109 -28.391 -35.156 1 96.56 474 LYS B N 1
ATOM 8692 C CA . LYS B 1 474 ? -8.281 -29.688 -35.812 1 96.56 474 LYS B CA 1
ATOM 8693 C C . LYS B 1 474 ? -8.781 -29.516 -37.25 1 96.56 474 LYS B C 1
ATOM 8695 O O . LYS B 1 474 ? -8.234 -30.109 -38.188 1 96.56 474 LYS B O 1
ATOM 8700 N N . ASP B 1 475 ? -9.75 -28.703 -37.406 1 97.62 475 ASP B N 1
ATOM 8701 C CA . ASP B 1 475 ? -10.367 -28.484 -38.719 1 97.62 475 ASP B CA 1
ATOM 8702 C C . ASP B 1 475 ? -9.375 -27.859 -39.688 1 97.62 475 ASP B C 1
ATOM 8704 O O . ASP B 1 475 ? -9.305 -28.25 -40.844 1 97.62 475 ASP B O 1
ATOM 8708 N N . VAL B 1 476 ? -8.711 -26.891 -39.219 1 97.69 476 VAL B N 1
ATOM 8709 C CA . VAL B 1 476 ? -7.781 -26.172 -40.062 1 97.69 476 VAL B CA 1
ATOM 8710 C C . VAL B 1 476 ? -6.629 -27.094 -40.469 1 97.69 476 VAL B C 1
ATOM 8712 O O . VAL B 1 476 ? -6.195 -27.094 -41.625 1 97.69 476 VAL B O 1
ATOM 8715 N N . VAL B 1 477 ? -6.102 -27.828 -39.562 1 97.19 477 VAL B N 1
ATOM 8716 C CA . VAL B 1 477 ? -5.012 -28.75 -39.875 1 97.19 477 VAL B CA 1
ATOM 8717 C C . VAL B 1 477 ? -5.465 -29.781 -40.906 1 97.19 477 VAL B C 1
ATOM 8719 O O . VAL B 1 477 ? -4.707 -30.125 -41.812 1 97.19 477 VAL B O 1
ATOM 8722 N N . GLU B 1 478 ? -6.664 -30.25 -40.781 1 96.94 478 GLU B N 1
ATOM 8723 C CA . GLU B 1 478 ? -7.223 -31.172 -41.781 1 96.94 478 GLU B CA 1
ATOM 8724 C C . GLU B 1 478 ? -7.34 -30.516 -43.156 1 96.94 478 GLU B C 1
ATOM 8726 O O . GLU B 1 478 ? -7.023 -31.125 -44.156 1 96.94 478 GLU B O 1
ATOM 8731 N N . PHE B 1 479 ? -7.773 -29.359 -43.125 1 97.19 479 PHE B N 1
ATOM 8732 C CA . PHE B 1 479 ? -7.879 -28.594 -44.375 1 97.19 479 PHE B CA 1
ATOM 8733 C C . PHE B 1 479 ? -6.512 -28.453 -45.031 1 97.19 479 PHE B C 1
ATOM 8735 O O . PHE B 1 479 ? -6.379 -28.656 -46.25 1 97.19 479 PHE B O 1
ATOM 8742 N N . LEU B 1 480 ? -5.508 -28.078 -44.188 1 97.56 480 LEU B N 1
ATOM 8743 C CA . LEU B 1 480 ? -4.16 -27.875 -44.719 1 97.56 480 LEU B CA 1
ATOM 8744 C C . LEU B 1 480 ? -3.602 -29.188 -45.281 1 97.56 480 LEU B C 1
ATOM 8746 O O . LEU B 1 480 ? -2.832 -29.172 -46.25 1 97.56 480 LEU B O 1
ATOM 8750 N N . ASP B 1 481 ? -3.998 -30.219 -44.688 1 96.69 481 ASP B N 1
ATOM 8751 C CA . ASP B 1 481 ? -3.523 -31.547 -45.094 1 96.69 481 ASP B CA 1
ATOM 8752 C C . ASP B 1 481 ? -4.172 -31.984 -46.406 1 96.69 481 ASP B C 1
ATOM 8754 O O . ASP B 1 481 ? -3.572 -32.719 -47.188 1 96.69 481 ASP B O 1
ATOM 8758 N N . LYS B 1 482 ? -5.352 -31.531 -46.75 1 96.38 482 LYS B N 1
ATOM 8759 C CA . LYS B 1 482 ? -6.121 -31.969 -47.906 1 96.38 482 LYS B CA 1
ATOM 8760 C C . LYS B 1 482 ? -5.945 -31.016 -49.062 1 96.38 482 LYS B C 1
ATOM 8762 O O . LYS B 1 482 ? -6.316 -31.328 -50.188 1 96.38 482 LYS B O 1
ATOM 8767 N N . THR B 1 483 ? -5.402 -29.906 -48.781 1 96.38 483 THR B N 1
ATOM 8768 C CA . THR B 1 483 ? -5.273 -28.875 -49.812 1 96.38 483 THR B CA 1
ATOM 8769 C C . THR B 1 483 ? -3.836 -28.812 -50.344 1 96.38 483 THR B C 1
ATOM 8771 O O . THR B 1 483 ? -2.9 -28.641 -49.562 1 96.38 483 THR B O 1
ATOM 8774 N N . SER B 1 484 ? -3.711 -28.875 -51.656 1 95.94 484 SER B N 1
ATOM 8775 C CA . SER B 1 484 ? -2.383 -28.812 -52.25 1 95.94 484 SER B CA 1
ATOM 8776 C C . SER B 1 484 ? -2.197 -27.531 -53.062 1 95.94 484 SER B C 1
ATOM 8778 O O . SER B 1 484 ? -3.174 -26.922 -53.5 1 95.94 484 SER B O 1
ATOM 8780 N N . VAL B 1 485 ? -0.97 -27.172 -53.156 1 94.88 485 VAL B N 1
ATOM 8781 C CA . VAL B 1 485 ? -0.614 -26 -53.938 1 94.88 485 VAL B CA 1
ATOM 8782 C C . VAL B 1 485 ? 0.57 -26.328 -54.844 1 94.88 485 VAL B C 1
ATOM 8784 O O . VAL B 1 485 ? 1.448 -27.109 -54.5 1 94.88 485 VAL B O 1
ATOM 8787 N N . GLY B 1 486 ? 0.526 -25.734 -56 1 93 486 GLY B N 1
ATOM 8788 C CA . GLY B 1 486 ? 1.597 -25.922 -56.969 1 93 486 GLY B CA 1
ATOM 8789 C C . GLY B 1 486 ? 2.195 -24.625 -57.469 1 93 486 GLY B C 1
ATOM 8790 O O . GLY B 1 486 ? 1.784 -23.547 -57.031 1 93 486 GLY B O 1
ATOM 8791 N N . ILE B 1 487 ? 3.094 -24.75 -58.406 1 90.94 487 ILE B N 1
ATOM 8792 C CA . ILE B 1 487 ? 3.906 -23.641 -58.906 1 90.94 487 ILE B CA 1
ATOM 8793 C C . ILE B 1 487 ? 3.029 -22.656 -59.688 1 90.94 487 ILE B C 1
ATOM 8795 O O . ILE B 1 487 ? 3.436 -21.516 -59.938 1 90.94 487 ILE B O 1
ATOM 8799 N N . SER B 1 488 ? 1.797 -23.094 -59.969 1 91.5 488 SER B N 1
ATOM 8800 C CA . SER B 1 488 ? 0.877 -22.172 -60.656 1 91.5 488 SER B CA 1
ATOM 8801 C C . SER B 1 488 ? 0.436 -21.047 -59.75 1 91.5 488 SER B C 1
ATOM 8803 O O . SER B 1 488 ? -0.013 -20 -60.219 1 91.5 488 SER B O 1
ATOM 8805 N N . ASN B 1 489 ? 0.425 -21.25 -58.469 1 94.62 489 ASN B N 1
ATOM 8806 C CA . ASN B 1 489 ? 0.162 -20.188 -57.5 1 94.62 489 ASN B CA 1
ATOM 8807 C C . ASN B 1 489 ? 1.348 -19.234 -57.375 1 94.62 489 ASN B C 1
ATOM 8809 O O . ASN B 1 489 ? 2.449 -19.656 -57.031 1 94.62 489 ASN B O 1
ATOM 8813 N N . THR B 1 490 ? 1.141 -17.984 -57.625 1 95.31 490 THR B N 1
ATOM 8814 C CA . THR B 1 490 ? 2.207 -17 -57.688 1 95.31 490 THR B CA 1
ATOM 8815 C C . THR B 1 490 ? 2.814 -16.75 -56.312 1 95.31 490 THR B C 1
ATOM 8817 O O . THR B 1 490 ? 4.031 -16.609 -56.188 1 95.31 490 THR B O 1
ATOM 8820 N N . THR B 1 491 ? 1.959 -16.672 -55.344 1 95.94 491 THR B N 1
ATOM 8821 C CA . THR B 1 491 ? 2.432 -16.453 -53.969 1 95.94 491 THR B CA 1
ATOM 8822 C C . THR B 1 491 ? 3.334 -17.594 -53.531 1 95.94 491 THR B C 1
ATOM 8824 O O . THR B 1 491 ? 4.387 -17.359 -52.906 1 95.94 491 THR B O 1
ATOM 8827 N N . PHE B 1 492 ? 2.939 -18.766 -53.844 1 95.12 492 PHE B N 1
ATOM 8828 C CA . PHE B 1 492 ? 3.701 -19.969 -53.5 1 95.12 492 PHE B CA 1
ATOM 8829 C C . PHE B 1 492 ? 5.062 -19.953 -54.188 1 95.12 492 PHE B C 1
ATOM 8831 O O . PHE B 1 492 ? 6.09 -20.188 -53.531 1 95.12 492 PHE B O 1
ATOM 8838 N N . ARG B 1 493 ? 5.055 -19.656 -55.375 1 93.44 493 ARG B N 1
ATOM 8839 C CA . ARG B 1 493 ? 6.289 -19.594 -56.156 1 93.44 493 ARG B CA 1
ATOM 8840 C C . ARG B 1 493 ? 7.234 -18.531 -55.594 1 93.44 493 ARG B C 1
ATOM 8842 O O . ARG B 1 493 ? 8.438 -18.781 -55.469 1 93.44 493 ARG B O 1
ATOM 8849 N N . ASP B 1 494 ? 6.691 -17.453 -55.312 1 95.5 494 ASP B N 1
ATOM 8850 C CA . ASP B 1 494 ? 7.488 -16.344 -54.781 1 95.5 494 ASP B CA 1
ATOM 8851 C C . ASP B 1 494 ? 8.109 -16.703 -53.438 1 95.5 494 ASP B C 1
ATOM 8853 O O . ASP B 1 494 ? 9.25 -16.328 -53.156 1 95.5 494 ASP B O 1
ATOM 8857 N N . LEU B 1 495 ? 7.32 -17.359 -52.625 1 95 495 LEU B N 1
ATOM 8858 C CA . LEU B 1 495 ? 7.809 -17.766 -51.312 1 95 495 LEU B CA 1
ATOM 8859 C C . LEU B 1 495 ? 8.914 -18.812 -51.438 1 95 495 LEU B C 1
ATOM 8861 O O . LEU B 1 495 ? 9.891 -18.781 -50.688 1 95 495 LEU B O 1
ATOM 8865 N N . LEU B 1 496 ? 8.812 -19.703 -52.344 1 93.5 496 LEU B N 1
ATOM 8866 C CA . LEU B 1 496 ? 9.859 -20.688 -52.594 1 93.5 496 LEU B CA 1
ATOM 8867 C C . LEU B 1 496 ? 11.164 -20 -53 1 93.5 496 LEU B C 1
ATOM 8869 O O . LEU B 1 496 ? 12.234 -20.391 -52.531 1 93.5 496 LEU B O 1
ATOM 8873 N N . GLU B 1 497 ? 11 -19.078 -53.812 1 92.88 497 GLU B N 1
ATOM 8874 C CA . GLU B 1 497 ? 12.172 -18.328 -54.219 1 92.88 497 GLU B CA 1
ATOM 8875 C C . GLU B 1 497 ? 12.781 -17.547 -53.062 1 92.88 497 GLU B C 1
ATOM 8877 O O . GLU B 1 497 ? 14 -17.531 -52.906 1 92.88 497 GLU B O 1
ATOM 8882 N N . LYS B 1 498 ? 11.93 -16.906 -52.406 1 94.44 498 LYS B N 1
ATOM 8883 C CA . LYS B 1 498 ? 12.352 -16.109 -51.25 1 94.44 498 LYS B CA 1
ATOM 8884 C C . LYS B 1 498 ? 13.109 -16.953 -50.25 1 94.44 498 LYS B C 1
ATOM 8886 O O . LYS B 1 498 ? 14.094 -16.484 -49.656 1 94.44 498 LYS B O 1
ATOM 8891 N N . TYR B 1 499 ? 12.664 -18.141 -50.031 1 93.25 499 TYR B N 1
ATOM 8892 C CA . TYR B 1 499 ? 13.25 -18.969 -49 1 93.25 499 TYR B CA 1
ATOM 8893 C C . TYR B 1 499 ? 14.297 -19.922 -49.594 1 93.25 499 TYR B C 1
ATOM 8895 O O . TYR B 1 499 ? 14.883 -20.734 -48.875 1 93.25 499 TYR B O 1
ATOM 8903 N N . GLY B 1 500 ? 14.594 -19.828 -50.844 1 89.62 500 GLY B N 1
ATOM 8904 C CA . GLY B 1 500 ? 15.609 -20.609 -51.531 1 89.62 500 GLY B CA 1
ATOM 8905 C C . GLY B 1 500 ? 15.266 -22.094 -51.594 1 89.62 500 GLY B C 1
ATOM 8906 O O . GLY B 1 500 ? 16.125 -22.953 -51.438 1 89.62 500 GLY B O 1
ATOM 8907 N N . GLU B 1 501 ? 14.023 -22.312 -51.688 1 88.88 501 GLU B N 1
ATOM 8908 C CA . GLU B 1 501 ? 13.555 -23.688 -51.75 1 88.88 501 GLU B CA 1
ATOM 8909 C C . GLU B 1 501 ? 12.977 -24.016 -53.125 1 88.88 501 GLU B C 1
ATOM 8911 O O . GLU B 1 501 ? 12.742 -23.109 -53.938 1 88.88 501 GLU B O 1
ATOM 8916 N N . THR B 1 502 ? 13.016 -25.328 -53.5 1 83 502 THR B N 1
ATOM 8917 C CA . THR B 1 502 ? 12.43 -25.781 -54.75 1 83 502 THR B CA 1
ATOM 8918 C C . THR B 1 502 ? 11.555 -27.016 -54.5 1 83 502 THR B C 1
ATOM 8920 O O . THR B 1 502 ? 11.656 -27.672 -53.469 1 83 502 THR B O 1
ATOM 8923 N N . THR B 1 503 ? 10.508 -27.062 -55.281 1 85.31 503 THR B N 1
ATOM 8924 C CA . THR B 1 503 ? 9.695 -28.281 -55.25 1 85.31 503 THR B CA 1
ATOM 8925 C C . THR B 1 503 ? 9.367 -28.781 -56.625 1 85.31 503 THR B C 1
ATOM 8927 O O . THR B 1 503 ? 9.172 -27.984 -57.562 1 85.31 503 THR B O 1
ATOM 8930 N N . LYS B 1 504 ? 9.547 -30 -56.844 1 79.38 504 LYS B N 1
ATOM 8931 C CA . LYS B 1 504 ? 9.281 -30.594 -58.156 1 79.38 504 LYS B CA 1
ATOM 8932 C C . LYS B 1 504 ? 7.785 -30.781 -58.375 1 79.38 504 LYS B C 1
ATOM 8934 O O . LYS B 1 504 ? 7.32 -30.828 -59.531 1 79.38 504 LYS B O 1
ATOM 8939 N N . SER B 1 505 ? 7.023 -31.141 -57.406 1 84.44 505 SER B N 1
ATOM 8940 C CA . SER B 1 505 ? 5.586 -31.391 -57.5 1 84.44 505 SER B CA 1
ATOM 8941 C C . SER B 1 505 ? 4.82 -30.547 -56.469 1 84.44 505 SER B C 1
ATOM 8943 O O . SER B 1 505 ? 5.426 -29.875 -55.625 1 84.44 505 SER B O 1
ATOM 8945 N N . GLY B 1 506 ? 3.555 -30.422 -56.719 1 89.75 506 GLY B N 1
ATOM 8946 C CA . GLY B 1 506 ? 2.691 -29.766 -55.75 1 89.75 506 GLY B CA 1
ATOM 8947 C C . GLY B 1 506 ? 2.811 -30.359 -54.375 1 89.75 506 GLY B C 1
ATOM 8948 O O . GLY B 1 506 ? 3.121 -31.531 -54.219 1 89.75 506 GLY B O 1
ATOM 8949 N N . VAL B 1 507 ? 2.727 -29.562 -53.344 1 94.75 507 VAL B N 1
ATOM 8950 C CA . VAL B 1 507 ? 2.783 -30 -51.938 1 94.75 507 VAL B CA 1
ATOM 8951 C C . VAL B 1 507 ? 1.512 -29.578 -51.219 1 94.75 507 VAL B C 1
ATOM 8953 O O . VAL B 1 507 ? 0.82 -28.656 -51.656 1 94.75 507 VAL B O 1
ATOM 8956 N N . THR B 1 508 ? 1.232 -30.344 -50.188 1 96.69 508 THR B N 1
ATOM 8957 C CA . THR B 1 508 ? 0.109 -29.906 -49.344 1 96.69 508 THR B CA 1
ATOM 8958 C C . THR B 1 508 ? 0.477 -28.641 -48.562 1 96.69 508 THR B C 1
ATOM 8960 O O . THR B 1 508 ? 1.654 -28.406 -48.312 1 96.69 508 THR B O 1
ATOM 8963 N N . LEU B 1 509 ? -0.534 -27.891 -48.219 1 97.44 509 LEU B N 1
ATOM 8964 C CA . LEU B 1 509 ? -0.303 -26.688 -47.438 1 97.44 509 LEU B CA 1
ATOM 8965 C C . LEU B 1 509 ? 0.313 -27.047 -46.094 1 97.44 509 LEU B C 1
ATOM 8967 O O . LEU B 1 509 ? 1.117 -26.281 -45.531 1 97.44 509 LEU B O 1
ATOM 8971 N N . LYS B 1 510 ? -0.043 -28.188 -45.469 1 97.62 510 LYS B N 1
ATOM 8972 C CA . LYS B 1 510 ? 0.518 -28.672 -44.219 1 97.62 510 LYS B CA 1
ATOM 8973 C C . LYS B 1 510 ? 2.014 -28.953 -44.344 1 97.62 510 LYS B C 1
ATOM 8975 O O . LYS B 1 510 ? 2.801 -28.547 -43.5 1 97.62 510 LYS B O 1
ATOM 8980 N N . GLU B 1 511 ? 2.402 -29.547 -45.469 1 95.56 511 GLU B N 1
ATOM 8981 C CA . GLU B 1 511 ? 3.811 -29.828 -45.719 1 95.56 511 GLU B CA 1
ATOM 8982 C C . GLU B 1 511 ? 4.617 -28.547 -45.875 1 95.56 511 GLU B C 1
ATOM 8984 O O . GLU B 1 511 ? 5.762 -28.469 -45.438 1 95.56 511 GLU B O 1
ATOM 8989 N N . PHE B 1 512 ? 3.979 -27.656 -46.531 1 96.06 512 PHE B N 1
ATOM 8990 C CA . PHE B 1 512 ? 4.664 -26.375 -46.719 1 96.06 512 PHE B CA 1
ATOM 8991 C C . PHE B 1 512 ? 4.844 -25.641 -45.406 1 96.06 512 PHE B C 1
ATOM 8993 O O . PHE B 1 512 ? 5.914 -25.094 -45.125 1 96.06 512 PHE B O 1
ATOM 9000 N N . LEU B 1 513 ? 3.832 -25.656 -44.594 1 96.62 513 LEU B N 1
ATOM 9001 C CA . LEU B 1 513 ? 3.873 -24.969 -43.281 1 96.62 513 LEU B CA 1
ATOM 9002 C C . LEU B 1 513 ? 4.906 -25.609 -42.375 1 96.62 513 LEU B C 1
ATOM 9004 O O . LEU B 1 513 ? 5.461 -24.938 -41.5 1 96.62 513 LEU B O 1
ATOM 9008 N N . ARG B 1 514 ? 5.211 -26.797 -42.5 1 94.81 514 ARG B N 1
ATOM 9009 C CA . ARG B 1 514 ? 6.152 -27.531 -41.656 1 94.81 514 ARG B CA 1
ATOM 9010 C C . ARG B 1 514 ? 7.574 -27.016 -41.844 1 94.81 514 ARG B C 1
ATOM 9012 O O . ARG B 1 514 ? 8.445 -27.25 -41 1 94.81 514 ARG B O 1
ATOM 9019 N N . ARG B 1 515 ? 7.777 -26.391 -42.938 1 92.56 515 ARG B N 1
ATOM 9020 C CA . ARG B 1 515 ? 9.109 -25.859 -43.219 1 92.56 515 ARG B CA 1
ATOM 9021 C C . ARG B 1 515 ? 9.453 -24.734 -42.25 1 92.56 515 ARG B C 1
ATOM 9023 O O . ARG B 1 515 ? 8.609 -23.906 -41.906 1 92.56 515 ARG B O 1
ATOM 9030 N N . PRO B 1 516 ? 10.672 -24.656 -41.781 1 88.44 516 PRO B N 1
ATOM 9031 C CA . PRO B 1 516 ? 11.07 -23.766 -40.688 1 88.44 516 PRO B CA 1
ATOM 9032 C C . PRO B 1 516 ? 10.867 -22.281 -41.031 1 88.44 516 PRO B C 1
ATOM 9034 O O . PRO B 1 516 ? 10.531 -21.484 -40.156 1 88.44 516 PRO B O 1
ATOM 9037 N N . LYS B 1 517 ? 10.984 -21.922 -42.219 1 92.38 517 LYS B N 1
ATOM 9038 C CA . LYS B 1 517 ? 10.961 -20.516 -42.562 1 92.38 517 LYS B CA 1
ATOM 9039 C C . LYS B 1 517 ? 9.547 -20.047 -42.906 1 92.38 517 LYS B C 1
ATOM 9041 O O . LYS B 1 517 ? 9.281 -18.844 -43 1 92.38 517 LYS B O 1
ATOM 9046 N N . VAL B 1 518 ? 8.648 -20.969 -43.156 1 94.62 518 VAL B N 1
ATOM 9047 C CA . VAL B 1 518 ? 7.293 -20.656 -43.594 1 94.62 518 VAL B CA 1
ATOM 9048 C C . VAL B 1 518 ? 6.418 -20.328 -42.375 1 94.62 518 VAL B C 1
ATOM 9050 O O . VAL B 1 518 ? 6.453 -21.047 -41.375 1 94.62 518 VAL B O 1
ATOM 9053 N N . SER B 1 519 ? 5.656 -19.266 -42.469 1 94.88 519 SER B N 1
ATOM 9054 C CA . SER B 1 519 ? 4.773 -18.859 -41.375 1 94.88 519 SER B CA 1
ATOM 9055 C C . SER B 1 519 ? 3.314 -19.141 -41.688 1 94.88 519 SER B C 1
ATOM 9057 O O . SER B 1 519 ? 2.977 -19.406 -42.844 1 94.88 519 SER B O 1
ATOM 9059 N N . TYR B 1 520 ? 2.533 -19.109 -40.656 1 96.06 520 TYR B N 1
ATOM 9060 C CA . TYR B 1 520 ? 1.096 -19.25 -40.844 1 96.06 520 TYR B CA 1
ATOM 9061 C C . TYR B 1 520 ? 0.562 -18.141 -41.75 1 96.06 520 TYR B C 1
ATOM 9063 O O . TYR B 1 520 ? -0.339 -18.375 -42.562 1 96.06 520 TYR B O 1
ATOM 9071 N N . GLU B 1 521 ? 1.097 -17.016 -41.625 1 95.25 521 GLU B N 1
ATOM 9072 C CA . GLU B 1 521 ? 0.707 -15.891 -42.469 1 95.25 521 GLU B CA 1
ATOM 9073 C C . GLU B 1 521 ? 0.97 -16.188 -43.969 1 95.25 521 GLU B C 1
ATOM 9075 O O . GLU B 1 521 ? 0.192 -15.797 -44.812 1 95.25 521 GLU B O 1
ATOM 9080 N N . ASP B 1 522 ? 2.014 -16.828 -44.25 1 96.38 522 ASP B N 1
ATOM 9081 C CA . ASP B 1 522 ? 2.324 -17.234 -45.594 1 96.38 522 ASP B CA 1
ATOM 9082 C C . ASP B 1 522 ? 1.229 -18.141 -46.188 1 96.38 522 ASP B C 1
ATOM 9084 O O . ASP B 1 522 ? 0.835 -17.984 -47.344 1 96.38 522 ASP B O 1
ATOM 9088 N N . ILE B 1 523 ? 0.823 -19.047 -45.344 1 97.12 523 ILE B N 1
ATOM 9089 C CA . ILE B 1 523 ? -0.222 -19.969 -45.75 1 97.12 523 ILE B CA 1
ATOM 9090 C C . ILE B 1 523 ? -1.514 -19.203 -46.031 1 97.12 523 ILE B C 1
ATOM 9092 O O . ILE B 1 523 ? -2.217 -19.5 -47 1 97.12 523 ILE B O 1
ATOM 9096 N N . LYS B 1 524 ? -1.816 -18.281 -45.156 1 96.5 524 LYS B N 1
ATOM 9097 C CA . LYS B 1 524 ? -3.004 -17.453 -45.344 1 96.5 524 LYS B CA 1
ATOM 9098 C C . LYS B 1 524 ? -2.967 -16.766 -46.719 1 96.5 524 LYS B C 1
ATOM 9100 O O . LYS B 1 524 ? -3.971 -16.734 -47.406 1 96.5 524 LYS B O 1
ATOM 9105 N N . ASN B 1 525 ? -1.835 -16.266 -47.094 1 95.69 525 ASN B N 1
ATOM 9106 C CA . ASN B 1 525 ? -1.666 -15.555 -48.344 1 95.69 525 ASN B CA 1
ATOM 9107 C C . ASN B 1 525 ? -1.818 -16.484 -49.562 1 95.69 525 ASN B C 1
ATOM 9109 O O . ASN B 1 525 ? -2.375 -16.094 -50.594 1 95.69 525 ASN B O 1
ATOM 9113 N N . ILE B 1 526 ? -1.34 -17.594 -49.469 1 96.31 526 ILE B N 1
ATOM 9114 C CA . ILE B 1 526 ? -1.457 -18.578 -50.531 1 96.31 526 ILE B CA 1
ATOM 9115 C C . ILE B 1 526 ? -2.926 -18.938 -50.75 1 96.31 526 ILE B C 1
ATOM 9117 O O . ILE B 1 526 ? -3.402 -18.969 -51.906 1 96.31 526 ILE B O 1
ATOM 9121 N N . VAL B 1 527 ? -3.615 -19.203 -49.688 1 96.38 527 VAL B N 1
ATOM 9122 C CA . VAL B 1 527 ? -5.008 -19.641 -49.75 1 96.38 527 VAL B CA 1
ATOM 9123 C C . VAL B 1 527 ? -5.871 -18.5 -50.312 1 96.38 527 VAL B C 1
ATOM 9125 O O . VAL B 1 527 ? -6.836 -18.75 -51.031 1 96.38 527 VAL B O 1
ATOM 9128 N N . LYS B 1 528 ? -5.555 -17.328 -49.875 1 95.06 528 LYS B N 1
ATOM 9129 C CA . LYS B 1 528 ? -6.27 -16.172 -50.406 1 95.06 528 LYS B CA 1
ATOM 9130 C C . LYS B 1 528 ? -6.191 -16.141 -51.938 1 95.06 528 LYS B C 1
ATOM 9132 O O . LYS B 1 528 ? -7.18 -15.836 -52.594 1 95.06 528 LYS B O 1
ATOM 9137 N N . GLU B 1 529 ? -5.059 -16.375 -52.438 1 94.56 529 GLU B N 1
ATOM 9138 C CA . GLU B 1 529 ? -4.863 -16.391 -53.875 1 94.56 529 GLU B CA 1
ATOM 9139 C C . GLU B 1 529 ? -5.594 -17.562 -54.531 1 94.56 529 GLU B C 1
ATOM 9141 O O . GLU B 1 529 ? -6.066 -17.453 -55.656 1 94.56 529 GLU B O 1
ATOM 9146 N N . MET B 1 530 ? -5.668 -18.625 -53.906 1 93.62 530 MET B N 1
ATOM 9147 C CA . MET B 1 530 ? -6.336 -19.812 -54.438 1 93.62 530 MET B CA 1
ATOM 9148 C C . MET B 1 530 ? -7.824 -19.562 -54.625 1 93.62 530 MET B C 1
ATOM 9150 O O . MET B 1 530 ? -8.461 -20.219 -55.469 1 93.62 530 MET B O 1
ATOM 9154 N N . GLY B 1 531 ? -8.469 -18.734 -53.875 1 87.94 531 GLY B N 1
ATOM 9155 C CA . GLY B 1 531 ? -9.875 -18.391 -54.031 1 87.94 531 GLY B CA 1
ATOM 9156 C C . GLY B 1 531 ? -10.805 -19.484 -53.531 1 87.94 531 GLY B C 1
ATOM 9157 O O . GLY B 1 531 ? -11.93 -19.609 -54.031 1 87.94 531 GLY B O 1
ATOM 9158 N N . ILE B 1 532 ? -10.438 -20.328 -52.719 1 88.81 532 ILE B N 1
ATOM 9159 C CA . ILE B 1 532 ? -11.211 -21.469 -52.25 1 88.81 532 ILE B CA 1
ATOM 9160 C C . ILE B 1 532 ? -12.211 -21.031 -51.188 1 88.81 532 ILE B C 1
ATOM 9162 O O . ILE B 1 532 ? -13.078 -21.797 -50.781 1 88.81 532 ILE B O 1
ATOM 9166 N N . GLY B 1 533 ? -12.219 -19.891 -50.719 1 87.5 533 GLY B N 1
ATOM 9167 C CA . GLY B 1 533 ? -13.203 -19.344 -49.812 1 87.5 533 GLY B CA 1
ATOM 9168 C C . GLY B 1 533 ? -13.102 -19.906 -48.406 1 87.5 533 GLY B C 1
ATOM 9169 O O . GLY B 1 533 ? -14.086 -19.953 -47.688 1 87.5 533 GLY B O 1
ATOM 9170 N N . TYR B 1 534 ? -12.094 -20.547 -47.969 1 91.75 534 TYR B N 1
ATOM 9171 C CA . TYR B 1 534 ? -11.891 -21.047 -46.625 1 91.75 534 TYR B CA 1
ATOM 9172 C C . TYR B 1 534 ? -11.266 -19.969 -45.75 1 91.75 534 TYR B C 1
ATOM 9174 O O . TYR B 1 534 ? -10.227 -19.391 -46.094 1 91.75 534 TYR B O 1
ATOM 9182 N N . ASN B 1 535 ? -11.922 -19.703 -44.594 1 93.69 535 ASN B N 1
ATOM 9183 C CA . ASN B 1 535 ? -11.438 -18.656 -43.688 1 93.69 535 ASN B CA 1
ATOM 9184 C C . ASN B 1 535 ? -10.281 -19.156 -42.844 1 93.69 535 ASN B C 1
ATOM 9186 O O . ASN B 1 535 ? -10.422 -20.156 -42.125 1 93.69 535 ASN B O 1
ATOM 9190 N N . LEU B 1 536 ? -9.18 -18.422 -42.875 1 95.56 536 LEU B N 1
ATOM 9191 C CA . LEU B 1 536 ? -8.008 -18.812 -42.125 1 95.56 536 LEU B CA 1
ATOM 9192 C C . LEU B 1 536 ? -7.652 -17.734 -41.094 1 95.56 536 LEU B C 1
ATOM 9194 O O . LEU B 1 536 ? -6.617 -17.828 -40.406 1 95.56 536 LEU B O 1
ATOM 9198 N N . ASP B 1 537 ? -8.516 -16.75 -40.938 1 94.75 537 ASP B N 1
ATOM 9199 C CA . ASP B 1 537 ? -8.273 -15.68 -39.969 1 94.75 537 ASP B CA 1
ATOM 9200 C C . ASP B 1 537 ? -8.875 -16.016 -38.625 1 94.75 537 ASP B C 1
ATOM 9202 O O . ASP B 1 537 ? -10.094 -16.156 -38.5 1 94.75 537 ASP B O 1
ATOM 9206 N N . PHE B 1 538 ? -8.023 -16.203 -37.688 1 94.06 538 PHE B N 1
ATOM 9207 C CA . PHE B 1 538 ? -8.438 -16.531 -36.312 1 94.06 538 PHE B CA 1
ATOM 9208 C C . PHE B 1 538 ? -7.68 -15.68 -35.312 1 94.06 538 PHE B C 1
ATOM 9210 O O . PHE B 1 538 ? -6.859 -14.836 -35.688 1 94.06 538 PHE B O 1
ATOM 9217 N N . ARG B 1 539 ? -8.109 -15.82 -34.031 1 88.94 539 ARG B N 1
ATOM 9218 C CA . ARG B 1 539 ? -7.363 -15.188 -32.969 1 88.94 539 ARG B CA 1
ATOM 9219 C C . ARG B 1 539 ? -5.906 -15.641 -32.969 1 88.94 539 ARG B C 1
ATOM 9221 O O . ARG B 1 539 ? -5.602 -16.766 -33.344 1 88.94 539 ARG B O 1
ATOM 9228 N N . ASP B 1 540 ? -5.035 -14.844 -32.438 1 88.62 540 ASP B N 1
ATOM 9229 C CA . ASP B 1 540 ? -3.598 -15.086 -32.469 1 88.62 540 ASP B CA 1
ATOM 9230 C C . ASP B 1 540 ? -3.236 -16.406 -31.812 1 88.62 540 ASP B C 1
ATOM 9232 O O . ASP B 1 540 ? -2.355 -17.125 -32.281 1 88.62 540 ASP B O 1
ATOM 9236 N N . ASP B 1 541 ? -3.861 -16.688 -30.734 1 89.62 541 ASP B N 1
ATOM 9237 C CA . ASP B 1 541 ? -3.506 -17.891 -29.984 1 89.62 541 ASP B CA 1
ATOM 9238 C C . ASP B 1 541 ? -3.896 -19.156 -30.75 1 89.62 541 ASP B C 1
ATOM 9240 O O . ASP B 1 541 ? -3.223 -20.172 -30.656 1 89.62 541 ASP B O 1
ATOM 9244 N N . ILE B 1 542 ? -4.922 -19.109 -31.531 1 93.38 542 ILE B N 1
ATOM 9245 C CA . ILE B 1 542 ? -5.359 -20.234 -32.344 1 93.38 542 ILE B CA 1
ATOM 9246 C C . ILE B 1 542 ? -4.391 -20.422 -33.531 1 93.38 542 ILE B C 1
ATOM 9248 O O . ILE B 1 542 ? -3.973 -21.547 -33.812 1 93.38 542 ILE B O 1
ATOM 9252 N N . GLU B 1 543 ? -4.074 -19.312 -34.125 1 94.62 543 GLU B N 1
ATOM 9253 C CA . GLU B 1 543 ? -3.148 -19.375 -35.25 1 94.62 543 GLU B CA 1
ATOM 9254 C C . GLU B 1 543 ? -1.788 -19.922 -34.844 1 94.62 543 GLU B C 1
ATOM 9256 O O . GLU B 1 543 ? -1.173 -20.719 -35.562 1 94.62 543 GLU B O 1
ATOM 9261 N N . TYR B 1 544 ? -1.439 -19.469 -33.688 1 92.62 544 TYR B N 1
ATOM 9262 C CA . TYR B 1 544 ? -0.18 -19.953 -33.156 1 92.62 544 TYR B CA 1
ATOM 9263 C C . TYR B 1 544 ? -0.247 -21.453 -32.875 1 92.62 544 TYR B C 1
ATOM 9265 O O . TYR B 1 544 ? 0.699 -22.188 -33.188 1 92.62 544 TYR B O 1
ATOM 9273 N N . GLN B 1 545 ? -1.274 -21.922 -32.344 1 93.69 545 GLN B N 1
ATOM 9274 C CA . GLN B 1 545 ? -1.451 -23.344 -32.031 1 93.69 545 GLN B CA 1
ATOM 9275 C C . GLN B 1 545 ? -1.423 -24.188 -33.312 1 93.69 545 GLN B C 1
ATOM 9277 O O . GLN B 1 545 ? -0.863 -25.281 -33.344 1 93.69 545 GLN B O 1
ATOM 9282 N N . ILE B 1 546 ? -2.004 -23.672 -34.375 1 95.62 546 ILE B N 1
ATOM 9283 C CA . ILE B 1 546 ? -2.002 -24.359 -35.656 1 95.62 546 ILE B CA 1
ATOM 9284 C C . ILE B 1 546 ? -0.567 -24.531 -36.156 1 95.62 546 ILE B C 1
ATOM 9286 O O . ILE B 1 546 ? -0.171 -25.625 -36.562 1 95.62 546 ILE B O 1
ATOM 9290 N N . GLU B 1 547 ? 0.087 -23.469 -36.094 1 94.94 547 GLU B N 1
ATOM 9291 C CA . GLU B 1 547 ? 1.474 -23.484 -36.531 1 94.94 547 GLU B CA 1
ATOM 9292 C C . GLU B 1 547 ? 2.307 -24.484 -35.75 1 94.94 547 GLU B C 1
ATOM 9294 O O . GLU B 1 547 ? 3.057 -25.266 -36.312 1 94.94 547 GLU B O 1
ATOM 9299 N N . VAL B 1 548 ? 2.17 -24.484 -34.438 1 92.44 548 VAL B N 1
ATOM 9300 C CA . VAL B 1 548 ? 2.961 -25.328 -33.531 1 92.44 548 VAL B CA 1
ATOM 9301 C C . VAL B 1 548 ? 2.611 -26.797 -33.781 1 92.44 548 VAL B C 1
ATOM 9303 O O . VAL B 1 548 ? 3.5 -27.641 -33.875 1 92.44 548 VAL B O 1
ATOM 9306 N N . VAL B 1 549 ? 1.346 -27.094 -33.875 1 92.56 549 VAL B N 1
ATOM 9307 C CA . VAL B 1 549 ? 0.876 -28.469 -34.031 1 92.56 549 VAL B CA 1
ATOM 9308 C C . VAL B 1 549 ? 1.405 -29.047 -35.344 1 92.56 549 VAL B C 1
ATOM 9310 O O . VAL B 1 549 ? 1.797 -30.219 -35.406 1 92.56 549 VAL B O 1
ATOM 9313 N N . VAL B 1 550 ? 1.457 -28.203 -36.344 1 95.19 550 VAL B N 1
ATOM 9314 C CA . VAL B 1 550 ? 1.887 -28.672 -37.688 1 95.19 550 VAL B CA 1
ATOM 9315 C C . VAL B 1 550 ? 3.408 -28.812 -37.688 1 95.19 550 VAL B C 1
ATOM 9317 O O . VAL B 1 550 ? 3.934 -29.844 -38.094 1 95.19 550 VAL B O 1
ATOM 9320 N N . LYS B 1 551 ? 4.094 -27.844 -37.25 1 93.38 551 LYS B N 1
ATOM 9321 C CA . LYS B 1 551 ? 5.551 -27.797 -37.375 1 93.38 551 LYS B CA 1
ATOM 9322 C C . LYS B 1 551 ? 6.195 -28.859 -36.469 1 93.38 551 LYS B C 1
ATOM 9324 O O . LYS B 1 551 ? 7.254 -29.391 -36.812 1 93.38 551 LYS B O 1
ATOM 9329 N N . TYR B 1 552 ? 5.531 -29.188 -35.406 1 91.12 552 TYR B N 1
ATOM 9330 C CA . TYR B 1 552 ? 6.16 -30.094 -34.438 1 91.12 552 TYR B CA 1
ATOM 9331 C C . TYR B 1 552 ? 5.367 -31.375 -34.312 1 91.12 552 TYR B C 1
ATOM 9333 O O . TYR B 1 552 ? 5.445 -32.062 -33.281 1 91.12 552 TYR B O 1
ATOM 9341 N N . GLU B 1 553 ? 4.664 -31.703 -35.219 1 91 553 GLU B N 1
ATOM 9342 C CA . GLU B 1 553 ? 3.764 -32.844 -35.219 1 91 553 GLU B CA 1
ATOM 9343 C C . GLU B 1 553 ? 4.508 -34.156 -34.875 1 91 553 GLU B C 1
ATOM 9345 O O . GLU B 1 553 ? 4.043 -34.938 -34.031 1 91 553 GLU B O 1
ATOM 9350 N N . GLY B 1 554 ? 5.625 -34.375 -35.5 1 87.5 554 GLY B N 1
ATOM 9351 C CA . GLY B 1 554 ? 6.398 -35.562 -35.219 1 87.5 554 GLY B CA 1
ATOM 9352 C C . GLY B 1 554 ? 6.836 -35.688 -33.781 1 87.5 554 GLY B C 1
ATOM 9353 O O . GLY B 1 554 ? 6.699 -36.75 -33.156 1 87.5 554 GLY B O 1
ATOM 9354 N N . TYR B 1 555 ? 7.367 -34.656 -33.281 1 86.81 555 TYR B N 1
ATOM 9355 C CA . TYR B 1 555 ? 7.824 -34.625 -31.906 1 86.81 555 TYR B CA 1
ATOM 9356 C C . TYR B 1 555 ? 6.652 -34.781 -30.938 1 86.81 555 TYR B C 1
ATOM 9358 O O . TYR B 1 555 ? 6.762 -35.5 -29.938 1 86.81 555 TYR B O 1
ATOM 9366 N N . ILE B 1 556 ? 5.602 -34.156 -31.281 1 88.38 556 ILE B N 1
ATOM 9367 C CA . ILE B 1 556 ? 4.406 -34.219 -30.438 1 88.38 556 ILE B CA 1
ATOM 9368 C C . ILE B 1 556 ? 3.84 -35.625 -30.422 1 88.38 556 ILE B C 1
ATOM 9370 O O . ILE B 1 556 ? 3.465 -36.125 -29.359 1 88.38 556 ILE B O 1
ATOM 9374 N N . LYS B 1 557 ? 3.809 -36.219 -31.531 1 88.44 557 LYS B N 1
ATOM 9375 C CA . LYS B 1 557 ? 3.314 -37.594 -31.625 1 88.44 557 LYS B CA 1
ATOM 9376 C C . LYS B 1 557 ? 4.172 -38.531 -30.797 1 88.44 557 LYS B C 1
ATOM 9378 O O . LYS B 1 557 ? 3.643 -39.375 -30.078 1 88.44 557 LYS B O 1
ATOM 9383 N N . LYS B 1 558 ? 5.391 -38.344 -30.891 1 86.75 558 LYS B N 1
ATOM 9384 C CA . LYS B 1 558 ? 6.309 -39.188 -30.109 1 86.75 558 LYS B CA 1
ATOM 9385 C C . LYS B 1 558 ? 6.125 -38.938 -28.609 1 86.75 558 LYS B C 1
ATOM 9387 O O . LYS B 1 558 ? 6.148 -39.906 -27.828 1 86.75 558 LYS B O 1
ATOM 9392 N N . ALA B 1 559 ? 6.012 -37.75 -28.281 1 86.75 559 ALA B N 1
ATOM 9393 C CA . ALA B 1 559 ? 5.805 -37.406 -26.875 1 86.75 559 ALA B CA 1
ATOM 9394 C C . ALA B 1 559 ? 4.508 -38 -26.344 1 86.75 559 ALA B C 1
ATOM 9396 O O . ALA B 1 559 ? 4.453 -38.469 -25.203 1 86.75 559 ALA B O 1
ATOM 9397 N N . TYR B 1 560 ? 3.516 -38 -27.172 1 88.88 560 TYR B N 1
ATOM 9398 C CA . TYR B 1 560 ? 2.236 -38.562 -26.75 1 88.88 560 TYR B CA 1
ATOM 9399 C C . TYR B 1 560 ? 2.338 -40.062 -26.578 1 88.88 560 TYR B C 1
ATOM 9401 O O . TYR B 1 560 ? 1.678 -40.656 -25.719 1 88.88 560 TYR B O 1
ATOM 9409 N N . GLN B 1 561 ? 3.119 -40.656 -27.328 1 86.31 561 GLN B N 1
ATOM 9410 C CA . GLN B 1 561 ? 3.34 -42.094 -27.172 1 86.31 561 GLN B CA 1
ATOM 9411 C C . GLN B 1 561 ? 3.955 -42.406 -25.812 1 86.31 561 GLN B C 1
ATOM 9413 O O . GLN B 1 561 ? 3.562 -43.375 -25.141 1 86.31 561 GLN B O 1
ATOM 9418 N N . MET B 1 562 ? 4.84 -41.625 -25.453 1 82.38 562 MET B N 1
ATOM 9419 C CA . MET B 1 562 ? 5.441 -41.75 -24.141 1 82.38 562 MET B CA 1
ATOM 9420 C C . MET B 1 562 ? 4.402 -41.531 -23.047 1 82.38 562 MET B C 1
ATOM 9422 O O . MET B 1 562 ? 4.387 -42.281 -22.047 1 82.38 562 MET B O 1
ATOM 9426 N N . ILE B 1 563 ? 3.611 -40.625 -23.281 1 86.62 563 ILE B N 1
ATOM 9427 C CA . ILE B 1 563 ? 2.59 -40.281 -22.297 1 86.62 563 ILE B CA 1
ATOM 9428 C C . ILE B 1 563 ? 1.57 -41.406 -22.188 1 86.62 563 ILE B C 1
ATOM 9430 O O . ILE B 1 563 ? 1.086 -41.688 -21.094 1 86.62 563 ILE B O 1
ATOM 9434 N N . GLU B 1 564 ? 1.252 -41.906 -23.297 1 86.19 564 GLU B N 1
ATOM 9435 C CA . GLU B 1 564 ? 0.287 -43 -23.297 1 86.19 564 GLU B CA 1
ATOM 9436 C C . GLU B 1 564 ? 0.79 -44.188 -22.453 1 86.19 564 GLU B C 1
ATOM 9438 O O . GLU B 1 564 ? 0.01 -44.812 -21.734 1 86.19 564 GLU B O 1
ATOM 9443 N N . LYS B 1 565 ? 1.971 -44.406 -22.484 1 79.5 565 LYS B N 1
ATOM 9444 C CA . LYS B 1 565 ? 2.566 -45.438 -21.656 1 79.5 565 LYS B CA 1
ATOM 9445 C C . LYS B 1 565 ? 2.504 -45.062 -20.172 1 79.5 565 LYS B C 1
ATOM 9447 O O . LYS B 1 565 ? 2.18 -45.906 -19.328 1 79.5 565 LYS B O 1
ATOM 9452 N N . ALA B 1 566 ? 2.803 -43.875 -19.953 1 80.62 566 ALA B N 1
ATOM 9453 C CA . ALA B 1 566 ? 2.779 -43.375 -18.578 1 80.62 566 ALA B CA 1
ATOM 9454 C C . ALA B 1 566 ? 1.356 -43.344 -18.031 1 80.62 566 ALA B C 1
ATOM 9456 O O . ALA B 1 566 ? 1.134 -43.594 -16.844 1 80.62 566 ALA B O 1
ATOM 9457 N N . LYS B 1 567 ? 0.481 -42.938 -18.875 1 84.62 567 LYS B N 1
ATOM 9458 C CA . LYS B 1 567 ? -0.922 -42.844 -18.484 1 84.62 567 LYS B CA 1
ATOM 9459 C C . LYS B 1 567 ? -1.462 -44.219 -18.031 1 84.62 567 LYS B C 1
ATOM 9461 O O . LYS B 1 567 ? -2.303 -44.281 -17.125 1 84.62 567 LYS B O 1
ATOM 9466 N N . LYS B 1 568 ? -1.027 -45.188 -18.625 1 81.56 568 LYS B N 1
ATOM 9467 C CA . LYS B 1 568 ? -1.457 -46.531 -18.219 1 81.56 568 LYS B CA 1
ATOM 9468 C C . LYS B 1 568 ? -1.107 -46.812 -16.766 1 81.56 568 LYS B C 1
ATOM 9470 O O . LYS B 1 568 ? -1.916 -47.375 -16.031 1 81.56 568 LYS B O 1
ATOM 9475 N N . LEU B 1 569 ? 0.004 -46.344 -16.438 1 80.81 569 LEU B N 1
ATOM 9476 C CA . LEU B 1 569 ? 0.43 -46.5 -15.062 1 80.81 569 LEU B CA 1
ATOM 9477 C C . LEU B 1 569 ? -0.33 -45.562 -14.141 1 80.81 569 LEU B C 1
ATOM 9479 O O . LEU B 1 569 ? -0.681 -45.938 -13.016 1 80.81 569 LEU B O 1
ATOM 9483 N N . ASP B 1 570 ? -0.635 -44.438 -14.641 1 85.25 570 ASP B N 1
ATOM 9484 C CA . ASP B 1 570 ? -1.313 -43.406 -13.844 1 85.25 570 ASP B CA 1
ATOM 9485 C C . ASP B 1 570 ? -2.783 -43.781 -13.633 1 85.25 570 ASP B C 1
ATOM 9487 O O . ASP B 1 570 ? -3.391 -43.375 -12.641 1 85.25 570 ASP B O 1
ATOM 9491 N N . ASN B 1 571 ? -3.285 -44.469 -14.531 1 84.44 571 ASN B N 1
ATOM 9492 C CA . ASN B 1 571 ? -4.684 -44.875 -14.438 1 84.44 571 ASN B CA 1
ATOM 9493 C C . ASN B 1 571 ? -4.867 -46.031 -13.453 1 84.44 571 ASN B C 1
ATOM 9495 O O . ASN B 1 571 ? -5.988 -46.312 -13.023 1 84.44 571 ASN B O 1
ATOM 9499 N N . TRP B 1 572 ? -3.816 -46.625 -13.141 1 84.38 572 TRP B N 1
ATOM 9500 C CA . TRP B 1 572 ? -3.879 -47.688 -12.148 1 84.38 572 TRP B CA 1
ATOM 9501 C C . TRP B 1 572 ? -3.869 -47.125 -10.734 1 84.38 572 TRP B C 1
ATOM 9503 O O . TRP B 1 572 ? -2.805 -46.844 -10.18 1 84.38 572 TRP B O 1
ATOM 9513 N N . LYS B 1 573 ? -4.977 -47.156 -10.18 1 88.69 573 LYS B N 1
ATOM 9514 C CA . LYS B 1 573 ? -5.133 -46.562 -8.852 1 88.69 573 LYS B CA 1
ATOM 9515 C C . LYS B 1 573 ? -4.711 -47.531 -7.762 1 88.69 573 LYS B C 1
ATOM 9517 O O . LYS B 1 573 ? -4.941 -48.75 -7.879 1 88.69 573 LYS B O 1
ATOM 9522 N N . ILE B 1 574 ? -4.105 -47.031 -6.812 1 89 574 ILE B N 1
ATOM 9523 C CA . ILE B 1 574 ? -3.77 -47.812 -5.617 1 89 574 ILE B CA 1
ATOM 9524 C C . ILE B 1 574 ? -4.738 -47.438 -4.488 1 89 574 ILE B C 1
ATOM 9526 O O . ILE B 1 574 ? -4.855 -46.281 -4.105 1 89 574 ILE B O 1
ATOM 9530 N N . PRO B 1 575 ? -5.441 -48.406 -3.977 1 85.06 575 PRO B N 1
ATOM 9531 C CA . PRO B 1 575 ? -6.367 -48.094 -2.883 1 85.06 575 PRO B CA 1
ATOM 9532 C C . PRO B 1 575 ? -5.672 -47.469 -1.688 1 85.06 575 PRO B C 1
ATOM 9534 O O . PRO B 1 575 ? -4.551 -47.844 -1.339 1 85.06 575 PRO B O 1
ATOM 9537 N N . SER B 1 576 ? -6.355 -46.531 -1.073 1 82.69 576 SER B N 1
ATOM 9538 C CA . SER B 1 576 ? -5.785 -45.75 0.026 1 82.69 576 SER B CA 1
ATOM 9539 C C . SER B 1 576 ? -5.449 -46.656 1.214 1 82.69 576 SER B C 1
ATOM 9541 O O . SER B 1 576 ? -4.551 -46.344 1.996 1 82.69 576 SER B O 1
ATOM 9543 N N . ASP B 1 577 ? -6.176 -47.719 1.275 1 83.06 577 ASP B N 1
ATOM 9544 C CA . ASP B 1 577 ? -5.984 -48.625 2.414 1 83.06 577 ASP B CA 1
ATOM 9545 C C . ASP B 1 577 ? -5.141 -49.844 2.029 1 83.06 577 ASP B C 1
ATOM 9547 O O . ASP B 1 577 ? -5.168 -50.875 2.713 1 83.06 577 ASP B O 1
ATOM 9551 N N . PHE B 1 578 ? -4.484 -49.688 0.927 1 89.5 578 PHE B N 1
ATOM 9552 C CA . PHE B 1 578 ? -3.646 -50.812 0.479 1 89.5 578 PHE B CA 1
ATOM 9553 C C . PHE B 1 578 ? -2.652 -51.219 1.562 1 89.5 578 PHE B C 1
ATOM 9555 O O . PHE B 1 578 ? -2.049 -50.344 2.205 1 89.5 578 PHE B O 1
ATOM 9562 N N . ASP B 1 579 ? -2.533 -52.438 1.829 1 88.81 579 ASP B N 1
ATOM 9563 C CA . ASP B 1 579 ? -1.658 -52.938 2.883 1 88.81 579 ASP B CA 1
ATOM 9564 C C . ASP B 1 579 ? -0.26 -53.219 2.342 1 88.81 579 ASP B C 1
ATOM 9566 O O . ASP B 1 579 ? 0.031 -54.375 1.936 1 88.81 579 ASP B O 1
ATOM 9570 N N . TYR B 1 580 ? 0.577 -52.344 2.479 1 90.25 580 TYR B N 1
ATOM 9571 C CA . TYR B 1 580 ? 1.936 -52.5 1.972 1 90.25 580 TYR B CA 1
ATOM 9572 C C . TYR B 1 580 ? 2.729 -53.469 2.836 1 90.25 580 TYR B C 1
ATOM 9574 O O . TYR B 1 580 ? 3.674 -54.094 2.359 1 90.25 580 TYR B O 1
ATOM 9582 N N . ASP B 1 581 ? 2.385 -53.656 4.047 1 86.81 581 ASP B N 1
ATOM 9583 C CA . ASP B 1 581 ? 3.145 -54.438 5.004 1 86.81 581 ASP B CA 1
ATOM 9584 C C . ASP B 1 581 ? 3.152 -55.938 4.609 1 86.81 581 ASP B C 1
ATOM 9586 O O . ASP B 1 581 ? 4.141 -56.625 4.832 1 86.81 581 ASP B O 1
ATOM 9590 N N . ASN B 1 582 ? 2.133 -56.312 4.051 1 84.88 582 ASN B N 1
ATOM 9591 C CA . ASN B 1 582 ? 1.989 -57.719 3.766 1 84.88 582 ASN B CA 1
ATOM 9592 C C . ASN B 1 582 ? 2.463 -58.062 2.355 1 84.88 582 ASN B C 1
ATOM 9594 O O . ASN B 1 582 ? 2.316 -59.188 1.904 1 84.88 582 ASN B O 1
ATOM 9598 N N . MET B 1 583 ? 2.939 -57.156 1.772 1 88.31 583 MET B N 1
ATOM 9599 C CA . MET B 1 583 ? 3.467 -57.406 0.437 1 88.31 583 MET B CA 1
ATOM 9600 C C . MET B 1 583 ? 4.766 -58.219 0.513 1 88.31 583 MET B C 1
ATOM 9602 O O . MET B 1 583 ? 5.652 -57.875 1.301 1 88.31 583 MET B O 1
ATOM 9606 N N . LYS B 1 584 ? 4.824 -59.312 -0.267 1 85.38 584 LYS B N 1
ATOM 9607 C CA . LYS B 1 584 ? 6.039 -60.094 -0.394 1 85.38 584 LYS B CA 1
ATOM 9608 C C . LYS B 1 584 ? 6.664 -59.938 -1.777 1 85.38 584 LYS B C 1
ATOM 9610 O O . LYS B 1 584 ? 5.977 -59.562 -2.732 1 85.38 584 LYS B O 1
ATOM 9615 N N . GLY B 1 585 ? 7.969 -60.062 -1.82 1 85.25 585 GLY B N 1
ATOM 9616 C CA . GLY B 1 585 ? 8.633 -59.969 -3.109 1 85.25 585 GLY B CA 1
ATOM 9617 C C . GLY B 1 585 ? 9.055 -58.562 -3.469 1 85.25 585 GLY B C 1
ATOM 9618 O O . GLY B 1 585 ? 9.352 -58.281 -4.629 1 85.25 585 GLY B O 1
ATOM 9619 N N . ILE B 1 586 ? 8.938 -57.625 -2.525 1 88.56 586 ILE B N 1
ATOM 9620 C CA . ILE B 1 586 ? 9.344 -56.25 -2.709 1 88.56 586 ILE B CA 1
ATOM 9621 C C . ILE B 1 586 ? 10.484 -55.906 -1.753 1 88.56 586 ILE B C 1
ATOM 9623 O O . ILE B 1 586 ? 10.633 -56.531 -0.705 1 88.56 586 ILE B O 1
ATOM 9627 N N . THR B 1 587 ? 11.328 -55.094 -2.234 1 86.12 587 THR B N 1
ATOM 9628 C CA . THR B 1 587 ? 12.438 -54.688 -1.367 1 86.12 587 THR B CA 1
ATOM 9629 C C . THR B 1 587 ? 11.93 -54 -0.117 1 86.12 587 THR B C 1
ATOM 9631 O O . THR B 1 587 ? 10.891 -53.312 -0.155 1 86.12 587 THR B O 1
ATOM 9634 N N . GLY B 1 588 ? 12.633 -54.188 0.972 1 84.5 588 GLY B N 1
ATOM 9635 C CA . GLY B 1 588 ? 12.273 -53.531 2.211 1 84.5 588 GLY B CA 1
ATOM 9636 C C . GLY B 1 588 ? 12.219 -52.031 2.078 1 84.5 588 GLY B C 1
ATOM 9637 O O . GLY B 1 588 ? 11.32 -51.375 2.631 1 84.5 588 GLY B O 1
ATOM 9638 N N . GLU B 1 589 ? 13.141 -51.531 1.4 1 86.75 589 GLU B N 1
ATOM 9639 C CA . GLU B 1 589 ? 13.188 -50.094 1.174 1 86.75 589 GLU B CA 1
ATOM 9640 C C . GLU B 1 589 ? 11.969 -49.625 0.394 1 86.75 589 GLU B C 1
ATOM 9642 O O . GLU B 1 589 ? 11.352 -48.594 0.751 1 86.75 589 GLU B O 1
ATOM 9647 N N . ALA B 1 590 ? 11.703 -50.281 -0.664 1 87.88 590 ALA B N 1
ATOM 9648 C CA . ALA B 1 590 ? 10.555 -49.938 -1.481 1 87.88 590 ALA B CA 1
ATOM 9649 C C . ALA B 1 590 ? 9.258 -50.031 -0.679 1 87.88 590 ALA B C 1
ATOM 9651 O O . ALA B 1 590 ? 8.383 -49.156 -0.79 1 87.88 590 ALA B O 1
ATOM 9652 N N . LYS B 1 591 ? 9.117 -51.062 0.053 1 88.94 591 LYS B N 1
ATOM 9653 C CA . LYS B 1 591 ? 7.941 -51.25 0.898 1 88.94 591 LYS B CA 1
ATOM 9654 C C . LYS B 1 591 ? 7.777 -50.094 1.887 1 88.94 591 LYS B C 1
ATOM 9656 O O . LYS B 1 591 ? 6.68 -49.562 2.051 1 88.94 591 LYS B O 1
ATOM 9661 N N . GLN B 1 592 ? 8.852 -49.844 2.447 1 87.12 592 GLN B N 1
ATOM 9662 C CA . GLN B 1 592 ? 8.844 -48.75 3.418 1 87.12 592 GLN B CA 1
ATOM 9663 C C . GLN B 1 592 ? 8.461 -47.406 2.76 1 87.12 592 GLN B C 1
ATOM 9665 O O . GLN B 1 592 ? 7.645 -46.656 3.293 1 87.12 592 GLN B O 1
ATOM 9670 N N . LYS B 1 593 ? 9.055 -47.125 1.68 1 87.31 593 LYS B N 1
ATOM 9671 C CA . LYS B 1 593 ? 8.812 -45.875 0.978 1 87.31 593 LYS B CA 1
ATOM 9672 C C . LYS B 1 593 ? 7.379 -45.781 0.473 1 87.31 593 LYS B C 1
ATOM 9674 O O . LYS B 1 593 ? 6.75 -44.719 0.538 1 87.31 593 LYS B O 1
ATOM 9679 N N . LEU B 1 594 ? 6.93 -46.844 -0.053 1 88.69 594 LEU B N 1
ATOM 9680 C CA . LEU B 1 594 ? 5.555 -46.906 -0.543 1 88.69 594 LEU B CA 1
ATOM 9681 C C . LEU B 1 594 ? 4.566 -46.719 0.602 1 88.69 594 LEU B C 1
ATOM 9683 O O . LEU B 1 594 ? 3.543 -46.031 0.445 1 88.69 594 LEU B O 1
ATOM 9687 N N . LYS B 1 595 ? 4.855 -47.312 1.679 1 86.06 595 LYS B N 1
ATOM 9688 C CA . LYS B 1 595 ? 4.008 -47.156 2.859 1 86.06 595 LYS B CA 1
ATOM 9689 C C . LYS B 1 595 ? 4.023 -45.719 3.379 1 86.06 595 LYS B C 1
ATOM 9691 O O . LYS B 1 595 ? 2.994 -45.219 3.807 1 86.06 595 LYS B O 1
ATOM 9696 N N . GLU B 1 596 ? 5.176 -45.219 3.254 1 83.12 596 GLU B N 1
ATOM 9697 C CA . GLU B 1 596 ? 5.371 -43.844 3.766 1 83.12 596 GLU B CA 1
ATOM 9698 C C . GLU B 1 596 ? 4.695 -42.812 2.867 1 83.12 596 GLU B C 1
ATOM 9700 O O . GLU B 1 596 ? 4.066 -41.875 3.357 1 83.12 596 GLU B O 1
ATOM 9705 N N . LYS B 1 597 ? 4.82 -42.969 1.611 1 83.81 597 LYS B N 1
ATOM 9706 C CA . LYS B 1 597 ? 4.379 -41.938 0.673 1 83.81 597 LYS B CA 1
ATOM 9707 C C . LYS B 1 597 ? 2.953 -42.219 0.2 1 83.81 597 LYS B C 1
ATOM 9709 O O . LYS B 1 597 ? 2.246 -41.281 -0.211 1 83.81 597 LYS B O 1
ATOM 9714 N N . ARG B 1 598 ? 2.561 -43.438 0.177 1 84 598 ARG B N 1
ATOM 9715 C CA . ARG B 1 598 ? 1.225 -43.906 -0.188 1 84 598 ARG B CA 1
ATOM 9716 C C . ARG B 1 598 ? 0.756 -43.25 -1.482 1 84 598 ARG B C 1
ATOM 9718 O O . ARG B 1 598 ? -0.244 -42.531 -1.493 1 84 598 ARG B O 1
ATOM 9725 N N . PRO B 1 599 ? 1.423 -43.562 -2.527 1 87.12 599 PRO B N 1
ATOM 9726 C CA . PRO B 1 599 ? 1.045 -43 -3.826 1 87.12 599 PRO B CA 1
ATOM 9727 C C . PRO B 1 599 ? -0.375 -43.375 -4.242 1 87.12 599 PRO B C 1
ATOM 9729 O O . PRO B 1 599 ? -0.877 -44.406 -3.846 1 87.12 599 PRO B O 1
ATOM 9732 N N . TYR B 1 600 ? -1.027 -42.5 -5.047 1 86.69 600 TYR B N 1
ATOM 9733 C CA . TYR B 1 600 ? -2.395 -42.75 -5.5 1 86.69 600 TYR B CA 1
ATOM 9734 C C . TYR B 1 600 ? -2.418 -43.656 -6.727 1 86.69 600 TYR B C 1
ATOM 9736 O O . TYR B 1 600 ? -3.436 -44.281 -7.023 1 86.69 600 TYR B O 1
ATOM 9744 N N . THR B 1 601 ? -1.29 -43.656 -7.457 1 87.56 601 THR B N 1
ATOM 9745 C CA . THR B 1 601 ? -1.233 -44.406 -8.703 1 87.56 601 THR B CA 1
ATOM 9746 C C . THR B 1 601 ? 0.101 -45.125 -8.836 1 87.56 601 THR B C 1
ATOM 9748 O O . THR B 1 601 ? 1.04 -44.844 -8.086 1 87.56 601 THR B O 1
ATOM 9751 N N . LEU B 1 602 ? 0.056 -46.062 -9.773 1 87 602 LEU B N 1
ATOM 9752 C CA . LEU B 1 602 ? 1.301 -46.781 -10.055 1 87 602 LEU B CA 1
ATOM 9753 C C . LEU B 1 602 ? 2.344 -45.812 -10.641 1 87 602 LEU B C 1
ATOM 9755 O O . LEU B 1 602 ? 3.543 -46 -10.414 1 87 602 LEU B O 1
ATOM 9759 N N . GLY B 1 603 ? 1.895 -44.875 -11.383 1 83.12 603 GLY B N 1
ATOM 9760 C CA . GLY B 1 603 ? 2.803 -43.875 -11.914 1 83.12 603 GLY B CA 1
ATOM 9761 C C . GLY B 1 603 ? 3.553 -43.094 -10.836 1 83.12 603 GLY B C 1
ATOM 9762 O O . GLY B 1 603 ? 4.773 -42.938 -10.914 1 83.12 603 GLY B O 1
ATOM 9763 N N . GLN B 1 604 ? 2.854 -42.719 -9.914 1 86.62 604 GLN B N 1
ATOM 9764 C CA . GLN B 1 604 ? 3.457 -42 -8.781 1 86.62 604 GLN B CA 1
ATOM 9765 C C . GLN B 1 604 ? 4.418 -42.938 -8.023 1 86.62 604 GLN B C 1
ATOM 9767 O O . GLN B 1 604 ? 5.488 -42.5 -7.594 1 86.62 604 GLN B O 1
ATOM 9772 N N . ALA B 1 605 ? 3.98 -44.125 -7.852 1 86.81 605 ALA B N 1
ATOM 9773 C CA . ALA B 1 605 ? 4.809 -45.094 -7.152 1 86.81 605 ALA B CA 1
ATOM 9774 C C . ALA B 1 605 ? 6.16 -45.25 -7.844 1 86.81 605 ALA B C 1
ATOM 9776 O O . ALA B 1 605 ? 7.191 -45.406 -7.18 1 86.81 605 ALA B O 1
ATOM 9777 N N . SER B 1 606 ? 6.137 -45.156 -9.086 1 84.12 606 SER B N 1
ATOM 9778 C CA . SER B 1 606 ? 7.344 -45.375 -9.883 1 84.12 606 SER B CA 1
ATOM 9779 C C . SER B 1 606 ? 8.328 -44.219 -9.727 1 84.12 606 SER B C 1
ATOM 9781 O O . SER B 1 606 ? 9.516 -44.344 -10.023 1 84.12 606 SER B O 1
ATOM 9783 N N . ASN B 1 607 ? 7.867 -43.094 -9.219 1 80.75 607 ASN B N 1
ATOM 9784 C CA . ASN B 1 607 ? 8.703 -41.906 -9.094 1 80.75 607 ASN B CA 1
ATOM 9785 C C . ASN B 1 607 ? 9.312 -41.781 -7.699 1 80.75 607 ASN B C 1
ATOM 9787 O O . ASN B 1 607 ? 10.117 -40.906 -7.441 1 80.75 607 ASN B O 1
ATOM 9791 N N . ILE B 1 608 ? 8.914 -42.688 -6.875 1 82.5 608 ILE B N 1
ATOM 9792 C CA . ILE B 1 608 ? 9.438 -42.656 -5.512 1 82.5 608 ILE B CA 1
ATOM 9793 C C . ILE B 1 608 ? 10.859 -43.219 -5.496 1 82.5 608 ILE B C 1
ATOM 9795 O O . ILE B 1 608 ? 11.117 -44.312 -5.996 1 82.5 608 ILE B O 1
ATOM 9799 N N . LEU B 1 609 ? 11.734 -42.312 -4.984 1 76.19 609 LEU B N 1
ATOM 9800 C CA . LEU B 1 609 ? 13.117 -42.75 -4.883 1 76.19 609 LEU B CA 1
ATOM 9801 C C . LEU B 1 609 ? 13.219 -44 -4.035 1 76.19 609 LEU B C 1
ATOM 9803 O O . LEU B 1 609 ? 12.703 -44.062 -2.918 1 76.19 609 LEU B O 1
ATOM 9807 N N . GLY B 1 610 ? 13.828 -45.062 -4.543 1 72.94 610 GLY B N 1
ATOM 9808 C CA . GLY B 1 610 ? 13.984 -46.312 -3.822 1 72.94 610 GLY B CA 1
ATOM 9809 C C . GLY B 1 610 ? 13.047 -47.406 -4.312 1 72.94 610 GLY B C 1
ATOM 9810 O O . GLY B 1 610 ? 13.203 -48.562 -3.947 1 72.94 610 GLY B O 1
ATOM 9811 N N . VAL B 1 611 ? 12.148 -47.031 -5.152 1 83.75 611 VAL B N 1
ATOM 9812 C CA . VAL B 1 611 ? 11.234 -48 -5.734 1 83.75 611 VAL B CA 1
ATOM 9813 C C . VAL B 1 611 ? 11.68 -48.344 -7.152 1 83.75 611 VAL B C 1
ATOM 9815 O O . VAL B 1 611 ? 11.703 -47.469 -8.031 1 83.75 611 VAL B O 1
ATOM 9818 N N . THR B 1 612 ? 11.977 -49.625 -7.375 1 81.62 612 THR B N 1
ATOM 9819 C CA . THR B 1 612 ? 12.508 -50.031 -8.656 1 81.62 612 THR B CA 1
ATOM 9820 C C . THR B 1 612 ? 11.391 -50.562 -9.57 1 81.62 612 THR B C 1
ATOM 9822 O O . THR B 1 612 ? 10.273 -50.781 -9.109 1 81.62 612 THR B O 1
ATOM 9825 N N . PRO B 1 613 ? 11.758 -50.688 -10.836 1 81.25 613 PRO B N 1
ATOM 9826 C CA . PRO B 1 613 ? 10.766 -51.281 -11.75 1 81.25 613 PRO B CA 1
ATOM 9827 C C . PRO B 1 613 ? 10.312 -52.656 -11.328 1 81.25 613 PRO B C 1
ATOM 9829 O O . PRO B 1 613 ? 9.148 -53.031 -11.523 1 81.25 613 PRO B O 1
ATOM 9832 N N . ALA B 1 614 ? 11.156 -53.406 -10.75 1 82.69 614 ALA B N 1
ATOM 9833 C CA . ALA B 1 614 ? 10.797 -54.719 -10.234 1 82.69 614 ALA B CA 1
ATOM 9834 C C . ALA B 1 614 ? 9.781 -54.625 -9.109 1 82.69 614 ALA B C 1
ATOM 9836 O O . ALA B 1 614 ? 8.844 -55.438 -9.023 1 82.69 614 ALA B O 1
ATOM 9837 N N . ASP B 1 615 ? 10.055 -53.656 -8.336 1 88.88 615 ASP B N 1
ATOM 9838 C CA . ASP B 1 615 ? 9.109 -53.438 -7.246 1 88.88 615 ASP B CA 1
ATOM 9839 C C . ASP B 1 615 ? 7.727 -53.062 -7.789 1 88.88 615 ASP B C 1
ATOM 9841 O O . ASP B 1 615 ? 6.711 -53.5 -7.246 1 88.88 615 ASP B O 1
ATOM 9845 N N . ILE B 1 616 ? 7.711 -52.25 -8.797 1 88.06 616 ILE B N 1
ATOM 9846 C CA . ILE B 1 616 ? 6.457 -51.812 -9.422 1 88.06 616 ILE B CA 1
ATOM 9847 C C . ILE B 1 616 ? 5.746 -53.031 -10.008 1 88.06 616 ILE B C 1
ATOM 9849 O O . ILE B 1 616 ? 4.52 -53.156 -9.922 1 88.06 616 ILE B O 1
ATOM 9853 N N . ALA B 1 617 ? 6.469 -53.938 -10.594 1 84.38 617 ALA B N 1
ATOM 9854 C CA . ALA B 1 617 ? 5.898 -55.156 -11.148 1 84.38 617 ALA B CA 1
ATOM 9855 C C . ALA B 1 617 ? 5.23 -56 -10.055 1 84.38 617 ALA B C 1
ATOM 9857 O O . ALA B 1 617 ? 4.137 -56.531 -10.258 1 84.38 617 ALA B O 1
ATOM 9858 N N . VAL B 1 618 ? 5.871 -56.062 -8.961 1 88.44 618 VAL B N 1
ATOM 9859 C CA . VAL B 1 618 ? 5.312 -56.812 -7.832 1 88.44 618 VAL B CA 1
ATOM 9860 C C . VAL B 1 618 ? 4.031 -56.125 -7.359 1 88.44 618 VAL B C 1
ATOM 9862 O O . VAL B 1 618 ? 3.033 -56.781 -7.074 1 88.44 618 VAL B O 1
ATOM 9865 N N . LEU B 1 619 ? 4.109 -54.844 -7.27 1 90.56 619 LEU B N 1
ATOM 9866 C CA . LEU B 1 619 ? 2.943 -54.062 -6.844 1 90.56 619 LEU B CA 1
ATOM 9867 C C . LEU B 1 619 ? 1.763 -54.312 -7.777 1 90.56 619 LEU B C 1
ATOM 9869 O O . LEU B 1 619 ? 0.626 -54.469 -7.324 1 90.56 619 LEU B O 1
ATOM 9873 N N . ILE B 1 620 ? 2.072 -54.375 -9.031 1 88.06 620 ILE B N 1
ATOM 9874 C CA . ILE B 1 620 ? 1.05 -54.625 -10.039 1 88.06 620 ILE B CA 1
ATOM 9875 C C . ILE B 1 620 ? 0.421 -56 -9.789 1 88.06 620 ILE B C 1
ATOM 9877 O O . ILE B 1 620 ? -0.798 -56.156 -9.883 1 88.06 620 ILE B O 1
ATOM 9881 N N . MET B 1 621 ? 1.18 -56.938 -9.453 1 86.88 621 MET B N 1
ATOM 9882 C CA . MET B 1 621 ? 0.699 -58.281 -9.203 1 86.88 621 MET B CA 1
ATOM 9883 C C . MET B 1 621 ? -0.24 -58.312 -8 1 86.88 621 MET B C 1
ATOM 9885 O O . MET B 1 621 ? -1.211 -59.094 -7.984 1 86.88 621 MET B O 1
ATOM 9889 N N . TYR B 1 622 ? 0.046 -57.562 -7.039 1 88.88 622 TYR B N 1
ATOM 9890 C CA . TYR B 1 622 ? -0.83 -57.469 -5.875 1 88.88 622 TYR B CA 1
ATOM 9891 C C . TYR B 1 622 ? -2.137 -56.75 -6.223 1 88.88 622 TYR B C 1
ATOM 9893 O O . TYR B 1 622 ? -3.209 -57.188 -5.785 1 88.88 622 TYR B O 1
ATOM 9901 N N . LEU B 1 623 ? -2.059 -55.719 -7 1 87.94 623 LEU B N 1
ATOM 9902 C CA . LEU B 1 623 ? -3.23 -54.906 -7.344 1 87.94 623 LEU B CA 1
ATOM 9903 C C . LEU B 1 623 ? -4.141 -55.688 -8.305 1 87.94 623 LEU B C 1
ATOM 9905 O O . LEU B 1 623 ? -5.359 -55.5 -8.289 1 87.94 623 LEU B O 1
ATOM 9909 N N . ASP B 1 624 ? -3.469 -56.562 -9.102 1 81.44 624 ASP B N 1
ATOM 9910 C CA . ASP B 1 624 ? -4.203 -57.375 -10.055 1 81.44 624 ASP B CA 1
ATOM 9911 C C . ASP B 1 624 ? -4.746 -58.625 -9.391 1 81.44 624 ASP B C 1
ATOM 9913 O O . ASP B 1 624 ? -5.469 -59.406 -10.023 1 81.44 624 ASP B O 1
ATOM 9917 N N . GLY B 1 625 ? -4.461 -58.844 -8.156 1 78.62 625 GLY B N 1
ATOM 9918 C CA . GLY B 1 625 ? -4.98 -59.969 -7.422 1 78.62 625 GLY B CA 1
ATOM 9919 C C . GLY B 1 625 ? -4.176 -61.25 -7.645 1 78.62 625 GLY B C 1
ATOM 9920 O O . GLY B 1 625 ? -4.566 -62.312 -7.188 1 78.62 625 GLY B O 1
ATOM 9921 N N . ARG B 1 626 ? -3.1 -61.188 -8.391 1 71.88 626 ARG B N 1
ATOM 9922 C CA . ARG B 1 626 ? -2.268 -62.344 -8.617 1 71.88 626 ARG B CA 1
ATOM 9923 C C . ARG B 1 626 ? -1.523 -62.75 -7.348 1 71.88 626 ARG B C 1
ATOM 9925 O O . ARG B 1 626 ? -1.161 -63.938 -7.18 1 71.88 626 ARG B O 1
ATOM 9932 N N . LEU B 1 627 ? -1.19 -61.656 -6.652 1 72 627 LEU B N 1
ATOM 9933 C CA . LEU B 1 627 ? -0.63 -61.844 -5.316 1 72 627 LEU B CA 1
ATOM 9934 C C . LEU B 1 627 ? -1.568 -61.281 -4.25 1 72 627 LEU B C 1
ATOM 9936 O O . LEU B 1 627 ? -2.352 -60.375 -4.523 1 72 627 LEU B O 1
ATOM 9940 N N . LYS B 1 628 ? -1.8 -62 -3.291 1 74.12 628 LYS B N 1
ATOM 9941 C CA . LYS B 1 628 ? -2.686 -61.531 -2.225 1 74.12 628 LYS B CA 1
ATOM 9942 C C . LYS B 1 628 ? -1.897 -61.219 -0.963 1 74.12 628 LYS B C 1
ATOM 9944 O O . LYS B 1 628 ? -0.922 -61.875 -0.633 1 74.12 628 LYS B O 1
ATOM 9949 N N . CYS B 1 629 ? -2.234 -60.031 -0.224 1 71.44 629 CYS B N 1
ATOM 9950 C CA . CYS B 1 629 ? -1.669 -59.625 1.057 1 71.44 629 CYS B CA 1
ATOM 9951 C C . CYS B 1 629 ? -2.236 -60.469 2.195 1 71.44 629 CYS B C 1
ATOM 9953 O O . CYS B 1 629 ? -3.381 -60.906 2.127 1 71.44 629 CYS B O 1
#

Secondary structure (DSSP, 8-state):
--EEEEEEE--SHHHHHHHHHHHHTT--EEEEES-GGGTT---S-SEEESTTHHHHHHHHHHTT-SHHHHHHTTEEEEEEE-TTS-TTT-EEEEEE-HHHHHHHHHHHHHH-TTEEEEE--EEEEEEETTEEEEEEETTS-EEEEEEEEE--TT-BT-EEEETTEEEE-SSTTB--B-SHHHHHHHTT--EEEEEEEE--EEEGGG--GGGSEEEPPP-SS---S-TTS-HHHHHS-----EEEEE--HHHHHHHHTTGGGSTTTTTS--SB--SSS--HHHHHHHTTT-S--EEEEEE--TT--EEEEET----S-HHHHHHHHHTSTT-TT--EEE--EEEEEEEE-GGGB-TTSBBSSSBTEEE-SGGGTB-SHHHHHHHHHHHHHHHHHHHTT-------TTT-HHHHHHHHHHHS--SS-B---GGG-TTTTTS-STTHHHHHHHHHHHHTSS-HHHHHHHHHHHHHHHHHHHHHHH-EE-TTSHHHHHHHHHTT---SS-EEHHHHHTSTT--HHHHHHHHHHHT--------HHHHHHHHHHHHTHHHHHHHHHHHHHHHHHHTSBPPTT--GGG--SS-HHHHHHHHHH--SBHHHHHTSTT--HHHHHHHHHHHTTSS--/--EEEEEEE--SHHHHHHHHHHHHTT--EEEEES-GGGTT---S-SEEESTTHHHHHHHHHHTT-SHHHHHHTTEEEEEEE-TTS-TTT-EEEEEE-HHHHHHHHHHHHHH-TTEEEEE--EEEEEEETTEEEEEEETTS-EEEEEEEEE--TT-BT-EEEETTEEEE-SSTTB--B-SHHHHHHHTT--EEEEEEEE--EEEGGG--GGGSEEEPPP-SS---S-TTS-HHHHHS-----EEEEE--HHHHHHHHTTGGGSTTTTTS--SB--SSS--HHHHHHHTTT-S--EEEEEE--SS--EEEEET----S-HHHHHHHHHTSTT-TT--EEE--EEEEEEEE-GGGB-TTSBBSSSBTEEE-SGGGTB-SHHHHHHHHHHHHHHHHHHHTT-------TTT-HHHHHHHHHHHS--SS-B---GGG-TTTTTS-STTHHHHHHHHHHHHTSS-HHHHHHHHHHHHHHHHHHHHHHH-EE-TTSHHHHHHHHHTT---SS-EEHHHHHTSTT--HHHHHHHHHHHT--------HHHHHHHHHHHHTHHHHHHHHHHHHHHHHHHTSBPPTT--GGG--SS-HHHHHHHHHH--SBHHHHHTSTT--HHHHHHHHHHHTTSS--

Organism: NCBI:txid187101

Foldseek 3Di:
DAEWAEEEEDQELLSLLLQLLQLLLPTQYEYEDQDLLCHHADQFFQKAKAFQRLLLLLLCQLLQGCLQVLQLQFFQFKAWPPPVDAQLGIMIMTGGLRNSSRVVSSVVQVPRHSYHYDNWAWQAFPADAQATFWTATPVGDTYGYRFYEYQPQQQAQKWKFAQPDIDAGSHVPHHHRDRYVVNCVVLPFDKDKAKDKHAFKWQLVQFQQVVWAKAHHDADFQDGSHPPDDSVSNNPRHHDIKTKWKAAQQLLCLLVVPVCRFCVRVVVDDADADPVQDALSVVCVVCVVDGMDMWMWADNRDPGRITGIPNHTGRYHPVSSLVSQLNIPRRVRIDTPGHMIMMMHMATQLLQAAQLQAGPSHPNYHYAACSLQADDSSRRNLRSNSNSLQSNCVVVVHDGDGDDLQQGSSNLQSLCRNQDGDRYHDDDHLVSGPQSLRSGSLCSSVRNSVVSVVSPSHDPVRNVVSVVLVVVLVVVLVVQQPAKDDCVQPLVVVVCVVVVHDDPDIDGSLVVLLDPVDALVSSVVSVVSVVPPDDPDDDPSSRVVNSSCSNCVPVVVVSVVVVVVLVVQFVAFDDQPDDLPPQPPADPQLSVQCVSRVHGTLSSSCPRPPQHPSNSVSVVCPSVVVDDD/DAEWAEEEEDQELLSLLLQLLQLLLPTQYEYEDQDLLCHHADQFFQKAKAFQRLLLLLLCQLLQGCLQVLQLQFFQFKAWPPPVDAQLGIMIMTGGLRNSSRVVSSVVQVPRHSYHYDNWAWQAFPDDAQATFWTATPVGDTYGYRFYEYQPQQQAQKWKFAQPDIDAGSHVPHHHRDRYVVNCVVLPFDKDKAKDKHAFKWQLVQFQQVVWAKAHHDADFQDGSHPPDDSVSNNPRHHDIKTKWKAAQQLLCLLVVPVCRFCVRVVVDDADADPVQDALSVVCVVCVVDGMDMWMWADNRDPGRITGIPNHTGRYHPVSSLVSQLNIPRRVRIDTPGHMIMMMHMATQLLQAAQLQAGPSHHNYHYAACSLQADDSSRRNLRSNSNSLQSNCVVVVHDGDGDDLQQGSSNLQSLCRNQDGDRYHDDDHLVSGPQSLRSGSLCSSVRNSVVSVVSPSHDPVRNVVSVVLVVVLVVVLVQQQPAKDDCVQPLVVVVCVVVVHDDPGIDGSLVVLLDPVDALVSSVVSVVSVVPPDDPDDDPSSRVVNSSCSNCVPVVVVSVVVVVVLVVQFVAFDDQPDDLPPQPPADPQLSVQCVSRVDGTLSSSCPRPPGHPSNSVSVVCCSVVVDDD